Protein 3K4U (pdb70)

Foldseek 3Di:
DPQEAEEEEAAAFPPQWADDVRDMDHLLVLVQCVCVVPHYYDYDHDAPVCRLVCQLVPVGFKYRYWFPDPVSCVRWPWQFFLDKWFKWDKFWPPPPPPDDDCLVVQAQVAEEEAAPPDPQVVLCVVRRPRHHYDHDNHRCVTVVCCQPPNGGYMDIQLRVVVVLQPPDVTIDIPNDGDDIGGITMTHHPPDPPVSVVSNVSSVCCVVVCNSVVSCCVGRPDPVPSVD/DAEAAEEEEAAAQPQQWADPVGDMDHLVVVVQVLCVVPYHYHYDYDQPVCVLVCQQVPVGFKYRYWFDDPVSCVFWPWAFFLDKWFKWDKFWPPVVPPDDDCCVQQALPFEEEAAPPDVQVVVCVVVHDRHHYDHHHHRVVGVVCQQDPRGGYMDILLSVVVVLQPPPVTIDIDRPGPDIGGTTMTGGPPDPPVNVVVNVVSVCCVVPCNSVVSCCVRSNDSPVNVD/DDAEAEEEEAAAQAQQWQAPVRDIDHLLVLVQVLCVCPHHYDYDYDAPVCRLVCQLVPVGFKYDYWFPDPVVCVFWPFADFLDKWFKWDKFWPPVVPPDPDPQVQLAQVFEEEAAPPDPVVVVCVVRHVRYHYDHHRHRVVTVVCRVVPNGRYMDIQQSVVLCVQPAPPGIDIGRPGDDIGGTTMTGHPPDVVVSVVVRVSSVCCVVVVNSVVSCCVRRVDDPVSND/DDAAAEEEEAAQQAQQWQAPVGDMDHLLNVVQVCCVVPYHYDYDYDQPVCHLVCQQVVVGFKYRYWFDDPVVCVFWPWAFFLDKWFKWDKFWPPLPPPDDDVVVVLAQVFEEEEAPPDPFVVVCVVVHDRYHYDHHRHRVVRVVCRLDVHGRYMDIQQSVVVVLQPCVPTIDIGRDGDDIGGTTMTGHPDDVPVSVVRNVVSVCCVVVCNSVVSCCVGRPVSPVSND/DDAEAAEEEEAAALAQQWQLVVGDIDHLLVLVQCCCVVPYHYDYDYDQDVCRLVCQVVPVGFKYSYWFDDPVSCVFWPWAQFQDKWFKWDKFWPPPCPPDDDPVVPQACVAEEEAAPPDPFVVVCVVVHDRHHYDHDSHRVVTVVCRVVVVGRYMDIQLSVVLCVQPRPVTIDIRRDGDDIGGITMTHHPPDVPVSVVVNVVSVVCVVVCNSVVSCCVRRPDDPSPVD/DAPAAEEEEAAFQAQQWAADVGDMDHLLVVVQVVCVVPHYYHYDHDQPVCRLVCQQVPVGFKYRYWFDDPVSCVFWDWAFFLDKWFKWDKFFQPVADDDDDCLVVLDLDAFEEEAPPDPQQVCCPVPRDRHHYDHDHHRVVGCVCRLPDHHRYMDILQSVVLVVLDPPVGIDIDSDGPDIGGITMTHHPPDVVVSVVVNVVSVCCVVPCVSVVSCCVGRPDDPVSND

Secondary structure (DSSP, 8-state):
--SEEEEEE-BTBTTT--BTTTB--SHHHHHHH------EEEEEE--GGGHHHHHHTTS-SEE------HHHHTTSEEPSPSEEE-EEEEEETTTTTT--SGGGG--SS-EEEEETTSHHHHHHHHH-SSSEEEEESSHHHHHHHHHSSS---EEEHHHHHH---S-TTTEEEE----S-EEE--EE-TT-HHHHHHHHHHHHHHHHHSHHHHHHHHHHT--SGGG-/--SEEEEEE-TTSTTT---SSS---SHHHHHHH------EEEEEE--GGGHHHHHHTTS-SEE------HHHHTTSEEPPPSEEE-EEEEEETTTTSS--SGGGG--TT-EEEEESSSHHHHHHHHH-SSSEEEEESSHHHHHHHHHSSS---EEEHHHHHH---S-TTTEEEE------EEE--EE-TT-HHHHHHHHHHHHHHHHHSHHHHHHIIIII--GGGG-/--SEEEEEE-TTSTTT---SSS---SHHHHHHH------EEEEEE--HHHHHHHHHHTS-SEE------TTGGGTEEEPPPSEEE-EEEEEETTTTTT--SGGGG--TT-EEEEETTSHHHHHHHHH-SSSEEEEESSHHHHHHHHHTTS---EEEHHHHHH---S-TTTEEEE----S-EEE--EEESS-HHHHHHHHHHHHHHHHHSHHHHHHHHHHT--GGG--/--SEEEEEE-TTSTTT---TTS---SHHHHHHH------EEEEEE--GGGTHHHHHTTSSSEE------TTGGGTSEEPSPSEEE-EEEEEETTTTSS-SSHHHH--TT-EEEEETTSHHHHHHHHH-SSSEEEEESSHHHHHHHHHSSS---EEEHHHHHH---S-SSSEEEE----S-EEE--EE-TT-HHHHHHHHHHHHHHHHHSHHHHHHHHHHT---TT--/--SSEEEEEE-TTSTTT---SSS---SHHHHHHH------EEEEEE--GGGHHHHHHTTS-SEE------HHHHTTSEE-S-SEEE-EEEEEETTTTTT--SGGGG--TTSEEEEETTSHHHHHHHHH-SSSEEEEESSHHHHHHHHHHTS---EEEHHHHHH---SGGGTEEEE----S-EEE--EE-TT-HHHHHHHHHHHHHHHHHSHHHHHHIIIII-SGGG--/--S-EEEEE-TTSTTT---TTS---SHHHHHHH-------EEEEE--GGGHHHHHHTTSSSEE------TTGGGTSEEPSPSEEE-EEE-EETT--SS--STTTT--SS-EEEEETTSHHHHHHHHH-SSSEEEEESSHHHHHHHHHSSS---EEEHHHHHH---S-TTTEE------S-EEE--EE-TT-HHHHHHHHHHHHHHHTTTHHHHHHHHHHT-SGGG--

B-factor: mean 32.4, std 12.45, range [2.0, 84.76]

CATH classification: 3.40.190.10 (+1 more: 3.40.190.10)

Nearest PDB structures (foldseek):
  5eyf-assembly1_A  TM=9.028E-01  e=5.033E-19  Enterococcus faecium DO
  3kbr-assembly1_A  TM=9.018E-01  e=1.564E-16  Pseudomonas aeruginosa
  6det-assembly1_A  TM=8.733E-01  e=3.988E-16  Treponema vincentii
  8pnj-assembly1_A  TM=9.181E-01  e=1.573E-15  Aequoribacter fuscus
  5wjp-assembly1_A  TM=7.719E-01  e=5.090E-17  Candidatus Pelagibacter ubique HTCC1062

Solvent-accessible surface area: 62748 Å² total

Sequence (1363 aa):
LRGELRVGLEPGYLPFEKDKKGNVIGFDVDLAREAKAGVKLKLVPTSWDGLIPGLVTEKFDIIISGTISQERNLRVNFVEPYIVVGQSLLVKKGLEKGVKSYKDLDKPELTLVTKFGVSAEYAAKRLFKNAKLKTYDTEAEAVQEVLNGKADFIFDLPFNVAFAQKGQGYLVHLDTSLTYEPLGWAIKKGDPDFLNWLNHFLAQIKHDGSYDELYERWFVDTKWLEKLRGELRVGLEPGYLPFEKDKKGNVIGFDVDLAREAKAGVKLKLVPTSWDGLIPGLVTEKFDIIISGTISQERNLRVNFVEPYIVVGQSLLVKKGLEKGVKSYKDLDKPELTLVTKFGVSAEYAAKRLFKNAKLKTYDTEAEAVQEVLNGKADFIFDLPFNVAFAQKGQGYLVHLDTSLTYEPLGWAIKKGDPDFLNWLNHFLAQIKHDGSYDELYERWFVDTKWLEKLRGELRVGLEPGYLPFEKDKKGNVIGFDVDLAREAKAGVKLKLVPTSWDGLIPGLVTEKFDIIISGTISQERNLRVNFVEPYIVVGQSLLVKKGLEKGVKSYKDLDKPELTLVTKFGVSAEYAAKRLFKNAKLKTYDTEAEAVQEVLNGKADFIFDLPFNVAFAQKGQGYLVHLDTSLTYEPLGWAIKKGDPDFLNWLNHFLAQIKHDGSYDELYERWFVDTKWLEKLRGELRVGLEPGYLPFEKDKKGNVIGFDVDLAREAKAGVKLKLVPTSWDGLIPGLVTEKFDIIISGTISQERNLRVNFVEPYIVVGQSLLVKKGLEKGVKSYKDLDKPELTLVTKFGVSAEYAAKRLFKNAKLKTYDTEAEAVQEVLNGKADFIFDLPFNVAFAQKGQGYLVHLDTSLTYEPLGWAIKKGDPDFLNWLNHFLAQIKHDGSYDELYERWFVDTKWLEKSLRGELRVGLEPGYLPFEKDKKGNVIGFDVDLAREAKAGVKLKLVPTSWDGLIPGLVTEKFDIIISGTISQERNLRVNFVEPYIVVGQSLLVKKGLEKGVKSYKDLDKPELTLVTKFGVSAEYAAKRLFKNAKLKTYDTEAEAVQEVLNGKADFIFDLPFNVAFAQKGQGYLVHLDTSLTYEPLGWAIKKGDPDFLNWLNHFLAQIKHDGSYDELYERWFVDTKWLEKLRGELRVGLEPGYLPFEKDKKGNVIGFDVDLAREAKAGVKLKLVPTSWDGLIPGLVTEKFDIIISGTISQERNLRVNFVEPYIVVGQSLLVKKGLEKGVKSYKDLDKPELTLVTKFGVSAEYAAKRLFKNAKLKTYDTEAEAVQEVLNGKADFIFDLPFNVAFAQKGQGYLVHLDTSLTYEPLGWAIKKGDPDFLNWLNHFLAQIKHDGSYDELYERWFVDTKWLEK

Organism: Wolinella succinogenes (strain ATCC 29543 / DSM 1740 / CCUG 13145 / JCM 31913 / LMG 7466 / NCTC 11488 / FDC 602W) (NCBI:txid273121)

Structure (mmCIF, N/CA/C/O backbone):
data_3K4U
#
_entry.id   3K4U
#
_cell.length_a   79.406
_cell.length_b   149.151
_cell.length_c   81.969
_cell.angle_alpha   90.00
_cell.angle_beta   100.46
_cell.angle_gamma   90.00
#
_symmetry.space_group_name_H-M   'P 1 21 1'
#
loop_
_entity.id
_entity.type
_entity.pdbx_description
1 polymer 'BINDING COMPONENT OF ABC TRANSPORTER'
2 non-polymer LYSINE
3 water water
#
loop_
_atom_site.group_PDB
_atom_site.id
_atom_site.type_symbol
_atom_site.label_atom_id
_atom_site.label_alt_id
_atom_site.label_comp_id
_atom_site.label_asym_id
_atom_site.label_entity_id
_atom_site.label_seq_id
_atom_site.pdbx_PDB_ins_code
_atom_site.Cartn_x
_atom_site.Cartn_y
_atom_site.Cartn_z
_atom_site.occupancy
_atom_site.B_iso_or_equiv
_atom_site.auth_seq_id
_atom_site.auth_comp_id
_atom_site.auth_asym_id
_atom_site.auth_atom_id
_atom_site.pdbx_PDB_model_num
ATOM 1 N N . LEU A 1 3 ? -9.269 -0.604 12.099 1.00 58.02 1 LEU A N 1
ATOM 2 C CA . LEU A 1 3 ? -9.059 0.869 11.884 1.00 57.95 1 LEU A CA 1
ATOM 3 C C . LEU A 1 3 ? -10.284 1.706 12.309 1.00 58.02 1 LEU A C 1
ATOM 4 O O . LEU A 1 3 ? -11.157 1.194 13.025 1.00 58.68 1 LEU A O 1
ATOM 9 N N . ARG A 1 4 ? -10.339 2.980 11.893 1.00 56.87 2 ARG A N 1
ATOM 10 C CA . ARG A 1 4 ? -11.379 3.919 12.371 1.00 54.94 2 ARG A CA 1
ATOM 11 C C . ARG A 1 4 ? -12.068 4.728 11.268 1.00 52.29 2 ARG A C 1
ATOM 12 O O . ARG A 1 4 ? -11.407 5.309 10.394 1.00 52.52 2 ARG A O 1
ATOM 20 N N . GLY A 1 5 ? -13.401 4.753 11.329 1.00 49.14 3 GLY A N 1
ATOM 21 C CA . GLY A 1 5 ? -14.224 5.528 10.403 1.00 45.99 3 GLY A CA 1
ATOM 22 C C . GLY A 1 5 ? -14.356 4.918 9.014 1.00 42.73 3 GLY A C 1
ATOM 23 O O . GLY A 1 5 ? -15.460 4.680 8.526 1.00 42.28 3 GLY A O 1
ATOM 24 N N . GLU A 1 6 ? -13.224 4.677 8.366 1.00 39.71 4 GLU A N 1
ATOM 25 C CA . GLU A 1 6 ? -13.255 4.197 7.009 1.00 36.84 4 GLU A CA 1
ATOM 26 C C . GLU A 1 6 ? -12.146 3.201 6.729 1.00 34.26 4 GLU A C 1
ATOM 27 O O . GLU A 1 6 ? -11.000 3.388 7.140 1.00 34.95 4 GLU A O 1
ATOM 33 N N . LEU A 1 7 ? -12.525 2.128 6.051 1.00 30.87 5 LEU A N 1
ATOM 34 C CA . LEU A 1 7 ? -11.593 1.239 5.407 1.00 28.12 5 LEU A CA 1
ATOM 35 C C . LEU A 1 7 ? -11.330 1.831 4.051 1.00 25.84 5 LEU A C 1
ATOM 36 O O . LEU A 1 7 ? -12.262 2.016 3.285 1.00 25.82 5 LEU A O 1
ATOM 41 N N . ARG A 1 8 ? -10.072 2.114 3.748 1.00 24.16 6 ARG A N 1
ATOM 42 C CA . ARG A 1 8 ? -9.702 2.645 2.442 1.00 23.02 6 ARG A CA 1
ATOM 43 C C . ARG A 1 8 ? -9.084 1.580 1.530 1.00 22.51 6 ARG A C 1
ATOM 44 O O . ARG A 1 8 ? -8.014 1.080 1.807 1.00 22.32 6 ARG A O 1
ATOM 52 N N . VAL A 1 9 ? -9.747 1.261 0.427 1.00 23.12 7 VAL A N 1
ATOM 53 C CA . VAL A 1 9 ? -9.224 0.266 -0.536 1.00 24.20 7 VAL A CA 1
ATOM 54 C C . VAL A 1 9 ? -8.429 0.827 -1.744 1.00 24.72 7 VAL A C 1
ATOM 55 O O . VAL A 1 9 ? -8.817 1.831 -2.349 1.00 25.34 7 VAL A O 1
ATOM 59 N N . GLY A 1 10 ? -7.325 0.183 -2.101 1.00 24.15 8 GLY A N 1
ATOM 60 C CA . GLY A 1 10 ? -6.537 0.658 -3.241 1.00 24.04 8 GLY A CA 1
ATOM 61 C C . GLY A 1 10 ? -6.654 -0.323 -4.382 1.00 24.06 8 GLY A C 1
ATOM 62 O O . GLY A 1 10 ? -6.288 -1.474 -4.206 1.00 24.16 8 GLY A O 1
ATOM 63 N N . LEU A 1 11 ? -7.191 0.118 -5.529 1.00 24.31 9 LEU A N 1
ATOM 64 C CA . LEU A 1 11 ? -7.369 -0.736 -6.727 1.00 24.22 9 LEU A CA 1
ATOM 65 C C . LEU A 1 11 ? -7.157 -0.009 -8.027 1.00 25.74 9 LEU A C 1
ATOM 66 O O . LEU A 1 11 ? -7.168 1.219 -8.073 1.00 26.04 9 LEU A O 1
ATOM 71 N N . GLU A 1 12 ? -7.029 -0.726 -9.115 1.00 26.48 10 GLU A N 1
ATOM 72 C CA . GLU A 1 12 ? -7.063 -0.083 -10.415 1.00 26.57 10 GLU A CA 1
ATOM 73 C C . GLU A 1 12 ? -8.110 -0.757 -11.263 1.00 26.78 10 GLU A C 1
ATOM 74 O O . GLU A 1 12 ? -7.974 -1.886 -11.594 1.00 26.95 10 GLU A O 1
ATOM 80 N N . PRO A 1 13 ? -9.139 -0.050 -11.668 1.00 26.82 11 PRO A N 1
ATOM 81 C CA . PRO A 1 13 ? -10.173 -0.685 -12.458 1.00 25.82 11 PRO A CA 1
ATOM 82 C C . PRO A 1 13 ? -9.617 -1.139 -13.764 1.00 25.17 11 PRO A C 1
ATOM 83 O O . PRO A 1 13 ? -8.806 -0.495 -14.339 1.00 24.50 11 PRO A O 1
ATOM 87 N N . GLY A 1 14 ? -10.028 -2.303 -14.194 1.00 25.03 12 GLY A N 1
ATOM 88 C CA . GLY A 1 14 ? -9.507 -2.854 -15.401 1.00 24.79 12 GLY A CA 1
ATOM 89 C C . GLY A 1 14 ? -9.661 -4.343 -15.439 1.00 25.40 12 GLY A C 1
ATOM 90 O O . GLY A 1 14 ? -10.389 -4.839 -16.228 1.00 25.91 12 GLY A O 1
ATOM 91 N N . TYR A 1 15 ? -8.990 -5.060 -14.554 1.00 25.31 13 TYR A N 1
ATOM 92 C CA . TYR A 1 15 ? -9.061 -6.497 -14.501 1.00 24.56 13 TYR A CA 1
ATOM 93 C C . TYR A 1 15 ? -10.459 -6.861 -14.283 1.00 25.58 13 TYR A C 1
ATOM 94 O O . TYR A 1 15 ? -11.059 -6.413 -13.376 1.00 25.67 13 TYR A O 1
ATOM 103 N N . LEU A 1 16 ? -10.945 -7.755 -15.110 1.00 25.58 14 LEU A N 1
ATOM 104 C CA . LEU A 1 16 ? -12.285 -8.213 -15.107 1.00 25.04 14 LEU A CA 1
ATOM 105 C C . LEU A 1 16 ? -12.130 -9.608 -14.770 1.00 24.26 14 LEU A C 1
ATOM 106 O O . LEU A 1 16 ? -11.223 -10.204 -15.206 1.00 25.14 14 LEU A O 1
ATOM 111 N N . PRO A 1 17 ? -12.918 -10.097 -13.864 1.00 22.93 15 PRO A N 1
ATOM 112 C CA . PRO A 1 17 ? -14.075 -9.443 -13.324 1.00 23.50 15 PRO A CA 1
ATOM 113 C C . PRO A 1 17 ? -13.837 -8.900 -11.953 1.00 25.36 15 PRO A C 1
ATOM 114 O O . PRO A 1 17 ? -14.717 -8.900 -11.172 1.00 25.26 15 PRO A O 1
ATOM 118 N N . PHE A 1 18 ? -12.638 -8.484 -11.653 1.00 27.08 16 PHE A N 1
ATOM 119 C CA . PHE A 1 18 ? -12.346 -8.044 -10.301 1.00 28.25 16 PHE A CA 1
ATOM 120 C C . PHE A 1 18 ? -12.785 -6.612 -10.049 1.00 29.86 16 PHE A C 1
ATOM 121 O O . PHE A 1 18 ? -13.570 -6.361 -9.138 1.00 30.68 16 PHE A O 1
ATOM 129 N N . GLU A 1 19 ? -12.287 -5.678 -10.854 1.00 31.21 17 GLU A N 1
ATOM 130 C CA . GLU A 1 19 ? -12.632 -4.249 -10.748 1.00 33.08 17 GLU A CA 1
ATOM 131 C C . GLU A 1 19 ? -12.719 -3.596 -12.132 1.00 35.72 17 GLU A C 1
ATOM 132 O O . GLU A 1 19 ? -11.817 -3.765 -12.979 1.00 34.55 17 GLU A O 1
ATOM 146 N N . LYS A 1 21 ? -14.693 -0.123 -14.135 1.00 42.86 19 LYS A N 1
ATOM 147 C CA . LYS A 1 21 ? -15.452 1.067 -14.061 1.00 43.43 19 LYS A CA 1
ATOM 148 C C . LYS A 1 21 ? -16.455 1.025 -15.094 1.00 44.50 19 LYS A C 1
ATOM 149 O O . LYS A 1 21 ? -16.096 0.836 -16.191 1.00 44.57 19 LYS A O 1
ATOM 155 N N . ASP A 1 22 ? -17.720 1.190 -14.822 1.00 45.66 20 ASP A N 1
ATOM 156 C CA . ASP A 1 22 ? -18.542 1.387 -15.959 1.00 46.42 20 ASP A CA 1
ATOM 157 C C . ASP A 1 22 ? -19.862 2.050 -15.848 1.00 46.20 20 ASP A C 1
ATOM 158 O O . ASP A 1 22 ? -20.516 2.011 -14.830 1.00 45.88 20 ASP A O 1
ATOM 163 N N . LYS A 1 23 ? -20.169 2.669 -16.981 1.00 46.15 21 LYS A N 1
ATOM 164 C CA . LYS A 1 23 ? -21.385 3.359 -17.377 1.00 46.16 21 LYS A CA 1
ATOM 165 C C . LYS A 1 23 ? -21.693 4.603 -16.614 1.00 45.78 21 LYS A C 1
ATOM 166 O O . LYS A 1 23 ? -21.720 5.679 -17.143 1.00 45.68 21 LYS A O 1
ATOM 172 N N . LYS A 1 24 ? -21.882 4.443 -15.341 1.00 45.25 22 LYS A N 1
ATOM 173 C CA . LYS A 1 24 ? -22.142 5.560 -14.517 1.00 45.16 22 LYS A CA 1
ATOM 174 C C . LYS A 1 24 ? -20.805 6.045 -14.084 1.00 44.09 22 LYS A C 1
ATOM 175 O O . LYS A 1 24 ? -20.689 7.039 -13.426 1.00 43.81 22 LYS A O 1
ATOM 181 N N . GLY A 1 25 ? -19.774 5.331 -14.468 1.00 43.45 23 GLY A N 1
ATOM 182 C CA . GLY A 1 25 ? -18.457 5.703 -14.029 1.00 42.95 23 GLY A CA 1
ATOM 183 C C . GLY A 1 25 ? -18.139 5.243 -12.634 1.00 42.58 23 GLY A C 1
ATOM 184 O O . GLY A 1 25 ? -17.204 5.702 -12.024 1.00 42.48 23 GLY A O 1
ATOM 185 N N . ASN A 1 26 ? -18.984 4.390 -12.106 1.00 41.95 24 ASN A N 1
ATOM 186 C CA . ASN A 1 26 ? -18.754 3.748 -10.847 1.00 40.99 24 ASN A CA 1
ATOM 187 C C . ASN A 1 26 ? -17.829 2.595 -10.984 1.00 39.58 24 ASN A C 1
ATOM 188 O O . ASN A 1 26 ? -17.780 2.000 -12.010 1.00 39.88 24 ASN A O 1
ATOM 193 N N . VAL A 1 27 ? -17.114 2.244 -9.936 1.00 37.97 25 VAL A N 1
ATOM 194 C CA . VAL A 1 27 ? -16.290 1.046 -10.002 1.00 36.02 25 VAL A CA 1
ATOM 195 C C . VAL A 1 27 ? -16.973 -0.093 -9.270 1.00 34.30 25 VAL A C 1
ATOM 196 O O . VAL A 1 27 ? -17.624 0.091 -8.286 1.00 33.87 25 VAL A O 1
ATOM 200 N N . ILE A 1 28 ? -16.846 -1.273 -9.821 1.00 32.69 26 ILE A N 1
ATOM 201 C CA . ILE A 1 28 ? -17.651 -2.414 -9.440 1.00 31.68 26 ILE A CA 1
ATOM 202 C C . ILE A 1 28 ? -16.909 -3.687 -9.782 1.00 31.26 26 ILE A C 1
ATOM 203 O O . ILE A 1 28 ? -15.928 -3.674 -10.512 1.00 30.86 26 ILE A O 1
ATOM 208 N N . GLY A 1 29 ? -17.390 -4.792 -9.241 1.00 31.73 27 GLY A N 1
ATOM 209 C CA . GLY A 1 29 ? -16.766 -6.079 -9.475 1.00 31.87 27 GLY A CA 1
ATOM 210 C C . GLY A 1 29 ? -16.652 -6.907 -8.206 1.00 30.95 27 GLY A C 1
ATOM 211 O O . GLY A 1 29 ? -17.122 -6.523 -7.135 1.00 31.18 27 GLY A O 1
ATOM 212 N N . PHE A 1 30 ? -16.012 -8.049 -8.370 1.00 29.40 28 PHE A N 1
ATOM 213 C CA . PHE A 1 30 ? -15.816 -9.052 -7.345 1.00 28.35 28 PHE A CA 1
ATOM 214 C C . PHE A 1 30 ? -15.048 -8.488 -6.161 1.00 28.27 28 PHE A C 1
ATOM 215 O O . PHE A 1 30 ? -15.477 -8.630 -5.009 1.00 28.87 28 PHE A O 1
ATOM 223 N N . ASP A 1 31 ? -13.899 -7.875 -6.451 1.00 26.44 29 ASP A N 1
ATOM 224 C CA . ASP A 1 31 ? -13.098 -7.216 -5.440 1.00 24.16 29 ASP A CA 1
ATOM 225 C C . ASP A 1 31 ? -13.867 -6.107 -4.715 1.00 24.17 29 ASP A C 1
ATOM 226 O O . ASP A 1 31 ? -13.626 -5.848 -3.550 1.00 24.92 29 ASP A O 1
ATOM 231 N N . VAL A 1 32 ? -14.787 -5.443 -5.392 1.00 23.71 30 VAL A N 1
ATOM 232 C CA . VAL A 1 32 ? -15.458 -4.303 -4.785 1.00 23.84 30 VAL A CA 1
ATOM 233 C C . VAL A 1 32 ? -16.485 -4.840 -3.789 1.00 24.87 30 VAL A C 1
ATOM 234 O O . VAL A 1 32 ? -16.569 -4.386 -2.621 1.00 25.24 30 VAL A O 1
ATOM 238 N N . ASP A 1 33 ? -17.258 -5.803 -4.287 1.00 24.68 31 ASP A N 1
ATOM 239 C CA . ASP A 1 33 ? -18.213 -6.582 -3.520 1.00 24.37 31 ASP A CA 1
ATOM 240 C C . ASP A 1 33 ? -17.583 -7.270 -2.277 1.00 25.76 31 ASP A C 1
ATOM 241 O O . ASP A 1 33 ? -18.203 -7.337 -1.207 1.00 26.43 31 ASP A O 1
ATOM 246 N N . LEU A 1 34 ? -16.361 -7.777 -2.449 1.00 25.68 32 LEU A N 1
ATOM 247 C CA . LEU A 1 34 ? -15.507 -8.263 -1.364 1.00 25.58 32 LEU A CA 1
ATOM 248 C C . LEU A 1 34 ? -15.231 -7.166 -0.327 1.00 26.20 32 LEU A C 1
ATOM 249 O O . LEU A 1 34 ? -15.540 -7.324 0.858 1.00 26.86 32 LEU A O 1
ATOM 254 N N . ALA A 1 35 ? -14.658 -6.054 -0.775 1.00 25.64 33 ALA A N 1
ATOM 255 C CA . ALA A 1 35 ? -14.362 -4.954 0.128 1.00 25.92 33 ALA A CA 1
ATOM 256 C C . ALA A 1 35 ? -15.646 -4.458 0.793 1.00 27.11 33 ALA A C 1
ATOM 257 O O . ALA A 1 35 ? -15.623 -4.000 1.921 1.00 26.66 33 ALA A O 1
ATOM 259 N N . ARG A 1 36 ? -16.776 -4.579 0.107 1.00 28.81 34 ARG A N 1
ATOM 260 C CA . ARG A 1 36 ? -18.031 -4.178 0.721 1.00 30.61 34 ARG A CA 1
ATOM 261 C C . ARG A 1 36 ? -18.356 -5.040 1.923 1.00 31.65 34 ARG A C 1
ATOM 262 O O . ARG A 1 36 ? -18.742 -4.516 2.966 1.00 32.27 34 ARG A O 1
ATOM 270 N N . GLU A 1 37 ? -18.207 -6.355 1.783 1.00 31.79 35 GLU A N 1
ATOM 271 C CA . GLU A 1 37 ? -18.505 -7.256 2.887 1.00 32.25 35 GLU A CA 1
ATOM 272 C C . GLU A 1 37 ? -17.474 -7.078 3.996 1.00 31.94 35 GLU A C 1
ATOM 273 O O . GLU A 1 37 ? -17.780 -7.173 5.173 1.00 31.44 35 GLU A O 1
ATOM 287 N N . ALA A 1 39 ? -16.054 -4.294 4.935 1.00 31.38 37 ALA A N 1
ATOM 288 C CA . ALA A 1 39 ? -16.362 -3.101 5.688 1.00 30.54 37 ALA A CA 1
ATOM 289 C C . ALA A 1 39 ? -17.532 -3.261 6.667 1.00 29.77 37 ALA A C 1
ATOM 290 O O . ALA A 1 39 ? -17.497 -2.694 7.759 1.00 28.49 37 ALA A O 1
ATOM 292 N N . LYS A 1 40 ? -18.572 -3.994 6.255 1.00 30.39 38 LYS A N 1
ATOM 293 C CA . LYS A 1 40 ? -19.730 -4.274 7.112 1.00 30.80 38 LYS A CA 1
ATOM 294 C C . LYS A 1 40 ? -19.215 -5.091 8.272 1.00 31.10 38 LYS A C 1
ATOM 295 O O . LYS A 1 40 ? -19.673 -4.956 9.395 1.00 31.10 38 LYS A O 1
ATOM 301 N N . ALA A 1 41 ? -18.249 -5.947 7.987 1.00 31.67 39 ALA A N 1
ATOM 302 C CA . ALA A 1 41 ? -17.747 -6.833 8.986 1.00 33.31 39 ALA A CA 1
ATOM 303 C C . ALA A 1 41 ? -17.030 -6.028 10.063 1.00 35.34 39 ALA A C 1
ATOM 304 O O . ALA A 1 41 ? -17.231 -6.262 11.254 1.00 36.25 39 ALA A O 1
ATOM 314 N N . GLY A 1 43 ? -17.630 -2.868 10.677 1.00 35.98 41 GLY A N 1
ATOM 315 C CA . GLY A 1 43 ? -18.505 -1.797 11.160 1.00 35.38 41 GLY A CA 1
ATOM 316 C C . GLY A 1 43 ? -18.064 -0.418 10.670 1.00 34.97 41 GLY A C 1
ATOM 317 O O . GLY A 1 43 ? -18.487 0.612 11.179 1.00 34.64 41 GLY A O 1
ATOM 318 N N . VAL A 1 44 ? -17.212 -0.421 9.659 1.00 34.82 42 VAL A N 1
ATOM 319 C CA . VAL A 1 44 ? -16.688 0.778 9.029 1.00 34.10 42 VAL A CA 1
ATOM 320 C C . VAL A 1 44 ? -17.469 1.116 7.718 1.00 33.77 42 VAL A C 1
ATOM 321 O O . VAL A 1 44 ? -18.399 0.395 7.325 1.00 32.97 42 VAL A O 1
ATOM 325 N N . LYS A 1 45 ? -17.123 2.231 7.074 1.00 34.28 43 LYS A N 1
ATOM 326 C CA . LYS A 1 45 ? -17.717 2.599 5.783 1.00 34.70 43 LYS A CA 1
ATOM 327 C C . LYS A 1 45 ? -16.642 2.452 4.719 1.00 33.54 43 LYS A C 1
ATOM 328 O O . LYS A 1 45 ? -15.477 2.752 4.965 1.00 33.59 43 LYS A O 1
ATOM 334 N N . LEU A 1 46 ? -17.026 1.992 3.534 1.00 32.04 44 LEU A N 1
ATOM 335 C CA . LEU A 1 46 ? -16.056 1.781 2.468 1.00 29.62 44 LEU A CA 1
ATOM 336 C C . LEU A 1 46 ? -15.704 3.065 1.742 1.00 28.67 44 LEU A C 1
ATOM 337 O O . LEU A 1 46 ? -16.556 3.896 1.487 1.00 28.56 44 LEU A O 1
ATOM 342 N N . LYS A 1 47 ? -14.428 3.223 1.426 1.00 28.62 45 LYS A N 1
ATOM 343 C CA . LYS A 1 47 ? -13.972 4.292 0.543 1.00 28.50 45 LYS A CA 1
ATOM 344 C C . LYS A 1 47 ? -13.013 3.642 -0.458 1.00 27.09 45 LYS A C 1
ATOM 345 O O . LYS A 1 47 ? -12.010 3.041 -0.067 1.00 26.65 45 LYS A O 1
ATOM 351 N N . LEU A 1 48 ? -13.345 3.749 -1.742 1.00 26.06 46 LEU A N 1
ATOM 352 C CA . LEU A 1 48 ? -12.524 3.184 -2.824 1.00 24.90 46 LEU A CA 1
ATOM 353 C C . LEU A 1 48 ? -11.573 4.237 -3.362 1.00 24.22 46 LEU A C 1
ATOM 354 O O . LEU A 1 48 ? -11.986 5.357 -3.618 1.00 24.71 46 LEU A O 1
ATOM 359 N N . VAL A 1 49 ? -10.307 3.873 -3.539 1.00 23.19 47 VAL A N 1
ATOM 360 C CA . VAL A 1 49 ? -9.250 4.814 -3.932 1.00 22.05 47 VAL A CA 1
ATOM 361 C C . VAL A 1 49 ? -8.584 4.255 -5.196 1.00 21.78 47 VAL A C 1
ATOM 362 O O . VAL A 1 49 ? -7.576 3.537 -5.124 1.00 21.74 47 VAL A O 1
ATOM 366 N N . PRO A 1 50 ? -9.175 4.548 -6.365 1.00 21.49 48 PRO A N 1
ATOM 367 C CA . PRO A 1 50 ? -8.732 4.042 -7.656 1.00 20.53 48 PRO A CA 1
ATOM 368 C C . PRO A 1 50 ? -7.387 4.683 -8.021 1.00 20.20 48 PRO A C 1
ATOM 369 O O . PRO A 1 50 ? -7.197 5.896 -7.855 1.00 20.81 48 PRO A O 1
ATOM 373 N N . THR A 1 51 ? -6.470 3.873 -8.518 1.00 19.37 49 THR A N 1
ATOM 374 C CA . THR A 1 51 ? -5.056 4.192 -8.492 1.00 20.28 49 THR A CA 1
ATOM 375 C C . THR A 1 51 ? -4.413 3.333 -9.565 1.00 20.81 49 THR A C 1
ATOM 376 O O . THR A 1 51 ? -4.765 2.165 -9.715 1.00 21.01 49 THR A O 1
ATOM 380 N N . SER A 1 52 ? -3.455 3.878 -10.299 1.00 20.96 50 SER A N 1
ATOM 381 C CA . SER A 1 52 ? -2.823 3.086 -11.344 1.00 21.00 50 SER A CA 1
ATOM 382 C C . SER A 1 52 ? -1.953 2.010 -10.737 1.00 21.39 50 SER A C 1
ATOM 383 O O . SER A 1 52 ? -1.364 2.185 -9.661 1.00 22.96 50 SER A O 1
ATOM 386 N N . TRP A 1 53 ? -1.862 0.897 -11.431 1.00 20.46 51 TRP A N 1
ATOM 387 C CA . TRP A 1 53 ? -1.186 -0.261 -10.913 1.00 20.44 51 TRP A CA 1
ATOM 388 C C . TRP A 1 53 ? 0.050 0.078 -10.143 1.00 22.53 51 TRP A C 1
ATOM 389 O O . TRP A 1 53 ? 0.189 -0.370 -8.986 1.00 24.03 51 TRP A O 1
ATOM 400 N N . ASP A 1 54 ? 0.958 0.822 -10.783 1.00 22.40 52 ASP A N 1
ATOM 401 C CA . ASP A 1 54 ? 2.304 1.063 -10.245 1.00 22.96 52 ASP A CA 1
ATOM 402 C C . ASP A 1 54 ? 2.313 2.023 -9.019 1.00 23.52 52 ASP A C 1
ATOM 403 O O . ASP A 1 54 ? 3.391 2.445 -8.535 1.00 23.97 52 ASP A O 1
ATOM 408 N N . GLY A 1 55 ? 1.130 2.398 -8.538 1.00 22.84 53 GLY A N 1
ATOM 409 C CA . GLY A 1 55 ? 1.050 3.260 -7.347 1.00 22.77 53 GLY A CA 1
ATOM 410 C C . GLY A 1 55 ? 0.228 2.654 -6.215 1.00 21.59 53 GLY A C 1
ATOM 411 O O . GLY A 1 55 ? -0.245 3.361 -5.336 1.00 20.87 53 GLY A O 1
ATOM 412 N N . LEU A 1 56 ? 0.060 1.341 -6.265 1.00 20.90 54 LEU A N 1
ATOM 413 C CA . LEU A 1 56 ? -0.792 0.647 -5.345 1.00 21.27 54 LEU A CA 1
ATOM 414 C C . LEU A 1 56 ? 0.012 0.351 -4.104 1.00 22.55 54 LEU A C 1
ATOM 415 O O . LEU A 1 56 ? -0.335 0.751 -2.993 1.00 23.16 54 LEU A O 1
ATOM 420 N N . ILE A 1 57 ? 1.098 -0.376 -4.317 1.00 21.78 55 ILE A N 1
ATOM 421 C CA . ILE A 1 57 ? 2.092 -0.589 -3.298 1.00 20.28 55 ILE A CA 1
ATOM 422 C C . ILE A 1 57 ? 2.688 0.692 -2.666 1.00 21.54 55 ILE A C 1
ATOM 423 O O . ILE A 1 57 ? 2.778 0.794 -1.435 1.00 21.76 55 ILE A O 1
ATOM 428 N N . PRO A 1 58 ? 3.132 1.655 -3.495 1.00 22.08 56 PRO A N 1
ATOM 429 C CA . PRO A 1 58 ? 3.564 2.880 -2.867 1.00 22.47 56 PRO A CA 1
ATOM 430 C C . PRO A 1 58 ? 2.419 3.547 -2.129 1.00 23.26 56 PRO A C 1
ATOM 431 O O . PRO A 1 58 ? 2.632 4.137 -1.073 1.00 24.12 56 PRO A O 1
ATOM 435 N N . GLY A 1 59 ? 1.205 3.411 -2.647 1.00 22.87 57 GLY A N 1
ATOM 436 C CA . GLY A 1 59 ? 0.059 4.044 -2.014 1.00 22.72 57 GLY A CA 1
ATOM 437 C C . GLY A 1 59 ? -0.205 3.425 -0.666 1.00 23.13 57 GLY A C 1
ATOM 438 O O . GLY A 1 59 ? -0.687 4.084 0.249 1.00 23.84 57 GLY A O 1
ATOM 439 N N . LEU A 1 60 ? 0.143 2.151 -0.557 1.00 22.55 58 LEU A N 1
ATOM 440 C CA . LEU A 1 60 ? -0.119 1.348 0.604 1.00 22.11 58 LEU A CA 1
ATOM 441 C C . LEU A 1 60 ? 0.894 1.630 1.695 1.00 22.53 58 LEU A C 1
ATOM 442 O O . LEU A 1 60 ? 0.541 1.799 2.872 1.00 22.79 58 LEU A O 1
ATOM 447 N N . VAL A 1 61 ? 2.160 1.648 1.286 1.00 21.88 59 VAL A N 1
ATOM 448 C CA . VAL A 1 61 ? 3.285 1.796 2.192 1.00 21.04 59 VAL A CA 1
ATOM 449 C C . VAL A 1 61 ? 3.206 3.208 2.807 1.00 21.70 59 VAL A C 1
ATOM 450 O O . VAL A 1 61 ? 3.756 3.466 3.881 1.00 22.09 59 VAL A O 1
ATOM 454 N N . THR A 1 62 ? 2.475 4.088 2.126 1.00 21.56 60 THR A N 1
ATOM 455 C CA . THR A 1 62 ? 2.379 5.506 2.446 1.00 21.43 60 THR A CA 1
ATOM 456 C C . THR A 1 62 ? 1.031 5.857 3.055 1.00 22.51 60 THR A C 1
ATOM 457 O O . THR A 1 62 ? 0.753 7.020 3.324 1.00 21.69 60 THR A O 1
ATOM 461 N N . GLU A 1 63 ? 0.184 4.850 3.267 1.00 24.24 61 GLU A N 1
ATOM 462 C CA . GLU A 1 63 ? -1.065 5.042 4.016 1.00 25.29 61 GLU A CA 1
ATOM 463 C C . GLU A 1 63 ? -2.012 5.967 3.276 1.00 26.05 61 GLU A C 1
ATOM 464 O O . GLU A 1 63 ? -2.790 6.687 3.895 1.00 26.36 61 GLU A O 1
ATOM 470 N N . LYS A 1 64 ? -1.897 5.953 1.941 1.00 26.19 62 LYS A N 1
ATOM 471 C CA . LYS A 1 64 ? -2.918 6.414 1.003 1.00 25.96 62 LYS A CA 1
ATOM 472 C C . LYS A 1 64 ? -4.167 5.559 1.195 1.00 25.31 62 LYS A C 1
ATOM 473 O O . LYS A 1 64 ? -5.297 6.057 1.129 1.00 25.74 62 LYS A O 1
ATOM 479 N N . PHE A 1 65 ? -3.966 4.259 1.394 1.00 23.78 63 PHE A N 1
ATOM 480 C CA . PHE A 1 65 ? -5.082 3.369 1.700 1.00 22.96 63 PHE A CA 1
ATOM 481 C C . PHE A 1 65 ? -4.614 2.212 2.563 1.00 22.06 63 PHE A C 1
ATOM 482 O O . PHE A 1 65 ? -3.431 1.988 2.706 1.00 22.36 63 PHE A O 1
ATOM 490 N N . ASP A 1 66 ? -5.557 1.466 3.116 1.00 21.63 64 ASP A N 1
ATOM 491 C CA . ASP A 1 66 ? -5.254 0.450 4.119 1.00 21.77 64 ASP A CA 1
ATOM 492 C C . ASP A 1 66 ? -5.053 -0.966 3.567 1.00 19.96 64 ASP A C 1
ATOM 493 O O . ASP A 1 66 ? -4.371 -1.756 4.165 1.00 19.62 64 ASP A O 1
ATOM 498 N N . ILE A 1 67 ? -5.628 -1.279 2.424 1.00 19.30 65 ILE A N 1
ATOM 499 C CA . ILE A 1 67 ? -5.496 -2.613 1.887 1.00 19.90 65 ILE A CA 1
ATOM 500 C C . ILE A 1 67 ? -5.547 -2.567 0.393 1.00 21.32 65 ILE A C 1
ATOM 501 O O . ILE A 1 67 ? -6.222 -1.715 -0.182 1.00 21.88 65 ILE A O 1
ATOM 506 N N . ILE A 1 68 ? -4.837 -3.477 -0.249 1.00 22.22 66 ILE A N 1
ATOM 507 C CA . ILE A 1 68 ? -4.949 -3.559 -1.688 1.00 23.94 66 ILE A CA 1
ATOM 508 C C . ILE A 1 68 ? -5.792 -4.775 -2.048 1.00 24.76 66 ILE A C 1
ATOM 509 O O . ILE A 1 68 ? -5.334 -5.912 -1.947 1.00 24.87 66 ILE A O 1
ATOM 514 N N . ILE A 1 69 ? -6.963 -4.520 -2.572 1.00 25.54 67 ILE A N 1
ATOM 515 C CA . ILE A 1 69 ? -7.770 -5.563 -3.109 1.00 25.81 67 ILE A CA 1
ATOM 516 C C . ILE A 1 69 ? -8.078 -5.260 -4.541 1.00 25.61 67 ILE A C 1
ATOM 517 O O . ILE A 1 69 ? -9.085 -4.776 -4.850 1.00 26.68 67 ILE A O 1
ATOM 522 N N . SER A 1 70 ? -7.146 -5.502 -5.410 1.00 24.82 68 SER A N 1
ATOM 523 C CA . SER A 1 70 ? -7.422 -5.456 -6.799 1.00 24.13 68 SER A CA 1
ATOM 524 C C . SER A 1 70 ? -6.771 -6.571 -7.548 1.00 24.58 68 SER A C 1
ATOM 525 O O . SER A 1 70 ? -5.921 -6.332 -8.324 1.00 25.17 68 SER A O 1
ATOM 528 N N . GLY A 1 71 ? -7.154 -7.797 -7.338 1.00 24.70 69 GLY A N 1
ATOM 529 C CA . GLY A 1 71 ? -6.560 -8.863 -8.085 1.00 24.62 69 GLY A CA 1
ATOM 530 C C . GLY A 1 71 ? -5.081 -9.038 -8.115 1.00 26.06 69 GLY A C 1
ATOM 531 O O . GLY A 1 71 ? -4.610 -9.277 -9.155 1.00 26.52 69 GLY A O 1
ATOM 540 N N . THR A 1 73 ? -1.185 -10.523 -7.661 1.00 24.05 71 THR A N 1
ATOM 541 C CA . THR A 1 73 ? -0.436 -11.741 -7.450 1.00 20.45 71 THR A CA 1
ATOM 542 C C . THR A 1 73 ? 0.390 -11.598 -6.183 1.00 17.43 71 THR A C 1
ATOM 543 O O . THR A 1 73 ? 0.916 -10.504 -5.893 1.00 16.78 71 THR A O 1
ATOM 547 N N . ILE A 1 74 ? 0.456 -12.694 -5.418 1.00 14.51 72 ILE A N 1
ATOM 548 C CA . ILE A 1 74 ? 1.320 -12.777 -4.286 1.00 12.95 72 ILE A CA 1
ATOM 549 C C . ILE A 1 74 ? 2.572 -13.249 -4.894 1.00 11.39 72 ILE A C 1
ATOM 550 O O . ILE A 1 74 ? 2.771 -14.431 -5.019 1.00 11.68 72 ILE A O 1
ATOM 555 N N . SER A 1 75 ? 3.434 -12.329 -5.283 1.00 11.71 73 SER A N 1
ATOM 556 C CA . SER A 1 75 ? 4.793 -12.684 -5.684 1.00 10.92 73 SER A CA 1
ATOM 557 C C . SER A 1 75 ? 5.825 -12.358 -4.586 1.00 12.22 73 SER A C 1
ATOM 558 O O . SER A 1 75 ? 5.603 -11.474 -3.727 1.00 12.61 73 SER A O 1
ATOM 561 N N . GLN A 1 76 ? 6.956 -13.060 -4.642 1.00 13.07 74 GLN A N 1
ATOM 562 C CA . GLN A 1 76 ? 8.061 -12.846 -3.723 1.00 14.70 74 GLN A CA 1
ATOM 563 C C . GLN A 1 76 ? 8.697 -11.464 -3.828 1.00 19.14 74 GLN A C 1
ATOM 564 O O . GLN A 1 76 ? 9.277 -10.956 -2.852 1.00 19.99 74 GLN A O 1
ATOM 570 N N . GLU A 1 77 ? 8.585 -10.828 -4.991 1.00 21.65 75 GLU A N 1
ATOM 571 C CA . GLU A 1 77 ? 9.193 -9.520 -5.108 1.00 23.59 75 GLU A CA 1
ATOM 572 C C . GLU A 1 77 ? 8.329 -8.534 -4.344 1.00 22.88 75 GLU A C 1
ATOM 573 O O . GLU A 1 77 ? 8.833 -7.647 -3.684 1.00 23.20 75 GLU A O 1
ATOM 579 N N . ARG A 1 78 ? 7.019 -8.699 -4.450 1.00 22.15 76 ARG A N 1
ATOM 580 C CA . ARG A 1 78 ? 6.098 -7.727 -3.922 1.00 20.79 76 ARG A CA 1
ATOM 581 C C . ARG A 1 78 ? 6.020 -8.005 -2.454 1.00 20.19 76 ARG A C 1
ATOM 582 O O . ARG A 1 78 ? 5.784 -7.100 -1.665 1.00 20.15 76 ARG A O 1
ATOM 590 N N . ASN A 1 79 ? 6.251 -9.267 -2.100 1.00 20.01 77 ASN A N 1
ATOM 591 C CA . ASN A 1 79 ? 6.107 -9.750 -0.712 1.00 19.73 77 ASN A CA 1
ATOM 592 C C . ASN A 1 79 ? 7.243 -9.217 0.175 1.00 18.30 77 ASN A C 1
ATOM 593 O O . ASN A 1 79 ? 7.158 -9.288 1.375 1.00 18.63 77 ASN A O 1
ATOM 598 N N . LEU A 1 80 ? 8.314 -8.704 -0.442 1.00 16.44 78 LEU A N 1
ATOM 599 C CA . LEU A 1 80 ? 9.421 -8.126 0.263 1.00 13.86 78 LEU A CA 1
ATOM 600 C C . LEU A 1 80 ? 9.003 -6.752 0.758 1.00 15.50 78 LEU A C 1
ATOM 601 O O . LEU A 1 80 ? 9.598 -6.188 1.695 1.00 15.32 78 LEU A O 1
ATOM 606 N N . ARG A 1 81 ? 7.970 -6.208 0.123 1.00 16.48 79 ARG A N 1
ATOM 607 C CA . ARG A 1 81 ? 7.601 -4.805 0.331 1.00 16.53 79 ARG A CA 1
ATOM 608 C C . ARG A 1 81 ? 6.300 -4.638 1.119 1.00 14.72 79 ARG A C 1
ATOM 609 O O . ARG A 1 81 ? 6.038 -3.559 1.620 1.00 14.98 79 ARG A O 1
ATOM 617 N N . VAL A 1 82 ? 5.483 -5.694 1.185 1.00 12.61 80 VAL A N 1
ATOM 618 C CA . VAL A 1 82 ? 4.200 -5.698 1.893 1.00 11.25 80 VAL A CA 1
ATOM 619 C C . VAL A 1 82 ? 3.880 -7.124 2.325 1.00 10.25 80 VAL A C 1
ATOM 620 O O . VAL A 1 82 ? 4.510 -8.062 1.851 1.00 8.92 80 VAL A O 1
ATOM 624 N N . ASN A 1 83 ? 2.893 -7.291 3.207 1.00 10.23 81 ASN A N 1
ATOM 625 C CA . ASN A 1 83 ? 2.495 -8.631 3.590 1.00 11.43 81 ASN A CA 1
ATOM 626 C C . ASN A 1 83 ? 1.229 -8.974 2.801 1.00 13.69 81 ASN A C 1
ATOM 627 O O . ASN A 1 83 ? 0.404 -8.060 2.536 1.00 14.94 81 ASN A O 1
ATOM 632 N N . PHE A 1 84 ? 1.080 -10.244 2.395 1.00 12.28 82 PHE A N 1
ATOM 633 C CA . PHE A 1 84 ? -0.178 -10.703 1.795 1.00 11.29 82 PHE A CA 1
ATOM 634 C C . PHE A 1 84 ? -1.010 -11.562 2.773 1.00 12.10 82 PHE A C 1
ATOM 635 O O . PHE A 1 84 ? -0.467 -12.495 3.447 1.00 11.81 82 PHE A O 1
ATOM 643 N N . VAL A 1 85 ? -2.311 -11.253 2.860 1.00 12.59 83 VAL A N 1
ATOM 644 C CA . VAL A 1 85 ? -3.291 -12.169 3.453 1.00 13.82 83 VAL A CA 1
ATOM 645 C C . VAL A 1 85 ? -3.161 -13.469 2.683 1.00 15.79 83 VAL A C 1
ATOM 646 O O . VAL A 1 85 ? -2.509 -13.482 1.654 1.00 17.11 83 VAL A O 1
ATOM 650 N N . GLU A 1 86 ? -3.732 -14.566 3.168 1.00 17.58 84 GLU A N 1
ATOM 651 C CA . GLU A 1 86 ? -3.628 -15.866 2.463 1.00 18.71 84 GLU A CA 1
ATOM 652 C C . GLU A 1 86 ? -4.466 -15.701 1.187 1.00 19.20 84 GLU A C 1
ATOM 653 O O . GLU A 1 86 ? -5.394 -14.897 1.204 1.00 20.64 84 GLU A O 1
ATOM 659 N N . PRO A 1 87 ? -4.131 -16.403 0.083 1.00 18.55 85 PRO A N 1
ATOM 660 C CA . PRO A 1 87 ? -4.773 -16.142 -1.250 1.00 18.97 85 PRO A CA 1
ATOM 661 C C . PRO A 1 87 ? -6.277 -16.236 -1.240 1.00 19.27 85 PRO A C 1
ATOM 662 O O . PRO A 1 87 ? -6.793 -17.181 -0.698 1.00 21.09 85 PRO A O 1
ATOM 666 N N . TYR A 1 88 ? -6.994 -15.297 -1.843 1.00 18.34 86 TYR A N 1
ATOM 667 C CA . TYR A 1 88 ? -8.439 -15.496 -2.004 1.00 18.72 86 TYR A CA 1
ATOM 668 C C . TYR A 1 88 ? -8.902 -16.185 -3.307 1.00 17.91 86 TYR A C 1
ATOM 669 O O . TYR A 1 88 ? -10.081 -16.484 -3.492 1.00 18.01 86 TYR A O 1
ATOM 678 N N . ILE A 1 89 ? -7.990 -16.426 -4.223 1.00 17.60 87 ILE A N 1
ATOM 679 C CA . ILE A 1 89 ? -8.375 -17.087 -5.427 1.00 18.92 87 ILE A CA 1
ATOM 680 C C . ILE A 1 89 ? -7.129 -17.560 -6.120 1.00 18.67 87 ILE A C 1
ATOM 681 O O . ILE A 1 89 ? -6.078 -16.946 -5.986 1.00 18.60 87 ILE A O 1
ATOM 686 N N . VAL A 1 90 ? -7.208 -18.685 -6.806 1.00 18.81 88 VAL A N 1
ATOM 687 C CA . VAL A 1 90 ? -6.008 -19.108 -7.510 1.00 20.12 88 VAL A CA 1
ATOM 688 C C . VAL A 1 90 ? -6.177 -19.071 -9.015 1.00 21.63 88 VAL A C 1
ATOM 689 O O . VAL A 1 90 ? -7.111 -19.636 -9.564 1.00 21.84 88 VAL A O 1
ATOM 693 N N . VAL A 1 91 ? -5.225 -18.416 -9.664 1.00 22.31 89 VAL A N 1
ATOM 694 C CA . VAL A 1 91 ? -5.381 -18.007 -11.044 1.00 22.74 89 VAL A CA 1
ATOM 695 C C . VAL A 1 91 ? -4.223 -18.500 -11.941 1.00 22.80 89 VAL A C 1
ATOM 696 O O . VAL A 1 91 ? -3.399 -19.328 -11.548 1.00 23.51 89 VAL A O 1
ATOM 700 N N . GLY A 1 92 ? -4.149 -18.022 -13.158 1.00 22.34 90 GLY A N 1
ATOM 701 C CA . GLY A 1 92 ? -3.037 -18.453 -13.991 1.00 22.84 90 GLY A CA 1
ATOM 702 C C . GLY A 1 92 ? -3.165 -17.887 -15.357 1.00 22.91 90 GLY A C 1
ATOM 703 O O . GLY A 1 92 ? -4.270 -17.602 -15.808 1.00 23.39 90 GLY A O 1
ATOM 704 N N . GLN A 1 93 ? -2.022 -17.712 -16.005 1.00 23.37 91 GLN A N 1
ATOM 705 C CA . GLN A 1 93 ? -1.955 -17.205 -17.390 1.00 23.29 91 GLN A CA 1
ATOM 706 C C . GLN A 1 93 ? -2.651 -18.133 -18.388 1.00 22.04 91 GLN A C 1
ATOM 707 O O . GLN A 1 93 ? -2.448 -19.357 -18.408 1.00 20.80 91 GLN A O 1
ATOM 713 N N . SER A 1 94 ? -3.512 -17.532 -19.187 1.00 22.12 92 SER A N 1
ATOM 714 C CA . SER A 1 94 ? -3.991 -18.155 -20.399 1.00 22.32 92 SER A CA 1
ATOM 715 C C . SER A 1 94 ? -3.762 -17.174 -21.530 1.00 22.74 92 SER A C 1
ATOM 716 O O . SER A 1 94 ? -3.368 -16.035 -21.317 1.00 22.88 92 SER A O 1
ATOM 719 N N . LEU A 1 95 ? -4.054 -17.622 -22.743 1.00 23.56 93 LEU A N 1
ATOM 720 C CA . LEU A 1 95 ? -3.895 -16.816 -23.953 1.00 22.00 93 LEU A CA 1
ATOM 721 C C . LEU A 1 95 ? -5.193 -16.778 -24.728 1.00 22.56 93 LEU A C 1
ATOM 722 O O . LEU A 1 95 ? -5.830 -17.814 -24.932 1.00 22.58 93 LEU A O 1
ATOM 727 N N . LEU A 1 96 ? -5.586 -15.562 -25.106 1.00 23.07 94 LEU A N 1
ATOM 728 C CA . LEU A 1 96 ? -6.446 -15.317 -26.262 1.00 22.81 94 LEU A CA 1
ATOM 729 C C . LEU A 1 96 ? -5.609 -15.202 -27.554 1.00 22.65 94 LEU A C 1
ATOM 730 O O . LEU A 1 96 ? -4.585 -14.517 -27.598 1.00 22.15 94 LEU A O 1
ATOM 735 N N . VAL A 1 97 ? -6.066 -15.876 -28.602 1.00 23.04 95 VAL A N 1
ATOM 736 C CA . VAL A 1 97 ? -5.401 -15.843 -29.912 1.00 23.35 95 VAL A CA 1
ATOM 737 C C . VAL A 1 97 ? -6.411 -15.617 -31.044 1.00 24.38 95 VAL A C 1
ATOM 738 O O . VAL A 1 97 ? -7.618 -15.848 -30.897 1.00 23.76 95 VAL A O 1
ATOM 742 N N . LYS A 1 98 ? -5.902 -15.181 -32.188 1.00 26.39 96 LYS A N 1
ATOM 743 C CA . LYS A 1 98 ? -6.715 -15.104 -33.407 1.00 27.51 96 LYS A CA 1
ATOM 744 C C . LYS A 1 98 ? -7.130 -16.492 -33.866 1.00 27.45 96 LYS A C 1
ATOM 745 O O . LYS A 1 98 ? -6.429 -17.478 -33.626 1.00 26.79 96 LYS A O 1
ATOM 751 N N . LYS A 1 99 ? -8.290 -16.551 -34.517 1.00 28.57 97 LYS A N 1
ATOM 752 C CA . LYS A 1 99 ? -8.767 -17.770 -35.157 1.00 29.77 97 LYS A CA 1
ATOM 753 C C . LYS A 1 99 ? -7.795 -18.221 -36.263 1.00 29.90 97 LYS A C 1
ATOM 754 O O . LYS A 1 99 ? -7.284 -17.401 -37.047 1.00 28.74 97 LYS A O 1
ATOM 760 N N . GLY A 1 100 ? -7.556 -19.532 -36.306 1.00 30.77 98 GLY A N 1
ATOM 761 C CA . GLY A 1 100 ? -6.498 -20.122 -37.111 1.00 31.23 98 GLY A CA 1
ATOM 762 C C . GLY A 1 100 ? -5.304 -20.486 -36.246 1.00 32.05 98 GLY A C 1
ATOM 763 O O . GLY A 1 100 ? -4.697 -21.550 -36.412 1.00 32.63 98 GLY A O 1
ATOM 764 N N . LEU A 1 101 ? -4.960 -19.625 -35.292 1.00 31.79 99 LEU A N 1
ATOM 765 C CA . LEU A 1 101 ? -3.777 -19.902 -34.490 1.00 31.07 99 LEU A CA 1
ATOM 766 C C . LEU A 1 101 ? -3.892 -21.164 -33.627 1.00 30.46 99 LEU A C 1
ATOM 767 O O . LEU A 1 101 ? -2.889 -21.845 -33.409 1.00 30.10 99 LEU A O 1
ATOM 772 N N . GLU A 1 102 ? -5.110 -21.503 -33.200 1.00 30.34 100 GLU A N 1
ATOM 773 C CA . GLU A 1 102 ? -5.348 -22.647 -32.292 1.00 30.76 100 GLU A CA 1
ATOM 774 C C . GLU A 1 102 ? -5.074 -24.047 -32.850 1.00 31.56 100 GLU A C 1
ATOM 775 O O . GLU A 1 102 ? -5.031 -25.003 -32.089 1.00 31.59 100 GLU A O 1
ATOM 781 N N . LYS A 1 103 ? -4.875 -24.169 -34.163 1.00 32.37 101 LYS A N 1
ATOM 782 C CA . LYS A 1 103 ? -4.956 -25.483 -34.826 1.00 32.36 101 LYS A CA 1
ATOM 783 C C . LYS A 1 103 ? -3.707 -26.345 -34.698 1.00 30.96 101 LYS A C 1
ATOM 784 O O . LYS A 1 103 ? -2.607 -25.942 -35.095 1.00 30.70 101 LYS A O 1
ATOM 790 N N . GLY A 1 104 ? -3.908 -27.531 -34.121 1.00 29.81 102 GLY A N 1
ATOM 791 C CA . GLY A 1 104 ? -2.855 -28.532 -33.951 1.00 28.58 102 GLY A CA 1
ATOM 792 C C . GLY A 1 104 ? -1.804 -28.146 -32.938 1.00 27.57 102 GLY A C 1
ATOM 793 O O . GLY A 1 104 ? -0.862 -28.913 -32.705 1.00 26.68 102 GLY A O 1
ATOM 794 N N . VAL A 1 105 ? -1.969 -26.951 -32.354 1.00 27.72 103 VAL A N 1
ATOM 795 C CA . VAL A 1 105 ? -1.093 -26.435 -31.301 1.00 27.38 103 VAL A CA 1
ATOM 796 C C . VAL A 1 105 ? -1.271 -27.295 -30.068 1.00 27.02 103 VAL A C 1
ATOM 797 O O . VAL A 1 105 ? -2.388 -27.472 -29.568 1.00 26.05 103 VAL A O 1
ATOM 801 N N . LYS A 1 106 ? -0.172 -27.866 -29.601 1.00 27.68 104 LYS A N 1
ATOM 802 C CA . LYS A 1 106 ? -0.276 -28.761 -28.459 1.00 28.11 104 LYS A CA 1
ATOM 803 C C . LYS A 1 106 ? 0.493 -28.372 -27.198 1.00 28.29 104 LYS A C 1
ATOM 804 O O . LYS A 1 106 ? 0.782 -29.210 -26.364 1.00 29.24 104 LYS A O 1
ATOM 810 N N . SER A 1 107 ? 0.788 -27.079 -27.089 1.00 28.00 105 SER A N 1
ATOM 811 C CA . SER A 1 107 ? 1.251 -26.398 -25.877 1.00 27.93 105 SER A CA 1
ATOM 812 C C . SER A 1 107 ? 1.529 -24.965 -26.310 1.00 27.86 105 SER A C 1
ATOM 813 O O . SER A 1 107 ? 1.742 -24.714 -27.500 1.00 28.85 105 SER A O 1
ATOM 816 N N . TYR A 1 108 ? 1.535 -24.029 -25.366 1.00 26.43 106 TYR A N 1
ATOM 817 C CA . TYR A 1 108 ? 1.925 -22.648 -25.632 1.00 24.70 106 TYR A CA 1
ATOM 818 C C . TYR A 1 108 ? 3.258 -22.643 -26.394 1.00 24.07 106 TYR A C 1
ATOM 819 O O . TYR A 1 108 ? 3.568 -21.715 -27.148 1.00 23.11 106 TYR A O 1
ATOM 828 N N . LYS A 1 109 ? 4.043 -23.695 -26.177 1.00 25.05 107 LYS A N 1
ATOM 829 C CA . LYS A 1 109 ? 5.438 -23.715 -26.595 1.00 26.63 107 LYS A CA 1
ATOM 830 C C . LYS A 1 109 ? 5.565 -23.751 -28.122 1.00 27.63 107 LYS A C 1
ATOM 831 O O . LYS A 1 109 ? 6.425 -23.068 -28.684 1.00 27.17 107 LYS A O 1
ATOM 837 N N . ASP A 1 110 ? 4.698 -24.520 -28.787 1.00 28.54 108 ASP A N 1
ATOM 838 C CA . ASP A 1 110 ? 4.672 -24.482 -30.242 1.00 29.44 108 ASP A CA 1
ATOM 839 C C . ASP A 1 110 ? 4.023 -23.202 -30.811 1.00 30.02 108 ASP A C 1
ATOM 840 O O . ASP A 1 110 ? 3.596 -23.174 -31.967 1.00 30.44 108 ASP A O 1
ATOM 845 N N . LEU A 1 111 ? 3.991 -22.141 -30.003 1.00 30.30 109 LEU A N 1
ATOM 846 C CA . LEU A 1 111 ? 3.562 -20.808 -30.482 1.00 30.23 109 LEU A CA 1
ATOM 847 C C . LEU A 1 111 ? 4.555 -19.706 -30.160 1.00 29.41 109 LEU A C 1
ATOM 848 O O . LEU A 1 111 ? 4.238 -18.522 -30.181 1.00 27.76 109 LEU A O 1
ATOM 853 N N . ASP A 1 112 ? 5.781 -20.132 -29.900 1.00 30.85 110 ASP A N 1
ATOM 854 C CA . ASP A 1 112 ? 6.837 -19.238 -29.515 1.00 32.33 110 ASP A CA 1
ATOM 855 C C . ASP A 1 112 ? 7.691 -18.994 -30.746 1.00 33.19 110 ASP A C 1
ATOM 856 O O . ASP A 1 112 ? 8.693 -19.679 -30.946 1.00 33.33 110 ASP A O 1
ATOM 861 N N . LYS A 1 113 ? 7.269 -18.028 -31.576 1.00 33.76 111 LYS A N 1
ATOM 862 C CA . LYS A 1 113 ? 7.795 -17.848 -32.951 1.00 33.45 111 LYS A CA 1
ATOM 863 C C . LYS A 1 113 ? 8.081 -16.379 -33.326 1.00 33.68 111 LYS A C 1
ATOM 864 O O . LYS A 1 113 ? 7.281 -15.492 -33.018 1.00 34.06 111 LYS A O 1
ATOM 870 N N . PRO A 1 114 ? 9.202 -16.119 -34.029 1.00 33.34 112 PRO A N 1
ATOM 871 C CA . PRO A 1 114 ? 9.623 -14.740 -34.258 1.00 32.96 112 PRO A CA 1
ATOM 872 C C . PRO A 1 114 ? 8.658 -13.873 -35.094 1.00 33.74 112 PRO A C 1
ATOM 873 O O . PRO A 1 114 ? 8.864 -12.653 -35.205 1.00 34.13 112 PRO A O 1
ATOM 877 N N . GLU A 1 115 ? 7.608 -14.463 -35.659 1.00 33.80 113 GLU A N 1
ATOM 878 C CA . GLU A 1 115 ? 6.690 -13.683 -36.495 1.00 33.26 113 GLU A CA 1
ATOM 879 C C . GLU A 1 115 ? 5.613 -13.134 -35.584 1.00 32.04 113 GLU A C 1
ATOM 880 O O . GLU A 1 115 ? 5.314 -11.925 -35.568 1.00 31.66 113 GLU A O 1
ATOM 886 N N . LEU A 1 116 ? 5.084 -14.060 -34.789 1.00 30.82 114 LEU A N 1
ATOM 887 C CA . LEU A 1 116 ? 3.945 -13.838 -33.923 1.00 29.42 114 LEU A CA 1
ATOM 888 C C . LEU A 1 116 ? 4.205 -12.805 -32.834 1.00 27.62 114 LEU A C 1
ATOM 889 O O . LEU A 1 116 ? 5.315 -12.654 -32.316 1.00 26.89 114 LEU A O 1
ATOM 894 N N . THR A 1 117 ? 3.149 -12.079 -32.512 1.00 26.73 115 THR A N 1
ATOM 895 C CA . THR A 1 117 ? 3.266 -10.981 -31.610 1.00 26.04 115 THR A CA 1
ATOM 896 C C . THR A 1 117 ? 2.341 -11.181 -30.427 1.00 25.37 115 THR A C 1
ATOM 897 O O . THR A 1 117 ? 1.120 -11.270 -30.572 1.00 25.76 115 THR A O 1
ATOM 901 N N . LEU A 1 118 ? 2.963 -11.303 -29.263 1.00 24.00 116 LEU A N 1
ATOM 902 C CA . LEU A 1 118 ? 2.262 -11.457 -28.016 1.00 22.89 116 LEU A CA 1
ATOM 903 C C . LEU A 1 118 ? 2.136 -10.040 -27.522 1.00 22.71 116 LEU A C 1
ATOM 904 O O . LEU A 1 118 ? 3.071 -9.244 -27.697 1.00 22.94 116 LEU A O 1
ATOM 909 N N . VAL A 1 119 ? 0.986 -9.722 -26.929 1.00 22.15 117 VAL A N 1
ATOM 910 C CA . VAL A 1 119 ? 0.771 -8.417 -26.291 1.00 21.59 117 VAL A CA 1
ATOM 911 C C . VAL A 1 119 ? 0.172 -8.503 -24.888 1.00 21.23 117 VAL A C 1
ATOM 912 O O . VAL A 1 119 ? -0.598 -9.424 -24.581 1.00 21.07 117 VAL A O 1
ATOM 916 N N . THR A 1 120 ? 0.493 -7.510 -24.064 1.00 20.68 118 THR A N 1
ATOM 917 C CA . THR A 1 120 ? 0.046 -7.512 -22.671 1.00 20.60 118 THR A CA 1
ATOM 918 C C . THR A 1 120 ? -0.052 -6.095 -22.104 1.00 19.15 118 THR A C 1
ATOM 919 O O . THR A 1 120 ? 0.288 -5.123 -22.808 1.00 19.18 118 THR A O 1
ATOM 923 N N . LYS A 1 121 ? -0.553 -5.967 -20.873 1.00 17.93 119 LYS A N 1
ATOM 924 C CA . LYS A 1 121 ? -0.426 -4.691 -20.121 1.00 17.84 119 LYS A CA 1
ATOM 925 C C . LYS A 1 121 ? 0.979 -4.602 -19.561 1.00 17.35 119 LYS A C 1
ATOM 926 O O . LYS A 1 121 ? 1.541 -5.607 -19.127 1.00 16.85 119 LYS A O 1
ATOM 932 N N . PHE A 1 122 ? 1.559 -3.413 -19.559 1.00 18.19 120 PHE A N 1
ATOM 933 C CA . PHE A 1 122 ? 2.920 -3.273 -18.995 1.00 19.49 120 PHE A CA 1
ATOM 934 C C . PHE A 1 122 ? 2.969 -3.281 -17.467 1.00 18.96 120 PHE A C 1
ATOM 935 O O . PHE A 1 122 ? 2.114 -2.678 -16.821 1.00 18.36 120 PHE A O 1
ATOM 943 N N . GLY A 1 123 ? 3.983 -3.981 -16.935 1.00 18.76 121 GLY A N 1
ATOM 944 C CA . GLY A 1 123 ? 4.357 -3.948 -15.524 1.00 18.91 121 GLY A CA 1
ATOM 945 C C . GLY A 1 123 ? 3.445 -4.728 -14.602 1.00 18.92 121 GLY A C 1
ATOM 946 O O . GLY A 1 123 ? 3.259 -4.334 -13.452 1.00 19.88 121 GLY A O 1
ATOM 947 N N . VAL A 1 124 ? 2.945 -5.862 -15.100 1.00 17.27 122 VAL A N 1
ATOM 948 C CA . VAL A 1 124 ? 1.945 -6.688 -14.440 1.00 16.20 122 VAL A CA 1
ATOM 949 C C . VAL A 1 124 ? 2.411 -8.126 -14.492 1.00 15.62 122 VAL A C 1
ATOM 950 O O . VAL A 1 124 ? 3.345 -8.434 -15.229 1.00 15.51 122 VAL A O 1
ATOM 954 N N . SER A 1 125 ? 1.807 -9.009 -13.699 1.00 15.79 123 SER A N 1
ATOM 955 C CA . SER A 1 125 ? 2.329 -10.358 -13.652 1.00 18.31 123 SER A CA 1
ATOM 956 C C . SER A 1 125 ? 2.406 -10.970 -15.023 1.00 21.37 123 SER A C 1
ATOM 957 O O . SER A 1 125 ? 3.362 -11.666 -15.325 1.00 22.35 123 SER A O 1
ATOM 960 N N . ALA A 1 126 ? 1.408 -10.675 -15.858 1.00 23.56 124 ALA A N 1
ATOM 961 C CA . ALA A 1 126 ? 1.320 -11.174 -17.238 1.00 24.18 124 ALA A CA 1
ATOM 962 C C . ALA A 1 126 ? 2.591 -10.877 -18.050 1.00 25.15 124 ALA A C 1
ATOM 963 O O . ALA A 1 126 ? 3.085 -11.740 -18.796 1.00 25.49 124 ALA A O 1
ATOM 965 N N . GLU A 1 127 ? 3.130 -9.669 -17.881 1.00 25.47 125 GLU A N 1
ATOM 966 C CA . GLU A 1 127 ? 4.347 -9.285 -18.581 1.00 26.24 125 GLU A CA 1
ATOM 967 C C . GLU A 1 127 ? 5.541 -10.134 -18.202 1.00 27.92 125 GLU A C 1
ATOM 968 O O . GLU A 1 127 ? 6.381 -10.411 -19.050 1.00 28.15 125 GLU A O 1
ATOM 974 N N . TYR A 1 128 ? 5.630 -10.544 -16.935 1.00 29.53 126 TYR A N 1
ATOM 975 C CA . TYR A 1 128 ? 6.843 -11.224 -16.447 1.00 30.37 126 TYR A CA 1
ATOM 976 C C . TYR A 1 128 ? 6.851 -12.659 -16.895 1.00 29.34 126 TYR A C 1
ATOM 977 O O . TYR A 1 128 ? 7.895 -13.228 -17.161 1.00 29.14 126 TYR A O 1
ATOM 986 N N . ALA A 1 129 ? 5.665 -13.223 -16.988 1.00 29.85 127 ALA A N 1
ATOM 987 C CA . ALA A 1 129 ? 5.474 -14.568 -17.505 1.00 31.52 127 ALA A CA 1
ATOM 988 C C . ALA A 1 129 ? 5.739 -14.620 -19.023 1.00 32.61 127 ALA A C 1
ATOM 989 O O . ALA A 1 129 ? 6.338 -15.587 -19.532 1.00 33.32 127 ALA A O 1
ATOM 991 N N . ALA A 1 130 ? 5.292 -13.580 -19.729 1.00 32.12 128 ALA A N 1
ATOM 992 C CA . ALA A 1 130 ? 5.617 -13.376 -21.143 1.00 32.00 128 ALA A CA 1
ATOM 993 C C . ALA A 1 130 ? 7.103 -13.544 -21.435 1.00 31.62 128 ALA A C 1
ATOM 994 O O . ALA A 1 130 ? 7.491 -14.318 -22.317 1.00 31.55 128 ALA A O 1
ATOM 996 N N . LYS A 1 131 ? 7.932 -12.826 -20.681 1.00 31.42 129 LYS A N 1
ATOM 997 C CA . LYS A 1 131 ? 9.385 -12.905 -20.850 1.00 31.80 129 LYS A CA 1
ATOM 998 C C . LYS A 1 131 ? 9.987 -14.239 -20.429 1.00 33.21 129 LYS A C 1
ATOM 999 O O . LYS A 1 131 ? 10.972 -14.686 -21.036 1.00 33.58 129 LYS A O 1
ATOM 1005 N N . ARG A 1 132 ? 9.385 -14.878 -19.425 1.00 34.29 130 ARG A N 1
ATOM 1006 C CA . ARG A 1 132 ? 9.908 -16.128 -18.867 1.00 36.82 130 ARG A CA 1
ATOM 1007 C C . ARG A 1 132 ? 9.678 -17.326 -19.793 1.00 38.35 130 ARG A C 1
ATOM 1008 O O . ARG A 1 132 ? 10.569 -18.154 -19.975 1.00 38.67 130 ARG A O 1
ATOM 1016 N N . LEU A 1 133 ? 8.481 -17.391 -20.379 1.00 39.46 131 LEU A N 1
ATOM 1017 C CA . LEU A 1 133 ? 8.034 -18.510 -21.216 1.00 39.74 131 LEU A CA 1
ATOM 1018 C C . LEU A 1 133 ? 8.407 -18.344 -22.690 1.00 40.30 131 LEU A C 1
ATOM 1019 O O . LEU A 1 133 ? 8.969 -19.276 -23.291 1.00 40.71 131 LEU A O 1
ATOM 1024 N N . PHE A 1 134 ? 8.090 -17.170 -23.262 1.00 39.74 132 PHE A N 1
ATOM 1025 C CA . PHE A 1 134 ? 8.300 -16.885 -24.704 1.00 39.25 132 PHE A CA 1
ATOM 1026 C C . PHE A 1 134 ? 9.634 -16.227 -25.029 1.00 37.88 132 PHE A C 1
ATOM 1027 O O . PHE A 1 134 ? 9.870 -15.066 -24.684 1.00 38.16 132 PHE A O 1
ATOM 1035 N N . LYS A 1 135 ? 10.497 -16.960 -25.712 1.00 36.40 133 LYS A N 1
ATOM 1036 C CA . LYS A 1 135 ? 11.819 -16.444 -26.035 1.00 35.63 133 LYS A CA 1
ATOM 1037 C C . LYS A 1 135 ? 11.798 -15.631 -27.336 1.00 34.15 133 LYS A C 1
ATOM 1038 O O . LYS A 1 135 ? 12.290 -14.486 -27.425 1.00 33.45 133 LYS A O 1
ATOM 1044 N N . ASN A 1 136 ? 11.161 -16.234 -28.326 1.00 33.29 134 ASN A N 1
ATOM 1045 C CA . ASN A 1 136 ? 11.290 -15.831 -29.706 1.00 32.20 134 ASN A CA 1
ATOM 1046 C C . ASN A 1 136 ? 10.192 -14.879 -30.155 1.00 31.48 134 ASN A C 1
ATOM 1047 O O . ASN A 1 136 ? 10.430 -14.060 -31.059 1.00 31.39 134 ASN A O 1
ATOM 1052 N N . ALA A 1 137 ? 9.012 -14.971 -29.520 1.00 29.98 135 ALA A N 1
ATOM 1053 C CA . ALA A 1 137 ? 7.850 -14.221 -29.977 1.00 28.60 135 ALA A CA 1
ATOM 1054 C C . ALA A 1 137 ? 8.068 -12.745 -29.721 1.00 29.42 135 ALA A C 1
ATOM 1055 O O . ALA A 1 137 ? 8.405 -12.365 -28.594 1.00 29.05 135 ALA A O 1
ATOM 1057 N N . LYS A 1 138 ? 7.917 -11.901 -30.751 1.00 30.33 136 LYS A N 1
ATOM 1058 C CA . LYS A 1 138 ? 7.902 -10.457 -30.483 1.00 31.85 136 LYS A CA 1
ATOM 1059 C C . LYS A 1 138 ? 6.867 -10.180 -29.359 1.00 31.41 136 LYS A C 1
ATOM 1060 O O . LYS A 1 138 ? 5.759 -10.740 -29.369 1.00 31.26 136 LYS A O 1
ATOM 1066 N N . LEU A 1 139 ? 7.246 -9.367 -28.371 1.00 30.62 137 LEU A N 1
ATOM 1067 C CA . LEU A 1 139 ? 6.292 -8.933 -27.343 1.00 29.91 137 LEU A CA 1
ATOM 1068 C C . LEU A 1 139 ? 6.209 -7.422 -27.218 1.00 27.88 137 LEU A C 1
ATOM 1069 O O . LEU A 1 139 ? 7.228 -6.748 -27.166 1.00 27.90 137 LEU A O 1
ATOM 1074 N N . LYS A 1 140 ? 4.985 -6.908 -27.147 1.00 26.27 138 LYS A N 1
ATOM 1075 C CA . LYS A 1 140 ? 4.727 -5.474 -26.974 1.00 24.97 138 LYS A CA 1
ATOM 1076 C C . LYS A 1 140 ? 3.789 -5.222 -25.785 1.00 22.76 138 LYS A C 1
ATOM 1077 O O . LYS A 1 140 ? 2.928 -6.055 -25.481 1.00 21.09 138 LYS A O 1
ATOM 1083 N N . THR A 1 141 ? 3.924 -4.066 -25.138 1.00 23.18 139 THR A N 1
ATOM 1084 C CA . THR A 1 141 ? 3.146 -3.793 -23.907 1.00 24.63 139 THR A CA 1
ATOM 1085 C C . THR A 1 141 ? 2.360 -2.495 -23.960 1.00 25.82 139 THR A C 1
ATOM 1086 O O . THR A 1 141 ? 2.827 -1.503 -24.528 1.00 26.36 139 THR A O 1
ATOM 1090 N N . TYR A 1 142 ? 1.175 -2.500 -23.354 1.00 26.38 140 TYR A N 1
ATOM 1091 C CA . TYR A 1 142 ? 0.305 -1.326 -23.383 1.00 27.80 140 TYR A CA 1
ATOM 1092 C C . TYR A 1 142 ? -0.144 -0.962 -21.970 1.00 29.52 140 TYR A C 1
ATOM 1093 O O . TYR A 1 142 ? 0.037 -1.735 -21.043 1.00 30.23 140 TYR A O 1
ATOM 1102 N N . ASP A 1 143 ? -0.696 0.229 -21.795 1.00 30.53 141 ASP A N 1
ATOM 1103 C CA . ASP A 1 143 ? -1.112 0.699 -20.474 1.00 31.13 141 ASP A CA 1
ATOM 1104 C C . ASP A 1 143 ? -2.261 -0.057 -19.833 1.00 31.16 141 ASP A C 1
ATOM 1105 O O . ASP A 1 143 ? -2.328 -0.167 -18.603 1.00 32.62 141 ASP A O 1
ATOM 1110 N N . THR A 1 144 ? -3.190 -0.536 -20.636 1.00 30.07 142 THR A N 1
ATOM 1111 C CA . THR A 1 144 ? -4.324 -1.253 -20.089 1.00 29.60 142 THR A CA 1
ATOM 1112 C C . THR A 1 144 ? -4.479 -2.617 -20.727 1.00 30.22 142 THR A C 1
ATOM 1113 O O . THR A 1 144 ? -3.791 -2.974 -21.691 1.00 29.29 142 THR A O 1
ATOM 1117 N N . GLU A 1 145 ? -5.397 -3.380 -20.149 1.00 31.42 143 GLU A N 1
ATOM 1118 C CA . GLU A 1 145 ? -5.697 -4.709 -20.614 1.00 31.66 143 GLU A CA 1
ATOM 1119 C C . GLU A 1 145 ? -6.436 -4.546 -21.930 1.00 31.08 143 GLU A C 1
ATOM 1120 O O . GLU A 1 145 ? -6.176 -5.288 -22.884 1.00 31.51 143 GLU A O 1
ATOM 1126 N N . ALA A 1 146 ? -7.324 -3.550 -21.980 1.00 29.88 144 ALA A N 1
ATOM 1127 C CA . ALA A 1 146 ? -8.117 -3.266 -23.185 1.00 29.35 144 ALA A CA 1
ATOM 1128 C C . ALA A 1 146 ? -7.250 -2.820 -24.395 1.00 29.65 144 ALA A C 1
ATOM 1129 O O . ALA A 1 146 ? -7.342 -3.420 -25.470 1.00 29.30 144 ALA A O 1
ATOM 1131 N N . GLU A 1 147 ? -6.392 -1.812 -24.209 1.00 30.14 145 GLU A N 1
ATOM 1132 C CA . GLU A 1 147 ? -5.494 -1.363 -25.271 1.00 31.40 145 GLU A CA 1
ATOM 1133 C C . GLU A 1 147 ? -4.776 -2.546 -25.925 1.00 31.28 145 GLU A C 1
ATOM 1134 O O . GLU A 1 147 ? -4.572 -2.561 -27.158 1.00 31.60 145 GLU A O 1
ATOM 1140 N N . ALA A 1 148 ? -4.419 -3.531 -25.095 1.00 30.31 146 ALA A N 1
ATOM 1141 C CA . ALA A 1 148 ? -3.592 -4.668 -25.503 1.00 29.81 146 ALA A CA 1
ATOM 1142 C C . ALA A 1 148 ? -4.344 -5.729 -26.297 1.00 29.68 146 ALA A C 1
ATOM 1143 O O . ALA A 1 148 ? -3.819 -6.247 -27.290 1.00 28.75 146 ALA A O 1
ATOM 1145 N N . VAL A 1 149 ? -5.542 -6.079 -25.823 1.00 30.22 147 VAL A N 1
ATOM 1146 C CA . VAL A 1 149 ? -6.393 -7.027 -26.523 1.00 30.65 147 VAL A CA 1
ATOM 1147 C C . VAL A 1 149 ? -6.913 -6.407 -27.799 1.00 30.92 147 VAL A C 1
ATOM 1148 O O . VAL A 1 149 ? -7.215 -7.129 -28.747 1.00 30.75 147 VAL A O 1
ATOM 1152 N N . GLN A 1 150 ? -7.025 -5.078 -27.811 1.00 31.36 148 GLN A N 1
ATOM 1153 C CA . GLN A 1 150 ? -7.467 -4.342 -28.994 1.00 31.78 148 GLN A CA 1
ATOM 1154 C C . GLN A 1 150 ? -6.585 -4.681 -30.194 1.00 31.48 148 GLN A C 1
ATOM 1155 O O . GLN A 1 150 ? -7.091 -5.071 -31.243 1.00 31.41 148 GLN A O 1
ATOM 1161 N N . GLU A 1 151 ? -5.298 -4.583 -30.023 1.00 31.77 149 GLU A N 1
ATOM 1162 C CA . GLU A 1 151 ? -4.434 -4.810 -31.105 1.00 32.47 149 GLU A CA 1
ATOM 1163 C C . GLU A 1 151 ? -4.702 -6.174 -31.569 1.00 32.34 149 GLU A C 1
ATOM 1164 O O . GLU A 1 151 ? -4.645 -6.437 -32.726 1.00 33.08 149 GLU A O 1
ATOM 1170 N N . VAL A 1 152 ? -4.875 -7.112 -30.699 1.00 30.70 150 VAL A N 1
ATOM 1171 C CA . VAL A 1 152 ? -5.263 -8.386 -31.222 1.00 30.01 150 VAL A CA 1
ATOM 1172 C C . VAL A 1 152 ? -6.637 -8.468 -31.928 1.00 28.80 150 VAL A C 1
ATOM 1173 O O . VAL A 1 152 ? -6.762 -9.139 -32.905 1.00 29.40 150 VAL A O 1
ATOM 1177 N N . LEU A 1 153 ? -7.685 -7.843 -31.406 1.00 27.02 151 LEU A N 1
ATOM 1178 C CA . LEU A 1 153 ? -8.967 -7.946 -32.052 1.00 25.00 151 LEU A CA 1
ATOM 1179 C C . LEU A 1 153 ? -8.966 -7.328 -33.412 1.00 24.64 151 LEU A C 1
ATOM 1180 O O . LEU A 1 153 ? -9.407 -7.854 -34.380 1.00 23.74 151 LEU A O 1
ATOM 1185 N N . ASN A 1 154 ? -8.349 -6.187 -33.418 1.00 24.65 152 ASN A N 1
ATOM 1186 C CA . ASN A 1 154 ? -7.995 -5.390 -34.518 1.00 23.85 152 ASN A CA 1
ATOM 1187 C C . ASN A 1 154 ? -6.873 -6.168 -35.025 1.00 24.55 152 ASN A C 1
ATOM 1188 O O . ASN A 1 154 ? -6.491 -7.104 -34.412 1.00 24.52 152 ASN A O 1
ATOM 1193 N N . GLY A 1 155 ? -6.293 -5.883 -36.152 1.00 25.28 153 GLY A N 1
ATOM 1194 C CA . GLY A 1 155 ? -5.287 -6.823 -36.583 1.00 25.68 153 GLY A CA 1
ATOM 1195 C C . GLY A 1 155 ? -3.826 -6.726 -36.300 1.00 25.34 153 GLY A C 1
ATOM 1196 O O . GLY A 1 155 ? -3.061 -7.562 -36.688 1.00 23.87 153 GLY A O 1
ATOM 1197 N N . LYS A 1 156 ? -3.413 -5.706 -35.625 1.00 26.93 154 LYS A N 1
ATOM 1198 C CA . LYS A 1 156 ? -2.018 -5.541 -35.494 1.00 29.08 154 LYS A CA 1
ATOM 1199 C C . LYS A 1 156 ? -1.128 -6.556 -34.802 1.00 29.97 154 LYS A C 1
ATOM 1200 O O . LYS A 1 156 ? -0.059 -6.821 -35.281 1.00 29.84 154 LYS A O 1
ATOM 1206 N N . ALA A 1 157 ? -1.499 -7.126 -33.681 1.00 31.20 155 ALA A N 1
ATOM 1207 C CA . ALA A 1 157 ? -0.539 -8.027 -33.087 1.00 32.10 155 ALA A CA 1
ATOM 1208 C C . ALA A 1 157 ? -0.800 -9.464 -33.284 1.00 33.05 155 ALA A C 1
ATOM 1209 O O . ALA A 1 157 ? 0.017 -10.220 -33.668 1.00 33.71 155 ALA A O 1
ATOM 1211 N N . ASP A 1 158 ? -1.978 -9.865 -33.005 1.00 33.62 156 ASP A N 1
ATOM 1212 C CA . ASP A 1 158 ? -2.234 -11.275 -33.121 1.00 35.03 156 ASP A CA 1
ATOM 1213 C C . ASP A 1 158 ? -2.185 -12.357 -31.925 1.00 35.28 156 ASP A C 1
ATOM 1214 O O . ASP A 1 158 ? -2.582 -13.463 -32.148 1.00 34.91 156 ASP A O 1
ATOM 1227 N N . PHE A 1 160 ? -2.849 -12.653 -27.155 1.00 32.05 158 PHE A N 1
ATOM 1228 C CA . PHE A 1 160 ? -2.900 -11.886 -25.898 1.00 29.43 158 PHE A CA 1
ATOM 1229 C C . PHE A 1 160 ? -2.721 -12.683 -24.637 1.00 27.92 158 PHE A C 1
ATOM 1230 O O . PHE A 1 160 ? -3.335 -13.678 -24.475 1.00 27.38 158 PHE A O 1
ATOM 1238 N N . ILE A 1 161 ? -1.902 -12.221 -23.717 1.00 26.86 159 ILE A N 1
ATOM 1239 C CA . ILE A 1 161 ? -1.699 -12.999 -22.482 1.00 26.15 159 ILE A CA 1
ATOM 1240 C C . ILE A 1 161 ? -2.073 -12.277 -21.187 1.00 25.80 159 ILE A C 1
ATOM 1241 O O . ILE A 1 161 ? -1.646 -11.138 -20.927 1.00 25.04 159 ILE A O 1
ATOM 1246 N N . PHE A 1 162 ? -2.861 -12.956 -20.366 1.00 26.28 160 PHE A N 1
ATOM 1247 C CA . PHE A 1 162 ? -3.340 -12.354 -19.122 1.00 26.71 160 PHE A CA 1
ATOM 1248 C C . PHE A 1 162 ? -3.968 -13.393 -18.227 1.00 26.56 160 PHE A C 1
ATOM 1249 O O . PHE A 1 162 ? -4.199 -14.534 -18.651 1.00 26.13 160 PHE A O 1
ATOM 1257 N N . ASP A 1 163 ? -4.240 -12.998 -16.984 1.00 27.04 161 ASP A N 1
ATOM 1258 C CA . ASP A 1 163 ? -4.814 -13.924 -16.016 1.00 27.84 161 ASP A CA 1
ATOM 1259 C C . ASP A 1 163 ? -6.070 -14.490 -16.629 1.00 27.45 161 ASP A C 1
ATOM 1260 O O . ASP A 1 163 ? -6.817 -13.775 -17.314 1.00 27.04 161 ASP A O 1
ATOM 1265 N N . LEU A 1 164 ? -6.286 -15.776 -16.377 1.00 27.44 162 LEU A N 1
ATOM 1266 C CA . LEU A 1 164 ? -7.341 -16.510 -17.039 1.00 28.06 162 LEU A CA 1
ATOM 1267 C C . LEU A 1 164 ? -8.716 -15.875 -16.839 1.00 28.84 162 LEU A C 1
ATOM 1268 O O . LEU A 1 164 ? -9.466 -15.746 -17.803 1.00 30.57 162 LEU A O 1
ATOM 1273 N N . PRO A 1 165 ? -9.043 -15.429 -15.612 1.00 27.89 163 PRO A N 1
ATOM 1274 C CA . PRO A 1 165 ? -10.399 -14.964 -15.367 1.00 26.58 163 PRO A CA 1
ATOM 1275 C C . PRO A 1 165 ? -10.812 -13.857 -16.306 1.00 25.25 163 PRO A C 1
ATOM 1276 O O . PRO A 1 165 ? -12.000 -13.703 -16.585 1.00 25.56 163 PRO A O 1
ATOM 1280 N N . PHE A 1 166 ? -9.826 -13.090 -16.754 1.00 24.00 164 PHE A N 1
ATOM 1281 C CA . PHE A 1 166 ? -10.028 -11.989 -17.664 1.00 23.92 164 PHE A CA 1
ATOM 1282 C C . PHE A 1 166 ? -10.350 -12.535 -19.063 1.00 24.98 164 PHE A C 1
ATOM 1283 O O . PHE A 1 166 ? -11.295 -12.078 -19.740 1.00 24.21 164 PHE A O 1
ATOM 1291 N N . ASN A 1 167 ? -9.560 -13.519 -19.487 1.00 25.63 165 ASN A N 1
ATOM 1292 C CA . ASN A 1 167 ? -9.714 -14.041 -20.810 1.00 26.06 165 ASN A CA 1
ATOM 1293 C C . ASN A 1 167 ? -11.051 -14.701 -20.961 1.00 27.09 165 ASN A C 1
ATOM 1294 O O . ASN A 1 167 ? -11.647 -14.631 -22.051 1.00 28.76 165 ASN A O 1
ATOM 1299 N N . VAL A 1 168 ? -11.566 -15.317 -19.901 1.00 26.39 166 VAL A N 1
ATOM 1300 C CA . VAL A 1 168 ? -12.928 -15.841 -20.048 1.00 26.17 166 VAL A CA 1
ATOM 1301 C C . VAL A 1 168 ? -13.931 -14.709 -20.016 1.00 26.86 166 VAL A C 1
ATOM 1302 O O . VAL A 1 168 ? -14.893 -14.739 -20.761 1.00 26.58 166 VAL A O 1
ATOM 1306 N N . ALA A 1 169 ? -13.681 -13.688 -19.199 1.00 28.87 167 ALA A N 1
ATOM 1307 C CA . ALA A 1 169 ? -14.662 -12.604 -19.023 1.00 30.73 167 ALA A CA 1
ATOM 1308 C C . ALA A 1 169 ? -14.790 -11.765 -20.293 1.00 32.91 167 ALA A C 1
ATOM 1309 O O . ALA A 1 169 ? -15.898 -11.468 -20.747 1.00 33.29 167 ALA A O 1
ATOM 1311 N N . PHE A 1 170 ? -13.645 -11.394 -20.862 1.00 34.21 168 PHE A N 1
ATOM 1312 C CA . PHE A 1 170 ? -13.592 -10.782 -22.173 1.00 35.00 168 PHE A CA 1
ATOM 1313 C C . PHE A 1 170 ? -14.297 -11.681 -23.186 1.00 35.57 168 PHE A C 1
ATOM 1314 O O . PHE A 1 170 ? -15.181 -11.228 -23.905 1.00 35.75 168 PHE A O 1
ATOM 1330 N N . ALA A 1 172 ? -16.677 -13.852 -22.931 1.00 37.27 170 ALA A N 1
ATOM 1331 C CA . ALA A 1 172 ? -18.132 -13.797 -22.785 1.00 37.36 170 ALA A CA 1
ATOM 1332 C C . ALA A 1 172 ? -18.751 -12.445 -23.201 1.00 38.09 170 ALA A C 1
ATOM 1333 O O . ALA A 1 172 ? -19.919 -12.396 -23.606 1.00 38.15 170 ALA A O 1
ATOM 1335 N N . GLN A 1 173 ? -17.995 -11.353 -23.107 1.00 38.57 171 GLN A N 1
ATOM 1336 C CA . GLN A 1 173 ? -18.529 -10.082 -23.593 1.00 39.47 171 GLN A CA 1
ATOM 1337 C C . GLN A 1 173 ? -18.240 -9.830 -25.080 1.00 39.97 171 GLN A C 1
ATOM 1338 O O . GLN A 1 173 ? -19.169 -9.761 -25.881 1.00 40.10 171 GLN A O 1
ATOM 1344 N N . LYS A 1 174 ? -16.986 -9.685 -25.434 1.00 40.45 172 LYS A N 1
ATOM 1345 C CA . LYS A 1 174 ? -16.644 -9.335 -26.775 1.00 41.08 172 LYS A CA 1
ATOM 1346 C C . LYS A 1 174 ? -15.925 -10.339 -27.608 1.00 42.11 172 LYS A C 1
ATOM 1347 O O . LYS A 1 174 ? -15.803 -10.159 -28.769 1.00 42.56 172 LYS A O 1
ATOM 1353 N N . GLY A 1 175 ? -15.352 -11.349 -27.035 1.00 42.77 173 GLY A N 1
ATOM 1354 C CA . GLY A 1 175 ? -14.579 -12.243 -27.858 1.00 43.76 173 GLY A CA 1
ATOM 1355 C C . GLY A 1 175 ? -15.143 -13.461 -28.517 1.00 44.15 173 GLY A C 1
ATOM 1356 O O . GLY A 1 175 ? -14.440 -14.123 -29.246 1.00 43.35 173 GLY A O 1
ATOM 1357 N N . GLN A 1 176 ? -16.395 -13.783 -28.270 1.00 45.21 174 GLN A N 1
ATOM 1358 C CA . GLN A 1 176 ? -16.810 -15.081 -28.679 1.00 46.51 174 GLN A CA 1
ATOM 1359 C C . GLN A 1 176 ? -16.777 -15.438 -30.140 1.00 46.66 174 GLN A C 1
ATOM 1360 O O . GLN A 1 176 ? -16.341 -16.521 -30.448 1.00 47.12 174 GLN A O 1
ATOM 1366 N N . GLY A 1 177 ? -17.205 -14.604 -31.050 1.00 45.90 175 GLY A N 1
ATOM 1367 C CA . GLY A 1 177 ? -16.978 -15.017 -32.397 1.00 45.67 175 GLY A CA 1
ATOM 1368 C C . GLY A 1 177 ? -15.524 -14.951 -32.810 1.00 46.06 175 GLY A C 1
ATOM 1369 O O . GLY A 1 177 ? -14.969 -15.861 -33.357 1.00 46.36 175 GLY A O 1
ATOM 1370 N N . TYR A 1 178 ? -14.930 -13.813 -32.511 1.00 45.94 176 TYR A N 1
ATOM 1371 C CA . TYR A 1 178 ? -13.591 -13.334 -32.889 1.00 45.23 176 TYR A CA 1
ATOM 1372 C C . TYR A 1 178 ? -12.213 -13.928 -32.524 1.00 44.36 176 TYR A C 1
ATOM 1373 O O . TYR A 1 178 ? -11.304 -13.851 -33.330 1.00 44.56 176 TYR A O 1
ATOM 1382 N N . LEU A 1 179 ? -12.029 -14.445 -31.308 1.00 43.25 177 LEU A N 1
ATOM 1383 C CA . LEU A 1 179 ? -10.735 -14.926 -30.855 1.00 41.57 177 LEU A CA 1
ATOM 1384 C C . LEU A 1 179 ? -10.897 -16.280 -30.322 1.00 40.28 177 LEU A C 1
ATOM 1385 O O . LEU A 1 179 ? -11.993 -16.701 -30.139 1.00 40.22 177 LEU A O 1
ATOM 1390 N N . VAL A 1 180 ? -9.796 -16.973 -30.113 1.00 39.01 178 VAL A N 1
ATOM 1391 C CA . VAL A 1 180 ? -9.835 -18.286 -29.503 1.00 37.65 178 VAL A CA 1
ATOM 1392 C C . VAL A 1 180 ? -9.104 -18.388 -28.151 1.00 36.28 178 VAL A C 1
ATOM 1393 O O . VAL A 1 180 ? -8.020 -17.908 -27.987 1.00 35.83 178 VAL A O 1
ATOM 1397 N N . HIS A 1 181 ? -9.723 -19.025 -27.178 1.00 35.59 179 HIS A N 1
ATOM 1398 C CA . HIS A 1 181 ? -9.153 -19.048 -25.822 1.00 34.51 179 HIS A CA 1
ATOM 1399 C C . HIS A 1 181 ? -8.542 -20.411 -25.542 1.00 33.19 179 HIS A C 1
ATOM 1400 O O . HIS A 1 181 ? -9.246 -21.412 -25.415 1.00 32.05 179 HIS A O 1
ATOM 1407 N N . LEU A 1 182 ? -7.219 -20.444 -25.459 1.00 33.85 180 LEU A N 1
ATOM 1408 C CA . LEU A 1 182 ? -6.519 -21.660 -25.085 1.00 34.99 180 LEU A CA 1
ATOM 1409 C C . LEU A 1 182 ? -6.548 -21.708 -23.570 1.00 36.64 180 LEU A C 1
ATOM 1410 O O . LEU A 1 182 ? -5.752 -21.055 -22.894 1.00 37.59 180 LEU A O 1
ATOM 1415 N N . ASP A 1 183 ? -7.518 -22.463 -23.054 1.00 37.46 181 ASP A N 1
ATOM 1416 C CA . ASP A 1 183 ? -7.932 -22.410 -21.649 1.00 37.87 181 ASP A CA 1
ATOM 1417 C C . ASP A 1 183 ? -6.808 -22.772 -20.682 1.00 37.81 181 ASP A C 1
ATOM 1418 O O . ASP A 1 183 ? -6.724 -22.239 -19.587 1.00 38.94 181 ASP A O 1
ATOM 1423 N N . THR A 1 184 ? -5.922 -23.649 -21.130 1.00 37.02 182 THR A N 1
ATOM 1424 C CA . THR A 1 184 ? -4.827 -24.204 -20.343 1.00 36.09 182 THR A CA 1
ATOM 1425 C C . THR A 1 184 ? -4.054 -23.189 -19.478 1.00 36.23 182 THR A C 1
ATOM 1426 O O . THR A 1 184 ? -3.808 -22.062 -19.887 1.00 37.09 182 THR A O 1
ATOM 1430 N N . SER A 1 185 ? -3.685 -23.612 -18.272 1.00 35.10 183 SER A N 1
ATOM 1431 C CA . SER A 1 185 ? -3.119 -22.736 -17.262 1.00 33.43 183 SER A CA 1
ATOM 1432 C C . SER A 1 185 ? -1.595 -22.683 -17.343 1.00 31.38 183 SER A C 1
ATOM 1433 O O . SER A 1 185 ? -0.939 -23.688 -17.165 1.00 32.14 183 SER A O 1
ATOM 1436 N N . LEU A 1 186 ? -1.015 -21.525 -17.607 1.00 29.51 184 LEU A N 1
ATOM 1437 C CA . LEU A 1 186 ? 0.436 -21.468 -17.868 1.00 28.23 184 LEU A CA 1
ATOM 1438 C C . LEU A 1 186 ? 1.326 -21.241 -16.626 1.00 28.48 184 LEU A C 1
ATOM 1439 O O . LEU A 1 186 ? 2.533 -21.522 -16.646 1.00 28.04 184 LEU A O 1
ATOM 1444 N N . THR A 1 187 ? 0.726 -20.745 -15.544 1.00 28.62 185 THR A N 1
ATOM 1445 C CA . THR A 1 187 ? 1.432 -20.549 -14.309 1.00 28.39 185 THR A CA 1
ATOM 1446 C C . THR A 1 187 ? 0.541 -20.892 -13.121 1.00 29.59 185 THR A C 1
ATOM 1447 O O . THR A 1 187 ? -0.614 -21.309 -13.298 1.00 29.63 185 THR A O 1
ATOM 1451 N N . TYR A 1 188 ? 1.104 -20.721 -11.910 1.00 29.87 186 TYR A N 1
ATOM 1452 C CA . TYR A 1 188 ? 0.351 -20.768 -10.654 1.00 28.98 186 TYR A CA 1
ATOM 1453 C C . TYR A 1 188 ? 0.419 -19.383 -10.072 1.00 27.95 186 TYR A C 1
ATOM 1454 O O . TYR A 1 188 ? 1.504 -18.922 -9.733 1.00 27.53 186 TYR A O 1
ATOM 1463 N N . GLU A 1 189 ? -0.733 -18.705 -9.970 1.00 27.70 187 GLU A N 1
ATOM 1464 C CA . GLU A 1 189 ? -0.759 -17.310 -9.495 1.00 26.71 187 GLU A CA 1
ATOM 1465 C C . GLU A 1 189 ? -1.790 -16.981 -8.405 1.00 25.07 187 GLU A C 1
ATOM 1466 O O . GLU A 1 189 ? -2.966 -16.711 -8.707 1.00 25.97 187 GLU A O 1
ATOM 1472 N N . PRO A 1 190 ? -1.365 -17.051 -7.122 1.00 22.28 188 PRO A N 1
ATOM 1473 C CA . PRO A 1 190 ? -2.330 -16.814 -6.056 1.00 19.69 188 PRO A CA 1
ATOM 1474 C C . PRO A 1 190 ? -2.561 -15.346 -5.877 1.00 18.36 188 PRO A C 1
ATOM 1475 O O . PRO A 1 190 ? -1.640 -14.559 -5.967 1.00 18.90 188 PRO A O 1
ATOM 1479 N N . LEU A 1 191 ? -3.795 -14.955 -5.661 1.00 17.52 189 LEU A N 1
ATOM 1480 C CA . LEU A 1 191 ? -4.077 -13.560 -5.611 1.00 18.52 189 LEU A CA 1
ATOM 1481 C C . LEU A 1 191 ? -4.443 -13.311 -4.180 1.00 21.94 189 LEU A C 1
ATOM 1482 O O . LEU A 1 191 ? -5.261 -14.064 -3.603 1.00 23.73 189 LEU A O 1
ATOM 1487 N N . GLY A 1 192 ? -3.800 -12.308 -3.576 1.00 21.50 190 GLY A N 1
ATOM 1488 C CA . GLY A 1 192 ? -4.091 -11.981 -2.215 1.00 20.70 190 GLY A CA 1
ATOM 1489 C C . GLY A 1 192 ? -4.241 -10.497 -1.979 1.00 20.86 190 GLY A C 1
ATOM 1490 O O . GLY A 1 192 ? -3.827 -9.661 -2.794 1.00 20.27 190 GLY A O 1
ATOM 1491 N N . TRP A 1 193 ? -4.808 -10.178 -0.815 1.00 20.91 191 TRP A N 1
ATOM 1492 C CA . TRP A 1 193 ? -4.946 -8.812 -0.366 1.00 19.23 191 TRP A CA 1
ATOM 1493 C C . TRP A 1 193 ? -3.626 -8.480 0.240 1.00 18.34 191 TRP A C 1
ATOM 1494 O O . TRP A 1 193 ? -2.993 -9.335 0.821 1.00 19.40 191 TRP A O 1
ATOM 1505 N N . ALA A 1 194 ? -3.190 -7.250 0.067 1.00 17.06 192 ALA A N 1
ATOM 1506 C CA . ALA A 1 194 ? -1.869 -6.820 0.511 1.00 15.61 192 ALA A CA 1
ATOM 1507 C C . ALA A 1 194 ? -2.061 -5.732 1.557 1.00 15.43 192 ALA A C 1
ATOM 1508 O O . ALA A 1 194 ? -2.939 -4.881 1.432 1.00 15.24 192 ALA A O 1
ATOM 1510 N N . ILE A 1 195 ? -1.316 -5.841 2.645 1.00 15.41 193 ILE A N 1
ATOM 1511 C CA . ILE A 1 195 ? -1.316 -4.818 3.655 1.00 14.65 193 ILE A CA 1
ATOM 1512 C C . ILE A 1 195 ? 0.123 -4.515 3.953 1.00 15.99 193 ILE A C 1
ATOM 1513 O O . ILE A 1 195 ? 1.007 -5.323 3.629 1.00 16.65 193 ILE A O 1
ATOM 1518 N N . LYS A 1 196 ? 0.393 -3.333 4.483 1.00 16.69 194 LYS A N 1
ATOM 1519 C CA . LYS A 1 196 ? 1.762 -3.082 4.863 1.00 18.07 194 LYS A CA 1
ATOM 1520 C C . LYS A 1 196 ? 2.201 -3.923 6.023 1.00 18.19 194 LYS A C 1
ATOM 1521 O O . LYS A 1 196 ? 1.401 -4.459 6.809 1.00 18.45 194 LYS A O 1
ATOM 1527 N N . LYS A 1 197 ? 3.505 -4.029 6.095 1.00 18.43 195 LYS A N 1
ATOM 1528 C CA . LYS A 1 197 ? 4.179 -4.826 7.084 1.00 19.71 195 LYS A CA 1
ATOM 1529 C C . LYS A 1 197 ? 4.045 -4.249 8.488 1.00 20.04 195 LYS A C 1
ATOM 1530 O O . LYS A 1 197 ? 3.644 -3.100 8.655 1.00 18.92 195 LYS A O 1
ATOM 1536 N N . GLY A 1 198 ? 4.415 -5.062 9.486 1.00 21.11 196 GLY A N 1
ATOM 1537 C CA . GLY A 1 198 ? 4.467 -4.625 10.871 1.00 21.03 196 GLY A CA 1
ATOM 1538 C C . GLY A 1 198 ? 3.099 -4.612 11.509 1.00 21.54 196 GLY A C 1
ATOM 1539 O O . GLY A 1 198 ? 2.958 -4.202 12.661 1.00 21.31 196 GLY A O 1
ATOM 1540 N N . ASP A 1 199 ? 2.080 -5.045 10.756 1.00 21.71 197 ASP A N 1
ATOM 1541 C CA . ASP A 1 199 ? 0.768 -5.304 11.349 1.00 20.38 197 ASP A CA 1
ATOM 1542 C C . ASP A 1 199 ? 0.303 -6.783 11.248 1.00 18.76 197 ASP A C 1
ATOM 1543 O O . ASP A 1 199 ? -0.411 -7.181 10.302 1.00 18.51 197 ASP A O 1
ATOM 1548 N N . PRO A 1 200 ? 0.682 -7.598 12.263 1.00 15.93 198 PRO A N 1
ATOM 1549 C CA . PRO A 1 200 ? 0.242 -8.990 12.363 1.00 13.55 198 PRO A CA 1
ATOM 1550 C C . PRO A 1 200 ? -1.198 -9.120 12.873 1.00 12.51 198 PRO A C 1
ATOM 1551 O O . PRO A 1 200 ? -1.853 -10.193 12.713 1.00 13.14 198 PRO A O 1
ATOM 1555 N N . ASP A 1 201 ? -1.743 -8.044 13.429 1.00 10.57 199 ASP A N 1
ATOM 1556 C CA . ASP A 1 201 ? -3.095 -8.135 13.951 1.00 10.29 199 ASP A CA 1
ATOM 1557 C C . ASP A 1 201 ? -4.106 -8.080 12.874 1.00 10.88 199 ASP A C 1
ATOM 1558 O O . ASP A 1 201 ? -5.014 -8.904 12.820 1.00 12.13 199 ASP A O 1
ATOM 1563 N N . PHE A 1 202 ? -3.942 -7.108 11.985 1.00 10.45 200 PHE A N 1
ATOM 1564 C CA . PHE A 1 202 ? -4.771 -6.968 10.785 1.00 8.07 200 PHE A CA 1
ATOM 1565 C C . PHE A 1 202 ? -4.721 -8.205 9.871 1.00 6.12 200 PHE A C 1
ATOM 1566 O O . PHE A 1 202 ? -5.720 -8.613 9.340 1.00 5.75 200 PHE A O 1
ATOM 1574 N N . LEU A 1 203 ? -3.578 -8.845 9.747 1.00 6.31 201 LEU A N 1
ATOM 1575 C CA . LEU A 1 203 ? -3.524 -10.136 9.129 1.00 8.68 201 LEU A CA 1
ATOM 1576 C C . LEU A 1 203 ? -4.434 -11.134 9.796 1.00 11.85 201 LEU A C 1
ATOM 1577 O O . LEU A 1 203 ? -5.313 -11.710 9.145 1.00 13.72 201 LEU A O 1
ATOM 1582 N N . ASN A 1 204 ? -4.219 -11.362 11.091 1.00 12.79 202 ASN A N 1
ATOM 1583 C CA . ASN A 1 204 ? -5.003 -12.340 11.839 1.00 11.89 202 ASN A CA 1
ATOM 1584 C C . ASN A 1 204 ? -6.451 -12.128 11.528 1.00 12.82 202 ASN A C 1
ATOM 1585 O O . ASN A 1 204 ? -7.175 -13.076 11.177 1.00 13.93 202 ASN A O 1
ATOM 1590 N N . TRP A 1 205 ? -6.891 -10.875 11.658 1.00 12.85 203 TRP A N 1
ATOM 1591 C CA . TRP A 1 205 ? -8.264 -10.530 11.310 1.00 13.50 203 TRP A CA 1
ATOM 1592 C C . TRP A 1 205 ? -8.604 -10.890 9.831 1.00 13.11 203 TRP A C 1
ATOM 1593 O O . TRP A 1 205 ? -9.612 -11.547 9.564 1.00 14.12 203 TRP A O 1
ATOM 1604 N N . LEU A 1 206 ? -7.751 -10.494 8.890 1.00 11.69 204 LEU A N 1
ATOM 1605 C CA . LEU A 1 206 ? -7.982 -10.732 7.444 1.00 9.86 204 LEU A CA 1
ATOM 1606 C C . LEU A 1 206 ? -8.032 -12.207 7.091 1.00 10.02 204 LEU A C 1
ATOM 1607 O O . LEU A 1 206 ? -8.943 -12.646 6.343 1.00 8.15 204 LEU A O 1
ATOM 1612 N N . ASN A 1 207 ? -7.071 -12.993 7.607 1.00 11.70 205 ASN A N 1
ATOM 1613 C CA . ASN A 1 207 ? -7.193 -14.462 7.413 1.00 13.53 205 ASN A CA 1
ATOM 1614 C C . ASN A 1 207 ? -8.486 -15.056 7.971 1.00 14.61 205 ASN A C 1
ATOM 1615 O O . ASN A 1 207 ? -9.053 -15.929 7.371 1.00 15.57 205 ASN A O 1
ATOM 1620 N N . HIS A 1 208 ? -8.992 -14.595 9.103 1.00 15.79 206 HIS A N 1
ATOM 1621 C CA . HIS A 1 208 ? -10.209 -15.241 9.613 1.00 16.28 206 HIS A CA 1
ATOM 1622 C C . HIS A 1 208 ? -11.447 -14.823 8.836 1.00 16.73 206 HIS A C 1
ATOM 1623 O O . HIS A 1 208 ? -12.373 -15.630 8.631 1.00 17.23 206 HIS A O 1
ATOM 1630 N N . PHE A 1 209 ? -11.475 -13.558 8.429 1.00 16.77 207 PHE A N 1
ATOM 1631 C CA . PHE A 1 209 ? -12.545 -13.055 7.547 1.00 17.61 207 PHE A CA 1
ATOM 1632 C C . PHE A 1 209 ? -12.616 -13.863 6.255 1.00 18.52 207 PHE A C 1
ATOM 1633 O O . PHE A 1 209 ? -13.704 -14.263 5.837 1.00 19.56 207 PHE A O 1
ATOM 1641 N N . LEU A 1 210 ? -11.455 -14.095 5.630 1.00 17.79 208 LEU A N 1
ATOM 1642 C CA . LEU A 1 210 ? -11.388 -14.890 4.410 1.00 17.15 208 LEU A CA 1
ATOM 1643 C C . LEU A 1 210 ? -12.001 -16.261 4.562 1.00 18.69 208 LEU A C 1
ATOM 1644 O O . LEU A 1 210 ? -12.786 -16.666 3.731 1.00 21.05 208 LEU A O 1
ATOM 1649 N N . ALA A 1 211 ? -11.692 -16.971 5.630 1.00 17.93 209 ALA A N 1
ATOM 1650 C CA . ALA A 1 211 ? -12.229 -18.309 5.802 1.00 17.44 209 ALA A CA 1
ATOM 1651 C C . ALA A 1 211 ? -13.702 -18.312 6.216 1.00 18.06 209 ALA A C 1
ATOM 1652 O O . ALA A 1 211 ? -14.410 -19.296 6.008 1.00 18.25 209 ALA A O 1
ATOM 1654 N N . GLN A 1 212 ? -14.159 -17.245 6.855 1.00 18.11 210 GLN A N 1
ATOM 1655 C CA . GLN A 1 212 ? -15.554 -17.177 7.239 1.00 18.30 210 GLN A CA 1
ATOM 1656 C C . GLN A 1 212 ? -16.328 -17.211 5.936 1.00 18.92 210 GLN A C 1
ATOM 1657 O O . GLN A 1 212 ? -17.141 -18.120 5.728 1.00 18.45 210 GLN A O 1
ATOM 1663 N N . ILE A 1 213 ? -16.046 -16.253 5.036 1.00 18.92 211 ILE A N 1
ATOM 1664 C CA . ILE A 1 213 ? -16.832 -16.156 3.800 1.00 18.69 211 ILE A CA 1
ATOM 1665 C C . ILE A 1 213 ? -16.671 -17.402 2.938 1.00 19.09 211 ILE A C 1
ATOM 1666 O O . ILE A 1 213 ? -17.552 -17.717 2.152 1.00 19.48 211 ILE A O 1
ATOM 1671 N N . LYS A 1 214 ? -15.556 -18.113 3.108 1.00 18.86 212 LYS A N 1
ATOM 1672 C CA . LYS A 1 214 ? -15.317 -19.366 2.386 1.00 18.80 212 LYS A CA 1
ATOM 1673 C C . LYS A 1 214 ? -16.148 -20.533 2.847 1.00 18.67 212 LYS A C 1
ATOM 1674 O O . LYS A 1 214 ? -16.294 -21.520 2.137 1.00 19.17 212 LYS A O 1
ATOM 1680 N N . HIS A 1 215 ? -16.699 -20.443 4.041 1.00 18.47 213 HIS A N 1
ATOM 1681 C CA . HIS A 1 215 ? -17.435 -21.575 4.589 1.00 17.29 213 HIS A CA 1
ATOM 1682 C C . HIS A 1 215 ? -18.827 -21.074 4.826 1.00 18.90 213 HIS A C 1
ATOM 1683 O O . HIS A 1 215 ? -19.697 -21.813 5.234 1.00 18.72 213 HIS A O 1
ATOM 1690 N N . ASP A 1 216 ? -19.020 -19.804 4.503 1.00 21.44 214 ASP A N 1
ATOM 1691 C CA . ASP A 1 216 ? -20.229 -19.042 4.821 1.00 24.46 214 ASP A CA 1
ATOM 1692 C C . ASP A 1 216 ? -21.269 -19.200 3.755 1.00 25.79 214 ASP A C 1
ATOM 1693 O O . ASP A 1 216 ? -22.455 -18.918 3.994 1.00 26.10 214 ASP A O 1
ATOM 1698 N N . GLY A 1 217 ? -20.817 -19.591 2.558 1.00 26.12 215 GLY A N 1
ATOM 1699 C CA . GLY A 1 217 ? -21.582 -19.393 1.342 1.00 26.33 215 GLY A CA 1
ATOM 1700 C C . GLY A 1 217 ? -21.428 -17.992 0.751 1.00 27.52 215 GLY A C 1
ATOM 1701 O O . GLY A 1 217 ? -21.722 -17.802 -0.427 1.00 28.68 215 GLY A O 1
ATOM 1702 N N . SER A 1 218 ? -20.981 -16.999 1.531 1.00 26.96 216 SER A N 1
ATOM 1703 C CA . SER A 1 218 ? -20.869 -15.622 0.992 1.00 26.97 216 SER A CA 1
ATOM 1704 C C . SER A 1 218 ? -19.902 -15.487 -0.200 1.00 26.35 216 SER A C 1
ATOM 1705 O O . SER A 1 218 ? -20.245 -14.877 -1.207 1.00 25.71 216 SER A O 1
ATOM 1708 N N . TYR A 1 219 ? -18.687 -16.021 -0.030 1.00 26.63 217 TYR A N 1
ATOM 1709 C CA . TYR A 1 219 ? -17.678 -16.105 -1.065 1.00 27.05 217 TYR A CA 1
ATOM 1710 C C . TYR A 1 219 ? -18.304 -16.683 -2.335 1.00 28.67 217 TYR A C 1
ATOM 1711 O O . TYR A 1 219 ? -18.316 -16.032 -3.390 1.00 28.74 217 TYR A O 1
ATOM 1720 N N . ASP A 1 220 ? -18.848 -17.890 -2.190 1.00 29.20 218 ASP A N 1
ATOM 1721 C CA . ASP A 1 220 ? -19.575 -18.596 -3.232 1.00 29.67 218 ASP A CA 1
ATOM 1722 C C . ASP A 1 220 ? -20.618 -17.748 -4.010 1.00 30.90 218 ASP A C 1
ATOM 1723 O O . ASP A 1 220 ? -20.624 -17.762 -5.236 1.00 31.47 218 ASP A O 1
ATOM 1728 N N . GLU A 1 221 ? -21.509 -17.038 -3.315 1.00 31.30 219 GLU A N 1
ATOM 1729 C CA . GLU A 1 221 ? -22.456 -16.161 -4.005 1.00 31.91 219 GLU A CA 1
ATOM 1730 C C . GLU A 1 221 ? -21.705 -15.166 -4.888 1.00 32.82 219 GLU A C 1
ATOM 1731 O O . GLU A 1 221 ? -21.938 -15.103 -6.088 1.00 33.98 219 GLU A O 1
ATOM 1737 N N . LEU A 1 222 ? -20.793 -14.401 -4.305 1.00 32.38 220 LEU A N 1
ATOM 1738 C CA . LEU A 1 222 ? -20.012 -13.461 -5.085 1.00 31.93 220 LEU A CA 1
ATOM 1739 C C . LEU A 1 222 ? -19.325 -14.141 -6.242 1.00 30.40 220 LEU A C 1
ATOM 1740 O O . LEU A 1 222 ? -19.207 -13.584 -7.301 1.00 30.63 220 LEU A O 1
ATOM 1745 N N . TYR A 1 223 ? -18.876 -15.358 -6.039 1.00 29.43 221 TYR A N 1
ATOM 1746 C CA . TYR A 1 223 ? -18.140 -16.042 -7.074 1.00 28.43 221 TYR A CA 1
ATOM 1747 C C . TYR A 1 223 ? -19.028 -16.353 -8.312 1.00 28.53 221 TYR A C 1
ATOM 1748 O O . TYR A 1 223 ? -18.648 -16.109 -9.466 1.00 27.38 221 TYR A O 1
ATOM 1757 N N . GLU A 1 224 ? -20.200 -16.905 -8.058 1.00 29.83 222 GLU A N 1
ATOM 1758 C CA . GLU A 1 224 ? -21.117 -17.234 -9.130 1.00 31.73 222 GLU A CA 1
ATOM 1759 C C . GLU A 1 224 ? -21.511 -15.952 -9.829 1.00 31.66 222 GLU A C 1
ATOM 1760 O O . GLU A 1 224 ? -21.399 -15.832 -11.045 1.00 31.75 222 GLU A O 1
ATOM 1766 N N . ARG A 1 225 ? -21.915 -14.983 -9.029 1.00 31.33 223 ARG A N 1
ATOM 1767 C CA . ARG A 1 225 ? -22.300 -13.674 -9.504 1.00 31.58 223 ARG A CA 1
ATOM 1768 C C . ARG A 1 225 ? -21.288 -12.996 -10.436 1.00 31.85 223 ARG A C 1
ATOM 1769 O O . ARG A 1 225 ? -21.669 -12.167 -11.254 1.00 33.29 223 ARG A O 1
ATOM 1777 N N . TRP A 1 226 ? -20.016 -13.339 -10.341 1.00 30.61 224 TRP A N 1
ATOM 1778 C CA . TRP A 1 226 ? -19.016 -12.624 -11.117 1.00 29.70 224 TRP A CA 1
ATOM 1779 C C . TRP A 1 226 ? -18.247 -13.474 -12.106 1.00 29.52 224 TRP A C 1
ATOM 1780 O O . TRP A 1 226 ? -17.705 -12.955 -13.066 1.00 30.29 224 TRP A O 1
ATOM 1791 N N . PHE A 1 227 ? -18.190 -14.774 -11.865 1.00 28.79 225 PHE A N 1
ATOM 1792 C CA . PHE A 1 227 ? -17.312 -15.653 -12.627 1.00 28.34 225 PHE A CA 1
ATOM 1793 C C . PHE A 1 227 ? -18.097 -16.646 -13.465 1.00 29.21 225 PHE A C 1
ATOM 1794 O O . PHE A 1 227 ? -17.527 -17.316 -14.314 1.00 28.64 225 PHE A O 1
ATOM 1802 N N . VAL A 1 228 ? -19.401 -16.748 -13.199 1.00 31.01 226 VAL A N 1
ATOM 1803 C CA . VAL A 1 228 ? -20.294 -17.648 -13.927 1.00 33.24 226 VAL A CA 1
ATOM 1804 C C . VAL A 1 228 ? -21.546 -16.901 -14.432 1.00 35.26 226 VAL A C 1
ATOM 1805 O O . VAL A 1 228 ? -21.843 -16.918 -15.631 1.00 35.26 226 VAL A O 1
ATOM 1809 N N . ASP A 1 229 ? -22.283 -16.278 -13.506 1.00 36.90 227 ASP A N 1
ATOM 1810 C CA . ASP A 1 229 ? -23.336 -15.314 -13.828 1.00 37.87 227 ASP A CA 1
ATOM 1811 C C . ASP A 1 229 ? -22.895 -14.597 -15.063 1.00 37.56 227 ASP A C 1
ATOM 1812 O O . ASP A 1 229 ? -21.724 -14.180 -15.169 1.00 36.72 227 ASP A O 1
ATOM 1817 N N . THR A 1 230 ? -23.828 -14.475 -16.000 1.00 38.37 228 THR A N 1
ATOM 1818 C CA . THR A 1 230 ? -23.631 -13.630 -17.179 1.00 39.37 228 THR A CA 1
ATOM 1819 C C . THR A 1 230 ? -24.545 -12.403 -17.147 1.00 40.35 228 THR A C 1
ATOM 1820 O O . THR A 1 230 ? -24.626 -11.649 -18.122 1.00 41.17 228 THR A O 1
ATOM 1824 N N . LYS A 1 231 ? -25.196 -12.187 -16.006 1.00 40.28 229 LYS A N 1
ATOM 1825 C CA . LYS A 1 231 ? -26.081 -11.045 -15.848 1.00 40.40 229 LYS A CA 1
ATOM 1826 C C . LYS A 1 231 ? -25.321 -9.726 -15.677 1.00 40.17 229 LYS A C 1
ATOM 1827 O O . LYS A 1 231 ? -25.867 -8.659 -15.951 1.00 40.42 229 LYS A O 1
ATOM 1833 N N . TRP A 1 232 ? -24.072 -9.774 -15.231 1.00 39.86 230 TRP A N 1
ATOM 1834 C CA . TRP A 1 232 ? -23.378 -8.515 -14.952 1.00 39.52 230 TRP A CA 1
ATOM 1835 C C . TRP A 1 232 ? -22.948 -7.732 -16.193 1.00 41.94 230 TRP A C 1
ATOM 1836 O O . TRP A 1 232 ? -22.993 -6.505 -16.172 1.00 42.38 230 TRP A O 1
ATOM 1847 N N . LEU A 1 233 ? -22.565 -8.436 -17.263 1.00 43.75 231 LEU A N 1
ATOM 1848 C CA . LEU A 1 233 ? -21.980 -7.824 -18.472 1.00 45.63 231 LEU A CA 1
ATOM 1849 C C . LEU A 1 233 ? -22.859 -6.744 -19.090 1.00 47.27 231 LEU A C 1
ATOM 1850 O O . LEU A 1 233 ? -22.438 -6.006 -19.993 1.00 47.69 231 LEU A O 1
ATOM 1855 N N . GLU A 1 234 ? -24.084 -6.669 -18.581 1.00 48.18 232 GLU A N 1
ATOM 1856 C CA . GLU A 1 234 ? -24.999 -5.573 -18.836 1.00 48.99 232 GLU A CA 1
ATOM 1857 C C . GLU A 1 234 ? -24.583 -4.363 -17.984 1.00 49.68 232 GLU A C 1
ATOM 1858 O O . GLU A 1 234 ? -25.378 -3.455 -17.738 1.00 49.73 232 GLU A O 1
ATOM 1864 N N . LYS A 1 235 ? -23.313 -4.374 -17.568 1.00 50.22 233 LYS A N 1
ATOM 1865 C CA . LYS A 1 235 ? -22.659 -3.327 -16.776 1.00 50.98 233 LYS A CA 1
ATOM 1866 C C . LYS A 1 235 ? -23.560 -2.170 -16.396 1.00 51.32 233 LYS A C 1
ATOM 1867 O O . LYS A 1 235 ? -24.259 -2.245 -15.392 1.00 51.59 233 LYS A O 1
ATOM 1873 N N . LEU B 1 3 ? 15.416 -7.601 4.936 1.00 64.74 1 LEU B N 1
ATOM 1874 C CA . LEU B 1 3 ? 16.910 -7.642 5.013 1.00 65.04 1 LEU B CA 1
ATOM 1875 C C . LEU B 1 3 ? 17.587 -7.719 3.627 1.00 65.13 1 LEU B C 1
ATOM 1876 O O . LEU B 1 3 ? 17.106 -8.409 2.714 1.00 65.15 1 LEU B O 1
ATOM 1881 N N . ARG B 1 4 ? 18.711 -7.008 3.504 1.00 64.51 2 ARG B N 1
ATOM 1882 C CA . ARG B 1 4 ? 19.446 -6.864 2.249 1.00 63.64 2 ARG B CA 1
ATOM 1883 C C . ARG B 1 4 ? 20.918 -7.268 2.426 1.00 61.10 2 ARG B C 1
ATOM 1884 O O . ARG B 1 4 ? 21.417 -7.382 3.554 1.00 61.19 2 ARG B O 1
ATOM 1892 N N . GLY B 1 5 ? 21.609 -7.458 1.302 1.00 58.19 3 GLY B N 1
ATOM 1893 C CA . GLY B 1 5 ? 22.964 -7.992 1.308 1.00 55.03 3 GLY B CA 1
ATOM 1894 C C . GLY B 1 5 ? 22.953 -9.480 0.998 1.00 51.42 3 GLY B C 1
ATOM 1895 O O . GLY B 1 5 ? 22.861 -9.878 -0.166 1.00 51.79 3 GLY B O 1
ATOM 1896 N N . GLU B 1 6 ? 23.055 -10.309 2.030 1.00 47.17 4 GLU B N 1
ATOM 1897 C CA . GLU B 1 6 ? 22.964 -11.746 1.811 1.00 43.51 4 GLU B CA 1
ATOM 1898 C C . GLU B 1 6 ? 22.040 -12.420 2.798 1.00 39.00 4 GLU B C 1
ATOM 1899 O O . GLU B 1 6 ? 21.702 -11.853 3.829 1.00 39.83 4 GLU B O 1
ATOM 1905 N N . LEU B 1 7 ? 21.622 -13.623 2.443 1.00 33.69 5 LEU B N 1
ATOM 1906 C CA . LEU B 1 7 ? 20.894 -14.495 3.319 1.00 29.08 5 LEU B CA 1
ATOM 1907 C C . LEU B 1 7 ? 21.866 -15.473 3.944 1.00 26.69 5 LEU B C 1
ATOM 1908 O O . LEU B 1 7 ? 22.422 -16.314 3.234 1.00 25.35 5 LEU B O 1
ATOM 1913 N N . ARG B 1 8 ? 22.071 -15.371 5.265 1.00 25.99 6 ARG B N 1
ATOM 1914 C CA . ARG B 1 8 ? 22.925 -16.343 6.005 1.00 24.59 6 ARG B CA 1
ATOM 1915 C C . ARG B 1 8 ? 22.064 -17.489 6.517 1.00 22.99 6 ARG B C 1
ATOM 1916 O O . ARG B 1 8 ? 20.962 -17.260 6.999 1.00 22.83 6 ARG B O 1
ATOM 1924 N N . VAL B 1 9 ? 22.538 -18.718 6.351 1.00 22.50 7 VAL B N 1
ATOM 1925 C CA . VAL B 1 9 ? 21.711 -19.907 6.580 1.00 23.41 7 VAL B CA 1
ATOM 1926 C C . VAL B 1 9 ? 22.475 -20.871 7.447 1.00 24.18 7 VAL B C 1
ATOM 1927 O O . VAL B 1 9 ? 23.586 -21.290 7.085 1.00 25.01 7 VAL B O 1
ATOM 1931 N N . GLY B 1 10 ? 21.911 -21.235 8.590 1.00 23.75 8 GLY B N 1
ATOM 1932 C CA . GLY B 1 10 ? 22.651 -22.105 9.508 1.00 23.21 8 GLY B CA 1
ATOM 1933 C C . GLY B 1 10 ? 22.229 -23.533 9.319 1.00 23.22 8 GLY B C 1
ATOM 1934 O O . GLY B 1 10 ? 21.049 -23.812 9.312 1.00 23.48 8 GLY B O 1
ATOM 1935 N N . LEU B 1 11 ? 23.184 -24.440 9.168 1.00 23.45 9 LEU B N 1
ATOM 1936 C CA . LEU B 1 11 ? 22.860 -25.838 8.997 1.00 23.77 9 LEU B CA 1
ATOM 1937 C C . LEU B 1 11 ? 23.984 -26.706 9.505 1.00 25.36 9 LEU B C 1
ATOM 1938 O O . LEU B 1 11 ? 25.120 -26.260 9.541 1.00 24.14 9 LEU B O 1
ATOM 1943 N N . GLU B 1 12 ? 23.643 -27.940 9.899 1.00 28.42 10 GLU B N 1
ATOM 1944 C CA . GLU B 1 12 ? 24.617 -28.978 10.245 1.00 30.89 10 GLU B CA 1
ATOM 1945 C C . GLU B 1 12 ? 24.668 -29.994 9.140 1.00 31.68 10 GLU B C 1
ATOM 1946 O O . GLU B 1 12 ? 23.685 -30.663 8.878 1.00 33.01 10 GLU B O 1
ATOM 1952 N N . PRO B 1 13 ? 25.814 -30.111 8.482 1.00 31.59 11 PRO B N 1
ATOM 1953 C CA . PRO B 1 13 ? 26.072 -31.182 7.521 1.00 30.84 11 PRO B CA 1
ATOM 1954 C C . PRO B 1 13 ? 26.024 -32.565 8.176 1.00 30.31 11 PRO B C 1
ATOM 1955 O O . PRO B 1 13 ? 26.573 -32.761 9.279 1.00 29.89 11 PRO B O 1
ATOM 1959 N N . GLY B 1 14 ? 25.384 -33.506 7.480 1.00 29.27 12 GLY B N 1
ATOM 1960 C CA . GLY B 1 14 ? 25.426 -34.934 7.823 1.00 27.17 12 GLY B CA 1
ATOM 1961 C C . GLY B 1 14 ? 24.064 -35.575 7.673 1.00 25.90 12 GLY B C 1
ATOM 1962 O O . GLY B 1 14 ? 23.945 -36.791 7.553 1.00 26.40 12 GLY B O 1
ATOM 1963 N N . TYR B 1 15 ? 23.015 -34.767 7.706 1.00 24.20 13 TYR B N 1
ATOM 1964 C CA . TYR B 1 15 ? 21.700 -35.342 7.688 1.00 23.70 13 TYR B CA 1
ATOM 1965 C C . TYR B 1 15 ? 21.346 -35.523 6.221 1.00 25.00 13 TYR B C 1
ATOM 1966 O O . TYR B 1 15 ? 20.774 -34.629 5.562 1.00 24.21 13 TYR B O 1
ATOM 1975 N N . LEU B 1 16 ? 21.776 -36.682 5.713 1.00 25.78 14 LEU B N 1
ATOM 1976 C CA . LEU B 1 16 ? 21.577 -37.053 4.340 1.00 26.97 14 LEU B CA 1
ATOM 1977 C C . LEU B 1 16 ? 20.087 -37.199 4.179 1.00 28.18 14 LEU B C 1
ATOM 1978 O O . LEU B 1 16 ? 19.446 -37.788 5.064 1.00 29.43 14 LEU B O 1
ATOM 1983 N N . PRO B 1 17 ? 19.515 -36.687 3.069 1.00 27.62 15 PRO B N 1
ATOM 1984 C CA . PRO B 1 17 ? 20.101 -35.995 1.958 1.00 27.56 15 PRO B CA 1
ATOM 1985 C C . PRO B 1 17 ? 19.735 -34.508 1.977 1.00 28.67 15 PRO B C 1
ATOM 1986 O O . PRO B 1 17 ? 19.553 -33.877 0.917 1.00 28.63 15 PRO B O 1
ATOM 1990 N N . PHE B 1 18 ? 19.625 -33.960 3.183 1.00 29.31 16 PHE B N 1
ATOM 1991 C CA . PHE B 1 18 ? 19.282 -32.572 3.376 1.00 28.77 16 PHE B CA 1
ATOM 1992 C C . PHE B 1 18 ? 20.524 -31.721 3.316 1.00 28.56 16 PHE B C 1
ATOM 1993 O O . PHE B 1 18 ? 20.516 -30.689 2.655 1.00 28.02 16 PHE B O 1
ATOM 2001 N N . GLU B 1 19 ? 21.536 -32.108 4.096 1.00 30.17 17 GLU B N 1
ATOM 2002 C CA . GLU B 1 19 ? 22.836 -31.414 4.156 1.00 33.10 17 GLU B CA 1
ATOM 2003 C C . GLU B 1 19 ? 23.946 -32.418 4.338 1.00 37.95 17 GLU B C 1
ATOM 2004 O O . GLU B 1 19 ? 23.854 -33.294 5.196 1.00 38.37 17 GLU B O 1
ATOM 2018 N N . LYS B 1 21 ? 28.535 -32.749 3.316 1.00 45.26 19 LYS B N 1
ATOM 2019 C CA . LYS B 1 21 ? 29.749 -32.240 2.705 1.00 44.99 19 LYS B CA 1
ATOM 2020 C C . LYS B 1 21 ? 30.105 -33.156 1.539 1.00 45.19 19 LYS B C 1
ATOM 2021 O O . LYS B 1 21 ? 30.128 -34.379 1.705 1.00 45.19 19 LYS B O 1
ATOM 2027 N N . ASP B 1 22 ? 30.358 -32.588 0.361 1.00 45.36 20 ASP B N 1
ATOM 2028 C CA . ASP B 1 22 ? 30.733 -33.419 -0.789 1.00 46.00 20 ASP B CA 1
ATOM 2029 C C . ASP B 1 22 ? 32.248 -33.620 -0.897 1.00 45.98 20 ASP B C 1
ATOM 2030 O O . ASP B 1 22 ? 33.002 -33.159 -0.039 1.00 46.50 20 ASP B O 1
ATOM 2035 N N . LYS B 1 23 ? 32.684 -34.312 -1.942 1.00 45.51 21 LYS B N 1
ATOM 2036 C CA . LYS B 1 23 ? 34.081 -34.721 -2.061 1.00 45.09 21 LYS B CA 1
ATOM 2037 C C . LYS B 1 23 ? 35.073 -33.547 -1.953 1.00 45.11 21 LYS B C 1
ATOM 2038 O O . LYS B 1 23 ? 36.074 -33.641 -1.239 1.00 45.55 21 LYS B O 1
ATOM 2044 N N . LYS B 1 24 ? 34.772 -32.450 -2.646 1.00 44.53 22 LYS B N 1
ATOM 2045 C CA . LYS B 1 24 ? 35.582 -31.232 -2.631 1.00 44.06 22 LYS B CA 1
ATOM 2046 C C . LYS B 1 24 ? 35.440 -30.505 -1.293 1.00 43.01 22 LYS B C 1
ATOM 2047 O O . LYS B 1 24 ? 36.341 -29.792 -0.866 1.00 42.52 22 LYS B O 1
ATOM 2053 N N . GLY B 1 25 ? 34.298 -30.688 -0.634 1.00 42.75 23 GLY B N 1
ATOM 2054 C CA . GLY B 1 25 ? 34.088 -30.146 0.704 1.00 41.97 23 GLY B CA 1
ATOM 2055 C C . GLY B 1 25 ? 33.118 -28.988 0.826 1.00 41.57 23 GLY B C 1
ATOM 2056 O O . GLY B 1 25 ? 33.073 -28.352 1.873 1.00 42.44 23 GLY B O 1
ATOM 2057 N N . ASN B 1 26 ? 32.347 -28.700 -0.226 1.00 40.29 24 ASN B N 1
ATOM 2058 C CA . ASN B 1 26 ? 31.252 -27.729 -0.135 1.00 39.01 24 ASN B CA 1
ATOM 2059 C C . ASN B 1 26 ? 30.016 -28.490 0.308 1.00 37.35 24 ASN B C 1
ATOM 2060 O O . ASN B 1 26 ? 29.831 -29.633 -0.117 1.00 37.97 24 ASN B O 1
ATOM 2065 N N . VAL B 1 27 ? 29.161 -27.877 1.133 1.00 34.90 25 VAL B N 1
ATOM 2066 C CA . VAL B 1 27 ? 27.936 -28.560 1.576 1.00 32.50 25 VAL B CA 1
ATOM 2067 C C . VAL B 1 27 ? 26.736 -28.482 0.600 1.00 30.41 25 VAL B C 1
ATOM 2068 O O . VAL B 1 27 ? 26.369 -27.406 0.139 1.00 30.42 25 VAL B O 1
ATOM 2072 N N . ILE B 1 28 ? 26.117 -29.628 0.310 1.00 28.81 26 ILE B N 1
ATOM 2073 C CA . ILE B 1 28 ? 24.975 -29.672 -0.626 1.00 26.93 26 ILE B CA 1
ATOM 2074 C C . ILE B 1 28 ? 23.737 -30.401 -0.074 1.00 25.63 26 ILE B C 1
ATOM 2075 O O . ILE B 1 28 ? 23.672 -30.759 1.103 1.00 24.95 26 ILE B O 1
ATOM 2080 N N . GLY B 1 29 ? 22.732 -30.592 -0.928 1.00 25.04 27 GLY B N 1
ATOM 2081 C CA . GLY B 1 29 ? 21.570 -31.408 -0.589 1.00 22.70 27 GLY B CA 1
ATOM 2082 C C . GLY B 1 29 ? 20.304 -30.629 -0.791 1.00 21.30 27 GLY B C 1
ATOM 2083 O O . GLY B 1 29 ? 20.330 -29.463 -1.158 1.00 20.69 27 GLY B O 1
ATOM 2084 N N . PHE B 1 30 ? 19.194 -31.300 -0.540 1.00 22.07 28 PHE B N 1
ATOM 2085 C CA . PHE B 1 30 ? 17.867 -30.708 -0.530 1.00 23.83 28 PHE B CA 1
ATOM 2086 C C . PHE B 1 30 ? 17.766 -29.398 0.251 1.00 24.50 28 PHE B C 1
ATOM 2087 O O . PHE B 1 30 ? 17.033 -28.478 -0.169 1.00 24.49 28 PHE B O 1
ATOM 2095 N N . ASP B 1 31 ? 18.487 -29.286 1.372 1.00 24.38 29 ASP B N 1
ATOM 2096 C CA . ASP B 1 31 ? 18.359 -28.051 2.121 1.00 25.18 29 ASP B CA 1
ATOM 2097 C C . ASP B 1 31 ? 19.150 -26.892 1.545 1.00 24.75 29 ASP B C 1
ATOM 2098 O O . ASP B 1 31 ? 18.723 -25.740 1.637 1.00 24.49 29 ASP B O 1
ATOM 2103 N N . VAL B 1 32 ? 20.277 -27.193 0.914 1.00 25.24 30 VAL B N 1
ATOM 2104 C CA . VAL B 1 32 ? 21.044 -26.154 0.220 1.00 25.34 30 VAL B CA 1
ATOM 2105 C C . VAL B 1 32 ? 20.358 -25.645 -1.036 1.00 25.76 30 VAL B C 1
ATOM 2106 O O . VAL B 1 32 ? 20.288 -24.442 -1.248 1.00 25.08 30 VAL B O 1
ATOM 2110 N N . ASP B 1 33 ? 19.832 -26.556 -1.854 1.00 26.83 31 ASP B N 1
ATOM 2111 C CA . ASP B 1 33 ? 19.205 -26.151 -3.104 1.00 27.80 31 ASP B CA 1
ATOM 2112 C C . ASP B 1 33 ? 17.997 -25.314 -2.757 1.00 28.52 31 ASP B C 1
ATOM 2113 O O . ASP B 1 33 ? 17.575 -24.473 -3.516 1.00 30.02 31 ASP B O 1
ATOM 2118 N N . LEU B 1 34 ? 17.454 -25.551 -1.576 1.00 27.74 32 LEU B N 1
ATOM 2119 C CA . LEU B 1 34 ? 16.252 -24.885 -1.116 1.00 26.09 32 LEU B CA 1
ATOM 2120 C C . LEU B 1 34 ? 16.640 -23.494 -0.622 1.00 24.45 32 LEU B C 1
ATOM 2121 O O . LEU B 1 34 ? 15.924 -22.530 -0.836 1.00 24.28 32 LEU B O 1
ATOM 2126 N N . ALA B 1 35 ? 17.797 -23.373 0.021 1.00 23.56 33 ALA B N 1
ATOM 2127 C CA . ALA B 1 35 ? 18.291 -22.031 0.372 1.00 22.78 33 ALA B CA 1
ATOM 2128 C C . ALA B 1 35 ? 18.637 -21.197 -0.890 1.00 23.65 33 ALA B C 1
ATOM 2129 O O . ALA B 1 35 ? 18.353 -20.011 -0.958 1.00 23.63 33 ALA B O 1
ATOM 2131 N N . ARG B 1 36 ? 19.211 -21.862 -1.894 1.00 24.68 34 ARG B N 1
ATOM 2132 C CA . ARG B 1 36 ? 19.580 -21.298 -3.190 1.00 24.86 34 ARG B CA 1
ATOM 2133 C C . ARG B 1 36 ? 18.361 -20.758 -3.920 1.00 24.65 34 ARG B C 1
ATOM 2134 O O . ARG B 1 36 ? 18.429 -19.730 -4.587 1.00 24.31 34 ARG B O 1
ATOM 2142 N N . GLU B 1 37 ? 17.236 -21.446 -3.791 1.00 25.09 35 GLU B N 1
ATOM 2143 C CA . GLU B 1 37 ? 15.995 -20.877 -4.298 1.00 26.38 35 GLU B CA 1
ATOM 2144 C C . GLU B 1 37 ? 15.558 -19.646 -3.480 1.00 27.36 35 GLU B C 1
ATOM 2145 O O . GLU B 1 37 ? 15.150 -18.632 -4.036 1.00 26.41 35 GLU B O 1
ATOM 2159 N N . ALA B 1 39 ? 17.343 -17.493 -1.721 1.00 29.05 37 ALA B N 1
ATOM 2160 C CA . ALA B 1 39 ? 18.180 -16.324 -1.985 1.00 27.65 37 ALA B CA 1
ATOM 2161 C C . ALA B 1 39 ? 17.984 -15.710 -3.387 1.00 27.50 37 ALA B C 1
ATOM 2162 O O . ALA B 1 39 ? 18.004 -14.494 -3.503 1.00 27.99 37 ALA B O 1
ATOM 2164 N N . LYS B 1 40 ? 17.804 -16.527 -4.433 1.00 26.65 38 LYS B N 1
ATOM 2165 C CA . LYS B 1 40 ? 17.361 -16.013 -5.732 1.00 27.18 38 LYS B CA 1
ATOM 2166 C C . LYS B 1 40 ? 16.046 -15.206 -5.601 1.00 27.40 38 LYS B C 1
ATOM 2167 O O . LYS B 1 40 ? 15.997 -14.026 -5.963 1.00 27.64 38 LYS B O 1
ATOM 2173 N N . ALA B 1 41 ? 15.003 -15.813 -5.042 1.00 27.34 39 ALA B N 1
ATOM 2174 C CA . ALA B 1 41 ? 13.707 -15.150 -4.928 1.00 28.56 39 ALA B CA 1
ATOM 2175 C C . ALA B 1 41 ? 13.755 -13.909 -4.069 1.00 30.90 39 ALA B C 1
ATOM 2176 O O . ALA B 1 41 ? 12.980 -12.966 -4.241 1.00 30.08 39 ALA B O 1
ATOM 2186 N N . GLY B 1 43 ? 16.322 -11.892 -3.883 1.00 30.92 41 GLY B N 1
ATOM 2187 C CA . GLY B 1 43 ? 17.089 -10.867 -4.581 1.00 28.60 41 GLY B CA 1
ATOM 2188 C C . GLY B 1 43 ? 18.518 -10.744 -4.099 1.00 27.06 41 GLY B C 1
ATOM 2189 O O . GLY B 1 43 ? 19.169 -9.746 -4.355 1.00 26.87 41 GLY B O 1
ATOM 2190 N N . VAL B 1 44 ? 19.032 -11.814 -3.501 1.00 26.57 42 VAL B N 1
ATOM 2191 C CA . VAL B 1 44 ? 20.093 -11.756 -2.514 1.00 26.30 42 VAL B CA 1
ATOM 2192 C C . VAL B 1 44 ? 21.126 -12.914 -2.666 1.00 27.10 42 VAL B C 1
ATOM 2193 O O . VAL B 1 44 ? 20.831 -13.956 -3.284 1.00 26.91 42 VAL B O 1
ATOM 2197 N N . LYS B 1 45 ? 22.335 -12.731 -2.134 1.00 27.28 43 LYS B N 1
ATOM 2198 C CA . LYS B 1 45 ? 23.372 -13.769 -2.237 1.00 28.16 43 LYS B CA 1
ATOM 2199 C C . LYS B 1 45 ? 23.181 -14.770 -1.122 1.00 28.13 43 LYS B C 1
ATOM 2200 O O . LYS B 1 45 ? 22.467 -14.496 -0.157 1.00 28.93 43 LYS B O 1
ATOM 2206 N N . LEU B 1 46 ? 23.824 -15.926 -1.228 1.00 26.48 44 LEU B N 1
ATOM 2207 C CA . LEU B 1 46 ? 23.608 -16.938 -0.230 1.00 25.14 44 LEU B CA 1
ATOM 2208 C C . LEU B 1 46 ? 24.911 -17.292 0.455 1.00 26.15 44 LEU B C 1
ATOM 2209 O O . LEU B 1 46 ? 25.907 -17.577 -0.216 1.00 26.00 44 LEU B O 1
ATOM 2214 N N . LYS B 1 47 ? 24.884 -17.281 1.793 1.00 26.51 45 LYS B N 1
ATOM 2215 C CA . LYS B 1 47 ? 26.007 -17.717 2.604 1.00 26.86 45 LYS B CA 1
ATOM 2216 C C . LYS B 1 47 ? 25.544 -18.802 3.571 1.00 27.40 45 LYS B C 1
ATOM 2217 O O . LYS B 1 47 ? 24.769 -18.552 4.481 1.00 28.22 45 LYS B O 1
ATOM 2223 N N . LEU B 1 48 ? 26.001 -20.021 3.354 1.00 26.98 46 LEU B N 1
ATOM 2224 C CA . LEU B 1 48 ? 25.754 -21.111 4.289 1.00 25.60 46 LEU B CA 1
ATOM 2225 C C . LEU B 1 48 ? 26.704 -21.031 5.478 1.00 26.34 46 LEU B C 1
ATOM 2226 O O . LEU B 1 48 ? 27.908 -20.886 5.300 1.00 26.94 46 LEU B O 1
ATOM 2231 N N . VAL B 1 49 ? 26.181 -21.136 6.690 1.00 26.33 47 VAL B N 1
ATOM 2232 C CA . VAL B 1 49 ? 27.034 -21.113 7.879 1.00 26.26 47 VAL B CA 1
ATOM 2233 C C . VAL B 1 49 ? 26.955 -22.486 8.556 1.00 26.43 47 VAL B C 1
ATOM 2234 O O . VAL B 1 49 ? 26.037 -22.749 9.351 1.00 27.57 47 VAL B O 1
ATOM 2238 N N . PRO B 1 50 ? 27.878 -23.391 8.215 1.00 24.98 48 PRO B N 1
ATOM 2239 C CA . PRO B 1 50 ? 27.768 -24.691 8.874 1.00 24.92 48 PRO B CA 1
ATOM 2240 C C . PRO B 1 50 ? 27.943 -24.613 10.410 1.00 25.45 48 PRO B C 1
ATOM 2241 O O . PRO B 1 50 ? 28.794 -23.861 10.923 1.00 25.14 48 PRO B O 1
ATOM 2245 N N . THR B 1 51 ? 27.109 -25.366 11.129 1.00 26.07 49 THR B N 1
ATOM 2246 C CA . THR B 1 51 ? 27.018 -25.260 12.585 1.00 26.79 49 THR B CA 1
ATOM 2247 C C . THR B 1 51 ? 26.667 -26.577 13.261 1.00 28.20 49 THR B C 1
ATOM 2248 O O . THR B 1 51 ? 25.747 -27.306 12.838 1.00 28.46 49 THR B O 1
ATOM 2252 N N . SER B 1 52 ? 27.391 -26.860 14.341 1.00 28.86 50 SER B N 1
ATOM 2253 C CA . SER B 1 52 ? 27.088 -27.987 15.179 1.00 29.04 50 SER B CA 1
ATOM 2254 C C . SER B 1 52 ? 25.665 -27.784 15.682 1.00 29.14 50 SER B C 1
ATOM 2255 O O . SER B 1 52 ? 25.233 -26.658 15.922 1.00 28.18 50 SER B O 1
ATOM 2258 N N . TRP B 1 53 ? 24.925 -28.884 15.786 1.00 30.02 51 TRP B N 1
ATOM 2259 C CA . TRP B 1 53 ? 23.485 -28.824 15.949 1.00 30.11 51 TRP B CA 1
ATOM 2260 C C . TRP B 1 53 ? 23.035 -28.084 17.197 1.00 31.76 51 TRP B C 1
ATOM 2261 O O . TRP B 1 53 ? 22.092 -27.285 17.126 1.00 33.67 51 TRP B O 1
ATOM 2272 N N . ASP B 1 54 ? 23.704 -28.350 18.319 1.00 31.64 52 ASP B N 1
ATOM 2273 C CA . ASP B 1 54 ? 23.425 -27.722 19.603 1.00 32.85 52 ASP B CA 1
ATOM 2274 C C . ASP B 1 54 ? 23.789 -26.237 19.657 1.00 33.20 52 ASP B C 1
ATOM 2275 O O . ASP B 1 54 ? 23.778 -25.626 20.735 1.00 34.53 52 ASP B O 1
ATOM 2280 N N . GLY B 1 55 ? 24.111 -25.655 18.503 1.00 31.47 53 GLY B N 1
ATOM 2281 C CA . GLY B 1 55 ? 24.467 -24.242 18.428 1.00 30.00 53 GLY B CA 1
ATOM 2282 C C . GLY B 1 55 ? 23.614 -23.407 17.479 1.00 28.58 53 GLY B C 1
ATOM 2283 O O . GLY B 1 55 ? 23.753 -22.174 17.430 1.00 27.98 53 GLY B O 1
ATOM 2284 N N . LEU B 1 56 ? 22.731 -24.083 16.738 1.00 26.89 54 LEU B N 1
ATOM 2285 C CA . LEU B 1 56 ? 21.936 -23.464 15.688 1.00 25.24 54 LEU B CA 1
ATOM 2286 C C . LEU B 1 56 ? 20.900 -22.499 16.268 1.00 25.59 54 LEU B C 1
ATOM 2287 O O . LEU B 1 56 ? 20.961 -21.274 16.028 1.00 26.53 54 LEU B O 1
ATOM 2292 N N . ILE B 1 57 ? 19.953 -23.029 17.042 1.00 24.18 55 ILE B N 1
ATOM 2293 C CA . ILE B 1 57 ? 19.041 -22.162 17.778 1.00 23.14 55 ILE B CA 1
ATOM 2294 C C . ILE B 1 57 ? 19.797 -20.999 18.446 1.00 21.69 55 ILE B C 1
ATOM 2295 O O . ILE B 1 57 ? 19.462 -19.819 18.238 1.00 20.47 55 ILE B O 1
ATOM 2300 N N . PRO B 1 58 ? 20.849 -21.314 19.224 1.00 20.90 56 PRO B N 1
ATOM 2301 C CA . PRO B 1 58 ? 21.588 -20.158 19.761 1.00 20.34 56 PRO B CA 1
ATOM 2302 C C . PRO B 1 58 ? 22.281 -19.302 18.680 1.00 21.96 56 PRO B C 1
ATOM 2303 O O . PRO B 1 58 ? 22.459 -18.114 18.912 1.00 23.24 56 PRO B O 1
ATOM 2307 N N . GLY B 1 59 ? 22.650 -19.860 17.509 1.00 21.65 57 GLY B N 1
ATOM 2308 C CA . GLY B 1 59 ? 23.218 -19.039 16.391 1.00 20.08 57 GLY B CA 1
ATOM 2309 C C . GLY B 1 59 ? 22.156 -18.134 15.745 1.00 19.57 57 GLY B C 1
ATOM 2310 O O . GLY B 1 59 ? 22.424 -16.989 15.320 1.00 18.66 57 GLY B O 1
ATOM 2311 N N . LEU B 1 60 ? 20.927 -18.633 15.697 1.00 19.26 58 LEU B N 1
ATOM 2312 C CA . LEU B 1 60 ? 19.841 -17.856 15.165 1.00 20.16 58 LEU B CA 1
ATOM 2313 C C . LEU B 1 60 ? 19.508 -16.678 16.039 1.00 21.71 58 LEU B C 1
ATOM 2314 O O . LEU B 1 60 ? 19.462 -15.542 15.547 1.00 22.35 58 LEU B O 1
ATOM 2319 N N . VAL B 1 61 ? 19.279 -16.951 17.337 1.00 22.67 59 VAL B N 1
ATOM 2320 C CA . VAL B 1 61 ? 18.866 -15.946 18.354 1.00 21.21 59 VAL B CA 1
ATOM 2321 C C . VAL B 1 61 ? 19.967 -14.919 18.467 1.00 20.45 59 VAL B C 1
ATOM 2322 O O . VAL B 1 61 ? 19.719 -13.718 18.489 1.00 20.00 59 VAL B O 1
ATOM 2326 N N . THR B 1 62 ? 21.195 -15.420 18.535 1.00 20.88 60 THR B N 1
ATOM 2327 C CA . THR B 1 62 ? 22.409 -14.593 18.557 1.00 21.40 60 THR B CA 1
ATOM 2328 C C . THR B 1 62 ? 22.629 -13.770 17.301 1.00 21.86 60 THR B C 1
ATOM 2329 O O . THR B 1 62 ? 23.463 -12.863 17.311 1.00 22.19 60 THR B O 1
ATOM 2333 N N . GLU B 1 63 ? 21.900 -14.087 16.223 1.00 22.08 61 GLU B N 1
ATOM 2334 C CA . GLU B 1 63 ? 22.024 -13.375 14.942 1.00 22.40 61 GLU B CA 1
ATOM 2335 C C . GLU B 1 63 ? 23.293 -13.764 14.148 1.00 22.49 61 GLU B C 1
ATOM 2336 O O . GLU B 1 63 ? 23.789 -12.992 13.331 1.00 21.68 61 GLU B O 1
ATOM 2342 N N . LYS B 1 64 ? 23.818 -14.961 14.391 1.00 23.17 62 LYS B N 1
ATOM 2343 C CA . LYS B 1 64 ? 24.915 -15.508 13.575 1.00 23.48 62 LYS B CA 1
ATOM 2344 C C . LYS B 1 64 ? 24.433 -15.854 12.134 1.00 23.87 62 LYS B C 1
ATOM 2345 O O . LYS B 1 64 ? 25.226 -15.927 11.194 1.00 24.57 62 LYS B O 1
ATOM 2351 N N . PHE B 1 65 ? 23.134 -16.085 11.973 1.00 23.00 63 PHE B N 1
ATOM 2352 C CA . PHE B 1 65 ? 22.535 -16.245 10.651 1.00 22.66 63 PHE B CA 1
ATOM 2353 C C . PHE B 1 65 ? 21.040 -15.942 10.722 1.00 22.92 63 PHE B C 1
ATOM 2354 O O . PHE B 1 65 ? 20.529 -15.555 11.803 1.00 23.20 63 PHE B O 1
ATOM 2362 N N . ASP B 1 66 ? 20.321 -16.091 9.600 1.00 21.48 64 ASP B N 1
ATOM 2363 C CA . ASP B 1 66 ? 18.952 -15.564 9.594 1.00 19.96 64 ASP B CA 1
ATOM 2364 C C . ASP B 1 66 ? 17.889 -16.607 9.607 1.00 17.04 64 ASP B C 1
ATOM 2365 O O . ASP B 1 66 ? 16.750 -16.277 9.838 1.00 17.53 64 ASP B O 1
ATOM 2370 N N . ILE B 1 67 ? 18.240 -17.849 9.340 1.00 15.08 65 ILE B N 1
ATOM 2371 C CA . ILE B 1 67 ? 17.247 -18.920 9.167 1.00 14.40 65 ILE B CA 1
ATOM 2372 C C . ILE B 1 67 ? 17.915 -20.257 9.434 1.00 13.98 65 ILE B C 1
ATOM 2373 O O . ILE B 1 67 ? 19.113 -20.416 9.196 1.00 13.51 65 ILE B O 1
ATOM 2378 N N . ILE B 1 68 ? 17.200 -21.230 9.915 1.00 15.12 66 ILE B N 1
ATOM 2379 C CA . ILE B 1 68 ? 17.807 -22.501 10.040 1.00 16.43 66 ILE B CA 1
ATOM 2380 C C . ILE B 1 68 ? 17.135 -23.435 9.090 1.00 19.70 66 ILE B C 1
ATOM 2381 O O . ILE B 1 68 ? 16.030 -23.751 9.291 1.00 20.97 66 ILE B O 1
ATOM 2386 N N . ILE B 1 69 ? 17.776 -23.910 8.046 1.00 20.42 67 ILE B N 1
ATOM 2387 C CA . ILE B 1 69 ? 17.114 -24.915 7.277 1.00 22.03 67 ILE B CA 1
ATOM 2388 C C . ILE B 1 69 ? 17.940 -26.119 7.477 1.00 23.21 67 ILE B C 1
ATOM 2389 O O . ILE B 1 69 ? 18.947 -26.243 6.910 1.00 25.87 67 ILE B O 1
ATOM 2394 N N . SER B 1 70 ? 17.489 -27.033 8.277 1.00 21.73 68 SER B N 1
ATOM 2395 C CA . SER B 1 70 ? 18.290 -28.151 8.524 1.00 21.66 68 SER B CA 1
ATOM 2396 C C . SER B 1 70 ? 17.606 -29.417 8.711 1.00 23.18 68 SER B C 1
ATOM 2397 O O . SER B 1 70 ? 18.131 -30.233 9.309 1.00 23.13 68 SER B O 1
ATOM 2400 N N . GLY B 1 71 ? 16.409 -29.590 8.277 1.00 25.41 69 GLY B N 1
ATOM 2401 C CA . GLY B 1 71 ? 15.767 -30.795 8.655 1.00 26.92 69 GLY B CA 1
ATOM 2402 C C . GLY B 1 71 ? 15.312 -30.736 10.082 1.00 28.72 69 GLY B C 1
ATOM 2403 O O . GLY B 1 71 ? 15.122 -31.737 10.698 1.00 29.53 69 GLY B O 1
ATOM 2412 N N . THR B 1 73 ? 13.070 -30.657 13.163 1.00 26.82 71 THR B N 1
ATOM 2413 C CA . THR B 1 73 ? 11.749 -31.016 13.612 1.00 26.80 71 THR B CA 1
ATOM 2414 C C . THR B 1 73 ? 11.118 -29.816 14.323 1.00 26.40 71 THR B C 1
ATOM 2415 O O . THR B 1 73 ? 11.802 -29.055 15.042 1.00 25.83 71 THR B O 1
ATOM 2419 N N . ILE B 1 74 ? 9.824 -29.629 14.063 1.00 25.19 72 ILE B N 1
ATOM 2420 C CA . ILE B 1 74 ? 9.041 -28.633 14.767 1.00 24.09 72 ILE B CA 1
ATOM 2421 C C . ILE B 1 74 ? 8.577 -29.254 16.069 1.00 22.29 72 ILE B C 1
ATOM 2422 O O . ILE B 1 74 ? 7.762 -30.145 16.037 1.00 22.85 72 ILE B O 1
ATOM 2427 N N . SER B 1 75 ? 9.092 -28.800 17.208 1.00 20.16 73 SER B N 1
ATOM 2428 C CA . SER B 1 75 ? 8.557 -29.227 18.523 1.00 17.86 73 SER B CA 1
ATOM 2429 C C . SER B 1 75 ? 8.157 -28.033 19.396 1.00 17.08 73 SER B C 1
ATOM 2430 O O . SER B 1 75 ? 8.662 -26.939 19.221 1.00 16.33 73 SER B O 1
ATOM 2433 N N . GLN B 1 76 ? 7.302 -28.274 20.388 1.00 17.29 74 GLN B N 1
ATOM 2434 C CA . GLN B 1 76 ? 6.958 -27.253 21.352 1.00 18.08 74 GLN B CA 1
ATOM 2435 C C . GLN B 1 76 ? 8.147 -26.753 22.157 1.00 19.45 74 GLN B C 1
ATOM 2436 O O . GLN B 1 76 ? 8.233 -25.564 22.465 1.00 19.78 74 GLN B O 1
ATOM 2442 N N . GLU B 1 77 ? 9.059 -27.643 22.514 1.00 21.09 75 GLU B N 1
ATOM 2443 C CA . GLU B 1 77 ? 10.232 -27.199 23.237 1.00 23.01 75 GLU B CA 1
ATOM 2444 C C . GLU B 1 77 ? 10.965 -26.149 22.416 1.00 23.63 75 GLU B C 1
ATOM 2445 O O . GLU B 1 77 ? 11.140 -25.023 22.870 1.00 25.26 75 GLU B O 1
ATOM 2451 N N . ARG B 1 78 ? 11.356 -26.510 21.196 1.00 22.18 76 ARG B N 1
ATOM 2452 C CA . ARG B 1 78 ? 12.052 -25.602 20.290 1.00 20.47 76 ARG B CA 1
ATOM 2453 C C . ARG B 1 78 ? 11.220 -24.362 19.972 1.00 19.54 76 ARG B C 1
ATOM 2454 O O . ARG B 1 78 ? 11.748 -23.258 19.907 1.00 20.97 76 ARG B O 1
ATOM 2462 N N . ASN B 1 79 ? 9.922 -24.528 19.767 1.00 16.72 77 ASN B N 1
ATOM 2463 C CA . ASN B 1 79 ? 9.118 -23.413 19.360 1.00 16.51 77 ASN B CA 1
ATOM 2464 C C . ASN B 1 79 ? 9.068 -22.310 20.437 1.00 17.82 77 ASN B C 1
ATOM 2465 O O . ASN B 1 79 ? 8.678 -21.162 20.174 1.00 17.05 77 ASN B O 1
ATOM 2470 N N . LEU B 1 80 ? 9.513 -22.651 21.651 1.00 19.18 78 LEU B N 1
ATOM 2471 C CA . LEU B 1 80 ? 9.572 -21.665 22.736 1.00 18.57 78 LEU B CA 1
ATOM 2472 C C . LEU B 1 80 ? 10.639 -20.610 22.472 1.00 18.65 78 LEU B C 1
ATOM 2473 O O . LEU B 1 80 ? 10.497 -19.460 22.893 1.00 18.35 78 LEU B O 1
ATOM 2478 N N . ARG B 1 81 ? 11.672 -21.003 21.738 1.00 19.12 79 ARG B N 1
ATOM 2479 C CA . ARG B 1 81 ? 12.864 -20.175 21.537 1.00 20.52 79 ARG B CA 1
ATOM 2480 C C . ARG B 1 81 ? 12.921 -19.461 20.196 1.00 19.69 79 ARG B C 1
ATOM 2481 O O . ARG B 1 81 ? 13.596 -18.438 20.058 1.00 19.52 79 ARG B O 1
ATOM 2489 N N . VAL B 1 82 ? 12.235 -20.042 19.217 1.00 19.17 80 VAL B N 1
ATOM 2490 C CA . VAL B 1 82 ? 12.308 -19.644 17.809 1.00 18.56 80 VAL B CA 1
ATOM 2491 C C . VAL B 1 82 ? 10.995 -19.937 17.184 1.00 18.67 80 VAL B C 1
ATOM 2492 O O . VAL B 1 82 ? 10.314 -20.864 17.602 1.00 19.62 80 VAL B O 1
ATOM 2496 N N . ASN B 1 83 ? 10.626 -19.137 16.200 1.00 18.47 81 ASN B N 1
ATOM 2497 C CA . ASN B 1 83 ? 9.388 -19.321 15.454 1.00 18.11 81 ASN B CA 1
ATOM 2498 C C . ASN B 1 83 ? 9.645 -20.292 14.343 1.00 17.97 81 ASN B C 1
ATOM 2499 O O . ASN B 1 83 ? 10.763 -20.412 13.870 1.00 18.29 81 ASN B O 1
ATOM 2504 N N . PHE B 1 84 ? 8.616 -20.980 13.902 1.00 18.04 82 PHE B N 1
ATOM 2505 C CA . PHE B 1 84 ? 8.790 -21.953 12.844 1.00 18.61 82 PHE B CA 1
ATOM 2506 C C . PHE B 1 84 ? 7.856 -21.596 11.723 1.00 20.64 82 PHE B C 1
ATOM 2507 O O . PHE B 1 84 ? 6.646 -21.359 11.979 1.00 21.49 82 PHE B O 1
ATOM 2515 N N . VAL B 1 85 ? 8.383 -21.551 10.491 1.00 20.09 83 VAL B N 1
ATOM 2516 C CA . VAL B 1 85 ? 7.514 -21.517 9.297 1.00 19.89 83 VAL B CA 1
ATOM 2517 C C . VAL B 1 85 ? 6.711 -22.808 9.287 1.00 18.04 83 VAL B C 1
ATOM 2518 O O . VAL B 1 85 ? 6.988 -23.701 10.062 1.00 16.65 83 VAL B O 1
ATOM 2522 N N . GLU B 1 86 ? 5.725 -22.912 8.408 1.00 18.43 84 GLU B N 1
ATOM 2523 C CA . GLU B 1 86 ? 4.958 -24.156 8.253 1.00 18.93 84 GLU B CA 1
ATOM 2524 C C . GLU B 1 86 ? 5.901 -25.259 7.750 1.00 17.73 84 GLU B C 1
ATOM 2525 O O . GLU B 1 86 ? 6.933 -24.979 7.154 1.00 18.16 84 GLU B O 1
ATOM 2531 N N . PRO B 1 87 ? 5.565 -26.521 7.997 1.00 16.46 85 PRO B N 1
ATOM 2532 C CA . PRO B 1 87 ? 6.532 -27.558 7.601 1.00 16.12 85 PRO B CA 1
ATOM 2533 C C . PRO B 1 87 ? 6.655 -27.717 6.078 1.00 18.43 85 PRO B C 1
ATOM 2534 O O . PRO B 1 87 ? 5.682 -27.515 5.348 1.00 18.23 85 PRO B O 1
ATOM 2538 N N . TYR B 1 88 ? 7.853 -28.071 5.611 1.00 20.21 86 TYR B N 1
ATOM 2539 C CA . TYR B 1 88 ? 8.079 -28.238 4.209 1.00 21.89 86 TYR B CA 1
ATOM 2540 C C . TYR B 1 88 ? 8.152 -29.699 3.837 1.00 25.13 86 TYR B C 1
ATOM 2541 O O . TYR B 1 88 ? 8.109 -30.075 2.652 1.00 27.00 86 TYR B O 1
ATOM 2550 N N . ILE B 1 89 ? 8.245 -30.533 4.853 1.00 25.13 87 ILE B N 1
ATOM 2551 C CA . ILE B 1 89 ? 8.250 -31.941 4.640 1.00 24.59 87 ILE B CA 1
ATOM 2552 C C . ILE B 1 89 ? 7.926 -32.594 5.973 1.00 26.02 87 ILE B C 1
ATOM 2553 O O . ILE B 1 89 ? 8.105 -31.975 7.026 1.00 24.75 87 ILE B O 1
ATOM 2558 N N . VAL B 1 90 ? 7.411 -33.821 5.897 1.00 27.64 88 VAL B N 1
ATOM 2559 C CA . VAL B 1 90 ? 7.067 -34.604 7.056 1.00 28.52 88 VAL B CA 1
ATOM 2560 C C . VAL B 1 90 ? 7.841 -35.907 7.020 1.00 30.58 88 VAL B C 1
ATOM 2561 O O . VAL B 1 90 ? 7.767 -36.707 6.079 1.00 30.76 88 VAL B O 1
ATOM 2565 N N . VAL B 1 91 ? 8.599 -36.117 8.081 1.00 31.45 89 VAL B N 1
ATOM 2566 C CA . VAL B 1 91 ? 9.488 -37.262 8.171 1.00 29.58 89 VAL B CA 1
ATOM 2567 C C . VAL B 1 91 ? 9.077 -38.145 9.359 1.00 27.35 89 VAL B C 1
ATOM 2568 O O . VAL B 1 91 ? 8.245 -37.744 10.197 1.00 25.46 89 VAL B O 1
ATOM 2572 N N . GLY B 1 92 ? 9.652 -39.349 9.382 1.00 26.70 90 GLY B N 1
ATOM 2573 C CA . GLY B 1 92 ? 9.414 -40.334 10.403 1.00 26.62 90 GLY B CA 1
ATOM 2574 C C . GLY B 1 92 ? 10.627 -41.192 10.715 1.00 27.85 90 GLY B C 1
ATOM 2575 O O . GLY B 1 92 ? 11.444 -41.547 9.833 1.00 27.79 90 GLY B O 1
ATOM 2576 N N . GLN B 1 93 ? 10.708 -41.572 11.989 1.00 28.32 91 GLN B N 1
ATOM 2577 C CA . GLN B 1 93 ? 11.854 -42.264 12.525 1.00 27.49 91 GLN B CA 1
ATOM 2578 C C . GLN B 1 93 ? 11.804 -43.709 12.061 1.00 26.94 91 GLN B C 1
ATOM 2579 O O . GLN B 1 93 ? 10.718 -44.278 11.952 1.00 26.17 91 GLN B O 1
ATOM 2585 N N . SER B 1 94 ? 12.970 -44.296 11.775 1.00 27.57 92 SER B N 1
ATOM 2586 C CA . SER B 1 94 ? 13.052 -45.682 11.300 1.00 28.56 92 SER B CA 1
ATOM 2587 C C . SER B 1 94 ? 14.393 -46.348 11.631 1.00 30.77 92 SER B C 1
ATOM 2588 O O . SER B 1 94 ? 15.352 -45.667 12.021 1.00 30.98 92 SER B O 1
ATOM 2591 N N . LEU B 1 95 ? 14.459 -47.675 11.445 1.00 32.16 93 LEU B N 1
ATOM 2592 C CA . LEU B 1 95 ? 15.598 -48.489 11.901 1.00 33.00 93 LEU B CA 1
ATOM 2593 C C . LEU B 1 95 ? 16.568 -48.982 10.830 1.00 33.81 93 LEU B C 1
ATOM 2594 O O . LEU B 1 95 ? 16.158 -49.350 9.737 1.00 33.75 93 LEU B O 1
ATOM 2599 N N . LEU B 1 96 ? 17.856 -48.997 11.181 1.00 34.85 94 LEU B N 1
ATOM 2600 C CA . LEU B 1 96 ? 18.892 -49.682 10.417 1.00 35.66 94 LEU B CA 1
ATOM 2601 C C . LEU B 1 96 ? 19.509 -50.752 11.294 1.00 36.70 94 LEU B C 1
ATOM 2602 O O . LEU B 1 96 ? 20.254 -50.436 12.218 1.00 36.61 94 LEU B O 1
ATOM 2607 N N . VAL B 1 97 ? 19.190 -52.016 10.999 1.00 37.96 95 VAL B N 1
ATOM 2608 C CA . VAL B 1 97 ? 19.626 -53.174 11.819 1.00 38.53 95 VAL B CA 1
ATOM 2609 C C . VAL B 1 97 ? 20.636 -54.072 11.108 1.00 39.03 95 VAL B C 1
ATOM 2610 O O . VAL B 1 97 ? 20.707 -54.099 9.883 1.00 39.00 95 VAL B O 1
ATOM 2614 N N . LYS B 1 98 ? 21.410 -54.810 11.893 1.00 40.03 96 LYS B N 1
ATOM 2615 C CA . LYS B 1 98 ? 22.393 -55.750 11.360 1.00 40.79 96 LYS B CA 1
ATOM 2616 C C . LYS B 1 98 ? 21.740 -56.791 10.452 1.00 41.48 96 LYS B C 1
ATOM 2617 O O . LYS B 1 98 ? 20.633 -57.278 10.726 1.00 41.26 96 LYS B O 1
ATOM 2623 N N . LYS B 1 99 ? 22.431 -57.110 9.359 1.00 41.94 97 LYS B N 1
ATOM 2624 C CA . LYS B 1 99 ? 21.991 -58.159 8.455 1.00 42.08 97 LYS B CA 1
ATOM 2625 C C . LYS B 1 99 ? 21.687 -59.404 9.287 1.00 41.90 97 LYS B C 1
ATOM 2626 O O . LYS B 1 99 ? 22.522 -59.845 10.076 1.00 41.61 97 LYS B O 1
ATOM 2632 N N . GLY B 1 100 ? 20.476 -59.932 9.146 1.00 42.40 98 GLY B N 1
ATOM 2633 C CA . GLY B 1 100 ? 20.105 -61.186 9.808 1.00 43.13 98 GLY B CA 1
ATOM 2634 C C . GLY B 1 100 ? 18.946 -61.088 10.780 1.00 43.80 98 GLY B C 1
ATOM 2635 O O . GLY B 1 100 ? 18.017 -61.896 10.725 1.00 44.02 98 GLY B O 1
ATOM 2636 N N . LEU B 1 101 ? 18.983 -60.097 11.667 1.00 44.29 99 LEU B N 1
ATOM 2637 C CA . LEU B 1 101 ? 17.976 -60.020 12.724 1.00 44.76 99 LEU B CA 1
ATOM 2638 C C . LEU B 1 101 ? 16.769 -59.186 12.327 1.00 44.88 99 LEU B C 1
ATOM 2639 O O . LEU B 1 101 ? 16.098 -58.604 13.173 1.00 44.59 99 LEU B O 1
ATOM 2644 N N . GLU B 1 102 ? 16.499 -59.149 11.028 1.00 45.64 100 GLU B N 1
ATOM 2645 C CA . GLU B 1 102 ? 15.234 -58.642 10.495 1.00 46.36 100 GLU B CA 1
ATOM 2646 C C . GLU B 1 102 ? 1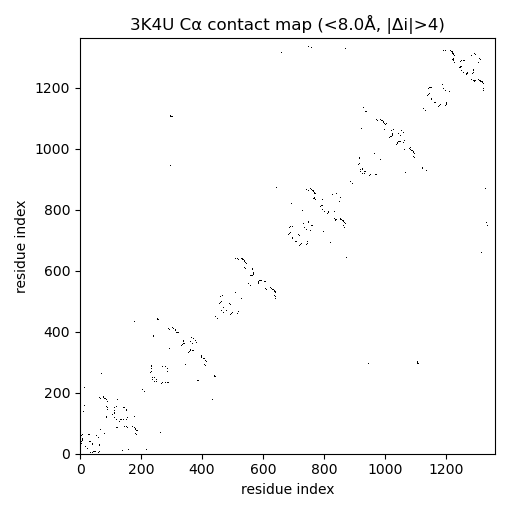4.166 -59.730 10.497 1.00 46.81 100 GLU B C 1
ATOM 2647 O O . GLU B 1 102 ? 12.971 -59.434 10.516 1.00 46.86 100 GLU B O 1
ATOM 2653 N N . LYS B 1 103 ? 14.600 -60.987 10.471 1.00 47.51 101 LYS B N 1
ATOM 2654 C CA . LYS B 1 103 ? 13.670 -62.103 10.293 1.00 48.64 101 LYS B CA 1
ATOM 2655 C C . LYS B 1 103 ? 12.857 -62.366 11.559 1.00 48.75 101 LYS B C 1
ATOM 2656 O O . LYS B 1 103 ? 13.342 -62.176 12.680 1.00 48.46 101 LYS B O 1
ATOM 2662 N N . GLY B 1 104 ? 11.606 -62.780 11.357 1.00 48.99 102 GLY B N 1
ATOM 2663 C CA . GLY B 1 104 ? 10.655 -62.978 12.446 1.00 48.83 102 GLY B CA 1
ATOM 2664 C C . GLY B 1 104 ? 9.923 -61.715 12.869 1.00 48.89 102 GLY B C 1
ATOM 2665 O O . GLY B 1 104 ? 8.723 -61.762 13.132 1.00 49.26 102 GLY B O 1
ATOM 2666 N N . VAL B 1 105 ? 10.636 -60.587 12.918 1.00 48.50 103 VAL B N 1
ATOM 2667 C CA . VAL B 1 105 ? 10.116 -59.340 13.500 1.00 48.39 103 VAL B CA 1
ATOM 2668 C C . VAL B 1 105 ? 8.845 -58.818 12.806 1.00 49.18 103 VAL B C 1
ATOM 2669 O O . VAL B 1 105 ? 8.702 -58.941 11.582 1.00 49.35 103 VAL B O 1
ATOM 2673 N N . LYS B 1 106 ? 7.933 -58.244 13.599 1.00 49.63 104 LYS B N 1
ATOM 2674 C CA . LYS B 1 106 ? 6.604 -57.797 13.120 1.00 49.74 104 LYS B CA 1
ATOM 2675 C C . LYS B 1 106 ? 6.278 -56.339 13.465 1.00 49.00 104 LYS B C 1
ATOM 2676 O O . LYS B 1 106 ? 5.405 -55.717 12.849 1.00 49.37 104 LYS B O 1
ATOM 2682 N N . SER B 1 107 ? 6.987 -55.815 14.460 1.00 47.62 105 SER B N 1
ATOM 2683 C CA . SER B 1 107 ? 6.822 -54.460 14.969 1.00 45.90 105 SER B CA 1
ATOM 2684 C C . SER B 1 107 ? 8.204 -54.114 15.485 1.00 44.28 105 SER B C 1
ATOM 2685 O O . SER B 1 107 ? 9.043 -55.006 15.631 1.00 43.55 105 SER B O 1
ATOM 2688 N N . TYR B 1 108 ? 8.466 -52.837 15.751 1.00 43.51 106 TYR B N 1
ATOM 2689 C CA . TYR B 1 108 ? 9.770 -52.447 16.301 1.00 42.57 106 TYR B CA 1
ATOM 2690 C C . TYR B 1 108 ? 10.017 -53.082 17.700 1.00 41.50 106 TYR B C 1
ATOM 2691 O O . TYR B 1 108 ? 11.147 -53.431 18.050 1.00 40.94 106 TYR B O 1
ATOM 2700 N N . LYS B 1 109 ? 8.947 -53.261 18.469 1.00 41.24 107 LYS B N 1
ATOM 2701 C CA . LYS B 1 109 ? 9.041 -53.734 19.856 1.00 41.19 107 LYS B CA 1
ATOM 2702 C C . LYS B 1 109 ? 9.832 -55.021 20.106 1.00 41.34 107 LYS B C 1
ATOM 2703 O O . LYS B 1 109 ? 10.458 -55.141 21.155 1.00 41.48 107 LYS B O 1
ATOM 2709 N N . ASP B 1 110 ? 9.829 -55.969 19.163 1.00 41.37 108 ASP B N 1
ATOM 2710 C CA . ASP B 1 110 ? 10.611 -57.212 19.348 1.00 41.76 108 ASP B CA 1
ATOM 2711 C C . ASP B 1 110 ? 12.134 -57.063 19.144 1.00 41.72 108 ASP B C 1
ATOM 2712 O O . ASP B 1 110 ? 12.868 -58.062 19.082 1.00 42.10 108 ASP B O 1
ATOM 2717 N N . LEU B 1 111 ? 12.595 -55.816 19.064 1.00 40.93 109 LEU B N 1
ATOM 2718 C CA . LEU B 1 111 ? 14.017 -55.504 19.084 1.00 40.36 109 LEU B CA 1
ATOM 2719 C C . LEU B 1 111 ? 14.322 -54.788 20.395 1.00 40.83 109 LEU B C 1
ATOM 2720 O O . LEU B 1 111 ? 15.444 -54.356 20.640 1.00 40.84 109 LEU B O 1
ATOM 2725 N N . ASP B 1 112 ? 13.303 -54.673 21.241 1.00 41.48 110 ASP B N 1
ATOM 2726 C CA . ASP B 1 112 ? 13.427 -53.986 22.523 1.00 41.59 110 ASP B CA 1
ATOM 2727 C C . ASP B 1 112 ? 13.738 -55.016 23.601 1.00 41.42 110 ASP B C 1
ATOM 2728 O O . ASP B 1 112 ? 12.873 -55.332 24.414 1.00 41.58 110 ASP B O 1
ATOM 2733 N N . LYS B 1 113 ? 14.963 -55.545 23.581 1.00 41.11 111 LYS B N 1
ATOM 2734 C CA . LYS B 1 113 ? 15.428 -56.564 24.535 1.00 41.34 111 LYS B CA 1
ATOM 2735 C C . LYS B 1 113 ? 16.692 -56.033 25.227 1.00 41.90 111 LYS B C 1
ATOM 2736 O O . LYS B 1 113 ? 17.525 -55.410 24.554 1.00 42.84 111 LYS B O 1
ATOM 2742 N N . PRO B 1 114 ? 16.868 -56.288 26.556 1.00 41.06 112 PRO B N 1
ATOM 2743 C CA . PRO B 1 114 ? 18.042 -55.754 27.288 1.00 40.25 112 PRO B CA 1
ATOM 2744 C C . PRO B 1 114 ? 19.371 -56.220 26.698 1.00 40.18 112 PRO B C 1
ATOM 2745 O O . PRO B 1 114 ? 20.443 -55.699 27.053 1.00 40.15 112 PRO B O 1
ATOM 2749 N N . GLU B 1 115 ? 19.273 -57.193 25.792 1.00 39.80 113 GLU B N 1
ATOM 2750 C CA . GLU B 1 115 ? 20.422 -57.798 25.125 1.00 39.05 113 GLU B CA 1
ATOM 2751 C C . GLU B 1 115 ? 20.995 -56.909 24.043 1.00 37.82 113 GLU B C 1
ATOM 2752 O O . GLU B 1 115 ? 22.183 -56.998 23.729 1.00 38.19 113 GLU B O 1
ATOM 2758 N N . LEU B 1 116 ? 20.152 -56.046 23.480 1.00 36.46 114 LEU B N 1
ATOM 2759 C CA . LEU B 1 116 ? 20.513 -55.298 22.269 1.00 34.41 114 LEU B CA 1
ATOM 2760 C C . LEU B 1 116 ? 20.903 -53.844 22.486 1.00 33.48 114 LEU B C 1
ATOM 2761 O O . LEU B 1 116 ? 20.397 -53.167 23.369 1.00 33.51 114 LEU B O 1
ATOM 2766 N N . THR B 1 117 ? 21.815 -53.386 21.646 1.00 33.31 115 THR B N 1
ATOM 2767 C CA . THR B 1 117 ? 22.354 -52.042 21.715 1.00 33.99 115 THR B CA 1
ATOM 2768 C C . THR B 1 117 ? 21.832 -51.143 20.572 1.00 34.84 115 THR B C 1
ATOM 2769 O O . THR B 1 117 ? 22.055 -51.413 19.387 1.00 34.52 115 THR B O 1
ATOM 2773 N N . LEU B 1 118 ? 21.133 -50.079 20.963 1.00 35.48 116 LEU B N 1
ATOM 2774 C CA . LEU B 1 118 ? 20.586 -49.117 20.033 1.00 36.41 116 LEU B CA 1
ATOM 2775 C C . LEU B 1 118 ? 21.386 -47.830 20.065 1.00 36.62 116 LEU B C 1
ATOM 2776 O O . LEU B 1 118 ? 21.712 -47.328 21.143 1.00 38.05 116 LEU B O 1
ATOM 2781 N N . VAL B 1 119 ? 21.688 -47.290 18.884 1.00 35.04 117 VAL B N 1
ATOM 2782 C CA . VAL B 1 119 ? 22.481 -46.070 18.785 1.00 33.12 117 VAL B CA 1
ATOM 2783 C C . VAL B 1 119 ? 21.976 -45.041 17.765 1.00 32.17 117 VAL B C 1
ATOM 2784 O O . VAL B 1 119 ? 21.382 -45.380 16.747 1.00 30.86 117 VAL B O 1
ATOM 2788 N N . THR B 1 120 ? 22.247 -43.777 18.081 1.00 32.46 118 THR B N 1
ATOM 2789 C CA . THR B 1 120 ? 21.881 -42.649 17.260 1.00 32.48 118 THR B CA 1
ATOM 2790 C C . THR B 1 120 ? 22.744 -41.457 17.685 1.00 32.84 118 THR B C 1
ATOM 2791 O O . THR B 1 120 ? 23.613 -41.591 18.549 1.00 33.16 118 THR B O 1
ATOM 2795 N N . LYS B 1 121 ? 22.514 -40.302 17.064 1.00 32.56 119 LYS B N 1
ATOM 2796 C CA . LYS B 1 121 ? 23.290 -39.089 17.324 1.00 31.67 119 LYS B CA 1
ATOM 2797 C C . LYS B 1 121 ? 22.774 -38.401 18.588 1.00 31.78 119 LYS B C 1
ATOM 2798 O O . LYS B 1 121 ? 21.580 -38.456 18.877 1.00 32.41 119 LYS B O 1
ATOM 2804 N N . PHE B 1 122 ? 23.658 -37.751 19.340 1.00 31.03 120 PHE B N 1
ATOM 2805 C CA . PHE B 1 122 ? 23.258 -37.145 20.603 1.00 30.04 120 PHE B CA 1
ATOM 2806 C C . PHE B 1 122 ? 22.367 -35.924 20.444 1.00 29.52 120 PHE B C 1
ATOM 2807 O O . PHE B 1 122 ? 22.645 -35.030 19.633 1.00 28.31 120 PHE B O 1
ATOM 2815 N N . GLY B 1 123 ? 21.312 -35.883 21.258 1.00 30.32 121 GLY B N 1
ATOM 2816 C CA . GLY B 1 123 ? 20.538 -34.654 21.475 1.00 30.64 121 GLY B CA 1
ATOM 2817 C C . GLY B 1 123 ? 19.859 -34.185 20.218 1.00 31.23 121 GLY B C 1
ATOM 2818 O O . GLY B 1 123 ? 20.069 -33.065 19.742 1.00 32.02 121 GLY B O 1
ATOM 2819 N N . VAL B 1 124 ? 19.012 -35.050 19.695 1.00 31.01 122 VAL B N 1
ATOM 2820 C CA . VAL B 1 124 ? 18.442 -34.872 18.378 1.00 30.25 122 VAL B CA 1
ATOM 2821 C C . VAL B 1 124 ? 17.169 -35.711 18.393 1.00 30.02 122 VAL B C 1
ATOM 2822 O O . VAL B 1 124 ? 17.111 -36.741 19.079 1.00 30.58 122 VAL B O 1
ATOM 2826 N N . SER B 1 125 ? 16.145 -35.301 17.659 1.00 29.06 123 SER B N 1
ATOM 2827 C CA . SER B 1 125 ? 14.837 -35.950 17.831 1.00 28.35 123 SER B CA 1
ATOM 2828 C C . SER B 1 125 ? 14.817 -37.476 17.684 1.00 28.74 123 SER B C 1
ATOM 2829 O O . SER B 1 125 ? 13.835 -38.101 18.055 1.00 30.49 123 SER B O 1
ATOM 2832 N N . ALA B 1 126 ? 15.875 -38.067 17.141 1.00 27.54 124 ALA B N 1
ATOM 2833 C CA . ALA B 1 126 ? 16.034 -39.511 17.091 1.00 27.27 124 ALA B CA 1
ATOM 2834 C C . ALA B 1 126 ? 16.357 -40.114 18.452 1.00 29.14 124 ALA B C 1
ATOM 2835 O O . ALA B 1 126 ? 15.910 -41.218 18.750 1.00 30.20 124 ALA B O 1
ATOM 2837 N N . GLU B 1 127 ? 17.158 -39.424 19.260 1.00 29.83 125 GLU B N 1
ATOM 2838 C CA . GLU B 1 127 ? 17.435 -39.877 20.609 1.00 31.60 125 GLU B CA 1
ATOM 2839 C C . GLU B 1 127 ? 16.176 -39.859 21.491 1.00 32.92 125 GLU B C 1
ATOM 2840 O O . GLU B 1 127 ? 16.025 -40.714 22.378 1.00 32.36 125 GLU B O 1
ATOM 2846 N N . TYR B 1 128 ? 15.282 -38.893 21.254 1.00 34.09 126 TYR B N 1
ATOM 2847 C CA . TYR B 1 128 ? 14.083 -38.758 22.096 1.00 35.25 126 TYR B CA 1
ATOM 2848 C C . TYR B 1 128 ? 13.070 -39.867 21.795 1.00 35.86 126 TYR B C 1
ATOM 2849 O O . TYR B 1 128 ? 12.579 -40.530 22.722 1.00 36.86 126 TYR B O 1
ATOM 2858 N N . ALA B 1 129 ? 12.770 -40.094 20.515 1.00 34.38 127 ALA B N 1
ATOM 2859 C CA . ALA B 1 129 ? 11.924 -41.224 20.143 1.00 32.70 127 ALA B CA 1
ATOM 2860 C C . ALA B 1 129 ? 12.506 -42.516 20.731 1.00 31.07 127 ALA B C 1
ATOM 2861 O O . ALA B 1 129 ? 11.778 -43.402 21.161 1.00 30.85 127 ALA B O 1
ATOM 2863 N N . ALA B 1 130 ? 13.831 -42.600 20.731 1.00 29.82 128 ALA B N 1
ATOM 2864 C CA . ALA B 1 130 ? 14.550 -43.760 21.199 1.00 29.49 128 ALA B CA 1
ATOM 2865 C C . ALA B 1 130 ? 14.341 -43.996 22.703 1.00 30.04 128 ALA B C 1
ATOM 2866 O O . ALA B 1 130 ? 14.091 -45.126 23.132 1.00 29.99 128 ALA B O 1
ATOM 2868 N N . LYS B 1 131 ? 14.433 -42.929 23.495 1.00 30.06 129 LYS B N 1
ATOM 2869 C CA . LYS B 1 131 ? 14.051 -42.990 24.890 1.00 30.40 129 LYS B CA 1
ATOM 2870 C C . LYS B 1 131 ? 12.563 -43.280 25.052 1.00 30.77 129 LYS B C 1
ATOM 2871 O O . LYS B 1 131 ? 12.185 -44.168 25.795 1.00 31.07 129 LYS B O 1
ATOM 2877 N N . ARG B 1 132 ? 11.738 -42.555 24.310 1.00 31.64 130 ARG B N 1
ATOM 2878 C CA . ARG B 1 132 ? 10.283 -42.729 24.299 1.00 32.46 130 ARG B CA 1
ATOM 2879 C C . ARG B 1 132 ? 9.888 -44.158 23.937 1.00 33.08 130 ARG B C 1
ATOM 2880 O O . ARG B 1 132 ? 9.066 -44.755 24.617 1.00 33.59 130 ARG B O 1
ATOM 2888 N N . LEU B 1 133 ? 10.484 -44.716 22.887 1.00 33.66 131 LEU B N 1
ATOM 2889 C CA . LEU B 1 133 ? 10.075 -46.036 22.370 1.00 34.71 131 LEU B CA 1
ATOM 2890 C C . LEU B 1 133 ? 10.860 -47.269 22.900 1.00 35.62 131 LEU B C 1
ATOM 2891 O O . LEU B 1 133 ? 10.360 -48.405 22.811 1.00 35.68 131 LEU B O 1
ATOM 2896 N N . PHE B 1 134 ? 12.074 -47.058 23.414 1.00 36.02 132 PHE B N 1
ATOM 2897 C CA . PHE B 1 134 ? 12.915 -48.183 23.843 1.00 37.32 132 PHE B CA 1
ATOM 2898 C C . PHE B 1 134 ? 13.161 -48.252 25.349 1.00 38.41 132 PHE B C 1
ATOM 2899 O O . PHE B 1 134 ? 13.945 -47.484 25.903 1.00 38.23 132 PHE B O 1
ATOM 2907 N N . LYS B 1 135 ? 12.473 -49.190 25.995 1.00 39.70 133 LYS B N 1
ATOM 2908 C CA . LYS B 1 135 ? 12.495 -49.302 27.454 1.00 40.83 133 LYS B CA 1
ATOM 2909 C C . LYS B 1 135 ? 13.673 -50.121 27.937 1.00 41.33 133 LYS B C 1
ATOM 2910 O O . LYS B 1 135 ? 14.377 -49.727 28.884 1.00 41.73 133 LYS B O 1
ATOM 2916 N N . ASN B 1 136 ? 13.878 -51.253 27.272 1.00 40.84 134 ASN B N 1
ATOM 2917 C CA . ASN B 1 136 ? 14.888 -52.208 27.675 1.00 40.71 134 ASN B CA 1
ATOM 2918 C C . ASN B 1 136 ? 16.271 -51.908 27.087 1.00 40.65 134 ASN B C 1
ATOM 2919 O O . ASN B 1 136 ? 17.221 -51.661 27.829 1.00 41.01 134 ASN B O 1
ATOM 2924 N N . ALA B 1 137 ? 16.362 -51.893 25.760 1.00 40.08 135 ALA B N 1
ATOM 2925 C CA . ALA B 1 137 ? 17.635 -51.959 25.039 1.00 39.50 135 ALA B CA 1
ATOM 2926 C C . ALA B 1 137 ? 18.640 -50.880 25.437 1.00 39.33 135 ALA B C 1
ATOM 2927 O O . ALA B 1 137 ? 18.269 -49.727 25.688 1.00 39.04 135 ALA B O 1
ATOM 2929 N N . LYS B 1 138 ? 19.916 -51.249 25.500 1.00 39.60 136 LYS B N 1
ATOM 2930 C CA . LYS B 1 138 ? 20.935 -50.278 25.893 1.00 40.35 136 LYS B CA 1
ATOM 2931 C C . LYS B 1 138 ? 21.075 -49.233 24.797 1.00 40.39 136 LYS B C 1
ATOM 2932 O O . LYS B 1 138 ? 21.259 -49.569 23.622 1.00 40.60 136 LYS B O 1
ATOM 2938 N N . LEU B 1 139 ? 20.957 -47.968 25.191 1.00 40.12 137 LEU B N 1
ATOM 2939 C CA . LEU B 1 139 ? 21.053 -46.838 24.267 1.00 39.63 137 LEU B CA 1
ATOM 2940 C C . LEU B 1 139 ? 22.399 -46.129 24.399 1.00 38.79 137 LEU B C 1
ATOM 2941 O O . LEU B 1 139 ? 22.779 -45.717 25.499 1.00 38.72 137 LEU B O 1
ATOM 2946 N N . LYS B 1 140 ? 23.119 -46.001 23.282 1.00 37.98 138 LYS B N 1
ATOM 2947 C CA . LYS B 1 140 ? 24.336 -45.181 23.234 1.00 37.15 138 LYS B CA 1
ATOM 2948 C C . LYS B 1 140 ? 24.212 -44.058 22.188 1.00 36.32 138 LYS B C 1
ATOM 2949 O O . LYS B 1 140 ? 23.601 -44.247 21.110 1.00 36.19 138 LYS B O 1
ATOM 2955 N N . THR B 1 141 ? 24.778 -42.896 22.522 1.00 35.35 139 THR B N 1
ATOM 2956 C CA . THR B 1 141 ? 24.622 -41.684 21.719 1.00 35.39 139 THR B CA 1
ATOM 2957 C C . THR B 1 141 ? 25.974 -41.217 21.238 1.00 34.21 139 THR B C 1
ATOM 2958 O O . THR B 1 141 ? 26.929 -41.176 22.007 1.00 34.06 139 THR B O 1
ATOM 2962 N N . TYR B 1 142 ? 26.051 -40.824 19.976 1.00 33.79 140 TYR B N 1
ATOM 2963 C CA . TYR B 1 142 ? 27.318 -40.333 19.424 1.00 33.26 140 TYR B CA 1
ATOM 2964 C C . TYR B 1 142 ? 27.216 -38.929 18.870 1.00 31.98 140 TYR B C 1
ATOM 2965 O O . TYR B 1 142 ? 26.179 -38.271 18.982 1.00 31.61 140 TYR B O 1
ATOM 2974 N N . ASP B 1 143 ? 28.318 -38.453 18.316 1.00 32.12 141 ASP B N 1
ATOM 2975 C CA . ASP B 1 143 ? 28.437 -37.046 17.903 1.00 31.30 141 ASP B CA 1
ATOM 2976 C C . ASP B 1 143 ? 27.837 -36.706 16.557 1.00 29.50 141 ASP B C 1
ATOM 2977 O O . ASP B 1 143 ? 27.608 -35.535 16.284 1.00 28.92 141 ASP B O 1
ATOM 2982 N N . THR B 1 144 ? 27.612 -37.714 15.716 1.00 29.20 142 THR B N 1
ATOM 2983 C CA . THR B 1 144 ? 27.120 -37.520 14.340 1.00 30.01 142 THR B CA 1
ATOM 2984 C C . THR B 1 144 ? 26.435 -38.813 13.932 1.00 31.29 142 THR B C 1
ATOM 2985 O O . THR B 1 144 ? 26.866 -39.896 14.334 1.00 31.59 142 THR B O 1
ATOM 2989 N N . GLU B 1 145 ? 25.392 -38.686 13.116 1.00 31.84 143 GLU B N 1
ATOM 2990 C CA . GLU B 1 145 ? 24.745 -39.803 12.452 1.00 32.73 143 GLU B CA 1
ATOM 2991 C C . GLU B 1 145 ? 25.768 -40.798 11.880 1.00 34.22 143 GLU B C 1
ATOM 2992 O O . GLU B 1 145 ? 25.731 -41.990 12.192 1.00 34.32 143 GLU B O 1
ATOM 2998 N N . ALA B 1 146 ? 26.695 -40.309 11.062 1.00 35.17 144 ALA B N 1
ATOM 2999 C CA . ALA B 1 146 ? 27.688 -41.188 10.442 1.00 35.90 144 ALA B CA 1
ATOM 3000 C C . ALA B 1 146 ? 28.482 -42.017 11.452 1.00 36.18 144 ALA B C 1
ATOM 3001 O O . ALA B 1 146 ? 28.795 -43.173 11.206 1.00 35.92 144 ALA B O 1
ATOM 3003 N N . GLU B 1 147 ? 28.806 -41.416 12.587 1.00 37.45 145 GLU B N 1
ATOM 3004 C CA . GLU B 1 147 ? 29.593 -42.075 13.642 1.00 38.69 145 GLU B CA 1
ATOM 3005 C C . GLU B 1 147 ? 28.798 -43.129 14.417 1.00 38.76 145 GLU B C 1
ATOM 3006 O O . GLU B 1 147 ? 29.357 -44.135 14.831 1.00 39.52 145 GLU B O 1
ATOM 3012 N N . ALA B 1 148 ? 27.496 -42.901 14.597 1.00 38.00 146 ALA B N 1
ATOM 3013 C CA . ALA B 1 148 ? 26.612 -43.865 15.242 1.00 36.87 146 ALA B CA 1
ATOM 3014 C C . ALA B 1 148 ? 26.343 -45.109 14.396 1.00 37.40 146 ALA B C 1
ATOM 3015 O O . ALA B 1 148 ? 26.480 -46.216 14.915 1.00 37.96 146 ALA B O 1
ATOM 3017 N N . VAL B 1 149 ? 25.968 -44.953 13.116 1.00 37.81 147 VAL B N 1
ATOM 3018 C CA . VAL B 1 149 ? 25.810 -46.117 12.201 1.00 38.35 147 VAL B CA 1
ATOM 3019 C C . VAL B 1 149 ? 27.065 -46.968 12.171 1.00 38.54 147 VAL B C 1
ATOM 3020 O O . VAL B 1 149 ? 26.989 -48.190 12.229 1.00 38.22 147 VAL B O 1
ATOM 3024 N N . GLN B 1 150 ? 28.216 -46.303 12.089 1.00 39.13 148 GLN B N 1
ATOM 3025 C CA . GLN B 1 150 ? 29.520 -46.966 12.083 1.00 39.91 148 GLN B CA 1
ATOM 3026 C C . GLN B 1 150 ? 29.706 -47.962 13.228 1.00 40.14 148 GLN B C 1
ATOM 3027 O O . GLN B 1 150 ? 30.651 -48.747 13.212 1.00 40.63 148 GLN B O 1
ATOM 3033 N N . GLU B 1 151 ? 28.808 -47.923 14.213 1.00 39.88 149 GLU B N 1
ATOM 3034 C CA . GLU B 1 151 ? 28.831 -48.882 15.309 1.00 39.66 149 GLU B CA 1
ATOM 3035 C C . GLU B 1 151 ? 27.860 -50.046 15.071 1.00 40.00 149 GLU B C 1
ATOM 3036 O O . GLU B 1 151 ? 27.621 -50.851 15.966 1.00 39.63 149 GLU B O 1
ATOM 3042 N N . VAL B 1 152 ? 27.296 -50.138 13.871 1.00 40.58 150 VAL B N 1
ATOM 3043 C CA . VAL B 1 152 ? 26.619 -51.368 13.470 1.00 41.52 150 VAL B CA 1
ATOM 3044 C C . VAL B 1 152 ? 27.351 -51.990 12.295 1.00 42.44 150 VAL B C 1
ATOM 3045 O O . VAL B 1 152 ? 27.282 -53.198 12.072 1.00 43.12 150 VAL B O 1
ATOM 3049 N N . LEU B 1 153 ? 28.063 -51.157 11.549 1.00 42.94 151 LEU B N 1
ATOM 3050 C CA . LEU B 1 153 ? 28.772 -51.607 10.359 1.00 43.14 151 LEU B CA 1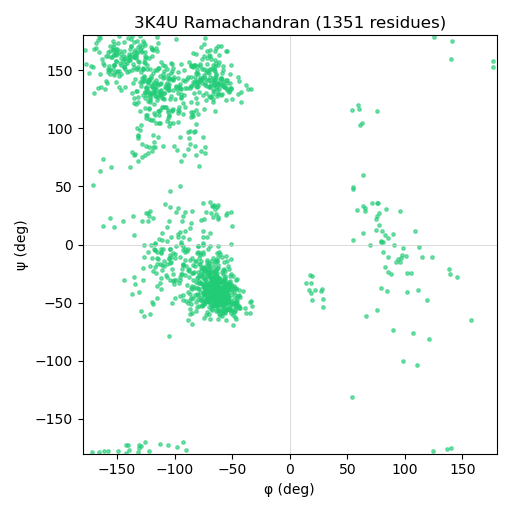
ATOM 3051 C C . LEU B 1 153 ? 29.971 -52.455 10.739 1.00 43.87 151 LEU B C 1
ATOM 3052 O O . LEU B 1 153 ? 30.319 -53.416 10.046 1.00 43.91 151 LEU B O 1
ATOM 3057 N N . ASN B 1 154 ? 30.604 -52.095 11.845 1.00 44.46 152 ASN B N 1
ATOM 3058 C CA . ASN B 1 154 ? 31.513 -53.021 12.488 1.00 45.04 152 ASN B CA 1
ATOM 3059 C C . ASN B 1 154 ? 30.753 -53.704 13.647 1.00 45.20 152 ASN B C 1
ATOM 3060 O O . ASN B 1 154 ? 29.551 -53.494 13.807 1.00 45.14 152 ASN B O 1
ATOM 3065 N N . GLY B 1 155 ? 31.440 -54.505 14.454 1.00 45.46 153 GLY B N 1
ATOM 3066 C CA . GLY B 1 155 ? 30.767 -55.346 15.459 1.00 45.54 153 GLY B CA 1
ATOM 3067 C C . GLY B 1 155 ? 29.979 -54.655 16.572 1.00 45.20 153 GLY B C 1
ATOM 3068 O O . GLY B 1 155 ? 28.881 -55.081 16.911 1.00 44.86 153 GLY B O 1
ATOM 3069 N N . LYS B 1 156 ? 30.542 -53.577 17.111 1.00 45.27 154 LYS B N 1
ATOM 3070 C CA . LYS B 1 156 ? 30.109 -52.942 18.372 1.00 45.29 154 LYS B CA 1
ATOM 3071 C C . LYS B 1 156 ? 28.611 -52.930 18.754 1.00 45.02 154 LYS B C 1
ATOM 3072 O O . LYS B 1 156 ? 28.260 -53.442 19.813 1.00 45.16 154 LYS B O 1
ATOM 3078 N N . ALA B 1 157 ? 27.745 -52.344 17.924 1.00 44.74 155 ALA B N 1
ATOM 3079 C CA . ALA B 1 157 ? 26.292 -52.255 18.225 1.00 44.34 155 ALA B CA 1
ATOM 3080 C C . ALA B 1 157 ? 25.398 -53.034 17.254 1.00 43.94 155 ALA B C 1
ATOM 3081 O O . ALA B 1 157 ? 25.884 -53.634 16.292 1.00 43.60 155 ALA B O 1
ATOM 3083 N N . ASP B 1 158 ? 24.089 -52.993 17.510 1.00 44.36 156 ASP B N 1
ATOM 3084 C CA . ASP B 1 158 ? 23.114 -53.890 16.866 1.00 45.09 156 ASP B CA 1
ATOM 3085 C C . ASP B 1 158 ? 22.236 -53.237 15.807 1.00 44.30 156 ASP B C 1
ATOM 3086 O O . ASP B 1 158 ? 21.992 -53.826 14.747 1.00 44.13 156 ASP B O 1
ATOM 3099 N N . PHE B 1 160 ? 20.327 -49.101 14.498 1.00 36.31 158 PHE B N 1
ATOM 3100 C CA . PHE B 1 160 ? 20.511 -47.663 14.398 1.00 32.99 158 PHE B CA 1
ATOM 3101 C C . PHE B 1 160 ? 19.155 -47.021 14.179 1.00 31.04 158 PHE B C 1
ATOM 3102 O O . PHE B 1 160 ? 18.348 -47.540 13.389 1.00 30.67 158 PHE B O 1
ATOM 3110 N N . ILE B 1 161 ? 18.886 -45.926 14.898 1.00 29.45 159 ILE B N 1
ATOM 3111 C CA . ILE B 1 161 ? 17.613 -45.191 14.747 1.00 28.55 159 ILE B CA 1
ATOM 3112 C C . ILE B 1 161 ? 17.790 -43.763 14.251 1.00 28.14 159 ILE B C 1
ATOM 3113 O O . ILE B 1 161 ? 18.570 -42.987 14.822 1.00 28.35 159 ILE B O 1
ATOM 3118 N N . PHE B 1 162 ? 17.069 -43.415 13.187 1.00 27.51 160 PHE B N 1
ATOM 3119 C CA . PHE B 1 162 ? 17.140 -42.059 12.642 1.00 27.43 160 PHE B CA 1
ATOM 3120 C C . PHE B 1 162 ? 16.020 -41.735 11.665 1.00 28.33 160 PHE B C 1
ATOM 3121 O O . PHE B 1 162 ? 15.166 -42.569 11.413 1.00 28.47 160 PHE B O 1
ATOM 3129 N N . ASP B 1 163 ? 16.019 -40.516 11.131 1.00 29.39 161 ASP B N 1
ATOM 3130 C CA . ASP B 1 163 ? 14.960 -40.068 10.222 1.00 30.66 161 ASP B CA 1
ATOM 3131 C C . ASP B 1 163 ? 14.991 -40.845 8.891 1.00 30.11 161 ASP B C 1
ATOM 3132 O O . ASP B 1 163 ? 16.044 -40.956 8.252 1.00 29.43 161 ASP B O 1
ATOM 3137 N N . LEU B 1 164 ? 13.839 -41.373 8.482 1.00 30.39 162 LEU B N 1
ATOM 3138 C CA . LEU B 1 164 ? 13.781 -42.342 7.358 1.00 31.70 162 LEU B CA 1
ATOM 3139 C C . LEU B 1 164 ? 14.654 -41.977 6.142 1.00 31.67 162 LEU B C 1
ATOM 3140 O O . LEU B 1 164 ? 15.373 -42.857 5.616 1.00 31.79 162 LEU B O 1
ATOM 3145 N N . PRO B 1 165 ? 14.609 -40.685 5.703 1.00 30.28 163 PRO B N 1
ATOM 3146 C CA . PRO B 1 165 ? 15.370 -40.302 4.523 1.00 29.56 163 PRO B CA 1
ATOM 3147 C C . PRO B 1 165 ? 16.845 -40.545 4.709 1.00 29.94 163 PRO B C 1
ATOM 3148 O O . PRO B 1 165 ? 17.537 -40.868 3.730 1.00 30.39 163 PRO B O 1
ATOM 3152 N N . PHE B 1 166 ? 17.329 -40.408 5.949 1.00 29.58 164 PHE B N 1
ATOM 3153 C CA . PHE B 1 166 ? 18.724 -40.699 6.223 1.00 29.26 164 PHE B CA 1
ATOM 3154 C C . PHE B 1 166 ? 18.983 -42.150 5.871 1.00 29.70 164 PHE B C 1
ATOM 3155 O O . PHE B 1 166 ? 19.962 -42.472 5.198 1.00 30.60 164 PHE B O 1
ATOM 3163 N N . ASN B 1 167 ? 18.080 -43.020 6.307 1.00 29.15 165 ASN B N 1
ATOM 3164 C CA . ASN B 1 167 ? 18.274 -44.438 6.148 1.00 28.95 165 ASN B CA 1
ATOM 3165 C C . ASN B 1 167 ? 18.202 -44.851 4.698 1.00 30.12 165 ASN B C 1
ATOM 3166 O O . ASN B 1 167 ? 19.113 -45.538 4.241 1.00 30.05 165 ASN B O 1
ATOM 3171 N N . VAL B 1 168 ? 17.177 -44.391 3.957 1.00 31.37 166 VAL B N 1
ATOM 3172 C CA . VAL B 1 168 ? 17.096 -44.691 2.509 1.00 31.78 166 VAL B CA 1
ATOM 3173 C C . VAL B 1 168 ? 18.373 -44.216 1.825 1.00 32.99 166 VAL B C 1
ATOM 3174 O O . VAL B 1 168 ? 18.963 -44.938 0.997 1.00 32.94 166 VAL B O 1
ATOM 3178 N N . ALA B 1 169 ? 18.831 -43.025 2.212 1.00 33.80 167 ALA B N 1
ATOM 3179 C CA . ALA B 1 169 ? 20.072 -42.518 1.666 1.00 35.21 167 ALA B CA 1
ATOM 3180 C C . ALA B 1 169 ? 21.255 -43.406 2.054 1.00 36.74 167 ALA B C 1
ATOM 3181 O O . ALA B 1 169 ? 21.996 -43.874 1.186 1.00 36.44 167 ALA B O 1
ATOM 3183 N N . PHE B 1 170 ? 21.418 -43.678 3.345 1.00 38.67 168 PHE B N 1
ATOM 3184 C CA . PHE B 1 170 ? 22.524 -44.540 3.765 1.00 40.51 168 PHE B CA 1
ATOM 3185 C C . PHE B 1 170 ? 22.547 -45.915 3.066 1.00 42.67 168 PHE B C 1
ATOM 3186 O O . PHE B 1 170 ? 23.619 -46.398 2.714 1.00 42.00 168 PHE B O 1
ATOM 3202 N N . ALA B 1 172 ? 21.276 -46.831 0.019 1.00 48.80 170 ALA B N 1
ATOM 3203 C CA . ALA B 1 172 ? 21.693 -46.656 -1.359 1.00 48.66 170 ALA B CA 1
ATOM 3204 C C . ALA B 1 172 ? 23.166 -46.288 -1.465 1.00 49.31 170 ALA B C 1
ATOM 3205 O O . ALA B 1 172 ? 23.802 -46.578 -2.487 1.00 49.83 170 ALA B O 1
ATOM 3207 N N . GLN B 1 173 ? 23.718 -45.675 -0.419 1.00 49.93 171 GLN B N 1
ATOM 3208 C CA . GLN B 1 173 ? 25.138 -45.302 -0.430 1.00 51.27 171 GLN B CA 1
ATOM 3209 C C . GLN B 1 173 ? 26.091 -46.418 -0.015 1.00 52.04 171 GLN B C 1
ATOM 3210 O O . GLN B 1 173 ? 27.106 -46.630 -0.678 1.00 52.57 171 GLN B O 1
ATOM 3216 N N . LYS B 1 174 ? 25.778 -47.122 1.074 1.00 52.39 172 LYS B N 1
ATOM 3217 C CA . LYS B 1 174 ? 26.692 -48.137 1.631 1.00 52.54 172 LYS B CA 1
ATOM 3218 C C . LYS B 1 174 ? 26.030 -49.472 2.018 1.00 53.01 172 LYS B C 1
ATOM 3219 O O . LYS B 1 174 ? 26.633 -50.543 1.884 1.00 52.66 172 LYS B O 1
ATOM 3225 N N . GLY B 1 175 ? 24.785 -49.390 2.475 1.00 53.82 173 GLY B N 1
ATOM 3226 C CA . GLY B 1 175 ? 24.159 -50.441 3.270 1.00 54.48 173 GLY B CA 1
ATOM 3227 C C . GLY B 1 175 ? 23.766 -51.782 2.674 1.00 55.08 173 GLY B C 1
ATOM 3228 O O . GLY B 1 175 ? 23.831 -52.792 3.384 1.00 55.20 173 GLY B O 1
ATOM 3229 N N . GLN B 1 176 ? 23.371 -51.801 1.393 1.00 55.26 174 GLN B N 1
ATOM 3230 C CA . GLN B 1 176 ? 22.673 -52.958 0.772 1.00 55.37 174 GLN B CA 1
ATOM 3231 C C . GLN B 1 176 ? 23.080 -54.346 1.285 1.00 54.27 174 GLN B C 1
ATOM 3232 O O . GLN B 1 176 ? 22.216 -55.164 1.602 1.00 54.03 174 GLN B O 1
ATOM 3238 N N . GLY B 1 177 ? 24.384 -54.606 1.352 1.00 53.61 175 GLY B N 1
ATOM 3239 C CA . GLY B 1 177 ? 24.882 -55.930 1.734 1.00 53.12 175 GLY B CA 1
ATOM 3240 C C . GLY B 1 177 ? 25.159 -56.050 3.219 1.00 52.70 175 GLY B C 1
ATOM 3241 O O . GLY B 1 177 ? 25.252 -57.144 3.760 1.00 52.90 175 GLY B O 1
ATOM 3242 N N . TYR B 1 178 ? 25.273 -54.910 3.882 1.00 52.16 176 TYR B N 1
ATOM 3243 C CA . TYR B 1 178 ? 25.710 -54.860 5.269 1.00 51.26 176 TYR B CA 1
ATOM 3244 C C . TYR B 1 178 ? 24.554 -54.711 6.266 1.00 49.21 176 TYR B C 1
ATOM 3245 O O . TYR B 1 178 ? 24.508 -55.434 7.261 1.00 49.68 176 TYR B O 1
ATOM 3254 N N . LEU B 1 179 ? 23.618 -53.804 5.990 1.00 46.61 177 LEU B N 1
ATOM 3255 C CA . LEU B 1 179 ? 22.551 -53.490 6.948 1.00 44.80 177 LEU B CA 1
ATOM 3256 C C . LEU B 1 179 ? 21.180 -53.849 6.424 1.00 44.47 177 LEU B C 1
ATOM 3257 O O . LEU B 1 179 ? 21.030 -54.177 5.259 1.00 44.99 177 LEU B O 1
ATOM 3262 N N . VAL B 1 180 ? 20.184 -53.808 7.297 1.00 43.81 178 VAL B N 1
ATOM 3263 C CA . VAL B 1 180 ? 18.810 -54.003 6.883 1.00 43.86 178 VAL B CA 1
ATOM 3264 C C . VAL B 1 180 ? 17.987 -52.835 7.380 1.00 44.31 178 VAL B C 1
ATOM 3265 O O . VAL B 1 180 ? 18.183 -52.348 8.499 1.00 44.42 178 VAL B O 1
ATOM 3269 N N . HIS B 1 181 ? 17.055 -52.398 6.546 1.00 44.37 179 HIS B N 1
ATOM 3270 C CA . HIS B 1 181 ? 16.289 -51.217 6.836 1.00 44.90 179 HIS B CA 1
ATOM 3271 C C . HIS B 1 181 ? 14.822 -51.539 7.010 1.00 46.38 179 HIS B C 1
ATOM 3272 O O . HIS B 1 181 ? 14.126 -51.787 6.025 1.00 47.25 179 HIS B O 1
ATOM 3279 N N . LEU B 1 182 ? 14.354 -51.540 8.260 1.00 46.80 180 LEU B N 1
ATOM 3280 C CA . LEU B 1 182 ? 12.915 -51.565 8.539 1.00 46.86 180 LEU B CA 1
ATOM 3281 C C . LEU B 1 182 ? 12.388 -50.148 8.364 1.00 46.02 180 LEU B C 1
ATOM 3282 O O . LEU B 1 182 ? 12.720 -49.258 9.155 1.00 45.99 180 LEU B O 1
ATOM 3287 N N . ASP B 1 183 ? 11.562 -49.966 7.330 1.00 45.02 181 ASP B N 1
ATOM 3288 C CA . ASP B 1 183 ? 11.115 -48.647 6.860 1.00 43.41 181 ASP B CA 1
ATOM 3289 C C . ASP B 1 183 ? 9.766 -48.228 7.394 1.00 42.18 181 ASP B C 1
ATOM 3290 O O . ASP B 1 183 ? 9.226 -47.204 6.972 1.00 42.92 181 ASP B O 1
ATOM 3295 N N . THR B 1 184 ? 9.205 -49.007 8.309 1.00 40.68 182 THR B N 1
ATOM 3296 C CA . THR B 1 184 ? 7.982 -48.573 8.980 1.00 39.04 182 THR B CA 1
ATOM 3297 C C . THR B 1 184 ? 8.338 -47.342 9.788 1.00 37.59 182 THR B C 1
ATOM 3298 O O . THR B 1 184 ? 9.152 -47.407 10.725 1.00 38.28 182 THR B O 1
ATOM 3302 N N . SER B 1 185 ? 7.757 -46.215 9.400 1.00 34.99 183 SER B N 1
ATOM 3303 C CA . SER B 1 185 ? 7.964 -44.988 10.144 1.00 32.28 183 SER B CA 1
ATOM 3304 C C . SER B 1 185 ? 7.324 -45.087 11.554 1.00 29.85 183 SER B C 1
ATOM 3305 O O . SER B 1 185 ? 6.145 -45.379 11.680 1.00 28.99 183 SER B O 1
ATOM 3308 N N . LEU B 1 186 ? 8.135 -44.845 12.588 1.00 28.38 184 LEU B N 1
ATOM 3309 C CA . LEU B 1 186 ? 7.754 -45.001 13.988 1.00 26.92 184 LEU B CA 1
ATOM 3310 C C . LEU B 1 186 ? 7.221 -43.731 14.613 1.00 27.10 184 LEU B C 1
ATOM 3311 O O . LEU B 1 186 ? 6.585 -43.764 15.667 1.00 27.34 184 LEU B O 1
ATOM 3316 N N . THR B 1 187 ? 7.483 -42.603 13.972 1.00 27.15 185 THR B N 1
ATOM 3317 C CA . THR B 1 187 ? 6.983 -41.328 14.454 1.00 27.17 185 THR B CA 1
ATOM 3318 C C . THR B 1 187 ? 6.413 -40.536 13.288 1.00 28.45 185 THR B C 1
ATOM 3319 O O . THR B 1 187 ? 6.522 -40.959 12.127 1.00 29.15 185 THR B O 1
ATOM 3323 N N . TYR B 1 188 ? 5.818 -39.388 13.617 1.00 28.68 186 TYR B N 1
ATOM 3324 C CA . TYR B 1 188 ? 5.335 -38.399 12.669 1.00 28.06 186 TYR B CA 1
ATOM 3325 C C . TYR B 1 188 ? 5.917 -37.071 13.113 1.00 27.72 186 TYR B C 1
ATOM 3326 O O . TYR B 1 188 ? 5.452 -36.499 14.086 1.00 26.61 186 TYR B O 1
ATOM 3335 N N . GLU B 1 189 ? 6.959 -36.629 12.399 1.00 28.71 187 GLU B N 1
ATOM 3336 C CA . GLU B 1 189 ? 7.674 -35.370 12.634 1.00 28.39 187 GLU B CA 1
ATOM 3337 C C . GLU B 1 189 ? 7.734 -34.484 11.394 1.00 29.20 187 GLU B C 1
ATOM 3338 O O . GLU B 1 189 ? 8.398 -34.792 10.413 1.00 29.74 187 GLU B O 1
ATOM 3344 N N . PRO B 1 190 ? 6.986 -33.390 11.421 1.00 29.27 188 PRO B N 1
ATOM 3345 C CA . PRO B 1 190 ? 7.065 -32.287 10.485 1.00 28.25 188 PRO B CA 1
ATOM 3346 C C . PRO B 1 190 ? 8.276 -31.416 10.703 1.00 27.63 188 PRO B C 1
ATOM 3347 O O . PRO B 1 190 ? 8.378 -30.791 11.735 1.00 30.77 188 PRO B O 1
ATOM 3351 N N . LEU B 1 191 ? 9.184 -31.348 9.747 1.00 24.99 189 LEU B N 1
ATOM 3352 C CA . LEU B 1 191 ? 10.340 -30.473 9.835 1.00 22.71 189 LEU B CA 1
ATOM 3353 C C . LEU B 1 191 ? 9.998 -29.049 9.366 1.00 22.02 189 LEU B C 1
ATOM 3354 O O . LEU B 1 191 ? 9.104 -28.857 8.517 1.00 22.88 189 LEU B O 1
ATOM 3359 N N . GLY B 1 192 ? 10.717 -28.053 9.885 1.00 20.17 190 GLY B N 1
ATOM 3360 C CA . GLY B 1 192 ? 10.404 -26.658 9.613 1.00 19.50 190 GLY B CA 1
ATOM 3361 C C . GLY B 1 192 ? 11.620 -25.761 9.658 1.00 20.77 190 GLY B C 1
ATOM 3362 O O . GLY B 1 192 ? 12.624 -26.104 10.271 1.00 23.41 190 GLY B O 1
ATOM 3363 N N . TRP B 1 193 ? 11.539 -24.615 9.002 1.00 19.52 191 TRP B N 1
ATOM 3364 C CA . TRP B 1 193 ? 12.579 -23.608 9.037 1.00 19.88 191 TRP B CA 1
ATOM 3365 C C . TRP B 1 193 ? 12.384 -22.741 10.273 1.00 19.14 191 TRP B C 1
ATOM 3366 O O . TRP B 1 193 ? 11.257 -22.362 10.578 1.00 20.88 191 TRP B O 1
ATOM 3377 N N . ALA B 1 194 ? 13.453 -22.366 10.964 1.00 17.39 192 ALA B N 1
ATOM 3378 C CA . ALA B 1 194 ? 13.280 -21.512 12.137 1.00 16.88 192 ALA B CA 1
ATOM 3379 C C . ALA B 1 194 ? 13.835 -20.130 11.945 1.00 17.19 192 ALA B C 1
ATOM 3380 O O . ALA B 1 194 ? 14.921 -19.949 11.369 1.00 18.14 192 ALA B O 1
ATOM 3382 N N . ILE B 1 195 ? 13.085 -19.153 12.426 1.00 16.18 193 ILE B N 1
ATOM 3383 C CA . ILE B 1 195 ? 13.599 -17.827 12.460 1.00 17.88 193 ILE B CA 1
ATOM 3384 C C . ILE B 1 195 ? 13.509 -17.313 13.892 1.00 20.81 193 ILE B C 1
ATOM 3385 O O . ILE B 1 195 ? 12.761 -17.840 14.729 1.00 21.50 193 ILE B O 1
ATOM 3390 N N . LYS B 1 196 ? 14.288 -16.278 14.161 1.00 21.24 194 LYS B N 1
ATOM 3391 C CA . LYS B 1 196 ? 14.265 -15.635 15.422 1.00 21.81 194 LYS B CA 1
ATOM 3392 C C . LYS B 1 196 ? 12.878 -15.025 15.572 1.00 21.72 194 LYS B C 1
ATOM 3393 O O . LYS B 1 196 ? 12.254 -14.669 14.572 1.00 21.27 194 LYS B O 1
ATOM 3399 N N . LYS B 1 197 ? 12.383 -14.997 16.821 1.00 21.48 195 LYS B N 1
ATOM 3400 C CA . LYS B 1 197 ? 11.047 -14.536 17.155 1.00 20.43 195 LYS B CA 1
ATOM 3401 C C . LYS B 1 197 ? 11.056 -13.058 16.935 1.00 20.40 195 LYS B C 1
ATOM 3402 O O . LYS B 1 197 ? 12.109 -12.470 16.875 1.00 20.00 195 LYS B O 1
ATOM 3408 N N . GLY B 1 198 ? 9.887 -12.442 16.828 1.00 21.38 196 GLY B N 1
ATOM 3409 C CA . GLY B 1 198 ? 9.854 -11.005 16.691 1.00 22.22 196 GLY B CA 1
ATOM 3410 C C . GLY B 1 198 ? 9.737 -10.539 15.256 1.00 24.15 196 GLY B C 1
ATOM 3411 O O . GLY B 1 198 ? 9.460 -9.350 15.038 1.00 25.39 196 GLY B O 1
ATOM 3412 N N . ASP B 1 199 ? 9.916 -11.438 14.273 1.00 23.56 197 ASP B N 1
ATOM 3413 C CA . ASP B 1 199 ? 9.654 -11.057 12.887 1.00 23.53 197 ASP B CA 1
ATOM 3414 C C . ASP B 1 199 ? 8.420 -11.670 12.160 1.00 21.84 197 ASP B C 1
ATOM 3415 O O . ASP B 1 199 ? 8.521 -12.645 11.391 1.00 22.67 197 ASP B O 1
ATOM 3420 N N . PRO B 1 200 ? 7.264 -11.064 12.345 1.00 19.37 198 PRO B N 1
ATOM 3421 C CA . PRO B 1 200 ? 6.080 -11.548 11.652 1.00 18.27 198 PRO B CA 1
ATOM 3422 C C . PRO B 1 200 ? 6.147 -11.401 10.092 1.00 19.14 198 PRO B C 1
ATOM 3423 O O . PRO B 1 200 ? 5.543 -12.189 9.355 1.00 19.74 198 PRO B O 1
ATOM 3427 N N . ASP B 1 201 ? 6.870 -10.401 9.605 1.00 18.97 199 ASP B N 1
ATOM 3428 C CA . ASP B 1 201 ? 6.971 -10.113 8.169 1.00 17.30 199 ASP B CA 1
ATOM 3429 C C . ASP B 1 201 ? 7.789 -11.154 7.422 1.00 18.94 199 ASP B C 1
ATOM 3430 O O . ASP B 1 201 ? 7.392 -11.577 6.305 1.00 21.50 199 ASP B O 1
ATOM 3435 N N . PHE B 1 202 ? 8.921 -11.570 8.000 1.00 17.16 200 PHE B N 1
ATOM 3436 C CA . PHE B 1 202 ? 9.729 -12.650 7.405 1.00 16.56 200 PHE B CA 1
ATOM 3437 C C . PHE B 1 202 ? 8.931 -13.968 7.356 1.00 17.89 200 PHE B C 1
ATOM 3438 O O . PHE B 1 202 ? 9.088 -14.769 6.441 1.00 18.19 200 PHE B O 1
ATOM 3446 N N . LEU B 1 203 ? 8.025 -14.152 8.314 1.00 19.35 201 LEU B N 1
ATOM 3447 C CA . LEU B 1 203 ? 7.134 -15.323 8.353 1.00 20.15 201 LEU B CA 1
ATOM 3448 C C . LEU B 1 203 ? 6.191 -15.350 7.187 1.00 20.63 201 LEU B C 1
ATOM 3449 O O . LEU B 1 203 ? 6.091 -16.342 6.448 1.00 22.00 201 LEU B O 1
ATOM 3454 N N . ASN B 1 204 ? 5.472 -14.257 7.048 1.00 20.05 202 ASN B N 1
ATOM 3455 C CA . ASN B 1 204 ? 4.555 -14.113 5.968 1.00 20.99 202 ASN B CA 1
ATOM 3456 C C . ASN B 1 204 ? 5.297 -14.368 4.653 1.00 21.46 202 ASN B C 1
ATOM 3457 O O . ASN B 1 204 ? 4.841 -15.170 3.824 1.00 21.50 202 ASN B O 1
ATOM 3462 N N . TRP B 1 205 ? 6.468 -13.746 4.498 1.00 20.86 203 TRP B N 1
ATOM 3463 C CA . TRP B 1 205 ? 7.254 -14.003 3.320 1.00 20.72 203 TRP B CA 1
ATOM 3464 C C . TRP B 1 205 ? 7.531 -15.469 3.218 1.00 21.75 203 TRP B C 1
ATOM 3465 O O . TRP B 1 205 ? 7.190 -16.100 2.203 1.00 23.90 203 TRP B O 1
ATOM 3476 N N . LEU B 1 206 ? 8.159 -16.029 4.246 1.00 21.18 204 LEU B N 1
ATOM 3477 C CA . LEU B 1 206 ? 8.684 -17.398 4.130 1.00 21.27 204 LEU B CA 1
ATOM 3478 C C . LEU B 1 206 ? 7.575 -18.401 3.813 1.00 20.99 204 LEU B C 1
ATOM 3479 O O . LEU B 1 206 ? 7.813 -19.387 3.163 1.00 19.63 204 LEU B O 1
ATOM 3484 N N . ASN B 1 207 ? 6.368 -18.130 4.308 1.00 22.26 205 ASN B N 1
ATOM 3485 C CA . ASN B 1 207 ? 5.282 -19.093 4.279 1.00 23.13 205 ASN B CA 1
ATOM 3486 C C . ASN B 1 207 ? 4.620 -19.098 2.936 1.00 22.56 205 ASN B C 1
ATOM 3487 O O . ASN B 1 207 ? 4.075 -20.115 2.536 1.00 23.45 205 ASN B O 1
ATOM 3492 N N . HIS B 1 208 ? 4.603 -17.930 2.295 1.00 20.32 206 HIS B N 1
ATOM 3493 C CA . HIS B 1 208 ? 4.145 -17.781 0.913 1.00 17.59 206 HIS B CA 1
ATOM 3494 C C . HIS B 1 208 ? 5.206 -18.354 -0.016 1.00 20.60 206 HIS B C 1
ATOM 3495 O O . HIS B 1 208 ? 4.884 -18.948 -1.050 1.00 21.55 206 HIS B O 1
ATOM 3502 N N . PHE B 1 209 ? 6.475 -18.161 0.325 1.00 21.79 207 PHE B N 1
ATOM 3503 C CA . PHE B 1 209 ? 7.500 -18.708 -0.516 1.00 23.45 207 PHE B CA 1
ATOM 3504 C C . PHE B 1 209 ? 7.378 -20.227 -0.539 1.00 25.93 207 PHE B C 1
ATOM 3505 O O . PHE B 1 209 ? 7.458 -20.847 -1.613 1.00 27.98 207 PHE B O 1
ATOM 3513 N N . LEU B 1 210 ? 7.144 -20.838 0.625 1.00 25.91 208 LEU B N 1
ATOM 3514 C CA . LEU B 1 210 ? 7.087 -22.295 0.701 1.00 25.88 208 LEU B CA 1
ATOM 3515 C C . LEU B 1 210 ? 5.930 -22.778 -0.158 1.00 27.13 208 LEU B C 1
ATOM 3516 O O . LEU B 1 210 ? 6.084 -23.733 -0.921 1.00 28.29 208 LEU B O 1
ATOM 3521 N N . ALA B 1 211 ? 4.796 -22.080 -0.063 1.00 26.18 209 ALA B N 1
ATOM 3522 C CA . ALA B 1 211 ? 3.598 -22.386 -0.840 1.00 24.21 209 ALA B CA 1
ATOM 3523 C C . ALA B 1 211 ? 3.849 -22.317 -2.357 1.00 24.86 209 ALA B C 1
ATOM 3524 O O . ALA B 1 211 ? 3.320 -23.169 -3.101 1.00 25.07 209 ALA B O 1
ATOM 3526 N N . GLN B 1 212 ? 4.656 -21.348 -2.813 1.00 24.29 210 GLN B N 1
ATOM 3527 C CA . GLN B 1 212 ? 4.893 -21.201 -4.261 1.00 24.24 210 GLN B CA 1
ATOM 3528 C C . GLN B 1 212 ? 5.542 -22.458 -4.808 1.00 24.17 210 GLN B C 1
ATOM 3529 O O . GLN B 1 212 ? 4.996 -23.151 -5.651 1.00 23.09 210 GLN B O 1
ATOM 3535 N N . ILE B 1 213 ? 6.705 -22.758 -4.258 1.00 24.10 211 ILE B N 1
ATOM 3536 C CA . ILE B 1 213 ? 7.500 -23.836 -4.729 1.00 22.96 211 ILE B CA 1
ATOM 3537 C C . ILE B 1 213 ? 6.810 -25.154 -4.579 1.00 24.28 211 ILE B C 1
ATOM 3538 O O . ILE B 1 213 ? 7.200 -26.118 -5.217 1.00 25.88 211 ILE B O 1
ATOM 3543 N N . LYS B 1 214 ? 5.779 -25.221 -3.756 1.00 24.65 212 LYS B N 1
ATOM 3544 C CA . LYS B 1 214 ? 5.094 -26.495 -3.567 1.00 25.37 212 LYS B CA 1
ATOM 3545 C C . LYS B 1 214 ? 4.021 -26.656 -4.642 1.00 24.90 212 LYS B C 1
ATOM 3546 O O . LYS B 1 214 ? 3.465 -27.737 -4.820 1.00 25.32 212 LYS B O 1
ATOM 3552 N N . HIS B 1 215 ? 3.722 -25.568 -5.343 1.00 24.18 213 HIS B N 1
ATOM 3553 C CA . HIS B 1 215 ? 2.619 -25.529 -6.289 1.00 23.18 213 HIS B CA 1
ATOM 3554 C C . HIS B 1 215 ? 3.154 -25.331 -7.686 1.00 23.43 213 HIS B C 1
ATOM 3555 O O . HIS B 1 215 ? 2.424 -25.507 -8.645 1.00 23.41 213 HIS B O 1
ATOM 3562 N N . ASP B 1 216 ? 4.447 -24.998 -7.752 1.00 23.68 214 ASP B N 1
ATOM 3563 C CA . ASP B 1 216 ? 5.243 -24.574 -8.921 1.00 23.21 214 ASP B CA 1
ATOM 3564 C C . ASP B 1 216 ? 5.764 -25.705 -9.758 1.00 22.34 214 ASP B C 1
ATOM 3565 O O . ASP B 1 216 ? 5.958 -25.562 -10.943 1.00 22.67 214 ASP B O 1
ATOM 3570 N N . GLY B 1 217 ? 6.131 -26.781 -9.098 1.00 21.38 215 GLY B N 1
ATOM 3571 C CA . GLY B 1 217 ? 7.068 -27.695 -9.679 1.00 22.05 215 GLY B CA 1
ATOM 3572 C C . GLY B 1 217 ? 8.476 -27.646 -9.100 1.00 23.18 215 GLY B C 1
ATOM 3573 O O . GLY B 1 217 ? 9.195 -28.633 -9.173 1.00 23.93 215 GLY B O 1
ATOM 3574 N N . SER B 1 218 ? 8.895 -26.532 -8.518 1.00 23.54 216 SER B N 1
ATOM 3575 C CA . SER B 1 218 ? 10.286 -26.440 -8.035 1.00 24.43 216 SER B CA 1
ATOM 3576 C C . SER B 1 218 ? 10.582 -27.367 -6.819 1.00 25.87 216 SER B C 1
ATOM 3577 O O . SER B 1 218 ? 11.576 -28.120 -6.800 1.00 25.00 216 SER B O 1
ATOM 3580 N N . TYR B 1 219 ? 9.702 -27.347 -5.825 1.00 27.41 217 TYR B N 1
ATOM 3581 C CA . TYR B 1 219 ? 9.818 -28.298 -4.720 1.00 27.87 217 TYR B CA 1
ATOM 3582 C C . TYR B 1 219 ? 9.870 -29.721 -5.282 1.00 28.43 217 TYR B C 1
ATOM 3583 O O . TYR B 1 219 ? 10.777 -30.475 -4.951 1.00 29.83 217 TYR B O 1
ATOM 3592 N N . ASP B 1 220 ? 8.935 -30.086 -6.157 1.00 27.73 218 ASP B N 1
ATOM 3593 C CA . ASP B 1 220 ? 8.945 -31.436 -6.750 1.00 27.29 218 ASP B CA 1
ATOM 3594 C C . ASP B 1 220 ? 10.227 -31.756 -7.566 1.00 28.14 218 ASP B C 1
ATOM 3595 O O . ASP B 1 220 ? 10.738 -32.878 -7.529 1.00 28.73 218 ASP B O 1
ATOM 3600 N N . GLU B 1 221 ? 10.751 -30.777 -8.299 1.00 28.08 219 GLU B N 1
ATOM 3601 C CA . GLU B 1 221 ? 12.053 -30.941 -8.925 1.00 28.37 219 GLU B CA 1
ATOM 3602 C C . GLU B 1 221 ? 13.051 -31.357 -7.875 1.00 26.91 219 GLU B C 1
ATOM 3603 O O . GLU B 1 221 ? 13.705 -32.373 -8.020 1.00 27.40 219 GLU B O 1
ATOM 3609 N N . LEU B 1 222 ? 13.138 -30.579 -6.801 1.00 25.40 220 LEU B N 1
ATOM 3610 C CA . LEU B 1 222 ? 14.107 -30.841 -5.738 1.00 23.14 220 LEU B CA 1
ATOM 3611 C C . LEU B 1 222 ? 13.827 -32.127 -4.936 1.00 23.41 220 LEU B C 1
ATOM 3612 O O . LEU B 1 222 ? 14.761 -32.770 -4.476 1.00 23.43 220 LEU B O 1
ATOM 3617 N N . TYR B 1 223 ? 12.563 -32.532 -4.825 1.00 23.45 221 TYR B N 1
ATOM 3618 C CA . TYR B 1 223 ? 12.244 -33.817 -4.217 1.00 24.77 221 TYR B CA 1
ATOM 3619 C C . TYR B 1 223 ? 12.715 -35.041 -5.010 1.00 25.38 221 TYR B C 1
ATOM 3620 O O . TYR B 1 223 ? 13.378 -35.921 -4.459 1.00 25.07 221 TYR B O 1
ATOM 3629 N N . GLU B 1 224 ? 12.367 -35.105 -6.293 1.00 26.88 222 GLU B N 1
ATOM 3630 C CA . GLU B 1 224 ? 12.848 -36.190 -7.156 1.00 28.48 222 GLU B CA 1
ATOM 3631 C C . GLU B 1 224 ? 14.360 -36.231 -7.077 1.00 28.07 222 GLU B C 1
ATOM 3632 O O . GLU B 1 224 ? 14.950 -37.296 -6.920 1.00 28.11 222 GLU B O 1
ATOM 3638 N N . ARG B 1 225 ? 14.967 -35.049 -7.125 1.00 27.31 223 ARG B N 1
ATOM 3639 C CA . ARG B 1 225 ? 16.409 -34.894 -7.094 1.00 27.14 223 ARG B CA 1
ATOM 3640 C C . ARG B 1 225 ? 17.144 -35.567 -5.937 1.00 27.55 223 ARG B C 1
ATOM 3641 O O . ARG B 1 225 ? 18.202 -36.157 -6.163 1.00 28.82 223 ARG B O 1
ATOM 3649 N N . TRP B 1 226 ? 16.651 -35.439 -4.700 1.00 25.85 224 TRP B N 1
ATOM 3650 C CA . TRP B 1 226 ? 17.432 -35.951 -3.565 1.00 24.09 224 TRP B CA 1
ATOM 3651 C C . TRP B 1 226 ? 16.824 -37.170 -2.857 1.00 25.78 224 TRP B C 1
ATOM 3652 O O . TRP B 1 226 ? 17.551 -38.015 -2.311 1.00 25.67 224 TRP B O 1
ATOM 3663 N N . PHE B 1 227 ? 15.529 -37.252 -2.906 1.00 26.73 225 PHE B N 1
ATOM 3664 C CA . PHE B 1 227 ? 14.860 -38.363 -2.340 1.00 27.32 225 PHE B CA 1
ATOM 3665 C C . PHE B 1 227 ? 14.705 -39.541 -3.246 1.00 27.58 225 PHE B C 1
ATOM 3666 O O . PHE B 1 227 ? 14.631 -40.631 -2.780 1.00 26.55 225 PHE B O 1
ATOM 3674 N N . VAL B 1 228 ? 14.751 -39.312 -4.541 1.00 28.80 226 VAL B N 1
ATOM 3675 C CA . VAL B 1 228 ? 14.653 -40.382 -5.512 1.00 30.18 226 VAL B CA 1
ATOM 3676 C C . VAL B 1 228 ? 15.757 -40.700 -6.490 1.00 31.09 226 VAL B C 1
ATOM 3677 O O . VAL B 1 228 ? 16.143 -41.799 -6.550 1.00 30.94 226 VAL B O 1
ATOM 3681 N N . ASP B 1 229 ? 16.271 -39.735 -7.229 1.00 32.76 227 ASP B N 1
ATOM 3682 C CA . ASP B 1 229 ? 17.102 -39.972 -8.405 1.00 35.22 227 ASP B CA 1
ATOM 3683 C C . ASP B 1 229 ? 18.384 -40.771 -8.293 1.00 37.28 227 ASP B C 1
ATOM 3684 O O . ASP B 1 229 ? 18.663 -41.606 -9.143 1.00 38.13 227 ASP B O 1
ATOM 3689 N N . THR B 1 230 ? 19.158 -40.549 -7.263 1.00 38.15 228 THR B N 1
ATOM 3690 C CA . THR B 1 230 ? 20.416 -41.282 -7.024 1.00 39.16 228 THR B CA 1
ATOM 3691 C C . THR B 1 230 ? 21.670 -40.833 -7.773 1.00 39.81 228 THR B C 1
ATOM 3692 O O . THR B 1 230 ? 22.709 -41.361 -7.555 1.00 40.48 228 THR B O 1
ATOM 3696 N N . LYS B 1 231 ? 21.575 -39.793 -8.564 1.00 39.83 229 LYS B N 1
ATOM 3697 C CA . LYS B 1 231 ? 22.672 -39.161 -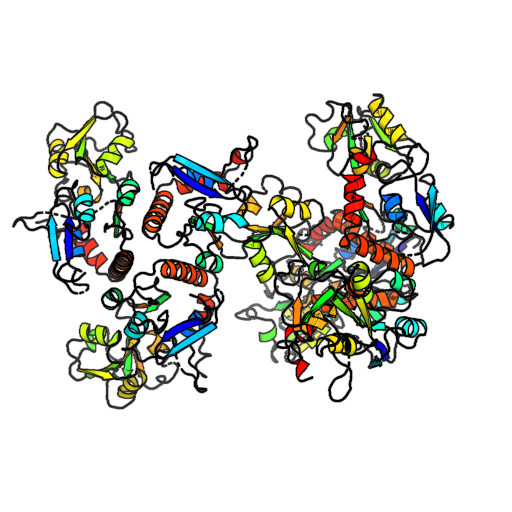9.277 1.00 39.95 229 LYS B CA 1
ATOM 3698 C C . LYS B 1 231 ? 23.659 -38.588 -8.314 1.00 40.13 229 LYS B C 1
ATOM 3699 O O . LYS B 1 231 ? 24.828 -38.536 -8.529 1.00 39.66 229 LYS B O 1
ATOM 3705 N N . TRP B 1 232 ? 23.106 -38.089 -7.247 1.00 40.49 230 TRP B N 1
ATOM 3706 C CA . TRP B 1 232 ? 23.684 -37.258 -6.250 1.00 40.40 230 TRP B CA 1
ATOM 3707 C C . TRP B 1 232 ? 24.813 -37.999 -5.596 1.00 40.97 230 TRP B C 1
ATOM 3708 O O . TRP B 1 232 ? 25.745 -37.398 -5.128 1.00 40.77 230 TRP B O 1
ATOM 3719 N N . LEU B 1 233 ? 24.724 -39.299 -5.505 1.00 41.71 231 LEU B N 1
ATOM 3720 C CA . LEU B 1 233 ? 25.742 -40.068 -4.816 1.00 42.63 231 LEU B CA 1
ATOM 3721 C C . LEU B 1 233 ? 27.144 -39.934 -5.425 1.00 44.47 231 LEU B C 1
ATOM 3722 O O . LEU B 1 233 ? 28.117 -39.873 -4.692 1.00 44.53 231 LEU B O 1
ATOM 3727 N N . GLU B 1 234 ? 27.286 -39.869 -6.734 1.00 45.58 232 GLU B N 1
ATOM 3728 C CA . GLU B 1 234 ? 28.618 -39.757 -7.261 1.00 46.18 232 GLU B CA 1
ATOM 3729 C C . GLU B 1 234 ? 29.182 -38.669 -6.384 1.00 46.67 232 GLU B C 1
ATOM 3730 O O . GLU B 1 234 ? 30.358 -38.657 -6.142 1.00 47.17 232 GLU B O 1
ATOM 3736 N N . LYS B 1 235 ? 28.334 -37.754 -5.932 1.00 46.37 233 LYS B N 1
ATOM 3737 C CA . LYS B 1 235 ? 28.568 -36.739 -4.885 1.00 46.00 233 LYS B CA 1
ATOM 3738 C C . LYS B 1 235 ? 29.149 -35.435 -5.393 1.00 45.72 233 LYS B C 1
ATOM 3739 O O . LYS B 1 235 ? 28.416 -34.455 -5.521 1.00 45.58 233 LYS B O 1
ATOM 3745 N N . LEU C 1 3 ? -21.177 -78.317 -11.054 1.00 66.10 1 LEU C N 1
ATOM 3746 C CA . LEU C 1 3 ? -21.663 -77.821 -9.737 1.00 66.00 1 LEU C CA 1
ATOM 3747 C C . LEU C 1 3 ? -23.058 -78.357 -9.419 1.00 65.44 1 LEU C C 1
ATOM 3748 O O . LEU C 1 3 ? -23.982 -78.275 -10.234 1.00 65.55 1 LEU C O 1
ATOM 3753 N N . ARG C 1 4 ? -23.194 -78.879 -8.205 1.00 64.48 2 ARG C N 1
ATOM 3754 C CA . ARG C 1 4 ? -24.439 -79.466 -7.735 1.00 63.52 2 ARG C CA 1
ATOM 3755 C C . ARG C 1 4 ? -24.768 -78.911 -6.336 1.00 61.38 2 ARG C C 1
ATOM 3756 O O . ARG C 1 4 ? -23.859 -78.521 -5.590 1.00 62.09 2 ARG C O 1
ATOM 3764 N N . GLY C 1 5 ? -26.060 -78.870 -5.998 1.00 58.16 3 GLY C N 1
ATOM 3765 C CA . GLY C 1 5 ? -26.539 -78.375 -4.706 1.00 54.58 3 GLY C CA 1
ATOM 3766 C C . GLY C 1 5 ? -26.834 -76.880 -4.648 1.00 51.09 3 GLY C C 1
ATOM 3767 O O . GLY C 1 5 ? -27.996 -76.462 -4.624 1.00 50.92 3 GLY C O 1
ATOM 3768 N N . GLU C 1 6 ? -25.778 -76.072 -4.618 1.00 47.77 4 GLU C N 1
ATOM 3769 C CA . GLU C 1 6 ? -25.922 -74.633 -4.438 1.00 44.75 4 GLU C CA 1
ATOM 3770 C C . GLU C 1 6 ? -24.736 -73.850 -4.990 1.00 41.52 4 GLU C C 1
ATOM 3771 O O . GLU C 1 6 ? -23.622 -74.348 -4.975 1.00 41.61 4 GLU C O 1
ATOM 3777 N N . LEU C 1 7 ? -24.983 -72.619 -5.437 1.00 38.45 5 LEU C N 1
ATOM 3778 C CA . LEU C 1 7 ? -23.940 -71.718 -5.932 1.00 35.94 5 LEU C CA 1
ATOM 3779 C C . LEU C 1 7 ? -23.489 -70.747 -4.851 1.00 35.98 5 LEU C C 1
ATOM 3780 O O . LEU C 1 7 ? -24.205 -69.804 -4.543 1.00 36.89 5 LEU C O 1
ATOM 3785 N N . ARG C 1 8 ? -22.316 -70.954 -4.268 1.00 35.32 6 ARG C N 1
ATOM 3786 C CA . ARG C 1 8 ? -21.848 -70.045 -3.211 1.00 34.82 6 ARG C CA 1
ATOM 3787 C C . ARG C 1 8 ? -21.129 -68.843 -3.833 1.00 33.70 6 ARG C C 1
ATOM 3788 O O . ARG C 1 8 ? -20.053 -68.985 -4.441 1.00 33.34 6 ARG C O 1
ATOM 3796 N N . VAL C 1 9 ? -21.748 -67.676 -3.661 1.00 32.86 7 VAL C N 1
ATOM 3797 C CA . VAL C 1 9 ? -21.251 -66.375 -4.133 1.00 31.98 7 VAL C CA 1
ATOM 3798 C C . VAL C 1 9 ? -20.773 -65.496 -2.939 1.00 31.84 7 VAL C C 1
ATOM 3799 O O . VAL C 1 9 ? -21.545 -65.151 -2.026 1.00 31.27 7 VAL C O 1
ATOM 3803 N N . GLY C 1 10 ? -19.497 -65.150 -2.948 1.00 31.31 8 GLY C N 1
ATOM 3804 C CA . GLY C 1 10 ? -18.990 -64.210 -1.986 1.00 31.68 8 GLY C CA 1
ATOM 3805 C C . GLY C 1 10 ? -18.900 -62.808 -2.541 1.00 32.42 8 GLY C C 1
ATOM 3806 O O . GLY C 1 10 ? -18.405 -62.610 -3.648 1.00 33.04 8 GLY C O 1
ATOM 3807 N N . LEU C 1 11 ? -19.377 -61.838 -1.759 1.00 32.35 9 LEU C N 1
ATOM 3808 C CA . LEU C 1 11 ? -19.337 -60.404 -2.087 1.00 31.55 9 LEU C CA 1
ATOM 3809 C C . LEU C 1 11 ? -19.005 -59.639 -0.807 1.00 33.15 9 LEU C C 1
ATOM 3810 O O . LEU C 1 11 ? -18.832 -60.243 0.248 1.00 33.81 9 LEU C O 1
ATOM 3815 N N . GLU C 1 12 ? -18.884 -58.318 -0.905 1.00 33.80 10 GLU C N 1
ATOM 3816 C CA . GLU C 1 12 ? -18.860 -57.464 0.275 1.00 33.72 10 GLU C CA 1
ATOM 3817 C C . GLU C 1 12 ? -19.857 -56.311 0.132 1.00 32.60 10 GLU C C 1
ATOM 3818 O O . GLU C 1 12 ? -19.685 -55.458 -0.744 1.00 32.64 10 GLU C O 1
ATOM 3824 N N . PRO C 1 13 ? -20.896 -56.289 0.989 1.00 31.47 11 PRO C N 1
ATOM 3825 C CA . PRO C 1 13 ? -21.947 -55.276 0.990 1.00 30.85 11 PRO C CA 1
ATOM 3826 C C . PRO C 1 13 ? -21.424 -53.875 1.204 1.00 31.92 11 PRO C C 1
ATOM 3827 O O . PRO C 1 13 ? -20.461 -53.682 1.929 1.00 32.06 11 PRO C O 1
ATOM 3831 N N . GLY C 1 14 ? -22.022 -52.898 0.526 1.00 33.21 12 GLY C N 1
ATOM 3832 C CA . GLY C 1 14 ? -21.618 -51.506 0.704 1.00 33.52 12 GLY C CA 1
ATOM 3833 C C . GLY C 1 14 ? -21.190 -50.758 -0.537 1.00 34.27 12 GLY C C 1
ATOM 3834 O O . GLY C 1 14 ? -20.993 -49.547 -0.485 1.00 34.97 12 GLY C O 1
ATOM 3835 N N . TYR C 1 15 ? -21.008 -51.464 -1.652 1.00 34.18 13 TYR C N 1
ATOM 3836 C CA . TYR C 1 15 ? -20.859 -50.807 -2.961 1.00 33.02 13 TYR C CA 1
ATOM 3837 C C . TYR C 1 15 ? -22.256 -50.639 -3.521 1.00 32.93 13 TYR C C 1
ATOM 3838 O O . TYR C 1 15 ? -22.821 -51.573 -4.066 1.00 32.68 13 TYR C O 1
ATOM 3847 N N . LEU C 1 16 ? -22.831 -49.458 -3.331 1.00 33.04 14 LEU C N 1
ATOM 3848 C CA . LEU C 1 16 ? -24.122 -49.141 -3.908 1.00 33.14 14 LEU C CA 1
ATOM 3849 C C . LEU C 1 16 ? -23.913 -49.019 -5.421 1.00 33.02 14 LEU C C 1
ATOM 3850 O O . LEU C 1 16 ? -22.851 -48.545 -5.850 1.00 33.84 14 LEU C O 1
ATOM 3855 N N . PRO C 1 17 ? -24.872 -49.490 -6.244 1.00 31.80 15 PRO C N 1
ATOM 3856 C CA . PRO C 1 17 ? -26.043 -50.322 -5.967 1.00 31.98 15 PRO C CA 1
ATOM 3857 C C . PRO C 1 17 ? -25.802 -51.842 -6.169 1.00 32.33 15 PRO C C 1
ATOM 3858 O O . PRO C 1 17 ? -26.745 -52.610 -6.324 1.00 32.44 15 PRO C O 1
ATOM 3862 N N . PHE C 1 18 ? -24.556 -52.276 -6.160 1.00 32.77 16 PHE C N 1
ATOM 3863 C CA . PHE C 1 18 ? -24.263 -53.670 -6.404 1.00 33.96 16 PHE C CA 1
ATOM 3864 C C . PHE C 1 18 ? -24.601 -54.587 -5.218 1.00 35.47 16 PHE C C 1
ATOM 3865 O O . PHE C 1 18 ? -25.407 -55.485 -5.364 1.00 36.14 16 PHE C O 1
ATOM 3873 N N . GLU C 1 19 ? -23.945 -54.398 -4.081 1.00 36.98 17 GLU C N 1
ATOM 3874 C CA . GLU C 1 19 ? -24.314 -55.054 -2.821 1.00 39.34 17 GLU C CA 1
ATOM 3875 C C . GLU C 1 19 ? -24.510 -53.987 -1.755 1.00 41.75 17 GLU C C 1
ATOM 3876 O O . GLU C 1 19 ? -23.649 -53.109 -1.571 1.00 40.52 17 GLU C O 1
ATOM 3890 N N . LYS C 1 21 ? -26.583 -53.828 2.418 1.00 46.91 19 LYS C N 1
ATOM 3891 C CA . LYS C 1 21 ? -27.326 -54.481 3.471 1.00 46.91 19 LYS C CA 1
ATOM 3892 C C . LYS C 1 21 ? -28.664 -53.800 3.637 1.00 47.62 19 LYS C C 1
ATOM 3893 O O . LYS C 1 21 ? -28.730 -52.577 3.720 1.00 48.17 19 LYS C O 1
ATOM 3899 N N . ASP C 1 22 ? -29.719 -54.611 3.653 1.00 48.08 20 ASP C N 1
ATOM 3900 C CA . ASP C 1 22 ? -31.103 -54.220 3.974 1.00 49.06 20 ASP C CA 1
ATOM 3901 C C . ASP C 1 22 ? -31.198 -53.531 5.331 1.00 48.70 20 ASP C C 1
ATOM 3902 O O . ASP C 1 22 ? -30.263 -53.590 6.136 1.00 49.11 20 ASP C O 1
ATOM 3907 N N . LYS C 1 23 ? -32.339 -52.899 5.596 1.00 47.76 21 LYS C N 1
ATOM 3908 C CA . LYS C 1 23 ? -32.644 -52.431 6.939 1.00 46.67 21 LYS C CA 1
ATOM 3909 C C . LYS C 1 23 ? -32.939 -53.676 7.781 1.00 46.19 21 LYS C C 1
ATOM 3910 O O . LYS C 1 23 ? -32.524 -53.759 8.937 1.00 46.68 21 LYS C O 1
ATOM 3916 N N . LYS C 1 24 ? -33.626 -54.645 7.175 1.00 44.94 22 LYS C N 1
ATOM 3917 C CA . LYS C 1 24 ? -33.830 -55.961 7.755 1.00 44.15 22 LYS C CA 1
ATOM 3918 C C . LYS C 1 24 ? -32.531 -56.792 7.828 1.00 43.80 22 LYS C C 1
ATOM 3919 O O . LYS C 1 24 ? -32.546 -57.926 8.295 1.00 43.14 22 LYS C O 1
ATOM 3925 N N . GLY C 1 25 ? -31.416 -56.245 7.341 1.00 44.54 23 GLY C N 1
ATOM 3926 C CA . GLY C 1 25 ? -30.111 -56.952 7.358 1.00 44.60 23 GLY C CA 1
ATOM 3927 C C . GLY C 1 25 ? -29.838 -57.890 6.186 1.00 44.49 23 GLY C C 1
ATOM 3928 O O . GLY C 1 25 ? -28.710 -58.377 6.007 1.00 44.53 23 GLY C O 1
ATOM 3929 N N . ASN C 1 26 ? -30.877 -58.142 5.391 1.00 44.15 24 ASN C N 1
ATOM 3930 C CA . ASN C 1 26 ? -30.776 -58.937 4.168 1.00 43.71 24 ASN C CA 1
ATOM 3931 C C . ASN C 1 26 ? -29.938 -58.277 3.088 1.00 42.22 24 ASN C C 1
ATOM 3932 O O . ASN C 1 26 ? -29.962 -57.066 2.932 1.00 41.87 24 ASN C O 1
ATOM 3937 N N . VAL C 1 27 ? -29.179 -59.061 2.335 1.00 41.40 25 VAL C N 1
ATOM 3938 C CA . VAL C 1 27 ? -28.311 -58.423 1.337 1.00 40.60 25 VAL C CA 1
ATOM 3939 C C . VAL C 1 27 ? -28.957 -58.358 -0.062 1.00 39.59 25 VAL C C 1
ATOM 3940 O O . VAL C 1 27 ? -29.460 -59.356 -0.564 1.00 38.82 25 VAL C O 1
ATOM 3944 N N . ILE C 1 28 ? -28.989 -57.156 -0.641 1.00 39.28 26 ILE C N 1
ATOM 3945 C CA . ILE C 1 28 ? -29.696 -56.923 -1.899 1.00 38.38 26 ILE C CA 1
ATOM 3946 C C . ILE C 1 28 ? -28.865 -56.109 -2.881 1.00 37.73 26 ILE C C 1
ATOM 3947 O O . ILE C 1 28 ? -27.834 -55.537 -2.507 1.00 37.54 26 ILE C O 1
ATOM 3952 N N . GLY C 1 29 ? -29.322 -56.066 -4.133 1.00 37.14 27 GLY C N 1
ATOM 3953 C CA . GLY C 1 29 ? -28.665 -55.284 -5.182 1.00 36.48 27 GLY C CA 1
ATOM 3954 C C . GLY C 1 29 ? -28.582 -55.936 -6.556 1.00 36.01 27 GLY C C 1
ATOM 3955 O O . GLY C 1 29 ? -29.122 -57.032 -6.789 1.00 35.00 27 GLY C O 1
ATOM 3956 N N . PHE C 1 30 ? -27.888 -55.244 -7.466 1.00 36.23 28 PHE C N 1
ATOM 3957 C CA . PHE C 1 30 ? -27.713 -55.675 -8.862 1.00 35.55 28 PHE C CA 1
ATOM 3958 C C . PHE C 1 30 ? -27.071 -57.063 -8.928 1.00 34.77 28 PHE C C 1
ATOM 3959 O O . PHE C 1 30 ? -27.622 -57.982 -9.546 1.00 35.06 28 PHE C O 1
ATOM 3967 N N . ASP C 1 31 ? -25.929 -57.213 -8.260 1.00 33.02 29 ASP C N 1
ATOM 3968 C CA . ASP C 1 31 ? -25.211 -58.479 -8.218 1.00 31.48 29 ASP C CA 1
ATOM 3969 C C . ASP C 1 31 ? -25.993 -59.570 -7.506 1.00 30.69 29 ASP C C 1
ATOM 3970 O O . ASP C 1 31 ? -25.820 -60.751 -7.777 1.00 31.19 29 ASP C O 1
ATOM 3975 N N . VAL C 1 32 ? -26.862 -59.189 -6.589 1.00 29.78 30 VAL C N 1
ATOM 3976 C CA . VAL C 1 32 ? -27.612 -60.173 -5.853 1.00 28.84 30 VAL C CA 1
ATOM 3977 C C . VAL C 1 32 ? -28.667 -60.740 -6.783 1.00 28.81 30 VAL C C 1
ATOM 3978 O O . VAL C 1 32 ? -28.761 -61.951 -6.930 1.00 29.94 30 VAL C O 1
ATOM 3982 N N . ASP C 1 33 ? -29.428 -59.876 -7.444 1.00 28.17 31 ASP C N 1
ATOM 3983 C CA . ASP C 1 33 ? -30.323 -60.297 -8.515 1.00 28.24 31 ASP C CA 1
ATOM 3984 C C . ASP C 1 33 ? -29.585 -61.072 -9.639 1.00 28.06 31 ASP C C 1
ATOM 3985 O O . ASP C 1 33 ? -30.072 -62.084 -10.155 1.00 28.57 31 ASP C O 1
ATOM 3990 N N . LEU C 1 34 ? -28.411 -60.591 -10.015 1.00 26.74 32 LEU C N 1
ATOM 3991 C CA . LEU C 1 34 ? -27.601 -61.271 -10.990 1.00 26.47 32 LEU C CA 1
ATOM 3992 C C . LEU C 1 34 ? -27.318 -62.710 -10.533 1.00 27.66 32 LEU C C 1
ATOM 3993 O O . LEU C 1 34 ? -27.410 -63.663 -11.324 1.00 27.51 32 LEU C O 1
ATOM 3998 N N . ALA C 1 35 ? -27.020 -62.852 -9.239 1.00 28.24 33 ALA C N 1
ATOM 3999 C CA . ALA C 1 35 ? -26.747 -64.148 -8.629 1.00 27.91 33 ALA C CA 1
ATOM 4000 C C . ALA C 1 35 ? -27.981 -65.080 -8.513 1.00 29.34 33 ALA C C 1
ATOM 4001 O O . ALA C 1 35 ? -27.825 -66.301 -8.499 1.00 28.82 33 ALA C O 1
ATOM 4003 N N . ARG C 1 36 ? -29.191 -64.517 -8.420 1.00 31.13 34 ARG C N 1
ATOM 4004 C CA . ARG C 1 36 ? -30.422 -65.343 -8.374 1.00 32.52 34 ARG C CA 1
ATOM 4005 C C . ARG C 1 36 ? -30.717 -65.957 -9.725 1.00 33.05 34 ARG C C 1
ATOM 4006 O O . ARG C 1 36 ? -31.052 -67.136 -9.811 1.00 32.66 34 ARG C O 1
ATOM 4014 N N . GLU C 1 37 ? -30.615 -65.129 -10.764 1.00 34.09 35 GLU C N 1
ATOM 4015 C CA . GLU C 1 37 ? -30.652 -65.569 -12.149 1.00 35.81 35 GLU C CA 1
ATOM 4016 C C . GLU C 1 37 ? -29.701 -66.720 -12.428 1.00 36.20 35 GLU C C 1
ATOM 4017 O O . GLU C 1 37 ? -30.102 -67.781 -12.907 1.00 36.24 35 GLU C O 1
ATOM 4031 N N . ALA C 1 39 ? -28.160 -68.737 -10.356 1.00 34.58 37 ALA C N 1
ATOM 4032 C CA . ALA C 1 39 ? -28.653 -69.889 -9.635 1.00 34.01 37 ALA C CA 1
ATOM 4033 C C . ALA C 1 39 ? -29.787 -70.555 -10.407 1.00 33.99 37 ALA C C 1
ATOM 4034 O O . ALA C 1 39 ? -29.744 -71.771 -10.672 1.00 33.76 37 ALA C O 1
ATOM 4036 N N . LYS C 1 40 ? -30.797 -69.761 -10.757 1.00 33.74 38 LYS C N 1
ATOM 4037 C CA . LYS C 1 40 ? -31.944 -70.281 -11.488 1.00 33.84 38 LYS C CA 1
ATOM 4038 C C . LYS C 1 40 ? -31.514 -70.946 -12.790 1.00 33.90 38 LYS C C 1
ATOM 4039 O O . LYS C 1 40 ? -31.903 -72.076 -13.054 1.00 33.91 38 LYS C O 1
ATOM 4045 N N . ALA C 1 41 ? -30.688 -70.261 -13.576 1.00 34.16 39 ALA C N 1
ATOM 4046 C CA . ALA C 1 41 ? -30.313 -70.753 -14.900 1.00 35.04 39 ALA C CA 1
ATOM 4047 C C . ALA C 1 41 ? -29.501 -72.030 -14.778 1.00 36.11 39 ALA C C 1
ATOM 4048 O O . ALA C 1 41 ? -29.549 -72.883 -15.659 1.00 35.79 39 ALA C O 1
ATOM 4058 N N . GLY C 1 43 ? -30.266 -74.041 -12.339 1.00 37.28 41 GLY C N 1
ATOM 4059 C CA . GLY C 1 43 ? -31.164 -74.831 -11.492 1.00 36.56 41 GLY C CA 1
ATOM 4060 C C . GLY C 1 43 ? -30.506 -75.282 -10.197 1.00 36.03 41 GLY C C 1
ATOM 4061 O O . GLY C 1 43 ? -30.330 -76.467 -9.974 1.00 35.71 41 GLY C O 1
ATOM 4062 N N . VAL C 1 44 ? -30.132 -74.321 -9.356 1.00 35.91 42 VAL C N 1
ATOM 4063 C CA . VAL C 1 44 ? -29.408 -74.578 -8.113 1.00 34.76 42 VAL C CA 1
ATOM 4064 C C . VAL C 1 44 ? -29.728 -73.509 -7.054 1.00 33.89 42 VAL C C 1
ATOM 4065 O O . VAL C 1 44 ? -30.196 -72.416 -7.408 1.00 33.31 42 VAL C O 1
ATOM 4069 N N . LYS C 1 45 ? -29.523 -73.842 -5.766 1.00 33.51 43 LYS C N 1
ATOM 4070 C CA . LYS C 1 45 ? -29.821 -72.915 -4.615 1.00 32.06 43 LYS C CA 1
ATOM 4071 C C . LYS C 1 45 ? -28.789 -71.800 -4.535 1.00 29.21 43 LYS C C 1
ATOM 4072 O O . LYS C 1 45 ? -27.597 -72.061 -4.693 1.00 28.16 43 LYS C O 1
ATOM 4078 N N . LEU C 1 46 ? -29.220 -70.574 -4.260 1.00 27.82 44 LEU C N 1
ATOM 4079 C CA . LEU C 1 46 ? -28.239 -69.514 -4.009 1.00 27.25 44 LEU C CA 1
ATOM 4080 C C . LEU C 1 46 ? -27.846 -69.438 -2.504 1.00 27.36 44 LEU C C 1
ATOM 4081 O O . LEU C 1 46 ? -28.703 -69.526 -1.621 1.00 27.12 44 LEU C O 1
ATOM 4086 N N . LYS C 1 47 ? -26.548 -69.322 -2.239 1.00 27.05 45 LYS C N 1
ATOM 4087 C CA . LYS C 1 47 ? -26.078 -68.835 -0.957 1.00 27.50 45 LYS C CA 1
ATOM 4088 C C . LYS C 1 47 ? -25.092 -67.713 -1.137 1.00 26.27 45 LYS C C 1
ATOM 4089 O O . LYS C 1 47 ? -24.155 -67.814 -1.926 1.00 26.78 45 LYS C O 1
ATOM 4095 N N . LEU C 1 48 ? -25.202 -66.712 -0.298 1.00 24.90 46 LEU C N 1
ATOM 4096 C CA . LEU C 1 48 ? -24.260 -65.647 -0.266 1.00 23.18 46 LEU C CA 1
ATOM 4097 C C . LEU C 1 48 ? -23.356 -65.789 0.881 1.00 21.60 46 LEU C C 1
ATOM 4098 O O . LEU C 1 48 ? -23.745 -66.258 1.872 1.00 22.42 46 LEU C O 1
ATOM 4103 N N . VAL C 1 49 ? -22.105 -65.466 0.710 1.00 19.74 47 VAL C N 1
ATOM 4104 C CA . VAL C 1 49 ? -21.231 -65.395 1.802 1.00 17.80 47 VAL C CA 1
ATOM 4105 C C . VAL C 1 49 ? -20.696 -64.015 1.787 1.00 17.10 47 VAL C C 1
ATOM 4106 O O . VAL C 1 49 ? -19.963 -63.714 0.933 1.00 16.65 47 VAL C O 1
ATOM 4110 N N . PRO C 1 50 ? -20.938 -63.217 2.805 1.00 16.33 48 PRO C N 1
ATOM 4111 C CA . PRO C 1 50 ? -20.391 -61.895 2.851 1.00 16.33 48 PRO C CA 1
ATOM 4112 C C . PRO C 1 50 ? -19.000 -61.866 3.333 1.00 17.94 48 PRO C C 1
ATOM 4113 O O . PRO C 1 50 ? -18.641 -62.649 4.150 1.00 18.32 48 PRO C O 1
ATOM 4117 N N . THR C 1 51 ? -18.197 -61.025 2.738 1.00 18.62 49 THR C N 1
ATOM 4118 C CA . THR C 1 51 ? -16.837 -60.967 3.079 1.00 20.95 49 THR C CA 1
ATOM 4119 C C . THR C 1 51 ? -16.225 -59.635 2.847 1.00 23.95 49 THR C C 1
ATOM 4120 O O . THR C 1 51 ? -16.629 -58.925 1.999 1.00 25.60 49 THR C O 1
ATOM 4124 N N . SER C 1 52 ? -15.184 -59.321 3.568 1.00 25.24 50 SER C N 1
ATOM 4125 C CA . SER C 1 52 ? -14.504 -58.090 3.353 1.00 26.23 50 SER C CA 1
ATOM 4126 C C . SER C 1 52 ? -13.688 -58.107 2.120 1.00 27.08 50 SER C C 1
ATOM 4127 O O . SER C 1 52 ? -13.143 -59.067 1.714 1.00 26.81 50 SER C O 1
ATOM 4130 N N . TRP C 1 53 ? -13.548 -56.963 1.561 1.00 27.92 51 TRP C N 1
ATOM 4131 C CA . TRP C 1 53 ? -12.852 -56.893 0.298 1.00 28.70 51 TRP C CA 1
ATOM 4132 C C . TRP C 1 53 ? -11.586 -57.729 0.295 1.00 29.22 51 TRP C C 1
ATOM 4133 O O . TRP C 1 53 ? -11.317 -58.426 -0.683 1.00 31.13 51 TRP C O 1
ATOM 4144 N N . ASP C 1 54 ? -10.818 -57.651 1.370 1.00 27.40 52 ASP C N 1
ATOM 4145 C CA . ASP C 1 54 ? -9.508 -58.240 1.387 1.00 27.21 52 ASP C CA 1
ATOM 4146 C C . ASP C 1 54 ? -9.573 -59.765 1.526 1.00 26.79 52 ASP C C 1
ATOM 4147 O O . ASP C 1 54 ? -8.562 -60.444 1.364 1.00 27.15 52 ASP C O 1
ATOM 4152 N N . GLY C 1 55 ? -10.765 -60.304 1.777 1.00 25.89 53 GLY C N 1
ATOM 4153 C CA . GLY C 1 55 ? -10.933 -61.763 1.955 1.00 25.01 53 GLY C CA 1
ATOM 4154 C C . GLY C 1 55 ? -11.554 -62.425 0.727 1.00 24.52 53 GLY C C 1
ATOM 4155 O O . GLY C 1 55 ? -11.694 -63.667 0.653 1.00 24.42 53 GLY C O 1
ATOM 4156 N N . LEU C 1 56 ? -11.918 -61.591 -0.250 1.00 22.92 54 LEU C N 1
ATOM 4157 C CA . LEU C 1 56 ? -12.593 -62.043 -1.441 1.00 21.22 54 LEU C CA 1
ATOM 4158 C C . LEU C 1 56 ? -11.768 -63.003 -2.277 1.00 21.59 54 LEU C C 1
ATOM 4159 O O . LEU C 1 56 ? -12.149 -64.154 -2.444 1.00 21.47 54 LEU C O 1
ATOM 4164 N N . ILE C 1 57 ? -10.643 -62.538 -2.815 1.00 21.74 55 ILE C N 1
ATOM 4165 C CA . ILE C 1 57 ? -9.814 -63.425 -3.630 1.00 21.00 55 ILE C CA 1
ATOM 4166 C C . ILE C 1 57 ? -9.321 -64.695 -2.909 1.00 21.59 55 ILE C C 1
ATOM 4167 O O . ILE C 1 57 ? -9.622 -65.793 -3.405 1.00 22.45 55 ILE C O 1
ATOM 4172 N N . PRO C 1 58 ? -8.636 -64.576 -1.735 1.00 21.03 56 PRO C N 1
ATOM 4173 C CA . PRO C 1 58 ? -8.292 -65.808 -0.972 1.00 20.09 56 PRO C CA 1
ATOM 4174 C C . PRO C 1 58 ? -9.512 -66.679 -0.657 1.00 20.41 56 PRO C C 1
ATOM 4175 O O . PRO C 1 58 ? -9.461 -67.892 -0.757 1.00 19.59 56 PRO C O 1
ATOM 4179 N N . GLY C 1 59 ? -10.623 -66.071 -0.296 1.00 22.30 57 GLY C N 1
ATOM 4180 C CA . GLY C 1 59 ? -11.834 -66.850 -0.127 1.00 23.86 57 GLY C CA 1
ATOM 4181 C C . GLY C 1 59 ? -12.128 -67.637 -1.389 1.00 25.81 57 GLY C C 1
ATOM 4182 O O . GLY C 1 59 ? -12.443 -68.826 -1.320 1.00 27.99 57 GLY C O 1
ATOM 4183 N N . LEU C 1 60 ? -12.016 -66.995 -2.550 1.00 25.26 58 LEU C N 1
ATOM 4184 C CA . LEU C 1 60 ? -12.355 -67.653 -3.787 1.00 25.66 58 LEU C CA 1
ATOM 4185 C C . LEU C 1 60 ? -11.310 -68.696 -4.068 1.00 26.90 58 LEU C C 1
ATOM 4186 O O . LEU C 1 60 ? -11.618 -69.869 -4.234 1.00 28.66 58 LEU C O 1
ATOM 4191 N N . VAL C 1 61 ? -10.060 -68.266 -4.072 1.00 26.54 59 VAL C N 1
ATOM 4192 C CA . VAL C 1 61 ? -8.941 -69.152 -4.283 1.00 27.17 59 VAL C CA 1
ATOM 4193 C C . VAL C 1 61 ? -8.946 -70.383 -3.357 1.00 27.76 59 VAL C C 1
ATOM 4194 O O . VAL C 1 61 ? -8.427 -71.457 -3.714 1.00 28.21 59 VAL C O 1
ATOM 4198 N N . THR C 1 62 ? -9.563 -70.228 -2.193 1.00 27.66 60 THR C N 1
ATOM 4199 C CA . THR C 1 62 ? -9.535 -71.234 -1.126 1.00 27.83 60 THR C CA 1
ATOM 4200 C C . THR C 1 62 ? -10.843 -71.996 -1.144 1.00 27.37 60 THR C C 1
ATOM 4201 O O . THR C 1 62 ? -10.999 -72.982 -0.435 1.00 26.76 60 THR C O 1
ATOM 4205 N N . GLU C 1 63 ? -11.785 -71.538 -1.975 1.00 27.48 61 GLU C N 1
ATOM 4206 C CA . GLU C 1 63 ? -13.050 -72.277 -2.180 1.00 27.44 61 GLU C CA 1
ATOM 4207 C C . GLU C 1 63 ? -14.035 -72.087 -1.013 1.00 27.94 61 GLU C C 1
ATOM 4208 O O . GLU C 1 63 ? -14.883 -72.948 -0.739 1.00 28.38 61 GLU C O 1
ATOM 4214 N N . LYS C 1 64 ? -13.911 -70.941 -0.343 1.00 27.18 62 LYS C N 1
ATOM 4215 C CA . LYS C 1 64 ? -14.922 -70.455 0.556 1.00 27.11 62 LYS C CA 1
ATOM 4216 C C . LYS C 1 64 ? -16.194 -70.236 -0.269 1.00 27.97 62 LYS C C 1
ATOM 4217 O O . LYS C 1 64 ? -17.306 -70.349 0.250 1.00 28.11 62 LYS C O 1
ATOM 4223 N N . PHE C 1 65 ? -16.020 -69.925 -1.555 1.00 28.30 63 PHE C N 1
ATOM 4224 C CA . PHE C 1 65 ? -17.134 -69.795 -2.501 1.00 28.40 63 PHE C CA 1
ATOM 4225 C C . PHE C 1 65 ? -16.705 -70.100 -3.942 1.00 28.36 63 PHE C C 1
ATOM 4226 O O . PHE C 1 65 ? -15.523 -70.305 -4.215 1.00 27.59 63 PHE C O 1
ATOM 4234 N N . ASP C 1 66 ? -17.670 -70.159 -4.855 1.00 29.32 64 ASP C N 1
ATOM 4235 C CA . ASP C 1 66 ? -17.383 -70.632 -6.220 1.00 30.29 64 ASP C CA 1
ATOM 4236 C C . ASP C 1 66 ? -17.127 -69.456 -7.116 1.00 28.99 64 ASP C C 1
ATOM 4237 O O . ASP C 1 66 ? -16.346 -69.536 -8.065 1.00 27.97 64 ASP C O 1
ATOM 4242 N N . ILE C 1 67 ? -17.779 -68.350 -6.798 1.00 28.87 65 ILE C N 1
ATOM 4243 C CA . ILE C 1 67 ? -17.676 -67.196 -7.659 1.00 28.92 65 ILE C CA 1
ATOM 4244 C C . ILE C 1 67 ? -17.661 -65.903 -6.853 1.00 28.74 65 ILE C C 1
ATOM 4245 O O . ILE C 1 67 ? -18.140 -65.864 -5.738 1.00 28.58 65 ILE C O 1
ATOM 4250 N N . ILE C 1 68 ? -17.041 -64.867 -7.405 1.00 29.27 66 ILE C N 1
ATOM 4251 C CA . ILE C 1 68 ? -17.131 -63.513 -6.862 1.00 29.06 66 ILE C CA 1
ATOM 4252 C C . ILE C 1 68 ? -17.980 -62.657 -7.805 1.00 29.88 66 ILE C C 1
ATOM 4253 O O . ILE C 1 68 ? -17.756 -62.636 -9.030 1.00 29.73 66 ILE C O 1
ATOM 4258 N N . ILE C 1 69 ? -18.940 -61.973 -7.241 1.00 29.59 67 ILE C N 1
ATOM 4259 C CA . ILE C 1 69 ? -19.748 -61.003 -7.906 1.00 28.90 67 ILE C CA 1
ATOM 4260 C C . ILE C 1 69 ? -19.904 -59.791 -6.997 1.00 29.35 67 ILE C C 1
ATOM 4261 O O . ILE C 1 69 ? -20.840 -59.668 -6.288 1.00 29.33 67 ILE C O 1
ATOM 4266 N N . SER C 1 70 ? -18.897 -58.956 -6.973 1.00 29.21 68 SER C N 1
ATOM 4267 C CA . SER C 1 70 ? -18.837 -57.754 -6.198 1.00 28.24 68 SER C CA 1
ATOM 4268 C C . SER C 1 70 ? -18.560 -56.523 -6.959 1.00 28.34 68 SER C C 1
ATOM 4269 O O . SER C 1 70 ? -17.932 -55.665 -6.456 1.00 28.07 68 SER C O 1
ATOM 4272 N N . GLY C 1 71 ? -18.905 -56.454 -8.208 1.00 28.70 69 GLY C N 1
ATOM 4273 C CA . GLY C 1 71 ? -18.473 -55.315 -8.979 1.00 29.74 69 GLY C CA 1
ATOM 4274 C C . GLY C 1 71 ? -16.988 -55.111 -9.062 1.00 30.54 69 GLY C C 1
ATOM 4275 O O . GLY C 1 71 ? -16.511 -54.035 -8.988 1.00 30.22 69 GLY C O 1
ATOM 4284 N N . THR C 1 73 ? -13.387 -54.721 -10.501 1.00 31.09 71 THR C N 1
ATOM 4285 C CA . THR C 1 73 ? -12.527 -54.360 -11.618 1.00 28.81 71 THR C CA 1
ATOM 4286 C C . THR C 1 73 ? -11.613 -55.488 -12.093 1.00 27.71 71 THR C C 1
ATOM 4287 O O . THR C 1 73 ? -10.834 -56.041 -11.311 1.00 27.96 71 THR C O 1
ATOM 4291 N N . ILE C 1 74 ? -11.681 -55.794 -13.389 1.00 26.57 72 ILE C N 1
ATOM 4292 C CA . ILE C 1 74 ? -10.767 -56.749 -14.019 1.00 25.11 72 ILE C CA 1
ATOM 4293 C C . ILE C 1 74 ? -9.403 -56.075 -14.152 1.00 24.54 72 ILE C C 1
ATOM 4294 O O . ILE C 1 74 ? -9.092 -55.501 -15.189 1.00 24.57 72 ILE C O 1
ATOM 4299 N N . SER C 1 75 ? -8.600 -56.110 -13.092 1.00 24.03 73 SER C N 1
ATOM 4300 C CA . SER C 1 75 ? -7.276 -55.495 -13.159 1.00 23.01 73 SER C CA 1
ATOM 4301 C C . SER C 1 75 ? -6.269 -56.576 -13.538 1.00 22.58 73 SER C C 1
ATOM 4302 O O . SER C 1 75 ? -6.517 -57.754 -13.288 1.00 21.66 73 SER C O 1
ATOM 4305 N N . GLN C 1 76 ? -5.147 -56.183 -14.133 1.00 23.67 74 GLN C N 1
ATOM 4306 C CA . GLN C 1 76 ? -4.169 -57.169 -14.585 1.00 26.13 74 GLN C CA 1
ATOM 4307 C C . GLN C 1 76 ? -3.466 -57.800 -13.416 1.00 27.97 74 GLN C C 1
ATOM 4308 O O . GLN C 1 76 ? -2.892 -58.882 -13.542 1.00 29.41 74 GLN C O 1
ATOM 4314 N N . GLU C 1 77 ? -3.489 -57.125 -12.276 1.00 27.68 75 GLU C N 1
ATOM 4315 C CA . GLU C 1 77 ? -2.840 -57.676 -11.116 1.00 27.76 75 GLU C CA 1
ATOM 4316 C C . GLU C 1 77 ? -3.668 -58.820 -10.640 1.00 26.91 75 GLU C C 1
ATOM 4317 O O . GLU C 1 77 ? -3.192 -59.945 -10.557 1.00 26.93 75 GLU C O 1
ATOM 4323 N N . ARG C 1 78 ? -4.923 -58.532 -10.327 1.00 27.05 76 ARG C N 1
ATOM 4324 C CA . ARG C 1 78 ? -5.782 -59.532 -9.747 1.00 27.96 76 ARG C CA 1
ATOM 4325 C C . ARG C 1 78 ? -5.942 -60.682 -10.712 1.00 28.82 76 ARG C C 1
ATOM 4326 O O . ARG C 1 78 ? -5.919 -61.842 -10.308 1.00 29.98 76 ARG C O 1
ATOM 4334 N N . ASN C 1 79 ? -6.082 -60.351 -11.990 1.00 28.44 77 ASN C N 1
ATOM 4335 C CA . ASN C 1 79 ? -6.246 -61.350 -13.043 1.00 27.91 77 ASN C CA 1
ATOM 4336 C C . ASN C 1 79 ? -5.149 -62.406 -13.057 1.00 26.73 77 ASN C C 1
ATOM 4337 O O . ASN C 1 79 ? -5.343 -63.450 -13.629 1.00 26.78 77 ASN C O 1
ATOM 4342 N N . LEU C 1 80 ? -4.006 -62.128 -12.427 1.00 26.25 78 LEU C N 1
ATOM 4343 C CA . LEU C 1 80 ? -2.956 -63.145 -12.162 1.00 25.62 78 LEU C CA 1
ATOM 4344 C C . LEU C 1 80 ? -3.350 -64.209 -11.078 1.00 26.34 78 LEU C C 1
ATOM 4345 O O . LEU C 1 80 ? -2.779 -65.310 -11.045 1.00 25.79 78 LEU C O 1
ATOM 4350 N N . ARG C 1 81 ? -4.290 -63.877 -10.184 1.00 26.29 79 ARG C N 1
ATOM 4351 C CA . ARG C 1 81 ? -4.670 -64.801 -9.101 1.00 27.08 79 ARG C CA 1
ATOM 4352 C C . ARG C 1 81 ? -5.990 -65.544 -9.431 1.00 25.96 79 ARG C C 1
ATOM 4353 O O . ARG C 1 81 ? -6.178 -66.727 -9.093 1.00 25.97 79 ARG C O 1
ATOM 4361 N N . VAL C 1 82 ? -6.883 -64.855 -10.121 1.00 23.46 80 VAL C N 1
ATOM 4362 C CA . VAL C 1 82 ? -8.087 -65.484 -10.605 1.00 21.83 80 VAL C CA 1
ATOM 4363 C C . VAL C 1 82 ? -8.290 -65.236 -12.102 1.00 20.95 80 VAL C C 1
ATOM 4364 O O . VAL C 1 82 ? -7.603 -64.423 -12.706 1.00 21.25 80 VAL C O 1
ATOM 4368 N N . ASN C 1 83 ? -9.251 -65.945 -12.675 1.00 19.83 81 ASN C N 1
ATOM 4369 C CA . ASN C 1 83 ? -9.717 -65.696 -14.011 1.00 19.42 81 ASN C CA 1
ATOM 4370 C C . ASN C 1 83 ? -10.954 -64.833 -13.962 1.00 20.38 81 ASN C C 1
ATOM 4371 O O . ASN C 1 83 ? -11.809 -64.989 -13.072 1.00 19.85 81 ASN C O 1
ATOM 4376 N N . PHE C 1 84 ? -11.079 -63.935 -14.927 1.00 21.71 82 PHE C N 1
ATOM 4377 C CA . PHE C 1 84 ? -12.289 -63.126 -14.985 1.00 23.22 82 PHE C CA 1
ATOM 4378 C C . PHE C 1 84 ? -13.060 -63.497 -16.200 1.00 23.47 82 PHE C C 1
ATOM 4379 O O . PHE C 1 84 ? -12.476 -63.710 -17.275 1.00 23.31 82 PHE C O 1
ATOM 4387 N N . VAL C 1 85 ? -14.369 -63.583 -15.976 1.00 24.15 83 VAL C N 1
ATOM 4388 C CA . VAL C 1 85 ? -15.390 -63.645 -16.988 1.00 25.45 83 VAL C CA 1
ATOM 4389 C C . VAL C 1 85 ? -15.331 -62.353 -17.706 1.00 27.12 83 VAL C C 1
ATOM 4390 O O . VAL C 1 85 ? -14.692 -61.416 -17.233 1.00 28.73 83 VAL C O 1
ATOM 4394 N N . GLU C 1 86 ? -16.041 -62.275 -18.822 1.00 26.53 84 GLU C N 1
ATOM 4395 C CA . GLU C 1 86 ? -16.088 -61.052 -19.589 1.00 25.93 84 GLU C CA 1
ATOM 4396 C C . GLU C 1 86 ? -16.815 -59.911 -18.846 1.00 24.29 84 GLU C C 1
ATOM 4397 O O . GLU C 1 86 ? -17.660 -60.142 -17.992 1.00 25.27 84 GLU C O 1
ATOM 4403 N N . PRO C 1 87 ? -16.497 -58.660 -19.176 1.00 22.50 85 PRO C N 1
ATOM 4404 C CA . PRO C 1 87 ? -17.119 -57.581 -18.403 1.00 22.04 85 PRO C CA 1
ATOM 4405 C C . PRO C 1 87 ? -18.624 -57.486 -18.591 1.00 24.03 85 PRO C C 1
ATOM 4406 O O . PRO C 1 87 ? -19.094 -57.497 -19.746 1.00 26.02 85 PRO C O 1
ATOM 4410 N N . TYR C 1 88 ? -19.368 -57.383 -17.481 1.00 23.65 86 TYR C N 1
ATOM 4411 C CA . TYR C 1 88 ? -20.826 -57.210 -17.511 1.00 23.83 86 TYR C CA 1
ATOM 4412 C C . TYR C 1 88 ? -21.323 -55.779 -17.309 1.00 24.01 86 TYR C C 1
ATOM 4413 O O . TYR C 1 88 ? -22.546 -55.489 -17.425 1.00 23.46 86 TYR C O 1
ATOM 4422 N N . ILE C 1 89 ? -20.390 -54.896 -16.961 1.00 23.72 87 ILE C N 1
ATOM 4423 C CA . ILE C 1 89 ? -20.663 -53.468 -16.886 1.00 23.40 87 ILE C CA 1
ATOM 4424 C C . ILE C 1 89 ? -19.326 -52.775 -16.924 1.00 22.56 87 ILE C C 1
ATOM 4425 O O . ILE C 1 89 ? -18.294 -53.387 -16.579 1.00 23.02 87 ILE C O 1
ATOM 4430 N N . VAL C 1 90 ? -19.323 -51.534 -17.393 1.00 21.35 88 VAL C N 1
ATOM 4431 C CA . VAL C 1 90 ? -18.079 -50.785 -17.531 1.00 21.19 88 VAL C CA 1
ATOM 4432 C C . VAL C 1 90 ? -18.202 -49.496 -16.744 1.00 22.67 88 VAL C C 1
ATOM 4433 O O . VAL C 1 90 ? -19.239 -48.838 -16.743 1.00 23.12 88 VAL C O 1
ATOM 4437 N N . VAL C 1 91 ? -17.126 -49.141 -16.068 1.00 24.21 89 VAL C N 1
ATOM 4438 C CA . VAL C 1 91 ? -17.202 -48.205 -14.973 1.00 26.14 89 VAL C CA 1
ATOM 4439 C C . VAL C 1 91 ? -15.956 -47.311 -14.926 1.00 28.21 89 VAL C C 1
ATOM 4440 O O . VAL C 1 91 ? -14.933 -47.623 -15.530 1.00 28.76 89 VAL C O 1
ATOM 4444 N N . GLY C 1 92 ? -16.038 -46.199 -14.219 1.00 29.69 90 GLY C N 1
ATOM 4445 C CA . GLY C 1 92 ? -14.846 -45.375 -13.975 1.00 30.32 90 GLY C CA 1
ATOM 4446 C C . GLY C 1 92 ? -14.998 -44.527 -12.720 1.00 30.56 90 GLY C C 1
ATOM 4447 O O . GLY C 1 92 ? -16.087 -44.445 -12.122 1.00 29.71 90 GLY C O 1
ATOM 4448 N N . GLN C 1 93 ? -13.910 -43.886 -12.311 1.00 30.98 91 GLN C N 1
ATOM 4449 C CA . GLN C 1 93 ? -13.956 -43.160 -11.061 1.00 31.27 91 GLN C CA 1
ATOM 4450 C C . GLN C 1 93 ? -14.289 -41.721 -11.287 1.00 31.31 91 GLN C C 1
ATOM 4451 O O . GLN C 1 93 ? -13.635 -41.038 -12.093 1.00 32.15 91 GLN C O 1
ATOM 4457 N N . SER C 1 94 ? -15.329 -41.270 -10.596 1.00 29.76 92 SER C N 1
ATOM 4458 C CA . SER C 1 94 ? -15.595 -39.863 -10.502 1.00 29.15 92 SER C CA 1
ATOM 4459 C C . SER C 1 94 ? -15.218 -39.382 -9.120 1.00 28.81 92 SER C C 1
ATOM 4460 O O . SER C 1 94 ? -14.630 -40.124 -8.329 1.00 29.08 92 SER C O 1
ATOM 4463 N N . LEU C 1 95 ? -15.552 -38.132 -8.841 1.00 28.77 93 LEU C N 1
ATOM 4464 C CA . LEU C 1 95 ? -15.186 -37.472 -7.594 1.00 28.87 93 LEU C CA 1
ATOM 4465 C C . LEU C 1 95 ? -16.411 -36.874 -6.955 1.00 29.50 93 LEU C C 1
ATOM 4466 O O . LEU C 1 95 ? -17.296 -36.382 -7.664 1.00 29.71 93 LEU C O 1
ATOM 4471 N N . LEU C 1 96 ? -16.460 -36.920 -5.625 1.00 30.20 94 LEU C N 1
ATOM 4472 C CA . LEU C 1 96 ? -17.399 -36.118 -4.836 1.00 31.08 94 LEU C CA 1
ATOM 4473 C C . LEU C 1 96 ? -16.595 -35.073 -4.059 1.00 33.76 94 LEU C C 1
ATOM 4474 O O . LEU C 1 96 ? -15.596 -35.399 -3.422 1.00 34.92 94 LEU C O 1
ATOM 4479 N N . VAL C 1 97 ? -17.005 -33.814 -4.130 1.00 34.85 95 VAL C N 1
ATOM 4480 C CA . VAL C 1 97 ? -16.256 -32.731 -3.516 1.00 35.65 95 VAL C CA 1
ATOM 4481 C C . VAL C 1 97 ? -17.154 -31.965 -2.558 1.00 37.33 95 VAL C C 1
ATOM 4482 O O . VAL C 1 97 ? -18.382 -31.972 -2.712 1.00 37.52 95 VAL C O 1
ATOM 4486 N N . LYS C 1 98 ? -16.538 -31.320 -1.564 1.00 38.58 96 LYS C N 1
ATOM 4487 C CA . LYS C 1 98 ? -17.229 -30.363 -0.709 1.00 39.83 96 LYS C CA 1
ATOM 4488 C C . LYS C 1 98 ? -17.775 -29.291 -1.631 1.00 41.10 96 LYS C C 1
ATOM 4489 O O . LYS C 1 98 ? -17.183 -29.014 -2.686 1.00 41.38 96 LYS C O 1
ATOM 4495 N N . LYS C 1 99 ? -18.892 -28.682 -1.253 1.00 41.83 97 LYS C N 1
ATOM 4496 C CA . LYS C 1 99 ? -19.454 -27.640 -2.084 1.00 42.97 97 LYS C CA 1
ATOM 4497 C C . LYS C 1 99 ? -18.534 -26.436 -2.112 1.00 43.91 97 LYS C C 1
ATOM 4498 O O . LYS C 1 99 ? -18.029 -26.002 -1.075 1.00 43.65 97 LYS C O 1
ATOM 4504 N N . GLY C 1 100 ? -18.284 -25.912 -3.307 1.00 45.19 98 GLY C N 1
ATOM 4505 C CA . GLY C 1 100 ? -17.437 -24.735 -3.420 1.00 46.04 98 GLY C CA 1
ATOM 4506 C C . GLY C 1 100 ? -16.090 -24.938 -4.085 1.00 46.79 98 GLY C C 1
ATOM 4507 O O . GLY C 1 100 ? -15.644 -24.064 -4.842 1.00 47.31 98 GLY C O 1
ATOM 4508 N N . LEU C 1 101 ? -15.412 -26.058 -3.826 1.00 46.83 99 LEU C N 1
ATOM 4509 C CA . LEU C 1 101 ? -14.125 -26.261 -4.519 1.00 46.81 99 LEU C CA 1
ATOM 4510 C C . LEU C 1 101 ? -14.271 -26.756 -5.972 1.00 46.75 99 LEU C C 1
ATOM 4511 O O . LEU C 1 101 ? -13.287 -26.825 -6.725 1.00 46.83 99 LEU C O 1
ATOM 4516 N N . GLU C 1 102 ? -15.508 -27.061 -6.359 1.00 46.64 100 GLU C N 1
ATOM 4517 C CA . GLU C 1 102 ? -15.827 -27.425 -7.732 1.00 46.81 100 GLU C CA 1
ATOM 4518 C C . GLU C 1 102 ? -15.685 -26.237 -8.687 1.00 46.58 100 GLU C C 1
ATOM 4519 O O . GLU C 1 102 ? -15.555 -26.422 -9.893 1.00 46.56 100 GLU C O 1
ATOM 4525 N N . LYS C 1 103 ? -15.710 -25.026 -8.138 1.00 46.05 101 LYS C N 1
ATOM 4526 C CA . LYS C 1 103 ? -15.698 -23.804 -8.937 1.00 45.37 101 LYS C CA 1
ATOM 4527 C C . LYS C 1 103 ? -14.420 -23.696 -9.768 1.00 44.34 101 LYS C C 1
ATOM 4528 O O . LYS C 1 103 ? -13.308 -23.922 -9.264 1.00 43.40 101 LYS C O 1
ATOM 4534 N N . GLY C 1 104 ? -14.605 -23.359 -11.048 1.00 44.28 102 GLY C N 1
ATOM 4535 C CA . GLY C 1 104 ? -13.509 -23.184 -12.008 1.00 43.43 102 GLY C CA 1
ATOM 4536 C C . GLY C 1 104 ? -12.684 -24.422 -12.324 1.00 42.70 102 GLY C C 1
ATOM 4537 O O . GLY C 1 104 ? -11.651 -24.313 -12.971 1.00 42.15 102 GLY C O 1
ATOM 4538 N N . VAL C 1 105 ? -13.113 -25.600 -11.878 1.00 42.93 103 VAL C N 1
ATOM 4539 C CA . VAL C 1 105 ? -12.398 -26.810 -12.267 1.00 43.67 103 VAL C CA 1
ATOM 4540 C C . VAL C 1 105 ? -12.841 -27.231 -13.644 1.00 44.97 103 VAL C C 1
ATOM 4541 O O . VAL C 1 105 ? -14.026 -27.462 -13.903 1.00 45.18 103 VAL C O 1
ATOM 4545 N N . LYS C 1 106 ? -11.845 -27.384 -14.482 1.00 45.87 104 LYS C N 1
ATOM 4546 C CA . LYS C 1 106 ? -12.048 -27.828 -15.809 1.00 46.43 104 LYS C CA 1
ATOM 4547 C C . LYS C 1 106 ? -11.476 -29.209 -15.960 1.00 45.52 104 LYS C C 1
ATOM 4548 O O . LYS C 1 106 ? -11.885 -29.943 -16.820 1.00 45.97 104 LYS C O 1
ATOM 4554 N N . SER C 1 107 ? -10.558 -29.567 -15.087 1.00 44.27 105 SER C N 1
ATOM 4555 C CA . SER C 1 107 ? -9.917 -30.842 -15.147 1.00 43.18 105 SER C CA 1
ATOM 4556 C C . SER C 1 107 ? -9.809 -31.340 -13.759 1.00 42.72 105 SER C C 1
ATOM 4557 O O . SER C 1 107 ? -9.890 -30.587 -12.860 1.00 42.56 105 SER C O 1
ATOM 4560 N N . TYR C 1 108 ? -9.607 -32.624 -13.587 1.00 42.41 106 TYR C N 1
ATOM 4561 C CA . TYR C 1 108 ? -9.428 -33.189 -12.289 1.00 41.37 106 TYR C CA 1
ATOM 4562 C C . TYR C 1 108 ? -8.105 -32.792 -11.798 1.00 40.93 106 TYR C C 1
ATOM 4563 O O . TYR C 1 108 ? -7.798 -32.952 -10.667 1.00 41.08 106 TYR C O 1
ATOM 4572 N N . LYS C 1 109 ? -7.301 -32.286 -12.691 1.00 39.99 107 LYS C N 1
ATOM 4573 C CA . LYS C 1 109 ? -5.903 -32.183 -12.465 1.00 39.56 107 LYS C CA 1
ATOM 4574 C C . LYS C 1 109 ? -5.652 -31.008 -11.600 1.00 38.92 107 LYS C C 1
ATOM 4575 O O . LYS C 1 109 ? -4.619 -30.861 -11.004 1.00 39.11 107 LYS C O 1
ATOM 4581 N N . ASP C 1 110 ? -6.619 -30.154 -11.501 1.00 38.16 108 ASP C N 1
ATOM 4582 C CA . ASP C 1 110 ? -6.375 -29.035 -10.671 1.00 38.74 108 ASP C CA 1
ATOM 4583 C C . ASP C 1 110 ? -7.093 -29.222 -9.389 1.00 38.29 108 ASP C C 1
ATOM 4584 O O . ASP C 1 110 ? -7.693 -28.330 -8.890 1.00 38.20 108 ASP C O 1
ATOM 4589 N N . LEU C 1 111 ? -6.977 -30.405 -8.837 1.00 37.16 109 LEU C N 1
ATOM 4590 C CA . LEU C 1 111 ? -7.418 -30.673 -7.535 1.00 35.68 109 LEU C CA 1
ATOM 4591 C C . LEU C 1 111 ? -6.276 -31.444 -7.006 1.00 35.20 109 LEU C C 1
ATOM 4592 O O . LEU C 1 111 ? -6.340 -31.975 -5.956 1.00 35.31 109 LEU C O 1
ATOM 4597 N N . ASP C 1 112 ? -5.208 -31.500 -7.763 1.00 34.92 110 ASP C N 1
ATOM 4598 C CA . ASP C 1 112 ? -4.078 -32.323 -7.421 1.00 34.49 110 ASP C CA 1
ATOM 4599 C C . ASP C 1 112 ? -3.114 -31.451 -6.709 1.00 33.89 110 ASP C C 1
ATOM 4600 O O . ASP C 1 112 ? -1.944 -31.418 -6.963 1.00 33.41 110 ASP C O 1
ATOM 4605 N N . LYS C 1 113 ? -3.664 -30.772 -5.743 1.00 34.22 111 LYS C N 1
ATOM 4606 C CA . LYS C 1 113 ? -3.017 -29.698 -5.046 1.00 33.87 111 LYS C CA 1
ATOM 4607 C C . LYS C 1 113 ? -2.636 -30.241 -3.703 1.00 32.69 111 LYS C C 1
ATOM 4608 O O . LYS C 1 113 ? -3.287 -31.094 -3.217 1.00 33.02 111 LYS C O 1
ATOM 4614 N N . PRO C 1 114 ? -1.526 -29.801 -3.162 1.00 31.45 112 PRO C N 1
ATOM 4615 C CA . PRO C 1 114 ? -1.010 -30.243 -1.873 1.00 30.57 112 PRO C CA 1
ATOM 4616 C C . PRO C 1 114 ? -1.865 -29.973 -0.646 1.00 29.78 112 PRO C C 1
ATOM 4617 O O . PRO C 1 114 ? -1.742 -30.680 0.293 1.00 30.02 112 PRO C O 1
ATOM 4621 N N . GLU C 1 115 ? -2.671 -28.945 -0.650 1.00 28.93 113 GLU C N 1
ATOM 4622 C CA . GLU C 1 115 ? -3.479 -28.589 0.521 1.00 28.79 113 GLU C CA 1
ATOM 4623 C C . GLU C 1 115 ? -4.804 -29.338 0.551 1.00 28.62 113 GLU C C 1
ATOM 4624 O O . GLU C 1 115 ? -5.713 -28.961 1.299 1.00 29.46 113 GLU C O 1
ATOM 4630 N N . LEU C 1 116 ? -4.918 -30.375 -0.268 1.00 26.74 114 LEU C N 1
ATOM 4631 C CA . LEU C 1 116 ? -6.175 -31.077 -0.418 1.00 25.23 114 LEU C CA 1
ATOM 4632 C C . LEU C 1 116 ? -6.041 -32.556 -0.040 1.00 24.65 114 LEU C C 1
ATOM 4633 O O . LEU C 1 116 ? -5.004 -33.199 -0.249 1.00 24.06 114 LEU C O 1
ATOM 4638 N N . THR C 1 117 ? -7.108 -33.069 0.544 1.00 24.40 115 THR C N 1
ATOM 4639 C CA . THR C 1 117 ? -7.103 -34.379 1.124 1.00 24.35 115 THR C CA 1
ATOM 4640 C C . THR C 1 117 ? -8.183 -35.137 0.408 1.00 24.64 115 THR C C 1
ATOM 4641 O O . THR C 1 117 ? -9.326 -34.656 0.268 1.00 24.53 115 THR C O 1
ATOM 4645 N N . LEU C 1 118 ? -7.789 -36.324 -0.041 1.00 24.39 116 LEU C N 1
ATOM 4646 C CA . LEU C 1 118 ? -8.601 -37.154 -0.868 1.00 25.02 116 LEU C CA 1
ATOM 4647 C C . LEU C 1 118 ? -8.829 -38.413 -0.067 1.00 26.21 116 LEU C C 1
ATOM 4648 O O . LEU C 1 118 ? -7.887 -38.991 0.492 1.00 27.19 116 LEU C O 1
ATOM 4653 N N . VAL C 1 119 ? -10.080 -38.834 0.012 1.00 25.96 117 VAL C N 1
ATOM 4654 C CA . VAL C 1 119 ? -10.382 -40.049 0.733 1.00 25.87 117 VAL C CA 1
ATOM 4655 C C . VAL C 1 119 ? -11.159 -41.034 -0.139 1.00 26.15 117 VAL C C 1
ATOM 4656 O O . VAL C 1 119 ? -12.075 -40.628 -0.838 1.00 26.13 117 VAL C O 1
ATOM 4660 N N . THR C 1 120 ? -10.699 -42.296 -0.152 1.00 26.21 118 THR C N 1
ATOM 4661 C CA . THR C 1 120 ? -11.473 -43.487 -0.500 1.00 25.77 118 THR C CA 1
ATOM 4662 C C . THR C 1 120 ? -11.284 -44.560 0.556 1.00 25.43 118 THR C C 1
ATOM 4663 O O . THR C 1 120 ? -10.633 -44.340 1.581 1.00 25.69 118 THR C O 1
ATOM 4667 N N . LYS C 1 121 ? -11.824 -45.740 0.248 1.00 25.11 119 LYS C N 1
ATOM 4668 C CA . LYS C 1 121 ? -11.634 -46.976 0.999 1.00 25.18 119 LYS C CA 1
ATOM 4669 C C . LYS C 1 121 ? -10.305 -47.668 0.653 1.00 25.86 119 LYS C C 1
ATOM 4670 O O . LYS C 1 121 ? -9.844 -47.624 -0.484 1.00 28.01 119 LYS C O 1
ATOM 4676 N N . PHE C 1 122 ? -9.715 -48.344 1.624 1.00 24.21 120 PHE C N 1
ATOM 4677 C CA . PHE C 1 122 ? -8.435 -48.994 1.444 1.00 22.87 120 PHE C CA 1
ATOM 4678 C C . PHE C 1 122 ? -8.490 -50.249 0.563 1.00 22.03 120 PHE C C 1
ATOM 4679 O O . PHE C 1 122 ? -9.358 -51.087 0.735 1.00 21.63 120 PHE C O 1
ATOM 4687 N N . GLY C 1 123 ? -7.527 -50.401 -0.344 1.00 22.00 121 GLY C N 1
ATOM 4688 C CA . GLY C 1 123 ? -7.289 -51.707 -0.982 1.00 22.29 121 GLY C CA 1
ATOM 4689 C C . GLY C 1 123 ? -8.213 -51.965 -2.153 1.00 22.70 121 GLY C C 1
ATOM 4690 O O . GLY C 1 123 ? -8.544 -53.101 -2.483 1.00 23.77 121 GLY C O 1
ATOM 4691 N N . VAL C 1 124 ? -8.596 -50.891 -2.810 1.00 22.03 122 VAL C N 1
ATOM 4692 C CA . VAL C 1 124 ? -9.639 -50.909 -3.813 1.00 21.40 122 VAL C CA 1
ATOM 4693 C C . VAL C 1 124 ? -9.107 -50.203 -5.070 1.00 20.07 122 VAL C C 1
ATOM 4694 O O . VAL C 1 124 ? -8.053 -49.558 -5.006 1.00 19.49 122 VAL C O 1
ATOM 4698 N N . SER C 1 125 ? -9.823 -50.329 -6.189 1.00 20.01 123 SER C N 1
ATOM 4699 C CA . SER C 1 125 ? -9.449 -49.667 -7.465 1.00 20.66 123 SER C CA 1
ATOM 4700 C C . SER C 1 125 ? -9.194 -48.187 -7.300 1.00 22.84 123 SER C C 1
ATOM 4701 O O . SER C 1 125 ? -8.156 -47.685 -7.750 1.00 23.97 123 SER C O 1
ATOM 4704 N N . ALA C 1 126 ? -10.138 -47.489 -6.669 1.00 23.61 124 ALA C N 1
ATOM 4705 C CA . ALA C 1 126 ? -10.021 -46.051 -6.511 1.00 25.20 124 ALA C CA 1
ATOM 4706 C C . ALA C 1 126 ? -8.735 -45.678 -5.793 1.00 27.59 124 ALA C C 1
ATOM 4707 O O . ALA C 1 126 ? -8.130 -44.657 -6.108 1.00 28.80 124 ALA C O 1
ATOM 4709 N N . GLU C 1 127 ? -8.288 -46.494 -4.843 1.00 28.32 125 GLU C N 1
ATOM 4710 C CA . GLU C 1 127 ? -7.040 -46.165 -4.187 1.00 28.97 125 GLU C CA 1
ATOM 4711 C C . GLU C 1 127 ? -5.926 -46.152 -5.219 1.00 29.68 125 GLU C C 1
ATOM 4712 O O . GLU C 1 127 ? -5.129 -45.211 -5.271 1.00 29.70 125 GLU C O 1
ATOM 4718 N N . TYR C 1 128 ? -5.895 -47.182 -6.057 1.00 30.74 126 TYR C N 1
ATOM 4719 C CA . TYR C 1 128 ? -4.804 -47.377 -7.011 1.00 31.81 126 TYR C CA 1
ATOM 4720 C C . TYR C 1 128 ? -4.896 -46.260 -8.053 1.00 30.97 126 TYR C C 1
ATOM 4721 O O . TYR C 1 128 ? -3.885 -45.626 -8.391 1.00 31.86 126 TYR C O 1
ATOM 4730 N N . ALA C 1 129 ? -6.116 -45.972 -8.495 1.00 29.32 127 ALA C N 1
ATOM 4731 C CA . ALA C 1 129 ? -6.412 -44.781 -9.289 1.00 29.63 127 ALA C CA 1
ATOM 4732 C C . ALA C 1 129 ? -5.888 -43.493 -8.667 1.00 31.39 127 ALA C C 1
ATOM 4733 O O . ALA C 1 129 ? -5.355 -42.627 -9.377 1.00 31.79 127 ALA C O 1
ATOM 4735 N N . ALA C 1 130 ? -6.083 -43.361 -7.350 1.00 32.20 128 ALA C N 1
ATOM 4736 C CA . ALA C 1 130 ? -5.745 -42.150 -6.616 1.00 33.04 128 ALA C CA 1
ATOM 4737 C C . ALA C 1 130 ? -4.250 -41.926 -6.627 1.00 33.20 128 ALA C C 1
ATOM 4738 O O . ALA C 1 130 ? -3.797 -40.851 -6.959 1.00 33.74 128 ALA C O 1
ATOM 4740 N N . LYS C 1 131 ? -3.487 -42.955 -6.298 1.00 33.24 129 LYS C N 1
ATOM 4741 C CA . LYS C 1 131 ? -2.027 -42.867 -6.334 1.00 33.59 129 LYS C CA 1
ATOM 4742 C C . LYS C 1 131 ? -1.434 -42.695 -7.737 1.00 33.79 129 LYS C C 1
ATOM 4743 O O . LYS C 1 131 ? -0.305 -42.249 -7.878 1.00 33.78 129 LYS C O 1
ATOM 4749 N N . ARG C 1 132 ? -2.168 -43.105 -8.767 1.00 34.60 130 ARG C N 1
ATOM 4750 C CA . ARG C 1 132 ? -1.714 -42.962 -10.161 1.00 34.78 130 ARG C CA 1
ATOM 4751 C C . ARG C 1 132 ? -2.149 -41.607 -10.706 1.00 33.50 130 ARG C C 1
ATOM 4752 O O . ARG C 1 132 ? -1.399 -40.967 -11.436 1.00 33.89 130 ARG C O 1
ATOM 4760 N N . LEU C 1 133 ? -3.350 -41.242 -10.364 1.00 31.34 131 LEU C N 1
ATOM 4761 C CA . LEU C 1 133 ? -3.895 -39.980 -10.703 1.00 29.84 131 LEU C CA 1
ATOM 4762 C C . LEU C 1 133 ? -3.436 -38.711 -10.032 1.00 30.02 131 LEU C C 1
ATOM 4763 O O . LEU C 1 133 ? -3.398 -37.696 -10.662 1.00 30.28 131 LEU C O 1
ATOM 4768 N N . PHE C 1 134 ? -3.136 -38.729 -8.757 1.00 30.10 132 PHE C N 1
ATOM 4769 C CA . PHE C 1 134 ? -2.916 -37.466 -8.094 1.00 30.48 132 PHE C CA 1
ATOM 4770 C C . PHE C 1 134 ? -1.521 -37.022 -7.737 1.00 32.67 132 PHE C C 1
ATOM 4771 O O . PHE C 1 134 ? -0.991 -36.124 -8.336 1.00 33.63 132 PHE C O 1
ATOM 4779 N N . LYS C 1 135 ? -0.965 -37.524 -6.686 1.00 33.76 133 LYS C N 1
ATOM 4780 C CA . LYS C 1 135 ? 0.440 -37.330 -6.435 1.00 34.68 133 LYS C CA 1
ATOM 4781 C C . LYS C 1 135 ? 0.866 -36.010 -5.867 1.00 33.74 133 LYS C C 1
ATOM 4782 O O . LYS C 1 135 ? 2.015 -35.763 -5.727 1.00 33.25 133 LYS C O 1
ATOM 4788 N N . ASN C 1 136 ? -0.079 -35.146 -5.598 1.00 33.55 134 ASN C N 1
ATOM 4789 C CA . ASN C 1 136 ? 0.155 -33.951 -4.871 1.00 32.64 134 ASN C CA 1
ATOM 4790 C C . ASN C 1 136 ? -0.656 -33.916 -3.614 1.00 32.70 134 ASN C C 1
ATOM 4791 O O . ASN C 1 136 ? -0.152 -33.727 -2.542 1.00 33.12 134 ASN C O 1
ATOM 4796 N N . ALA C 1 137 ? -1.930 -34.195 -3.788 1.00 32.02 135 ALA C N 1
ATOM 4797 C CA . ALA C 1 137 ? -2.927 -34.166 -2.760 1.00 31.11 135 ALA C CA 1
ATOM 4798 C C . ALA C 1 137 ? -2.642 -35.198 -1.748 1.00 31.06 135 ALA C C 1
ATOM 4799 O O . ALA C 1 137 ? -2.137 -36.211 -2.088 1.00 31.97 135 ALA C O 1
ATOM 4801 N N . LYS C 1 138 ? -2.900 -34.911 -0.487 1.00 30.31 136 LYS C N 1
ATOM 4802 C CA . LYS C 1 138 ? -2.705 -35.885 0.551 1.00 29.81 136 LYS C CA 1
ATOM 4803 C C . LYS C 1 138 ? -3.716 -36.965 0.383 1.00 28.93 136 LYS C C 1
ATOM 4804 O O . LYS C 1 138 ? -4.849 -36.680 0.179 1.00 28.42 136 LYS C O 1
ATOM 4810 N N . LEU C 1 139 ? -3.338 -38.206 0.566 1.00 28.69 137 LEU C N 1
ATOM 4811 C CA . LEU C 1 139 ? -4.307 -39.255 0.451 1.00 29.03 137 LEU C CA 1
ATOM 4812 C C . LEU C 1 139 ? -4.476 -40.107 1.674 1.00 30.30 137 LEU C C 1
ATOM 4813 O O . LEU C 1 139 ? -3.575 -40.720 2.146 1.00 31.02 137 LEU C O 1
ATOM 4818 N N . LYS C 1 140 ? -5.687 -40.182 2.148 1.00 30.54 138 LYS C N 1
ATOM 4819 C CA . LYS C 1 140 ? -6.022 -41.031 3.284 1.00 30.71 138 LYS C CA 1
ATOM 4820 C C . LYS C 1 140 ? -7.041 -42.078 2.852 1.00 31.12 138 LYS C C 1
ATOM 4821 O O . LYS C 1 140 ? -7.876 -41.824 1.967 1.00 30.47 138 LYS C O 1
ATOM 4827 N N . THR C 1 141 ? -6.956 -43.253 3.473 1.00 31.97 139 THR C N 1
ATOM 4828 C CA . THR C 1 141 ? -7.812 -44.376 3.124 1.00 33.29 139 THR C CA 1
ATOM 4829 C C . THR C 1 141 ? -8.535 -44.914 4.376 1.00 34.30 139 THR C C 1
ATOM 4830 O O . THR C 1 141 ? -8.084 -44.688 5.513 1.00 35.59 139 THR C O 1
ATOM 4834 N N . TYR C 1 142 ? -9.665 -45.589 4.172 1.00 33.80 140 TYR C N 1
ATOM 4835 C CA . TYR C 1 142 ? -10.517 -46.041 5.278 1.00 33.88 140 TYR C CA 1
ATOM 4836 C C . TYR C 1 142 ? -11.071 -47.444 5.026 1.00 33.77 140 TYR C C 1
ATOM 4837 O O . TYR C 1 142 ? -10.730 -48.074 4.017 1.00 33.99 140 TYR C O 1
ATOM 4846 N N . ASP C 1 143 ? -11.911 -47.947 5.933 1.00 32.78 141 ASP C N 1
ATOM 4847 C CA . ASP C 1 143 ? -12.306 -49.358 5.849 1.00 31.83 141 ASP C CA 1
ATOM 4848 C C . ASP C 1 143 ? -13.565 -49.582 5.020 1.00 29.99 141 ASP C C 1
ATOM 4849 O O . ASP C 1 143 ? -13.875 -50.701 4.657 1.00 29.10 141 ASP C O 1
ATOM 4854 N N . THR C 1 144 ? -14.288 -48.511 4.721 1.00 29.49 142 THR C N 1
ATOM 4855 C CA . THR C 1 144 ? -15.553 -48.616 3.983 1.00 28.63 142 THR C CA 1
ATOM 4856 C C . THR C 1 144 ? -15.775 -47.408 3.086 1.00 27.95 142 THR C C 1
ATOM 4857 O O . THR C 1 144 ? -15.134 -46.383 3.250 1.00 28.10 142 THR C O 1
ATOM 4861 N N . GLU C 1 145 ? -16.687 -47.532 2.137 1.00 27.82 143 GLU C N 1
ATOM 4862 C CA . GLU C 1 145 ? -17.086 -46.398 1.303 1.00 27.40 143 GLU C CA 1
ATOM 4863 C C . GLU C 1 145 ? -17.734 -45.378 2.225 1.00 27.34 143 GLU C C 1
ATOM 4864 O O . GLU C 1 145 ? -17.453 -44.179 2.117 1.00 27.54 143 GLU C O 1
ATOM 4870 N N . ALA C 1 146 ? -18.540 -45.870 3.172 1.00 27.31 144 ALA C N 1
ATOM 4871 C CA . ALA C 1 146 ? -19.316 -45.006 4.074 1.00 27.93 144 ALA C CA 1
ATOM 4872 C C . ALA C 1 146 ? -18.424 -44.187 5.025 1.00 29.42 144 ALA C C 1
ATOM 4873 O O . ALA C 1 146 ? -18.547 -42.939 5.101 1.00 28.53 144 ALA C O 1
ATOM 4875 N N . GLU C 1 147 ? -17.508 -44.863 5.721 1.00 31.25 145 GLU C N 1
ATOM 4876 C CA . GLU C 1 147 ? -16.591 -44.126 6.587 1.00 33.80 145 GLU C CA 1
ATOM 4877 C C . GLU C 1 147 ? -15.982 -42.950 5.813 1.00 34.16 145 GLU C C 1
ATOM 4878 O O . GLU C 1 147 ? -15.991 -41.801 6.303 1.00 35.01 145 GLU C O 1
ATOM 4884 N N . ALA C 1 148 ? -15.513 -43.235 4.590 1.00 32.96 146 ALA C N 1
ATOM 4885 C CA . ALA C 1 148 ? -14.764 -42.272 3.771 1.00 31.26 146 ALA C CA 1
ATOM 4886 C C . ALA C 1 148 ? -15.540 -41.042 3.296 1.00 29.99 146 ALA C C 1
ATOM 4887 O O . ALA C 1 148 ? -15.035 -39.935 3.398 1.00 29.53 146 ALA C O 1
ATOM 4889 N N . VAL C 1 149 ? -16.745 -41.197 2.760 1.00 30.01 147 VAL C N 1
ATOM 4890 C CA . VAL C 1 149 ? -17.449 -39.990 2.349 1.00 30.87 147 VAL C CA 1
ATOM 4891 C C . VAL C 1 149 ? -17.820 -39.142 3.567 1.00 32.14 147 VAL C C 1
ATOM 4892 O O . VAL C 1 149 ? -17.911 -37.909 3.464 1.00 32.16 147 VAL C O 1
ATOM 4896 N N . GLN C 1 150 ? -18.010 -39.797 4.716 1.00 33.18 148 GLN C N 1
ATOM 4897 C CA . GLN C 1 150 ? -18.237 -39.093 5.978 1.00 34.64 148 GLN C CA 1
ATOM 4898 C C . GLN C 1 150 ? -17.159 -38.067 6.297 1.00 35.18 148 GLN C C 1
ATOM 4899 O O . GLN C 1 150 ? -17.468 -36.996 6.804 1.00 35.83 148 GLN C O 1
ATOM 4905 N N . GLU C 1 151 ? -15.903 -38.379 6.000 1.00 34.83 149 GLU C N 1
ATOM 4906 C CA . GLU C 1 151 ? -14.813 -37.445 6.248 1.00 34.65 149 GLU C CA 1
ATOM 4907 C C . GLU C 1 151 ? -15.013 -36.109 5.537 1.00 35.07 149 GLU C C 1
ATOM 4908 O O . GLU C 1 151 ? -14.551 -35.072 6.001 1.00 34.88 149 GLU C O 1
ATOM 4914 N N . VAL C 1 152 ? -15.684 -36.125 4.393 1.00 35.99 150 VAL C N 1
ATOM 4915 C CA . VAL C 1 152 ? -15.850 -34.876 3.630 1.00 36.03 150 VAL C CA 1
ATOM 4916 C C . VAL C 1 152 ? -17.150 -34.177 4.016 1.00 35.73 150 VAL C C 1
ATOM 4917 O O . VAL C 1 152 ? -17.171 -32.966 4.228 1.00 36.53 150 VAL C O 1
ATOM 4921 N N . LEU C 1 153 ? -18.213 -34.966 4.135 1.00 34.89 151 LEU C N 1
ATOM 4922 C CA . LEU C 1 153 ? -19.473 -34.547 4.758 1.00 33.45 151 LEU C CA 1
ATOM 4923 C C . LEU C 1 153 ? -19.281 -33.862 6.097 1.00 34.32 151 LEU C C 1
ATOM 4924 O O . LEU C 1 153 ? -20.042 -32.968 6.442 1.00 35.31 151 LEU C O 1
ATOM 4929 N N . ASN C 1 154 ? -18.306 -34.304 6.879 1.00 34.48 152 ASN C N 1
ATOM 4930 C CA . ASN C 1 154 ? -18.214 -33.802 8.231 1.00 35.84 152 ASN C CA 1
ATOM 4931 C C . ASN C 1 154 ? -17.104 -32.766 8.389 1.00 36.96 152 ASN C C 1
ATOM 4932 O O . ASN C 1 154 ? -16.829 -32.289 9.504 1.00 37.46 152 ASN C O 1
ATOM 4937 N N . GLY C 1 155 ? -16.510 -32.401 7.249 1.00 37.03 153 GLY C N 1
ATOM 4938 C CA . GLY C 1 155 ? -15.468 -31.383 7.182 1.00 37.27 153 GLY C CA 1
ATOM 4939 C C . GLY C 1 155 ? -14.025 -31.863 7.316 1.00 37.60 153 GLY C C 1
ATOM 4940 O O . GLY C 1 155 ? -13.101 -31.047 7.259 1.00 37.83 153 GLY C O 1
ATOM 4941 N N . LYS C 1 156 ? -13.805 -33.165 7.489 1.00 37.27 154 LYS C N 1
ATOM 4942 C CA . LYS C 1 156 ? -12.439 -33.644 7.693 1.00 37.98 154 LYS C CA 1
ATOM 4943 C C . LYS C 1 156 ? -11.645 -33.772 6.398 1.00 38.25 154 LYS C C 1
ATOM 4944 O O . LYS C 1 156 ? -10.430 -33.584 6.383 1.00 38.36 154 LYS C O 1
ATOM 4950 N N . ALA C 1 157 ? -12.328 -34.121 5.314 1.00 38.37 155 ALA C N 1
ATOM 4951 C CA . ALA C 1 157 ? -11.698 -34.147 3.992 1.00 37.31 155 ALA C CA 1
ATOM 4952 C C . ALA C 1 157 ? -12.364 -33.194 3.019 1.00 36.35 155 ALA C C 1
ATOM 4953 O O . ALA C 1 157 ? -13.500 -32.748 3.222 1.00 35.57 155 ALA C O 1
ATOM 4955 N N . ASP C 1 158 ? -11.628 -32.896 1.954 1.00 36.69 156 ASP C N 1
ATOM 4956 C CA . ASP C 1 158 ? -12.080 -32.000 0.913 1.00 36.90 156 ASP C CA 1
ATOM 4957 C C . ASP C 1 158 ? -12.849 -32.776 -0.138 1.00 38.18 156 ASP C C 1
ATOM 4958 O O . ASP C 1 158 ? -13.817 -32.261 -0.699 1.00 38.70 156 ASP C O 1
ATOM 4971 N N . PHE C 1 160 ? -13.732 -36.942 -2.201 1.00 38.08 158 PHE C N 1
ATOM 4972 C CA . PHE C 1 160 ? -13.871 -38.397 -2.203 1.00 36.82 158 PHE C CA 1
ATOM 4973 C C . PHE C 1 160 ? -13.928 -38.950 -3.650 1.00 36.01 158 PHE C C 1
ATOM 4974 O O . PHE C 1 160 ? -14.621 -38.398 -4.530 1.00 36.05 158 PHE C O 1
ATOM 4982 N N . ILE C 1 161 ? -13.179 -40.023 -3.882 1.00 34.49 159 ILE C N 1
ATOM 4983 C CA . ILE C 1 161 ? -13.096 -40.653 -5.187 1.00 33.72 159 ILE C CA 1
ATOM 4984 C C . ILE C 1 161 ? -13.598 -42.093 -5.104 1.00 33.04 159 ILE C C 1
ATOM 4985 O O . ILE C 1 161 ? -13.289 -42.797 -4.144 1.00 33.43 159 ILE C O 1
ATOM 4990 N N . PHE C 1 162 ? -14.374 -42.528 -6.094 1.00 31.63 160 PHE C N 1
ATOM 4991 C CA . PHE C 1 162 ? -14.832 -43.922 -6.165 1.00 30.48 160 PHE C CA 1
ATOM 4992 C C . PHE C 1 162 ? -15.459 -44.218 -7.525 1.00 29.89 160 PHE C C 1
ATOM 4993 O O . PHE C 1 162 ? -15.626 -43.307 -8.348 1.00 30.73 160 PHE C O 1
ATOM 5001 N N . ASP C 1 163 ? -15.797 -45.480 -7.770 1.00 27.84 161 ASP C N 1
ATOM 5002 C CA . ASP C 1 163 ? -16.527 -45.819 -8.969 1.00 27.36 161 ASP C CA 1
ATOM 5003 C C . ASP C 1 163 ? -17.769 -44.951 -9.115 1.00 28.22 161 ASP C C 1
ATOM 5004 O O . ASP C 1 163 ? -18.490 -44.695 -8.152 1.00 29.57 161 ASP C O 1
ATOM 5009 N N . LEU C 1 164 ? -18.012 -44.529 -10.346 1.00 27.71 162 LEU C N 1
ATOM 5010 C CA . LEU C 1 164 ? -19.086 -43.633 -10.703 1.00 27.71 162 LEU C CA 1
ATOM 5011 C C . LEU C 1 164 ? -20.501 -44.007 -10.208 1.00 28.88 162 LEU C C 1
ATOM 5012 O O . LEU C 1 164 ? -21.290 -43.118 -9.853 1.00 29.11 162 LEU C O 1
ATOM 5017 N N . PRO C 1 165 ? -20.853 -45.306 -10.211 1.00 29.25 163 PRO C N 1
ATOM 5018 C CA . PRO C 1 165 ? -22.237 -45.609 -9.815 1.00 29.60 163 PRO C CA 1
ATOM 5019 C C . PRO C 1 165 ? -22.441 -45.579 -8.319 1.00 31.57 163 PRO C C 1
ATOM 5020 O O . PRO C 1 165 ? -23.589 -45.626 -7.851 1.00 32.14 163 PRO C O 1
ATOM 5024 N N . PHE C 1 166 ? -21.353 -45.531 -7.558 1.00 32.81 164 PHE C N 1
ATOM 5025 C CA . PHE C 1 166 ? -21.512 -45.393 -6.128 1.00 34.24 164 PHE C CA 1
ATOM 5026 C C . PHE C 1 166 ? -21.803 -43.927 -5.886 1.00 34.72 164 PHE C C 1
ATOM 5027 O O . PHE C 1 166 ? -22.628 -43.570 -5.035 1.00 34.87 164 PHE C O 1
ATOM 5035 N N . ASN C 1 167 ? -21.121 -43.087 -6.655 1.00 34.70 165 ASN C N 1
ATOM 5036 C CA . ASN C 1 167 ? -21.260 -41.660 -6.525 1.00 34.45 165 ASN C CA 1
ATOM 5037 C C . ASN C 1 167 ? -22.671 -41.179 -6.820 1.00 35.00 165 ASN C C 1
ATOM 5038 O O . ASN C 1 167 ? -23.197 -40.362 -6.071 1.00 35.84 165 ASN C O 1
ATOM 5043 N N . VAL C 1 168 ? -23.298 -41.724 -7.857 1.00 34.75 166 VAL C N 1
ATOM 5044 C CA . VAL C 1 168 ? -24.623 -41.261 -8.289 1.00 34.89 166 VAL C CA 1
ATOM 5045 C C . VAL C 1 168 ? -25.720 -41.863 -7.430 1.00 36.08 166 VAL C C 1
ATOM 5046 O O . VAL C 1 168 ? -26.765 -41.253 -7.268 1.00 36.70 166 VAL C O 1
ATOM 5050 N N . ALA C 1 169 ? -25.482 -43.057 -6.890 1.00 36.66 167 ALA C N 1
ATOM 5051 C CA . ALA C 1 169 ? -26.379 -43.635 -5.881 1.00 37.16 167 ALA C CA 1
ATOM 5052 C C . ALA C 1 169 ? -26.380 -42.738 -4.666 1.00 38.17 167 ALA C C 1
ATOM 5053 O O . ALA C 1 169 ? -27.429 -42.415 -4.118 1.00 37.96 167 ALA C O 1
ATOM 5055 N N . PHE C 1 170 ? -25.184 -42.333 -4.260 1.00 39.89 168 PHE C N 1
ATOM 5056 C CA . PHE C 1 170 ? -24.999 -41.529 -3.069 1.00 42.08 168 PHE C CA 1
ATOM 5057 C C . PHE C 1 170 ? -25.632 -40.160 -3.183 1.00 44.68 168 PHE C C 1
ATOM 5058 O O . PHE C 1 170 ? -26.281 -39.692 -2.247 1.00 44.82 168 PHE C O 1
ATOM 5074 N N . ALA C 1 172 ? -28.112 -39.328 -4.752 1.00 47.29 170 ALA C N 1
ATOM 5075 C CA . ALA C 1 172 ? -29.552 -39.483 -4.699 1.00 47.03 170 ALA C CA 1
ATOM 5076 C C . ALA C 1 172 ? -30.063 -39.681 -3.271 1.00 47.20 170 ALA C C 1
ATOM 5077 O O . ALA C 1 172 ? -31.111 -39.145 -2.921 1.00 46.34 170 ALA C O 1
ATOM 5079 N N . GLN C 1 173 ? -29.317 -40.422 -2.453 1.00 48.19 171 GLN C N 1
ATOM 5080 C CA . GLN C 1 173 ? -29.799 -40.771 -1.130 1.00 50.01 171 GLN C CA 1
ATOM 5081 C C . GLN C 1 173 ? -29.456 -39.771 -0.033 1.00 52.33 171 GLN C C 1
ATOM 5082 O O . GLN C 1 173 ? -30.270 -39.552 0.871 1.00 53.00 171 GLN C O 1
ATOM 5088 N N . LYS C 1 174 ? -28.279 -39.147 -0.118 1.00 53.51 172 LYS C N 1
ATOM 5089 C CA . LYS C 1 174 ? -27.765 -38.300 0.971 1.00 54.37 172 LYS C CA 1
ATOM 5090 C C . LYS C 1 174 ? -26.989 -37.072 0.483 1.00 54.80 172 LYS C C 1
ATOM 5091 O O . LYS C 1 174 ? -26.971 -36.020 1.146 1.00 55.21 172 LYS C O 1
ATOM 5097 N N . GLY C 1 175 ? -26.343 -37.208 -0.670 1.00 54.64 173 GLY C N 1
ATOM 5098 C CA . GLY C 1 175 ? -25.401 -36.199 -1.146 1.00 54.28 173 GLY C CA 1
ATOM 5099 C C . GLY C 1 175 ? -25.955 -34.923 -1.758 1.00 54.03 173 GLY C C 1
ATOM 5100 O O . GLY C 1 175 ? -25.255 -33.899 -1.775 1.00 53.92 173 GLY C O 1
ATOM 5101 N N . GLN C 1 176 ? -27.192 -34.960 -2.261 1.00 53.77 174 GLN C N 1
ATOM 5102 C CA . GLN C 1 176 ? -27.693 -33.828 -3.049 1.00 53.51 174 GLN C CA 1
ATOM 5103 C C . GLN C 1 176 ? -27.425 -32.482 -2.381 1.00 52.72 174 GLN C C 1
ATOM 5104 O O . GLN C 1 176 ? -26.775 -31.626 -2.973 1.00 53.06 174 GLN C O 1
ATOM 5110 N N . GLY C 1 177 ? -27.872 -32.319 -1.141 1.00 51.55 175 GLY C N 1
ATOM 5111 C CA . GLY C 1 177 ? -27.692 -31.053 -0.435 1.00 50.58 175 GLY C CA 1
ATOM 5112 C C . GLY C 1 177 ? -26.259 -30.577 -0.230 1.00 49.26 175 GLY C C 1
ATOM 5113 O O . GLY C 1 177 ? -25.931 -29.430 -0.522 1.00 48.87 175 GLY C O 1
ATOM 5114 N N . TYR C 1 178 ? -25.400 -31.474 0.237 1.00 48.41 176 TYR C N 1
ATOM 5115 C CA . TYR C 1 178 ? -24.138 -31.088 0.878 1.00 47.38 176 TYR C CA 1
ATOM 5116 C C . TYR C 1 178 ? -22.879 -31.340 0.037 1.00 44.93 176 TYR C C 1
ATOM 5117 O O . TYR C 1 178 ? -21.823 -30.776 0.339 1.00 45.23 176 TYR C O 1
ATOM 5126 N N . LEU C 1 179 ? -22.997 -32.176 -1.000 1.00 41.87 177 LEU C N 1
ATOM 5127 C CA . LEU C 1 179 ? -21.892 -32.492 -1.918 1.00 39.40 177 LEU C CA 1
ATOM 5128 C C . LEU C 1 179 ? -22.127 -32.133 -3.405 1.00 36.94 177 LEU C C 1
ATOM 5129 O O . LEU C 1 179 ? -23.244 -31.824 -3.827 1.00 36.48 177 LEU C O 1
ATOM 5134 N N . VAL C 1 180 ? -21.060 -32.189 -4.196 1.00 35.05 178 VAL C N 1
ATOM 5135 C CA . VAL C 1 180 ? -21.176 -32.023 -5.633 1.00 33.75 178 VAL C CA 1
ATOM 5136 C C . VAL C 1 180 ? -20.384 -33.103 -6.364 1.00 32.93 178 VAL C C 1
ATOM 5137 O O . VAL C 1 180 ? -19.233 -33.371 -6.023 1.00 33.03 178 VAL C O 1
ATOM 5141 N N . HIS C 1 181 ? -21.033 -33.729 -7.349 1.00 31.79 179 HIS C N 1
ATOM 5142 C CA . HIS C 1 181 ? -20.479 -34.841 -8.109 1.00 30.76 179 HIS C CA 1
ATOM 5143 C C . HIS C 1 181 ? -19.866 -34.402 -9.455 1.00 30.58 179 HIS C C 1
ATOM 5144 O O . HIS C 1 181 ? -20.576 -33.897 -10.350 1.00 29.73 179 HIS C O 1
ATOM 5151 N N . LEU C 1 182 ? -18.547 -34.599 -9.569 1.00 30.79 180 LEU C N 1
ATOM 5152 C CA . LEU C 1 182 ? -17.766 -34.335 -10.793 1.00 30.48 180 LEU C CA 1
ATOM 5153 C C . LEU C 1 182 ? -17.657 -35.654 -11.539 1.00 31.32 180 LEU C C 1
ATOM 5154 O O . LEU C 1 182 ? -16.749 -36.474 -11.309 1.00 31.56 180 LEU C O 1
ATOM 5159 N N . ASP C 1 183 ? -18.607 -35.857 -12.433 1.00 31.80 181 ASP C N 1
ATOM 5160 C CA . ASP C 1 183 ? -18.891 -37.178 -12.936 1.00 32.40 181 ASP C CA 1
ATOM 5161 C C . ASP C 1 183 ? -17.976 -37.628 -14.064 1.00 32.11 181 ASP C C 1
ATOM 5162 O O . ASP C 1 183 ? -17.945 -38.814 -14.379 1.00 34.08 181 ASP C O 1
ATOM 5167 N N . THR C 1 184 ? -17.222 -36.714 -14.660 1.00 29.54 182 THR C N 1
ATOM 5168 C CA . THR C 1 184 ? -16.217 -37.105 -15.631 1.00 27.39 182 THR C CA 1
ATOM 5169 C C . THR C 1 184 ? -15.483 -38.323 -15.123 1.00 27.60 182 THR C C 1
ATOM 5170 O O . THR C 1 184 ? -14.914 -38.310 -14.027 1.00 27.99 182 THR C O 1
ATOM 5174 N N . SER C 1 185 ? -15.519 -39.386 -15.925 1.00 27.32 183 SER C N 1
ATOM 5175 C CA . SER C 1 185 ? -14.899 -40.648 -15.586 1.00 25.32 183 SER C CA 1
ATOM 5176 C C . SER C 1 185 ? -13.405 -40.464 -15.728 1.00 24.75 183 SER C C 1
ATOM 5177 O O . SER C 1 185 ? -12.966 -39.767 -16.655 1.00 26.80 183 SER C O 1
ATOM 5180 N N . LEU C 1 186 ? -12.611 -41.066 -14.836 1.00 21.80 184 LEU C N 1
ATOM 5181 C CA . LEU C 1 186 ? -11.155 -40.921 -14.919 1.00 19.42 184 LEU C CA 1
ATOM 5182 C C . LEU C 1 186 ? -10.400 -42.201 -15.213 1.00 19.39 184 LEU C C 1
ATOM 5183 O O . LEU C 1 186 ? -9.180 -42.172 -15.388 1.00 19.95 184 LEU C O 1
ATOM 5188 N N . THR C 1 187 ? -11.084 -43.334 -15.236 1.00 19.29 185 THR C N 1
ATOM 5189 C CA . THR C 1 187 ? -10.389 -44.574 -15.506 1.00 21.11 185 THR C CA 1
ATOM 5190 C C . THR C 1 187 ? -11.350 -45.415 -16.297 1.00 23.61 185 THR C C 1
ATOM 5191 O O . THR C 1 187 ? -12.566 -45.169 -16.243 1.00 25.48 185 THR C O 1
ATOM 5195 N N . TYR C 1 188 ? -10.809 -46.382 -17.033 1.00 22.82 186 TYR C N 1
ATOM 5196 C CA . TYR C 1 188 ? -11.607 -47.336 -17.760 1.00 22.16 186 TYR C CA 1
ATOM 5197 C C . TYR C 1 188 ? -11.506 -48.635 -16.964 1.00 22.83 186 TYR C C 1
ATOM 5198 O O . TYR C 1 188 ? -10.449 -49.295 -16.935 1.00 21.88 186 TYR C O 1
ATOM 5207 N N . GLU C 1 189 ? -12.614 -48.986 -16.319 1.00 23.33 187 GLU C N 1
ATOM 5208 C CA . GLU C 1 189 ? -12.650 -50.090 -15.392 1.00 24.06 187 GLU C CA 1
ATOM 5209 C C . GLU C 1 189 ? -13.816 -51.000 -15.738 1.00 23.82 187 GLU C C 1
ATOM 5210 O O . GLU C 1 189 ? -14.981 -50.706 -15.426 1.00 23.37 187 GLU C O 1
ATOM 5216 N N . PRO C 1 190 ? -13.523 -52.082 -16.460 1.00 23.46 188 PRO C N 1
ATOM 5217 C CA . PRO C 1 190 ? -14.516 -53.102 -16.645 1.00 22.50 188 PRO C CA 1
ATOM 5218 C C . PRO C 1 190 ? -14.581 -53.918 -15.375 1.00 23.25 188 PRO C C 1
ATOM 5219 O O . PRO C 1 190 ? -13.541 -54.190 -14.788 1.00 23.40 188 PRO C O 1
ATOM 5223 N N . LEU C 1 191 ? -15.797 -54.302 -14.975 1.00 22.99 189 LEU C N 1
ATOM 5224 C CA . LEU C 1 191 ? -16.034 -55.248 -13.905 1.00 21.62 189 LEU C CA 1
ATOM 5225 C C . LEU C 1 191 ? -16.484 -56.589 -14.500 1.00 23.43 189 LEU C C 1
ATOM 5226 O O . LEU C 1 191 ? -17.395 -56.646 -15.347 1.00 22.94 189 LEU C O 1
ATOM 5231 N N . GLY C 1 192 ? -15.877 -57.668 -14.019 1.00 24.40 190 GLY C N 1
ATOM 5232 C CA . GLY C 1 192 ? -16.352 -58.994 -14.329 1.00 24.99 190 GLY C CA 1
ATOM 5233 C C . GLY C 1 192 ? -16.447 -59.808 -13.051 1.00 25.92 190 GLY C C 1
ATOM 5234 O O . GLY C 1 192 ? -15.985 -59.357 -12.005 1.00 26.28 190 GLY C O 1
ATOM 5235 N N . TRP C 1 193 ? -17.076 -60.984 -13.157 1.00 25.81 191 TRP C N 1
ATOM 5236 C CA . TRP C 1 193 ? -17.099 -61.994 -12.129 1.00 25.70 191 TRP C CA 1
ATOM 5237 C C . TRP C 1 193 ? -15.798 -62.776 -12.205 1.00 26.70 191 TRP C C 1
ATOM 5238 O O . TRP C 1 193 ? -15.320 -63.101 -13.297 1.00 26.92 191 TRP C O 1
ATOM 5249 N N . ALA C 1 194 ? -15.261 -63.109 -11.020 1.00 26.34 192 ALA C N 1
ATOM 5250 C CA . ALA C 1 194 ? -14.045 -63.880 -10.888 1.00 24.31 192 ALA C CA 1
ATOM 5251 C C . ALA C 1 194 ? -14.344 -65.286 -10.360 1.00 24.24 192 ALA C C 1
ATOM 5252 O O . ALA C 1 194 ? -15.316 -65.496 -9.623 1.00 25.38 192 ALA C O 1
ATOM 5254 N N . ILE C 1 195 ? -13.509 -66.238 -10.769 1.00 22.37 193 ILE C N 1
ATOM 5255 C CA . ILE C 1 195 ? -13.604 -67.642 -10.417 1.00 21.22 193 ILE C CA 1
ATOM 5256 C C . ILE C 1 195 ? -12.159 -68.146 -10.351 1.00 21.88 193 ILE C C 1
ATOM 5257 O O . ILE C 1 195 ? -11.240 -67.550 -10.925 1.00 22.40 193 ILE C O 1
ATOM 5262 N N . LYS C 1 196 ? -11.914 -69.250 -9.686 1.00 22.06 194 LYS C N 1
ATOM 5263 C CA . LYS C 1 196 ? -10.521 -69.645 -9.602 1.00 22.91 194 LYS C CA 1
ATOM 5264 C C . LYS C 1 196 ? -10.032 -70.384 -10.822 1.00 21.32 194 LYS C C 1
ATOM 5265 O O . LYS C 1 196 ? -10.809 -71.016 -11.506 1.00 20.89 194 LYS C O 1
ATOM 5271 N N . LYS C 1 197 ? -8.731 -70.309 -11.069 1.00 20.44 195 LYS C N 1
ATOM 5272 C CA . LYS C 1 197 ? -8.169 -70.865 -12.264 1.00 21.89 195 LYS C CA 1
ATOM 5273 C C . LYS C 1 197 ? -8.369 -72.364 -12.451 1.00 25.41 195 LYS C C 1
ATOM 5274 O O . LYS C 1 197 ? -8.810 -73.094 -11.520 1.00 27.23 195 LYS C O 1
ATOM 5280 N N . GLY C 1 198 ? -8.004 -72.831 -13.651 1.00 25.58 196 GLY C N 1
ATOM 5281 C CA . GLY C 1 198 ? -7.969 -74.252 -13.950 1.00 25.25 196 GLY C CA 1
ATOM 5282 C C . GLY C 1 198 ? -9.373 -74.724 -14.185 1.00 26.52 196 GLY C C 1
ATOM 5283 O O . GLY C 1 198 ? -9.651 -75.914 -14.111 1.00 26.41 196 GLY C O 1
ATOM 5284 N N . ASP C 1 199 ? -10.288 -73.787 -14.431 1.00 27.96 197 ASP C N 1
ATOM 5285 C CA . ASP C 1 199 ? -11.649 -74.191 -14.793 1.00 28.28 197 ASP C CA 1
ATOM 5286 C C . ASP C 1 199 ? -12.288 -73.450 -15.985 1.00 27.25 197 ASP C C 1
ATOM 5287 O O . ASP C 1 199 ? -13.134 -72.599 -15.801 1.00 27.44 197 ASP C O 1
ATOM 5292 N N . PRO C 1 200 ? -11.901 -73.832 -17.207 1.00 25.97 198 PRO C N 1
ATOM 5293 C CA . PRO C 1 200 ? -12.406 -73.267 -18.456 1.00 24.92 198 PRO C CA 1
ATOM 5294 C C . PRO C 1 200 ? -13.869 -73.623 -18.758 1.00 25.13 198 PRO C C 1
ATOM 5295 O O . PRO C 1 200 ? -14.546 -72.846 -19.444 1.00 25.27 198 PRO C O 1
ATOM 5299 N N . ASP C 1 201 ? -14.373 -74.755 -18.252 1.00 25.41 199 ASP C N 1
ATOM 5300 C CA . ASP C 1 201 ? -15.783 -75.130 -18.479 1.00 26.30 199 ASP C CA 1
ATOM 5301 C C . ASP C 1 201 ? -16.746 -74.174 -17.840 1.00 26.95 199 ASP C C 1
ATOM 5302 O O . ASP C 1 201 ? -17.869 -73.979 -18.345 1.00 27.17 199 ASP C O 1
ATOM 5307 N N . PHE C 1 202 ? -16.336 -73.640 -16.688 1.00 26.50 200 PHE C N 1
ATOM 5308 C CA . PHE C 1 202 ? -17.181 -72.741 -15.935 1.00 25.18 200 PHE C CA 1
ATOM 5309 C C . PHE C 1 202 ? -17.210 -71.491 -16.775 1.00 23.55 200 PHE C C 1
ATOM 5310 O O . PHE C 1 202 ? -18.278 -70.985 -17.076 1.00 23.99 200 PHE C O 1
ATOM 5318 N N . LEU C 1 203 ? -16.034 -71.026 -17.195 1.00 21.37 201 LEU C N 1
ATOM 5319 C CA . LEU C 1 203 ? -15.936 -69.785 -17.937 1.00 20.16 201 LEU C CA 1
ATOM 5320 C C . LEU C 1 203 ? -16.829 -69.820 -19.174 1.00 21.67 201 LEU C C 1
ATOM 5321 O O . LEU C 1 203 ? -17.581 -68.887 -19.429 1.00 22.56 201 LEU C O 1
ATOM 5326 N N . ASN C 1 204 ? -16.751 -70.902 -19.945 1.00 21.54 202 ASN C N 1
ATOM 5327 C CA . ASN C 1 204 ? -17.624 -71.091 -21.072 1.00 20.39 202 ASN C CA 1
ATOM 5328 C C . ASN C 1 204 ? -19.047 -70.798 -20.615 1.00 21.73 202 ASN C C 1
ATOM 5329 O O . ASN C 1 204 ? -19.716 -69.881 -21.148 1.00 23.84 202 ASN C O 1
ATOM 5334 N N . TRP C 1 205 ? -19.514 -71.512 -19.588 1.00 20.31 203 TRP C N 1
ATOM 5335 C CA . TRP C 1 205 ? -20.878 -71.298 -19.075 1.00 19.46 203 TRP C CA 1
ATOM 5336 C C . TRP C 1 205 ? -21.139 -69.872 -18.613 1.00 19.48 203 TRP C C 1
ATOM 5337 O O . TRP C 1 205 ? -22.173 -69.289 -18.892 1.00 21.17 203 TRP C O 1
ATOM 5348 N N . LEU C 1 206 ? -20.219 -69.300 -17.872 1.00 18.42 204 LEU C N 1
ATOM 5349 C CA . LEU C 1 206 ? -20.449 -67.975 -17.375 1.00 17.63 204 LEU C CA 1
ATOM 5350 C C . LEU C 1 206 ? -20.633 -66.939 -18.478 1.00 18.09 204 LEU C C 1
ATOM 5351 O O . LEU C 1 206 ? -21.560 -66.141 -18.410 1.00 17.85 204 LEU C O 1
ATOM 5356 N N . ASN C 1 207 ? -19.765 -66.981 -19.493 1.00 18.95 205 ASN C N 1
ATOM 5357 C CA . ASN C 1 207 ? -19.812 -66.089 -20.651 1.00 19.87 205 ASN C CA 1
ATOM 5358 C C . ASN C 1 207 ? -21.103 -66.184 -21.456 1.00 20.41 205 ASN C C 1
ATOM 5359 O O . ASN C 1 207 ? -21.732 -65.171 -21.726 1.00 20.84 205 ASN C O 1
ATOM 5364 N N . HIS C 1 208 ? -21.507 -67.397 -21.833 1.00 20.45 206 HIS C N 1
ATOM 5365 C CA . HIS C 1 208 ? -22.736 -67.555 -22.546 1.00 20.96 206 HIS C CA 1
ATOM 5366 C C . HIS C 1 208 ? -23.889 -67.035 -21.711 1.00 23.49 206 HIS C C 1
ATOM 5367 O O . HIS C 1 208 ? -24.697 -66.217 -22.199 1.00 25.92 206 HIS C O 1
ATOM 5374 N N . PHE C 1 209 ? -23.952 -67.444 -20.449 1.00 23.57 207 PHE C N 1
ATOM 5375 C CA . PHE C 1 209 ? -24.986 -66.931 -19.549 1.00 24.50 207 PHE C CA 1
ATOM 5376 C C . PHE C 1 209 ? -24.963 -65.426 -19.421 1.00 24.16 207 PHE C C 1
ATOM 5377 O O . PHE C 1 209 ? -25.959 -64.855 -19.010 1.00 23.77 207 PHE C O 1
ATOM 5385 N N . LEU C 1 210 ? -23.832 -64.789 -19.737 1.00 24.55 208 LEU C N 1
ATOM 5386 C CA . LEU C 1 210 ? -23.789 -63.331 -19.756 1.00 24.74 208 LEU C CA 1
ATOM 5387 C C . LEU C 1 210 ? -24.381 -62.803 -21.066 1.00 24.76 208 LEU C C 1
ATOM 5388 O O . LEU C 1 210 ? -25.312 -61.990 -21.051 1.00 24.92 208 LEU C O 1
ATOM 5393 N N . ALA C 1 211 ? -23.866 -63.287 -22.194 1.00 24.31 209 ALA C N 1
ATOM 5394 C CA . ALA C 1 211 ? -24.457 -62.980 -23.510 1.00 22.95 209 ALA C CA 1
ATOM 5395 C C . ALA C 1 211 ? -25.978 -63.146 -23.518 1.00 22.47 209 ALA C C 1
ATOM 5396 O O . ALA C 1 211 ? -26.680 -62.243 -23.943 1.00 21.52 209 ALA C O 1
ATOM 5398 N N . GLN C 1 212 ? -26.491 -64.274 -23.021 1.00 23.21 210 GLN C N 1
ATOM 5399 C CA . GLN C 1 212 ? -27.952 -64.439 -22.921 1.00 23.80 210 GLN C CA 1
ATOM 5400 C C . GLN C 1 212 ? -28.576 -63.233 -22.250 1.00 24.70 210 GLN C C 1
ATOM 5401 O O . GLN C 1 212 ? -29.256 -62.432 -22.905 1.00 25.39 210 GLN C O 1
ATOM 5407 N N . ILE C 1 213 ? -28.333 -63.050 -20.960 1.00 24.26 211 ILE C N 1
ATOM 5408 C CA . ILE C 1 213 ? -29.059 -61.972 -20.294 1.00 24.06 211 ILE C CA 1
ATOM 5409 C C . ILE C 1 213 ? -28.888 -60.599 -20.972 1.00 24.66 211 ILE C C 1
ATOM 5410 O O . ILE C 1 213 ? -29.840 -59.808 -20.998 1.00 25.88 211 ILE C O 1
ATOM 5415 N N . LYS C 1 214 ? -27.722 -60.309 -21.538 1.00 23.88 212 LYS C N 1
ATOM 5416 C CA . LYS C 1 214 ? -27.592 -59.062 -22.289 1.00 25.24 212 LYS C CA 1
ATOM 5417 C C . LYS C 1 214 ? -28.439 -58.954 -23.582 1.00 26.62 212 LYS C C 1
ATOM 5418 O O . LYS C 1 214 ? -28.621 -57.874 -24.089 1.00 26.51 212 LYS C O 1
ATOM 5424 N N . HIS C 1 215 ? -28.949 -60.054 -24.124 1.00 28.45 213 HIS C N 1
ATOM 5425 C CA . HIS C 1 215 ? -29.801 -59.968 -25.322 1.00 29.71 213 HIS C CA 1
ATOM 5426 C C . HIS C 1 215 ? -31.234 -60.463 -25.067 1.00 30.79 213 HIS C C 1
ATOM 5427 O O . HIS C 1 215 ? -32.109 -60.365 -25.934 1.00 31.28 213 HIS C O 1
ATOM 5434 N N . ASP C 1 216 ? -31.446 -60.973 -23.855 1.00 31.18 214 ASP C N 1
ATOM 5435 C CA . ASP C 1 216 ? -32.732 -61.436 -23.301 1.00 31.64 214 ASP C CA 1
ATOM 5436 C C . ASP C 1 216 ? -33.707 -60.336 -22.925 1.00 29.56 214 ASP C C 1
ATOM 5437 O O . ASP C 1 216 ? -34.885 -60.570 -22.752 1.00 29.03 214 ASP C O 1
ATOM 5442 N N . GLY C 1 217 ? -33.192 -59.147 -22.702 1.00 28.96 215 GLY C N 1
ATOM 5443 C CA . GLY C 1 217 ? -33.928 -58.157 -21.940 1.00 28.94 215 GLY C CA 1
ATOM 5444 C C . GLY C 1 217 ? -33.879 -58.289 -20.410 1.00 28.64 215 GLY C C 1
ATOM 5445 O O . GLY C 1 217 ? -34.397 -57.407 -19.736 1.00 29.52 215 GLY C O 1
ATOM 5446 N N . SER C 1 218 ? -33.282 -59.364 -19.872 1.00 27.53 216 SER C N 1
ATOM 5447 C CA . SER C 1 218 ? -33.203 -59.637 -18.428 1.00 27.64 216 SER C CA 1
ATOM 5448 C C . SER C 1 218 ? -32.232 -58.691 -17.732 1.00 29.07 216 SER C C 1
ATOM 5449 O O . SER C 1 218 ? -32.533 -58.111 -16.665 1.00 28.42 216 SER C O 1
ATOM 5452 N N . TYR C 1 219 ? -31.053 -58.559 -18.350 1.00 30.23 217 TYR C N 1
ATOM 5453 C CA . TYR C 1 219 ? -30.010 -57.639 -17.921 1.00 29.72 217 TYR C CA 1
ATOM 5454 C C . TYR C 1 219 ? -30.448 -56.170 -17.885 1.00 31.86 217 TYR C C 1
ATOM 5455 O O . TYR C 1 219 ? -30.139 -55.440 -16.930 1.00 33.38 217 TYR C O 1
ATOM 5464 N N . ASP C 1 220 ? -31.116 -55.733 -18.947 1.00 32.31 218 ASP C N 1
ATOM 5465 C CA . ASP C 1 220 ? -31.573 -54.356 -19.088 1.00 32.83 218 ASP C CA 1
ATOM 5466 C C . ASP C 1 220 ? -32.641 -54.026 -18.061 1.00 32.79 218 ASP C C 1
ATOM 5467 O O . ASP C 1 220 ? -32.732 -52.883 -17.636 1.00 33.62 218 ASP C O 1
ATOM 5472 N N . GLU C 1 221 ? -33.465 -55.004 -17.684 1.00 31.92 219 GLU C N 1
ATOM 5473 C CA . GLU C 1 221 ? -34.402 -54.785 -16.592 1.00 31.89 219 GLU C CA 1
ATOM 5474 C C . GLU C 1 221 ? -33.642 -54.518 -15.292 1.00 31.41 219 GLU C C 1
ATOM 5475 O O . GLU C 1 221 ? -33.890 -53.519 -14.615 1.00 31.66 219 GLU C O 1
ATOM 5481 N N . LEU C 1 222 ? -32.716 -55.406 -14.947 1.00 30.57 220 LEU C N 1
ATOM 5482 C CA . LEU C 1 222 ? -32.018 -55.274 -13.689 1.00 30.52 220 LEU C CA 1
ATOM 5483 C C . LEU C 1 222 ? -31.238 -53.959 -13.680 1.00 31.35 220 LEU C C 1
ATOM 5484 O O . LEU C 1 222 ? -31.158 -53.277 -12.642 1.00 30.67 220 LEU C O 1
ATOM 5489 N N . TYR C 1 223 ? -30.701 -53.599 -14.849 1.00 32.25 221 TYR C N 1
ATOM 5490 C CA . TYR C 1 223 ? -29.893 -52.388 -14.979 1.00 32.39 221 TYR C CA 1
ATOM 5491 C C . TYR C 1 223 ? -30.793 -51.165 -14.800 1.00 32.66 221 TYR C C 1
ATOM 5492 O O . TYR C 1 223 ? -30.371 -50.135 -14.272 1.00 33.17 221 TYR C O 1
ATOM 5501 N N . GLU C 1 224 ? -32.039 -51.291 -15.222 1.00 32.90 222 GLU C N 1
ATOM 5502 C CA . GLU C 1 224 ? -32.990 -50.203 -15.079 1.00 34.01 222 GLU C CA 1
ATOM 5503 C C . GLU C 1 224 ? -33.324 -50.035 -13.636 1.00 33.94 222 GLU C C 1
ATOM 5504 O O . GLU C 1 224 ? -33.425 -48.929 -13.144 1.00 33.98 222 GLU C O 1
ATOM 5510 N N . ARG C 1 225 ? -33.462 -51.164 -12.968 1.00 34.90 223 ARG C N 1
ATOM 5511 C CA . ARG C 1 225 ? -33.871 -51.229 -11.581 1.00 35.95 223 ARG C CA 1
ATOM 5512 C C . ARG C 1 225 ? -32.873 -50.564 -10.642 1.00 36.74 223 ARG C C 1
ATOM 5513 O O . ARG C 1 225 ? -33.264 -49.843 -9.716 1.00 36.53 223 ARG C O 1
ATOM 5521 N N . TRP C 1 226 ? -31.589 -50.785 -10.886 1.00 37.74 224 TRP C N 1
ATOM 5522 C CA . TRP C 1 226 ? -30.596 -50.394 -9.894 1.00 39.33 224 TRP C CA 1
ATOM 5523 C C . TRP C 1 226 ? -29.841 -49.126 -10.231 1.00 40.15 224 TRP C C 1
ATOM 5524 O O . TRP C 1 226 ? -29.209 -48.522 -9.346 1.00 40.51 224 TRP C O 1
ATOM 5535 N N . PHE C 1 227 ? -29.938 -48.705 -11.493 1.00 40.11 225 PHE C N 1
ATOM 5536 C CA . PHE C 1 227 ? -29.111 -47.613 -11.999 1.00 40.20 225 PHE C CA 1
ATOM 5537 C C . PHE C 1 227 ? -29.879 -46.407 -12.553 1.00 41.33 225 PHE C C 1
ATOM 5538 O O . PHE C 1 227 ? -29.306 -45.335 -12.718 1.00 40.74 225 PHE C O 1
ATOM 5546 N N . VAL C 1 228 ? -31.158 -46.589 -12.871 1.00 43.30 226 VAL C N 1
ATOM 5547 C CA . VAL C 1 228 ? -31.984 -45.488 -13.333 1.00 45.46 226 VAL C CA 1
ATOM 5548 C C . VAL C 1 228 ? -33.088 -45.251 -12.307 1.00 47.15 226 VAL C C 1
ATOM 5549 O O . VAL C 1 228 ? -33.354 -44.112 -11.911 1.00 47.06 226 VAL C O 1
ATOM 5553 N N . ASP C 1 229 ? -33.715 -46.341 -11.869 1.00 48.42 227 ASP C N 1
ATOM 5554 C CA . ASP C 1 229 ? -34.851 -46.246 -10.974 1.00 49.07 227 ASP C CA 1
ATOM 5555 C C . ASP C 1 229 ? -34.390 -45.918 -9.565 1.00 48.62 227 ASP C C 1
ATOM 5556 O O . ASP C 1 229 ? -33.221 -46.127 -9.212 1.00 48.25 227 ASP C O 1
ATOM 5561 N N . THR C 1 230 ? -35.332 -45.404 -8.778 1.00 48.69 228 THR C N 1
ATOM 5562 C CA . THR C 1 230 ? -35.071 -44.874 -7.440 1.00 48.63 228 THR C CA 1
ATOM 5563 C C . THR C 1 230 ? -35.949 -45.478 -6.336 1.00 48.37 228 THR C C 1
ATOM 5564 O O . THR C 1 230 ? -35.806 -45.120 -5.162 1.00 48.68 228 THR C O 1
ATOM 5568 N N . LYS C 1 231 ? -36.847 -46.391 -6.702 1.00 47.47 229 LYS C N 1
ATOM 5569 C CA . LYS C 1 231 ? -37.668 -47.078 -5.713 1.00 46.61 229 LYS C CA 1
ATOM 5570 C C . LYS C 1 231 ? -36.777 -47.778 -4.683 1.00 45.67 229 LYS C C 1
ATOM 5571 O O . LYS C 1 231 ? -36.951 -47.589 -3.473 1.00 45.71 229 LYS C O 1
ATOM 5577 N N . TRP C 1 232 ? -35.795 -48.533 -5.167 1.00 44.68 230 TRP C N 1
ATOM 5578 C CA . TRP C 1 232 ? -34.934 -49.338 -4.296 1.00 44.09 230 TRP C CA 1
ATOM 5579 C C . TRP C 1 232 ? -34.396 -48.621 -3.054 1.00 45.39 230 TRP C C 1
ATOM 5580 O O . TRP C 1 232 ? -34.188 -49.260 -2.021 1.00 46.33 230 TRP C O 1
ATOM 5591 N N . LEU C 1 233 ? -34.215 -47.302 -3.155 1.00 45.42 231 LEU C N 1
ATOM 5592 C CA . LEU C 1 233 ? -33.641 -46.465 -2.086 1.00 45.47 231 LEU C CA 1
ATOM 5593 C C . LEU C 1 233 ? -34.305 -46.489 -0.703 1.00 45.81 231 LEU C C 1
ATOM 5594 O O . LEU C 1 233 ? -33.623 -46.273 0.297 1.00 45.65 231 LEU C O 1
ATOM 5599 N N . GLU C 1 234 ? -35.617 -46.710 -0.635 1.00 46.45 232 GLU C N 1
ATOM 5600 C CA . GLU C 1 234 ? -36.210 -47.152 0.627 1.00 47.23 232 GLU C CA 1
ATOM 5601 C C . GLU C 1 234 ? -35.889 -48.645 0.781 1.00 47.87 232 GLU C C 1
ATOM 5602 O O . GLU C 1 234 ? -36.727 -49.498 0.455 1.00 48.73 232 GLU C O 1
ATOM 5608 N N . LYS C 1 235 ? -34.669 -48.946 1.242 1.00 46.88 233 LYS C N 1
ATOM 5609 C CA . LYS C 1 235 ? -34.181 -50.319 1.461 1.00 45.95 233 LYS C CA 1
ATOM 5610 C C . LYS C 1 235 ? -35.186 -51.419 1.086 1.00 46.20 233 LYS C C 1
ATOM 5611 O O . LYS C 1 235 ? -35.486 -51.663 -0.096 1.00 46.05 233 LYS C O 1
ATOM 5617 N N . LEU D 1 3 ? 3.681 -67.553 -13.643 1.00 59.60 1 LEU D N 1
ATOM 5618 C CA . LEU D 1 3 ? 5.113 -67.417 -14.043 1.00 59.84 1 LEU D CA 1
ATOM 5619 C C . LEU D 1 3 ? 5.797 -66.201 -13.377 1.00 59.74 1 LEU D C 1
ATOM 5620 O O . LEU D 1 3 ? 5.362 -65.050 -13.551 1.00 60.22 1 LEU D O 1
ATOM 5625 N N . ARG D 1 4 ? 6.859 -66.489 -12.617 1.00 58.34 2 ARG D N 1
ATOM 5626 C CA . ARG D 1 4 ? 7.599 -65.503 -11.823 1.00 56.98 2 ARG D CA 1
ATOM 5627 C C . ARG D 1 4 ? 9.062 -65.358 -12.271 1.00 54.49 2 ARG D C 1
ATOM 5628 O O . ARG D 1 4 ? 9.746 -66.353 -12.568 1.00 54.53 2 ARG D O 1
ATOM 5636 N N . GLY D 1 5 ? 9.539 -64.116 -12.283 1.00 51.71 3 GLY D N 1
ATOM 5637 C CA . GLY D 1 5 ? 10.917 -63.833 -12.633 1.00 49.47 3 GLY D CA 1
ATOM 5638 C C . GLY D 1 5 ? 10.965 -62.904 -13.821 1.00 47.58 3 GLY D C 1
ATOM 5639 O O . GLY D 1 5 ? 11.144 -61.683 -13.664 1.00 47.87 3 GLY D O 1
ATOM 5640 N N . GLU D 1 6 ? 10.812 -63.481 -15.013 1.00 44.97 4 GLU D N 1
ATOM 5641 C CA . GLU D 1 6 ? 10.825 -62.696 -16.245 1.00 42.68 4 GLU D CA 1
ATOM 5642 C C . GLU D 1 6 ? 9.851 -63.223 -17.291 1.00 40.59 4 GLU D C 1
ATOM 5643 O O . GLU D 1 6 ? 9.400 -64.372 -17.217 1.00 40.97 4 GLU D O 1
ATOM 5649 N N . LEU D 1 7 ? 9.490 -62.360 -18.231 1.00 38.03 5 LEU D N 1
ATOM 5650 C CA . LEU D 1 7 ? 8.609 -62.754 -19.307 1.00 36.45 5 LEU D CA 1
ATOM 5651 C C . LEU D 1 7 ? 9.455 -62.884 -20.559 1.00 35.37 5 LEU D C 1
ATOM 5652 O O . LEU D 1 7 ? 10.035 -61.891 -21.041 1.00 35.60 5 LEU D O 1
ATOM 5657 N N . ARG D 1 8 ? 9.572 -64.104 -21.063 1.00 33.88 6 ARG D N 1
ATOM 5658 C CA . ARG D 1 8 ? 10.392 -64.320 -22.249 1.00 33.56 6 ARG D CA 1
ATOM 5659 C C . ARG D 1 8 ? 9.535 -64.277 -23.513 1.00 33.28 6 ARG D C 1
ATOM 5660 O O . ARG D 1 8 ? 8.503 -64.950 -23.627 1.00 34.43 6 ARG D O 1
ATOM 5668 N N . VAL D 1 9 ? 9.978 -63.485 -24.464 1.00 32.02 7 VAL D N 1
ATOM 5669 C CA . VAL D 1 9 ? 9.206 -63.209 -25.632 1.00 32.12 7 VAL D CA 1
ATOM 5670 C C . VAL D 1 9 ? 10.085 -63.543 -26.797 1.00 33.46 7 VAL D C 1
ATOM 5671 O O . VAL D 1 9 ? 11.213 -63.062 -26.901 1.00 35.31 7 VAL D O 1
ATOM 5675 N N . GLY D 1 10 ? 9.580 -64.387 -27.674 1.00 32.46 8 GLY D N 1
ATOM 5676 C CA . GLY D 1 10 ? 10.319 -64.750 -28.862 1.00 30.95 8 GLY D CA 1
ATOM 5677 C C . GLY D 1 10 ? 9.817 -63.923 -30.002 1.00 29.57 8 GLY D C 1
ATOM 5678 O O . GLY D 1 10 ? 8.630 -63.729 -30.159 1.00 30.23 8 GLY D O 1
ATOM 5679 N N . LEU D 1 11 ? 10.730 -63.415 -30.797 1.00 28.30 9 LEU D N 1
ATOM 5680 C CA . LEU D 1 11 ? 10.351 -62.721 -31.992 1.00 27.28 9 LEU D CA 1
ATOM 5681 C C . LEU D 1 11 ? 11.478 -62.767 -32.999 1.00 28.50 9 LEU D C 1
ATOM 5682 O O . LEU D 1 11 ? 12.629 -63.039 -32.655 1.00 27.41 9 LEU D O 1
ATOM 5687 N N . GLU D 1 12 ? 11.133 -62.507 -34.253 1.00 31.10 10 GLU D N 1
ATOM 5688 C CA . GLU D 1 12 ? 12.144 -62.377 -35.302 1.00 32.78 10 GLU D CA 1
ATOM 5689 C C . GLU D 1 12 ? 12.161 -60.989 -35.902 1.00 33.54 10 GLU D C 1
ATOM 5690 O O . GLU D 1 12 ? 11.216 -60.612 -36.582 1.00 34.23 10 GLU D O 1
ATOM 5696 N N . PRO D 1 13 ? 13.234 -60.230 -35.661 1.00 34.29 11 PRO D N 1
ATOM 5697 C CA . PRO D 1 13 ? 13.379 -58.888 -36.246 1.00 34.69 11 PRO D CA 1
ATOM 5698 C C . PRO D 1 13 ? 13.495 -58.903 -37.785 1.00 35.85 11 PRO D C 1
ATOM 5699 O O . PRO D 1 13 ? 13.996 -59.873 -38.363 1.00 36.20 11 PRO D O 1
ATOM 5703 N N . GLY D 1 14 ? 13.010 -57.836 -38.424 1.00 35.90 12 GLY D N 1
ATOM 5704 C CA . GLY D 1 14 ? 12.936 -57.750 -39.873 1.00 35.55 12 GLY D CA 1
ATOM 5705 C C . GLY D 1 14 ? 11.626 -57.117 -40.316 1.00 35.27 12 GLY D C 1
ATOM 5706 O O . GLY D 1 14 ? 11.548 -56.536 -41.412 1.00 34.67 12 GLY D O 1
ATOM 5707 N N . TYR D 1 15 ? 10.608 -57.231 -39.454 1.00 34.72 13 TYR D N 1
ATOM 5708 C CA . TYR D 1 15 ? 9.222 -56.857 -39.765 1.00 34.20 13 TYR D CA 1
ATOM 5709 C C . TYR D 1 15 ? 8.907 -55.465 -39.234 1.00 35.08 13 TYR D C 1
ATOM 5710 O O . TYR D 1 15 ? 8.330 -55.292 -38.140 1.00 34.70 13 TYR D O 1
ATOM 5719 N N . LEU D 1 16 ? 9.333 -54.476 -40.025 1.00 36.16 14 LEU D N 1
ATOM 5720 C CA . LEU D 1 16 ? 8.996 -53.075 -39.825 1.00 36.21 14 LEU D CA 1
ATOM 5721 C C . LEU D 1 16 ? 7.497 -53.040 -39.773 1.00 37.40 14 LEU D C 1
ATOM 5722 O O . LEU D 1 16 ? 6.853 -53.783 -40.501 1.00 38.58 14 LEU D O 1
ATOM 5727 N N . PRO D 1 17 ? 6.917 -52.257 -38.865 1.00 37.66 15 PRO D N 1
ATOM 5728 C CA . PRO D 1 17 ? 7.437 -51.538 -37.713 1.00 38.32 15 PRO D CA 1
ATOM 5729 C C . PRO D 1 17 ? 7.336 -52.350 -36.393 1.00 39.65 15 PRO D C 1
ATOM 5730 O O . PRO D 1 17 ? 7.640 -51.830 -35.322 1.00 40.04 15 PRO D O 1
ATOM 5734 N N . PHE D 1 18 ? 6.928 -53.613 -36.488 1.00 40.18 16 PHE D N 1
ATOM 5735 C CA . PHE D 1 18 ? 6.748 -54.474 -35.339 1.00 40.17 16 PHE D CA 1
ATOM 5736 C C . PHE D 1 18 ? 8.064 -54.753 -34.604 1.00 40.97 16 PHE D C 1
ATOM 5737 O O . PHE D 1 18 ? 8.154 -54.526 -33.413 1.00 40.35 16 PHE D O 1
ATOM 5745 N N . GLU D 1 19 ? 9.059 -55.302 -35.300 1.00 42.58 17 GLU D N 1
ATOM 5746 C CA . GLU D 1 19 ? 10.376 -55.547 -34.689 1.00 44.61 17 GLU D CA 1
ATOM 5747 C C . GLU D 1 19 ? 11.457 -55.374 -35.731 1.00 46.41 17 GLU D C 1
ATOM 5748 O O . GLU D 1 19 ? 11.404 -55.966 -36.807 1.00 46.04 17 GLU D O 1
ATOM 5762 N N . LYS D 1 21 ? 15.976 -54.264 -35.517 1.00 50.46 19 LYS D N 1
ATOM 5763 C CA . LYS D 1 21 ? 17.057 -53.779 -34.678 1.00 50.52 19 LYS D CA 1
ATOM 5764 C C . LYS D 1 21 ? 17.558 -52.421 -35.145 1.00 50.73 19 LYS D C 1
ATOM 5765 O O . LYS D 1 21 ? 17.712 -52.175 -36.343 1.00 50.77 19 LYS D O 1
ATOM 5771 N N . ASP D 1 22 ? 17.788 -51.544 -34.171 1.00 51.06 20 ASP D N 1
ATOM 5772 C CA . ASP D 1 22 ? 18.250 -50.186 -34.399 1.00 51.53 20 ASP D CA 1
ATOM 5773 C C . ASP D 1 22 ? 19.736 -50.165 -34.806 1.00 51.80 20 ASP D C 1
ATOM 5774 O O . ASP D 1 22 ? 20.392 -51.216 -34.866 1.00 51.65 20 ASP D O 1
ATOM 5779 N N . LYS D 1 23 ? 20.253 -48.967 -35.082 1.00 51.96 21 LYS D N 1
ATOM 5780 C CA . LYS D 1 23 ? 21.668 -48.779 -35.382 1.00 52.07 21 LYS D CA 1
ATOM 5781 C C . LYS D 1 23 ? 22.550 -49.240 -34.215 1.00 52.25 21 LYS D C 1
ATOM 5782 O O . LYS D 1 23 ? 23.601 -49.846 -34.437 1.00 52.33 21 LYS D O 1
ATOM 5788 N N . LYS D 1 24 ? 22.100 -48.991 -32.982 1.00 52.10 22 LYS D N 1
ATOM 5789 C CA . LYS D 1 24 ? 22.832 -49.419 -31.777 1.00 52.06 22 LYS D CA 1
ATOM 5790 C C . LYS D 1 24 ? 22.995 -50.941 -31.633 1.00 51.10 22 LYS D C 1
ATOM 5791 O O . LYS D 1 24 ? 23.961 -51.397 -31.032 1.00 51.38 22 LYS D O 1
ATOM 5797 N N . GLY D 1 25 ? 22.064 -51.722 -32.174 1.00 50.04 23 GLY D N 1
ATOM 5798 C CA . GLY D 1 25 ? 22.125 -53.187 -32.042 1.00 49.37 23 GLY D CA 1
ATOM 5799 C C . GLY D 1 25 ? 20.993 -53.803 -31.226 1.00 48.50 23 GLY D C 1
ATOM 5800 O O . GLY D 1 25 ? 20.812 -55.035 -31.200 1.00 48.13 23 GLY D O 1
ATOM 5801 N N . ASN D 1 26 ? 20.234 -52.936 -30.561 1.00 47.59 24 ASN D N 1
ATOM 5802 C CA . ASN D 1 26 ? 19.070 -53.346 -29.805 1.00 46.89 24 ASN D CA 1
ATOM 5803 C C . ASN D 1 26 ? 17.870 -53.556 -30.713 1.00 45.50 24 ASN D C 1
ATOM 5804 O O . ASN D 1 26 ? 17.734 -52.915 -31.751 1.00 45.14 24 ASN D O 1
ATOM 5809 N N . VAL D 1 27 ? 17.002 -54.470 -30.305 1.00 44.29 25 VAL D N 1
ATOM 5810 C CA . VAL D 1 27 ? 15.763 -54.715 -31.021 1.00 42.59 25 VAL D CA 1
ATOM 5811 C C . VAL D 1 27 ? 14.598 -53.923 -30.407 1.00 41.33 25 VAL D C 1
ATOM 5812 O O . VAL D 1 27 ? 14.421 -53.868 -29.171 1.00 41.18 25 VAL D O 1
ATOM 5816 N N . ILE D 1 28 ? 13.823 -53.304 -31.298 1.00 39.63 26 ILE D N 1
ATOM 5817 C CA . ILE D 1 28 ? 12.790 -52.350 -30.926 1.00 37.77 26 ILE D CA 1
ATOM 5818 C C . ILE D 1 28 ? 11.638 -52.382 -31.941 1.00 36.45 26 ILE D C 1
ATOM 5819 O O . ILE D 1 28 ? 11.723 -53.057 -32.967 1.00 36.21 26 ILE D O 1
ATOM 5824 N N . GLY D 1 29 ? 10.568 -51.650 -31.642 1.00 35.14 27 GLY D N 1
ATOM 5825 C CA . GLY D 1 29 ? 9.409 -51.587 -32.510 1.00 34.00 27 GLY D CA 1
ATOM 5826 C C . GLY D 1 29 ? 8.129 -51.976 -31.803 1.00 33.59 27 GLY D C 1
ATOM 5827 O O . GLY D 1 29 ? 8.132 -52.308 -30.627 1.00 33.28 27 GLY D O 1
ATOM 5828 N N . PHE D 1 30 ? 7.036 -51.987 -32.555 1.00 33.72 28 PHE D N 1
ATOM 5829 C CA . PHE D 1 30 ? 5.701 -52.035 -31.991 1.00 33.43 28 PHE D CA 1
ATOM 5830 C C . PHE D 1 30 ? 5.574 -53.122 -30.950 1.00 35.77 28 PHE D C 1
ATOM 5831 O O . PHE D 1 30 ? 5.309 -52.831 -29.785 1.00 36.35 28 PHE D O 1
ATOM 5839 N N . ASP D 1 31 ? 5.791 -54.367 -31.371 1.00 37.21 29 ASP D N 1
ATOM 5840 C CA . ASP D 1 31 ? 5.666 -55.541 -30.504 1.00 37.67 29 ASP D CA 1
ATOM 5841 C C . ASP D 1 31 ? 6.482 -55.407 -29.215 1.00 37.43 29 ASP D C 1
ATOM 5842 O O . ASP D 1 31 ? 5.995 -55.679 -28.121 1.00 37.83 29 ASP D O 1
ATOM 5847 N N . VAL D 1 32 ? 7.725 -54.985 -29.365 1.00 36.83 30 VAL D N 1
ATOM 5848 C CA . VAL D 1 32 ? 8.584 -54.629 -28.248 1.00 36.82 30 VAL D CA 1
ATOM 5849 C C . VAL D 1 32 ? 7.926 -53.725 -27.187 1.00 36.90 30 VAL D C 1
ATOM 5850 O O . VAL D 1 32 ? 7.958 -54.044 -26.002 1.00 37.74 30 VAL D O 1
ATOM 5854 N N . ASP D 1 33 ? 7.340 -52.605 -27.601 1.00 36.14 31 ASP D N 1
ATOM 5855 C CA . ASP D 1 33 ? 6.681 -51.697 -26.659 1.00 36.00 31 ASP D CA 1
ATOM 5856 C C . ASP D 1 33 ? 5.482 -52.390 -25.993 1.00 36.53 31 ASP D C 1
ATOM 5857 O O . ASP D 1 33 ? 5.236 -52.219 -24.796 1.00 38.07 31 ASP D O 1
ATOM 5862 N N . LEU D 1 34 ? 4.746 -53.169 -26.771 1.00 34.96 32 LEU D N 1
ATOM 5863 C CA . LEU D 1 34 ? 3.708 -54.045 -26.243 1.00 34.06 32 LEU D CA 1
ATOM 5864 C C . LEU D 1 34 ? 4.235 -55.002 -25.187 1.00 33.02 32 LEU D C 1
ATOM 5865 O O . LEU D 1 34 ? 3.651 -55.134 -24.117 1.00 32.19 32 LEU D O 1
ATOM 5870 N N . ALA D 1 35 ? 5.314 -55.700 -25.527 1.00 32.96 33 ALA D N 1
ATOM 5871 C CA . ALA D 1 35 ? 5.950 -56.669 -24.630 1.00 33.33 33 ALA D CA 1
ATOM 5872 C C . ALA D 1 35 ? 6.408 -56.006 -23.342 1.00 34.90 33 ALA D C 1
ATOM 5873 O O . ALA D 1 35 ? 6.221 -56.560 -22.256 1.00 34.01 33 ALA D O 1
ATOM 5875 N N . ARG D 1 36 ? 7.000 -54.817 -23.484 1.00 36.97 34 ARG D N 1
ATOM 5876 C CA . ARG D 1 36 ? 7.435 -54.010 -22.351 1.00 39.31 34 ARG D CA 1
ATOM 5877 C C . ARG D 1 36 ? 6.227 -53.663 -21.462 1.00 40.19 34 ARG D C 1
ATOM 5878 O O . ARG D 1 36 ? 6.278 -53.812 -20.236 1.00 40.25 34 ARG D O 1
ATOM 5886 N N . GLU D 1 37 ? 5.137 -53.228 -22.091 1.00 40.86 35 GLU D N 1
ATOM 5887 C CA . GLU D 1 37 ? 3.912 -52.910 -21.374 1.00 41.83 35 GLU D CA 1
ATOM 5888 C C . GLU D 1 37 ? 3.349 -54.149 -20.665 1.00 42.12 35 GLU D C 1
ATOM 5889 O O . GLU D 1 37 ? 3.039 -54.113 -19.453 1.00 42.57 35 GLU D O 1
ATOM 5903 N N . ALA D 1 39 ? 4.931 -56.961 -19.725 1.00 39.67 37 ALA D N 1
ATOM 5904 C CA . ALA D 1 39 ? 5.818 -57.306 -18.605 1.00 38.73 37 ALA D CA 1
ATOM 5905 C C . ALA D 1 39 ? 5.582 -56.451 -17.356 1.00 38.81 37 ALA D C 1
ATOM 5906 O O . ALA D 1 39 ? 5.612 -56.947 -16.220 1.00 38.07 37 ALA D O 1
ATOM 5908 N N . LYS D 1 40 ? 5.346 -55.163 -17.574 1.00 39.29 38 LYS D N 1
ATOM 5909 C CA . LYS D 1 40 ? 5.093 -54.240 -16.469 1.00 39.26 38 LYS D CA 1
ATOM 5910 C C . LYS D 1 40 ? 3.778 -54.585 -15.767 1.00 39.61 38 LYS D C 1
ATOM 5911 O O . LYS D 1 40 ? 3.639 -54.383 -14.568 1.00 39.11 38 LYS D O 1
ATOM 5917 N N . ALA D 1 41 ? 2.821 -55.124 -16.516 1.00 40.88 39 ALA D N 1
ATOM 5918 C CA . ALA D 1 41 ? 1.501 -55.430 -15.962 1.00 41.56 39 ALA D CA 1
ATOM 5919 C C . ALA D 1 41 ? 1.560 -56.686 -15.092 1.00 42.71 39 ALA D C 1
ATOM 5920 O O . ALA D 1 41 ? 0.741 -56.865 -14.191 1.00 42.05 39 ALA D O 1
ATOM 5930 N N . GLY D 1 43 ? 4.204 -57.229 -13.350 1.00 44.88 41 GLY D N 1
ATOM 5931 C CA . GLY D 1 43 ? 5.261 -56.838 -12.426 1.00 43.76 41 GLY D CA 1
ATOM 5932 C C . GLY D 1 43 ? 6.494 -57.708 -12.602 1.00 43.08 41 GLY D C 1
ATOM 5933 O O . GLY D 1 43 ? 6.838 -58.485 -11.706 1.00 43.78 41 GLY D O 1
ATOM 5934 N N . VAL D 1 44 ? 7.154 -57.582 -13.757 1.00 41.40 42 VAL D N 1
ATOM 5935 C CA . VAL D 1 44 ? 8.225 -58.500 -14.155 1.00 39.37 42 VAL D CA 1
ATOM 5936 C C . VAL D 1 44 ? 9.185 -57.893 -15.199 1.00 38.10 42 VAL D C 1
ATOM 5937 O O . VAL D 1 44 ? 8.876 -56.893 -15.855 1.00 37.84 42 VAL D O 1
ATOM 5941 N N . LYS D 1 45 ? 10.354 -58.508 -15.332 1.00 37.31 43 LYS D N 1
ATOM 5942 C CA . LYS D 1 45 ? 11.396 -58.041 -16.244 1.00 36.86 43 LYS D CA 1
ATOM 5943 C C . LYS D 1 45 ? 11.163 -58.617 -17.635 1.00 34.55 43 LYS D C 1
ATOM 5944 O O . LYS D 1 45 ? 10.540 -59.653 -17.799 1.00 34.55 43 LYS D O 1
ATOM 5950 N N . LEU D 1 46 ? 11.661 -57.927 -18.645 1.00 32.53 44 LEU D N 1
ATOM 5951 C CA . LEU D 1 46 ? 11.436 -58.354 -20.012 1.00 29.49 44 LEU D CA 1
ATOM 5952 C C . LEU D 1 46 ? 12.749 -58.811 -20.653 1.00 27.86 44 LEU D C 1
ATOM 5953 O O . LEU D 1 46 ? 13.756 -58.129 -20.622 1.00 26.11 44 LEU D O 1
ATOM 5958 N N . LYS D 1 47 ? 12.692 -59.985 -21.243 1.00 28.17 45 LYS D N 1
ATOM 5959 C CA . LYS D 1 47 ? 13.812 -60.602 -21.876 1.00 27.70 45 LYS D CA 1
ATOM 5960 C C . LYS D 1 47 ? 13.303 -61.079 -23.246 1.00 28.61 45 LYS D C 1
ATOM 5961 O O . LYS D 1 47 ? 12.610 -62.095 -23.362 1.00 28.71 45 LYS D O 1
ATOM 5967 N N . LEU D 1 48 ? 13.598 -60.310 -24.285 1.00 28.72 46 LEU D N 1
ATOM 5968 C CA . LEU D 1 48 ? 13.320 -60.763 -25.632 1.00 28.34 46 LEU D CA 1
ATOM 5969 C C . LEU D 1 48 ? 14.313 -61.856 -25.959 1.00 28.29 46 LEU D C 1
ATOM 5970 O O . LEU D 1 48 ? 15.432 -61.857 -25.432 1.00 27.81 46 LEU D O 1
ATOM 5975 N N . VAL D 1 49 ? 13.883 -62.783 -26.812 1.00 28.32 47 VAL D N 1
ATOM 5976 C CA . VAL D 1 49 ? 14.696 -63.914 -27.269 1.00 28.19 47 VAL D CA 1
ATOM 5977 C C . VAL D 1 49 ? 14.531 -63.926 -28.787 1.00 28.69 47 VAL D C 1
ATOM 5978 O O . VAL D 1 49 ? 13.570 -64.505 -29.325 1.00 28.01 47 VAL D O 1
ATOM 5982 N N . PRO D 1 50 ? 15.438 -63.236 -29.490 1.00 29.43 48 PRO D N 1
ATOM 5983 C CA . PRO D 1 50 ? 15.280 -63.142 -30.944 1.00 28.97 48 PRO D CA 1
ATOM 5984 C C . PRO D 1 50 ? 15.569 -64.495 -31.546 1.00 28.74 48 PRO D C 1
ATOM 5985 O O . PRO D 1 50 ? 16.444 -65.203 -31.077 1.00 28.91 48 PRO D O 1
ATOM 5989 N N . THR D 1 51 ? 14.811 -64.859 -32.563 1.00 28.96 49 THR D N 1
ATOM 5990 C CA . THR D 1 51 ? 14.832 -66.209 -33.109 1.00 29.20 49 THR D CA 1
ATOM 5991 C C . THR D 1 51 ? 14.430 -66.144 -34.561 1.00 29.54 49 THR D C 1
ATOM 5992 O O . THR D 1 51 ? 13.615 -65.316 -34.955 1.00 29.11 49 THR D O 1
ATOM 5996 N N . SER D 1 52 ? 15.011 -67.014 -35.365 1.00 30.79 50 SER D N 1
ATOM 5997 C CA . SER D 1 52 ? 14.609 -67.115 -36.757 1.00 31.64 50 SER D CA 1
ATOM 5998 C C . SER D 1 52 ? 13.178 -67.630 -36.780 1.00 32.52 50 SER D C 1
ATOM 5999 O O . SER D 1 52 ? 12.750 -68.337 -35.856 1.00 32.76 50 SER D O 1
ATOM 6002 N N . TRP D 1 53 ? 12.437 -67.265 -37.824 1.00 32.86 51 TRP D N 1
ATOM 6003 C CA . TRP D 1 53 ? 11.009 -67.564 -37.898 1.00 32.93 51 TRP D CA 1
ATOM 6004 C C . TRP D 1 53 ? 10.667 -69.054 -37.648 1.00 34.88 51 TRP D C 1
ATOM 6005 O O . TRP D 1 53 ? 9.886 -69.364 -36.757 1.00 36.21 51 TRP D O 1
ATOM 6016 N N . ASP D 1 54 ? 11.253 -69.964 -38.420 1.00 35.38 52 ASP D N 1
ATOM 6017 C CA . ASP D 1 54 ? 10.979 -71.379 -38.284 1.00 37.30 52 ASP D CA 1
ATOM 6018 C C . ASP D 1 54 ? 11.245 -71.904 -36.863 1.00 38.33 52 ASP D C 1
ATOM 6019 O O . ASP D 1 54 ? 10.684 -72.927 -36.453 1.00 39.06 52 ASP D O 1
ATOM 6024 N N . GLY D 1 55 ? 12.088 -71.198 -36.111 1.00 37.51 53 GLY D N 1
ATOM 6025 C CA . GLY D 1 55 ? 12.354 -71.568 -34.734 1.00 36.22 53 GLY D CA 1
ATOM 6026 C C . GLY D 1 55 ? 11.466 -70.926 -33.673 1.00 35.34 53 GLY D C 1
ATOM 6027 O O . GLY D 1 55 ? 11.778 -71.044 -32.484 1.00 36.47 53 GLY D O 1
ATOM 6028 N N . LEU D 1 56 ? 10.375 -70.263 -34.068 1.00 32.81 54 LEU D N 1
ATOM 6029 C CA . LEU D 1 56 ? 9.540 -69.551 -33.106 1.00 32.04 54 LEU D CA 1
ATOM 6030 C C . LEU D 1 56 ? 8.508 -70.430 -32.476 1.00 31.82 54 LEU D C 1
ATOM 6031 O O . LEU D 1 56 ? 8.421 -70.497 -31.256 1.00 33.42 54 LEU D O 1
ATOM 6036 N N . ILE D 1 57 ? 7.684 -71.091 -33.274 1.00 30.06 55 ILE D N 1
ATOM 6037 C CA . ILE D 1 57 ? 6.728 -71.989 -32.661 1.00 28.09 55 ILE D CA 1
ATOM 6038 C C . ILE D 1 57 ? 7.416 -73.098 -31.817 1.00 28.29 55 ILE D C 1
ATOM 6039 O O . ILE D 1 57 ? 7.065 -73.310 -30.637 1.00 28.00 55 ILE D O 1
ATOM 6044 N N . PRO D 1 58 ? 8.412 -73.790 -32.414 1.00 26.69 56 PRO D N 1
ATOM 6045 C CA . PRO D 1 58 ? 9.003 -74.866 -31.665 1.00 25.11 56 PRO D CA 1
ATOM 6046 C C . PRO D 1 58 ? 9.803 -74.368 -30.484 1.00 24.42 56 PRO D C 1
ATOM 6047 O O . PRO D 1 58 ? 10.124 -75.146 -29.613 1.00 23.51 56 PRO D O 1
ATOM 6051 N N . GLY D 1 59 ? 10.171 -73.093 -30.497 1.00 25.38 57 GLY D N 1
ATOM 6052 C CA . GLY D 1 59 ? 10.931 -72.511 -29.412 1.00 26.28 57 GLY D CA 1
ATOM 6053 C C . GLY D 1 59 ? 9.942 -72.423 -28.285 1.00 27.24 57 GLY D C 1
ATOM 6054 O O . GLY D 1 59 ? 10.200 -72.857 -27.148 1.00 26.75 57 GLY D O 1
ATOM 6055 N N . LEU D 1 60 ? 8.789 -71.881 -28.654 1.00 28.46 58 LEU D N 1
ATOM 6056 C CA . LEU D 1 60 ? 7.661 -71.704 -27.760 1.00 29.89 58 LEU D CA 1
ATOM 6057 C C . LEU D 1 60 ? 7.154 -73.000 -27.150 1.00 29.99 58 LEU D C 1
ATOM 6058 O O . LEU D 1 60 ? 7.113 -73.130 -25.942 1.00 31.67 58 LEU D O 1
ATOM 6063 N N . VAL D 1 61 ? 6.757 -73.939 -27.992 1.00 28.78 59 VAL D N 1
ATOM 6064 C CA . VAL D 1 61 ? 6.279 -75.247 -27.574 1.00 27.82 59 VAL D CA 1
ATOM 6065 C C . VAL D 1 61 ? 7.342 -75.944 -26.746 1.00 27.42 59 VAL D C 1
ATOM 6066 O O . VAL D 1 61 ? 7.043 -76.728 -25.852 1.00 27.88 59 VAL D O 1
ATOM 6070 N N . THR D 1 62 ? 8.592 -75.641 -27.061 1.00 26.61 60 THR D N 1
ATOM 6071 C CA . THR D 1 62 ? 9.743 -76.210 -26.384 1.00 26.06 60 THR D CA 1
ATOM 6072 C C . THR D 1 62 ? 10.044 -75.551 -25.040 1.00 26.74 60 THR D C 1
ATOM 6073 O O . THR D 1 62 ? 10.969 -75.973 -24.339 1.00 27.41 60 THR D O 1
ATOM 6077 N N . GLU D 1 63 ? 9.238 -74.548 -24.692 1.00 26.56 61 GLU D N 1
ATOM 6078 C CA . GLU D 1 63 ? 9.361 -73.753 -23.475 1.00 27.27 61 GLU D CA 1
ATOM 6079 C C . GLU D 1 63 ? 10.642 -72.888 -23.383 1.00 27.59 61 GLU D C 1
ATOM 6080 O O . GLU D 1 63 ? 11.136 -72.594 -22.278 1.00 28.46 61 GLU D O 1
ATOM 6086 N N . LYS D 1 64 ? 11.136 -72.431 -24.536 1.00 26.71 62 LYS D N 1
ATOM 6087 C CA . LYS D 1 64 ? 12.229 -71.462 -24.573 1.00 26.44 62 LYS D CA 1
ATOM 6088 C C . LYS D 1 64 ? 11.816 -70.017 -24.289 1.00 26.26 62 LYS D C 1
ATOM 6089 O O . LYS D 1 64 ? 12.649 -69.156 -24.012 1.00 25.30 62 LYS D O 1
ATOM 6095 N N . PHE D 1 65 ? 10.525 -69.741 -24.374 1.00 26.87 63 PHE D N 1
ATOM 6096 C CA . PHE D 1 65 ? 10.002 -68.423 -24.014 1.00 26.37 63 PHE D CA 1
ATOM 6097 C C . PHE D 1 65 ? 8.512 -68.623 -23.910 1.00 26.70 63 PHE D C 1
ATOM 6098 O O . PHE D 1 65 ? 7.986 -69.650 -24.373 1.00 26.39 63 PHE D O 1
ATOM 6106 N N . ASP D 1 66 ? 7.824 -67.660 -23.313 1.00 27.17 64 ASP D N 1
ATOM 6107 C CA . ASP D 1 66 ? 6.456 -67.896 -22.896 1.00 27.30 64 ASP D CA 1
ATOM 6108 C C . ASP D 1 66 ? 5.479 -67.507 -23.980 1.00 27.14 64 ASP D C 1
ATOM 6109 O O . ASP D 1 66 ? 4.365 -68.008 -24.029 1.00 27.64 64 ASP D O 1
ATOM 6114 N N . ILE D 1 67 ? 5.877 -66.576 -24.837 1.00 26.15 65 ILE D N 1
ATOM 6115 C CA . ILE D 1 67 ? 4.933 -65.976 -25.752 1.00 24.83 65 ILE D CA 1
ATOM 6116 C C . ILE D 1 67 ? 5.654 -65.614 -27.023 1.00 25.20 65 ILE D C 1
ATOM 6117 O O . ILE D 1 67 ? 6.862 -65.319 -27.024 1.00 24.80 65 ILE D O 1
ATOM 6122 N N . ILE D 1 68 ? 4.914 -65.672 -28.121 1.00 25.51 66 ILE D N 1
ATOM 6123 C CA . ILE D 1 68 ? 5.384 -65.101 -29.349 1.00 25.57 66 ILE D CA 1
ATOM 6124 C C . ILE D 1 68 ? 4.694 -63.757 -29.430 1.00 26.43 66 ILE D C 1
ATOM 6125 O O . ILE D 1 68 ? 3.502 -63.673 -29.149 1.00 27.17 66 ILE D O 1
ATOM 6130 N N . ILE D 1 69 ? 5.442 -62.742 -29.793 1.00 26.83 67 ILE D N 1
ATOM 6131 C CA . ILE D 1 69 ? 4.960 -61.469 -30.251 1.00 27.72 67 ILE D CA 1
ATOM 6132 C C . ILE D 1 69 ? 5.745 -61.034 -31.470 1.00 30.13 67 ILE D C 1
ATOM 6133 O O . ILE D 1 69 ? 6.660 -60.310 -31.350 1.00 30.96 67 ILE D O 1
ATOM 6138 N N . SER D 1 70 ? 5.437 -61.607 -32.612 1.00 31.13 68 SER D N 1
ATOM 6139 C CA . SER D 1 70 ? 6.068 -61.373 -33.904 1.00 32.70 68 SER D CA 1
ATOM 6140 C C . SER D 1 70 ? 5.247 -60.899 -35.099 1.00 35.27 68 SER D C 1
ATOM 6141 O O . SER D 1 70 ? 5.522 -61.249 -36.191 1.00 35.54 68 SER D O 1
ATOM 6144 N N . GLY D 1 71 ? 4.148 -60.259 -34.912 1.00 37.21 69 GLY D N 1
ATOM 6145 C CA . GLY D 1 71 ? 3.380 -59.959 -36.062 1.00 38.84 69 GLY D CA 1
ATOM 6146 C C . GLY D 1 71 ? 3.011 -61.257 -36.686 1.00 41.11 69 GLY D C 1
ATOM 6147 O O . GLY D 1 71 ? 2.936 -61.343 -37.860 1.00 41.28 69 GLY D O 1
ATOM 6156 N N . THR D 1 73 ? 0.524 -64.443 -37.642 1.00 37.12 71 THR D N 1
ATOM 6157 C CA . THR D 1 73 ? -0.797 -64.496 -38.161 1.00 33.75 71 THR D CA 1
ATOM 6158 C C . THR D 1 73 ? -1.543 -65.658 -37.629 1.00 30.91 71 THR D C 1
ATOM 6159 O O . THR D 1 73 ? -1.057 -66.724 -37.609 1.00 30.16 71 THR D O 1
ATOM 6163 N N . ILE D 1 74 ? -2.751 -65.418 -37.189 1.00 28.70 72 ILE D N 1
ATOM 6164 C CA . ILE D 1 74 ? -3.601 -66.464 -36.650 1.00 27.12 72 ILE D CA 1
ATOM 6165 C C . ILE D 1 74 ? -4.111 -67.272 -37.841 1.00 26.52 72 ILE D C 1
ATOM 6166 O O . ILE D 1 74 ? -5.141 -66.921 -38.479 1.00 25.85 72 ILE D O 1
ATOM 6171 N N . SER D 1 75 ? -3.384 -68.338 -38.164 1.00 26.07 73 SER D N 1
ATOM 6172 C CA . SER D 1 75 ? -3.862 -69.285 -39.159 1.00 25.51 73 SER D CA 1
ATOM 6173 C C . SER D 1 75 ? -4.326 -70.582 -38.497 1.00 25.88 73 SER D C 1
ATOM 6174 O O . SER D 1 75 ? -3.833 -70.962 -37.432 1.00 25.51 73 SER D O 1
ATOM 6177 N N . GLN D 1 76 ? -5.289 -71.243 -39.130 1.00 26.69 74 GLN D N 1
ATOM 6178 C CA . GLN D 1 76 ? -5.740 -72.566 -38.715 1.00 27.72 74 GLN D CA 1
ATOM 6179 C C . GLN D 1 76 ? -4.647 -73.634 -38.682 1.00 30.41 74 GLN D C 1
ATOM 6180 O O . GLN D 1 76 ? -4.822 -74.637 -38.003 1.00 31.84 74 GLN D O 1
ATOM 6186 N N . GLU D 1 77 ? -3.542 -73.463 -39.410 1.00 31.40 75 GLU D N 1
ATOM 6187 C CA . GLU D 1 77 ? -2.508 -74.510 -39.395 1.00 33.25 75 GLU D CA 1
ATOM 6188 C C . GLU D 1 77 ? -1.670 -74.417 -38.121 1.00 32.23 75 GLU D C 1
ATOM 6189 O O . GLU D 1 77 ? -1.463 -75.399 -37.399 1.00 32.77 75 GLU D O 1
ATOM 6195 N N . ARG D 1 78 ? -1.171 -73.221 -37.896 1.00 30.60 76 ARG D N 1
ATOM 6196 C CA . ARG D 1 78 ? -0.410 -72.884 -36.741 1.00 30.01 76 ARG D CA 1
ATOM 6197 C C . ARG D 1 78 ? -1.250 -73.175 -35.512 1.00 31.92 76 ARG D C 1
ATOM 6198 O O . ARG D 1 78 ? -0.793 -73.712 -34.499 1.00 31.88 76 ARG D O 1
ATOM 6206 N N . ASN D 1 79 ? -2.512 -72.810 -35.608 1.00 32.95 77 ASN D N 1
ATOM 6207 C CA . ASN D 1 79 ? -3.322 -72.766 -34.436 1.00 33.28 77 ASN D CA 1
ATOM 6208 C C . ASN D 1 79 ? -3.702 -74.164 -34.004 1.00 33.22 77 ASN D C 1
ATOM 6209 O O . ASN D 1 79 ? -4.381 -74.330 -33.011 1.00 33.84 77 ASN D O 1
ATOM 6214 N N . LEU D 1 80 ? -3.260 -75.168 -34.754 1.00 32.61 78 LEU D N 1
ATOM 6215 C CA . LEU D 1 80 ? -3.324 -76.566 -34.300 1.00 31.18 78 LEU D CA 1
ATOM 6216 C C . LEU D 1 80 ? -2.181 -76.836 -33.307 1.00 30.84 78 LEU D C 1
ATOM 6217 O O . LEU D 1 80 ? -2.284 -77.716 -32.439 1.00 31.44 78 LEU D O 1
ATOM 6222 N N . ARG D 1 81 ? -1.100 -76.074 -33.460 1.00 29.28 79 ARG D N 1
ATOM 6223 C CA . ARG D 1 81 ? 0.146 -76.288 -32.724 1.00 28.33 79 ARG D CA 1
ATOM 6224 C C . ARG D 1 81 ? 0.274 -75.398 -31.461 1.00 27.56 79 ARG D C 1
ATOM 6225 O O . ARG D 1 81 ? 0.856 -75.801 -30.469 1.00 27.64 79 ARG D O 1
ATOM 6233 N N . VAL D 1 82 ? -0.269 -74.190 -31.526 1.00 26.43 80 VAL D N 1
ATOM 6234 C CA . VAL D 1 82 ? -0.272 -73.283 -30.423 1.00 25.79 80 VAL D CA 1
ATOM 6235 C C . VAL D 1 82 ? -1.635 -72.585 -30.319 1.00 25.20 80 VAL D C 1
ATOM 6236 O O . VAL D 1 82 ? -2.512 -72.821 -31.135 1.00 25.60 80 VAL D O 1
ATOM 6240 N N . ASN D 1 83 ? -1.828 -71.751 -29.290 1.00 24.31 81 ASN D N 1
ATOM 6241 C CA . ASN D 1 83 ? -3.081 -71.058 -29.092 1.00 22.81 81 ASN D CA 1
ATOM 6242 C C . ASN D 1 83 ? -2.811 -69.616 -29.382 1.00 23.49 81 ASN D C 1
ATOM 6243 O O . ASN D 1 83 ? -1.665 -69.193 -29.265 1.00 25.01 81 ASN D O 1
ATOM 6248 N N . PHE D 1 84 ? -3.835 -68.865 -29.786 1.00 21.22 82 PHE D N 1
ATOM 6249 C CA . PHE D 1 84 ? -3.636 -67.450 -30.007 1.00 20.20 82 PHE D CA 1
ATOM 6250 C C . PHE D 1 84 ? -4.574 -66.714 -29.146 1.00 19.36 82 PHE D C 1
ATOM 6251 O O . PHE D 1 84 ? -5.750 -67.128 -29.011 1.00 19.21 82 PHE D O 1
ATOM 6259 N N . VAL D 1 85 ? -4.043 -65.610 -28.635 1.00 18.45 83 VAL D N 1
ATOM 6260 C CA . VAL D 1 85 ? -4.807 -64.603 -28.006 1.00 21.93 83 VAL D CA 1
ATOM 6261 C C . VAL D 1 85 ? -5.697 -64.030 -29.104 1.00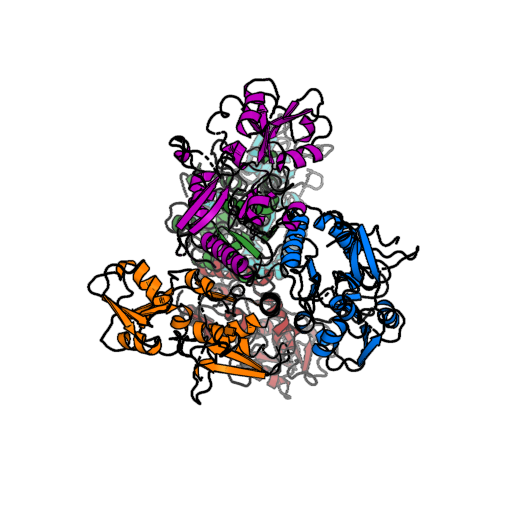 25.03 83 VAL D C 1
ATOM 6262 O O . VAL D 1 85 ? -5.483 -64.303 -30.285 1.00 26.34 83 VAL D O 1
ATOM 6266 N N . GLU D 1 86 ? -6.709 -63.256 -28.709 1.00 26.50 84 GLU D N 1
ATOM 6267 C CA . GLU D 1 86 ? -7.536 -62.516 -29.641 1.00 27.81 84 GLU D CA 1
ATOM 6268 C C . GLU D 1 86 ? -6.622 -61.600 -30.458 1.00 27.47 84 GLU D C 1
ATOM 6269 O O . GLU D 1 86 ? -5.531 -61.286 -29.999 1.00 28.65 84 GLU D O 1
ATOM 6275 N N . PRO D 1 87 ? -7.029 -61.235 -31.696 1.00 25.55 85 PRO D N 1
ATOM 6276 C CA . PRO D 1 87 ? -6.182 -60.450 -32.616 1.00 23.98 85 PRO D CA 1
ATOM 6277 C C . PRO D 1 87 ? -5.849 -59.085 -32.098 1.00 23.28 85 PRO D C 1
ATOM 6278 O O . PRO D 1 87 ? -6.744 -58.349 -31.734 1.00 23.97 85 PRO D O 1
ATOM 6282 N N . TYR D 1 88 ? -4.579 -58.720 -32.066 1.00 23.06 86 TYR D N 1
ATOM 6283 C CA . TYR D 1 88 ? -4.255 -57.328 -31.730 1.00 22.45 86 TYR D CA 1
ATOM 6284 C C . TYR D 1 88 ? -4.179 -56.332 -32.898 1.00 22.54 86 TYR D C 1
ATOM 6285 O O . TYR D 1 88 ? -4.059 -55.116 -32.705 1.00 23.42 86 TYR D O 1
ATOM 6294 N N . ILE D 1 89 ? -4.294 -56.825 -34.108 1.00 22.10 87 ILE D N 1
ATOM 6295 C CA . ILE D 1 89 ? -4.267 -55.950 -35.234 1.00 23.07 87 ILE D CA 1
ATOM 6296 C C . ILE D 1 89 ? -4.562 -56.817 -36.425 1.00 24.61 87 ILE D C 1
ATOM 6297 O O . ILE D 1 89 ? -4.223 -58.003 -36.453 1.00 25.14 87 ILE D O 1
ATOM 6302 N N . VAL D 1 90 ? -5.217 -56.210 -37.398 1.00 25.36 88 VAL D N 1
ATOM 6303 C CA . VAL D 1 90 ? -5.580 -56.870 -38.632 1.00 24.95 88 VAL D CA 1
ATOM 6304 C C . VAL D 1 90 ? -4.872 -56.200 -39.768 1.00 25.69 88 VAL D C 1
ATOM 6305 O O . VAL D 1 90 ? -4.796 -54.967 -39.865 1.00 24.49 88 VAL D O 1
ATOM 6309 N N . VAL D 1 91 ? -4.400 -57.073 -40.647 1.00 27.29 89 VAL D N 1
ATOM 6310 C CA . VAL D 1 91 ? -3.407 -56.784 -41.645 1.00 27.40 89 VAL D CA 1
ATOM 6311 C C . VAL D 1 91 ? -3.755 -57.566 -42.893 1.00 27.52 89 VAL D C 1
ATOM 6312 O O . VAL D 1 91 ? -4.686 -58.392 -42.911 1.00 27.96 89 VAL D O 1
ATOM 6316 N N . GLY D 1 92 ? -3.012 -57.319 -43.954 1.00 27.33 90 GLY D N 1
ATOM 6317 C CA . GLY D 1 92 ? -3.292 -58.021 -45.194 1.00 26.82 90 GLY D CA 1
ATOM 6318 C C . GLY D 1 92 ? -2.195 -57.761 -46.182 1.00 26.05 90 GLY D C 1
ATOM 6319 O O . GLY D 1 92 ? -1.569 -56.711 -46.167 1.00 25.64 90 GLY D O 1
ATOM 6320 N N . GLN D 1 93 ? -2.018 -58.720 -47.071 1.00 25.51 91 GLN D N 1
ATOM 6321 C CA . GLN D 1 93 ? -0.932 -58.757 -48.006 1.00 25.05 91 GLN D CA 1
ATOM 6322 C C . GLN D 1 93 ? -1.095 -57.744 -49.125 1.00 24.34 91 GLN D C 1
ATOM 6323 O O . GLN D 1 93 ? -2.183 -57.547 -49.664 1.00 24.66 91 GLN D O 1
ATOM 6329 N N . SER D 1 94 ? -0.001 -57.077 -49.459 1.00 23.96 92 SER D N 1
ATOM 6330 C CA . SER D 1 94 ? -0.006 -56.092 -50.522 1.00 22.93 92 SER D CA 1
ATOM 6331 C C . SER D 1 94 ? 1.329 -56.242 -51.252 1.00 23.80 92 SER D C 1
ATOM 6332 O O . SER D 1 94 ? 2.091 -57.187 -50.953 1.00 25.69 92 SER D O 1
ATOM 6335 N N . LEU D 1 95 ? 1.635 -55.344 -52.193 1.00 22.11 93 LEU D N 1
ATOM 6336 C CA . LEU D 1 95 ? 2.840 -55.484 -53.011 1.00 20.61 93 LEU D CA 1
ATOM 6337 C C . LEU D 1 95 ? 3.653 -54.218 -53.094 1.00 21.48 93 LEU D C 1
ATOM 6338 O O . LEU D 1 95 ? 3.155 -53.121 -52.904 1.00 22.27 93 LEU D O 1
ATOM 6343 N N . LEU D 1 96 ? 4.920 -54.383 -53.404 1.00 22.57 94 LEU D N 1
ATOM 6344 C CA . LEU D 1 96 ? 5.686 -53.326 -54.004 1.00 24.02 94 LEU D CA 1
ATOM 6345 C C . LEU D 1 96 ? 6.133 -53.789 -55.405 1.00 24.49 94 LEU D C 1
ATOM 6346 O O . LEU D 1 96 ? 6.626 -54.903 -55.575 1.00 23.57 94 LEU D O 1
ATOM 6351 N N . VAL D 1 97 ? 5.919 -52.949 -56.404 1.00 25.67 95 VAL D N 1
ATOM 6352 C CA . VAL D 1 97 ? 6.456 -53.225 -57.746 1.00 27.38 95 VAL D CA 1
ATOM 6353 C C . VAL D 1 97 ? 7.448 -52.144 -58.123 1.00 29.89 95 VAL D C 1
ATOM 6354 O O . VAL D 1 97 ? 7.320 -50.991 -57.672 1.00 30.31 95 VAL D O 1
ATOM 6358 N N . LYS D 1 98 ? 8.434 -52.499 -58.939 1.00 31.67 96 LYS D N 1
ATOM 6359 C CA . LYS D 1 98 ? 9.270 -51.468 -59.564 1.00 33.85 96 LYS D CA 1
ATOM 6360 C C . LYS D 1 98 ? 8.435 -50.540 -60.451 1.00 34.91 96 LYS D C 1
ATOM 6361 O O . LYS D 1 98 ? 7.350 -50.913 -60.904 1.00 34.48 96 LYS D O 1
ATOM 6367 N N . LYS D 1 99 ? 8.946 -49.331 -60.674 1.00 36.99 97 LYS D N 1
ATOM 6368 C CA . LYS D 1 99 ? 8.357 -48.360 -61.607 1.00 38.86 97 LYS D CA 1
ATOM 6369 C C . LYS D 1 99 ? 8.085 -48.889 -63.016 1.00 39.52 97 LYS D C 1
ATOM 6370 O O . LYS D 1 99 ? 8.814 -49.731 -63.558 1.00 38.73 97 LYS D O 1
ATOM 6376 N N . GLY D 1 100 ? 7.018 -48.357 -63.596 1.00 41.10 98 GLY D N 1
ATOM 6377 C CA . GLY D 1 100 ? 6.582 -48.740 -64.922 1.00 42.67 98 GLY D CA 1
ATOM 6378 C C . GLY D 1 100 ? 5.652 -49.920 -64.847 1.00 43.87 98 GLY D C 1
ATOM 6379 O O . GLY D 1 100 ? 4.825 -50.109 -65.734 1.00 44.01 98 GLY D O 1
ATOM 6380 N N . LEU D 1 101 ? 5.791 -50.702 -63.778 1.00 45.21 99 LEU D N 1
ATOM 6381 C CA . LEU D 1 101 ? 5.006 -51.927 -63.567 1.00 46.56 99 LEU D CA 1
ATOM 6382 C C . LEU D 1 101 ? 3.556 -51.631 -63.154 1.00 47.17 99 LEU D C 1
ATOM 6383 O O . LEU D 1 101 ? 2.613 -52.278 -63.627 1.00 46.76 99 LEU D O 1
ATOM 6388 N N . GLU D 1 102 ? 3.411 -50.646 -62.268 1.00 47.96 100 GLU D N 1
ATOM 6389 C CA . GLU D 1 102 ? 2.131 -50.204 -61.713 1.00 48.65 100 GLU D CA 1
ATOM 6390 C C . GLU D 1 102 ? 1.120 -49.774 -62.770 1.00 48.92 100 GLU D C 1
ATOM 6391 O O . GLU D 1 102 ? -0.070 -49.634 -62.472 1.00 48.43 100 GLU D O 1
ATOM 6397 N N . LYS D 1 103 ? 1.601 -49.559 -63.993 1.00 49.44 101 LYS D N 1
ATOM 6398 C CA . LYS D 1 103 ? 0.780 -48.976 -65.052 1.00 50.33 101 LYS D CA 1
ATOM 6399 C C . LYS D 1 103 ? -0.141 -50.014 -65.725 1.00 51.00 101 LYS D C 1
ATOM 6400 O O . LYS D 1 103 ? 0.279 -51.138 -66.024 1.00 50.87 101 LYS D O 1
ATOM 6406 N N . GLY D 1 104 ? -1.402 -49.628 -65.937 1.00 51.47 102 GLY D N 1
ATOM 6407 C CA . GLY D 1 104 ? -2.400 -50.506 -66.556 1.00 51.83 102 GLY D CA 1
ATOM 6408 C C . GLY D 1 104 ? -3.135 -51.457 -65.616 1.00 52.33 102 GLY D C 1
ATOM 6409 O O . GLY D 1 104 ? -4.247 -51.898 -65.933 1.00 52.78 102 GLY D O 1
ATOM 6410 N N . VAL D 1 105 ? -2.530 -51.771 -64.465 1.00 51.86 103 VAL D N 1
ATOM 6411 C CA . VAL D 1 105 ? -3.102 -52.748 -63.536 1.00 51.52 103 VAL D CA 1
ATOM 6412 C C . VAL D 1 105 ? -4.401 -52.279 -62.903 1.00 50.60 103 VAL D C 1
ATOM 6413 O O . VAL D 1 105 ? -4.540 -51.111 -62.563 1.00 50.36 103 VAL D O 1
ATOM 6417 N N . LYS D 1 106 ? -5.340 -53.210 -62.761 1.00 50.28 104 LYS D N 1
ATOM 6418 C CA . LYS D 1 106 ? -6.639 -52.950 -62.138 1.00 50.48 104 LYS D CA 1
ATOM 6419 C C . LYS D 1 106 ? -6.803 -53.784 -60.857 1.00 49.96 104 LYS D C 1
ATOM 6420 O O . LYS D 1 106 ? -7.607 -53.466 -59.984 1.00 50.13 104 LYS D O 1
ATOM 6426 N N . SER D 1 107 ? -5.989 -54.829 -60.755 1.00 49.26 105 SER D N 1
ATOM 6427 C CA . SER D 1 107 ? -6.123 -55.879 -59.768 1.00 48.53 105 SER D CA 1
ATOM 6428 C C . SER D 1 107 ? -4.822 -56.685 -59.765 1.00 48.60 105 SER D C 1
ATOM 6429 O O . SER D 1 107 ? -3.922 -56.427 -60.569 1.00 48.62 105 SER D O 1
ATOM 6432 N N . TYR D 1 108 ? -4.717 -57.658 -58.860 1.00 48.40 106 TYR D N 1
ATOM 6433 C CA . TYR D 1 108 ? -3.559 -58.555 -58.825 1.00 47.54 106 TYR D CA 1
ATOM 6434 C C . TYR D 1 108 ? -3.518 -59.499 -60.038 1.00 46.92 106 TYR D C 1
ATOM 6435 O O . TYR D 1 108 ? -2.461 -60.012 -60.417 1.00 46.60 106 TYR D O 1
ATOM 6444 N N . LYS D 1 109 ? -4.690 -59.709 -60.628 1.00 46.63 107 LYS D N 1
ATOM 6445 C CA . LYS D 1 109 ? -4.887 -60.687 -61.682 1.00 46.91 107 LYS D CA 1
ATOM 6446 C C . LYS D 1 109 ? -4.105 -60.289 -62.934 1.00 47.12 107 LYS D C 1
ATOM 6447 O O . LYS D 1 109 ? -3.562 -61.142 -63.647 1.00 47.35 107 LYS D O 1
ATOM 6453 N N . ASP D 1 110 ? -4.046 -58.985 -63.186 1.00 46.98 108 ASP D N 1
ATOM 6454 C CA . ASP D 1 110 ? -3.326 -58.433 -64.328 1.00 46.79 108 ASP D CA 1
ATOM 6455 C C . ASP D 1 110 ? -1.830 -58.738 -64.226 1.00 46.08 108 ASP D C 1
ATOM 6456 O O . ASP D 1 110 ? -1.175 -58.978 -65.239 1.00 46.47 108 ASP D O 1
ATOM 6461 N N . LEU D 1 111 ? -1.299 -58.736 -63.003 1.00 44.75 109 LEU D N 1
ATOM 6462 C CA . LEU D 1 111 ? 0.135 -58.925 -62.781 1.00 43.68 109 LEU D CA 1
ATOM 6463 C C . LEU D 1 111 ? 0.578 -60.384 -62.750 1.00 43.45 109 LEU D C 1
ATOM 6464 O O . LEU D 1 111 ? 1.766 -60.678 -62.897 1.00 43.55 109 LEU D O 1
ATOM 6469 N N . ASP D 1 112 ? -0.374 -61.292 -62.559 1.00 42.82 110 ASP D N 1
ATOM 6470 C CA . ASP D 1 112 ? -0.079 -62.716 -62.454 1.00 42.01 110 ASP D CA 1
ATOM 6471 C C . ASP D 1 112 ? 0.269 -63.284 -63.843 1.00 41.79 110 ASP D C 1
ATOM 6472 O O . ASP D 1 112 ? -0.558 -63.925 -64.525 1.00 41.69 110 ASP D O 1
ATOM 6477 N N . LYS D 1 113 ? 1.514 -63.021 -64.243 1.00 41.23 111 LYS D N 1
ATOM 6478 C CA . LYS D 1 113 ? 2.020 -63.317 -65.582 1.00 40.60 111 LYS D CA 1
ATOM 6479 C C . LYS D 1 113 ? 3.326 -64.148 -65.527 1.00 41.06 111 LYS D C 1
ATOM 6480 O O . LYS D 1 113 ? 4.087 -64.057 -64.559 1.00 41.11 111 LYS D O 1
ATOM 6486 N N . PRO D 1 114 ? 3.587 -64.971 -66.559 1.00 41.30 112 PRO D N 1
ATOM 6487 C CA . PRO D 1 114 ? 4.771 -65.833 -66.491 1.00 41.43 112 PRO D CA 1
ATOM 6488 C C . PRO D 1 114 ? 6.110 -65.091 -66.582 1.00 41.42 112 PRO D C 1
ATOM 6489 O O . PRO D 1 114 ? 7.070 -65.498 -65.946 1.00 40.98 112 PRO D O 1
ATOM 6493 N N . GLU D 1 115 ? 6.167 -64.013 -67.354 1.00 42.41 113 GLU D N 1
ATOM 6494 C CA . GLU D 1 115 ? 7.427 -63.285 -67.585 1.00 43.12 113 GLU D CA 1
ATOM 6495 C C . GLU D 1 115 ? 7.890 -62.527 -66.350 1.00 42.63 113 GLU D C 1
ATOM 6496 O O . GLU D 1 115 ? 8.966 -61.921 -66.359 1.00 42.60 113 GLU D O 1
ATOM 6502 N N . LEU D 1 116 ? 7.081 -62.554 -65.295 1.00 42.27 114 LEU D N 1
ATOM 6503 C CA . LEU D 1 116 ? 7.465 -61.891 -64.044 1.00 42.04 114 LEU D CA 1
ATOM 6504 C C . LEU D 1 116 ? 7.737 -62.822 -62.862 1.00 41.18 114 LEU D C 1
ATOM 6505 O O . LEU D 1 116 ? 7.105 -63.879 -62.717 1.00 40.69 114 LEU D O 1
ATOM 6510 N N . THR D 1 117 ? 8.706 -62.397 -62.047 1.00 40.79 115 THR D N 1
ATOM 6511 C CA . THR D 1 117 ? 9.195 -63.095 -60.856 1.00 39.77 115 THR D CA 1
ATOM 6512 C C . THR D 1 117 ? 8.777 -62.365 -59.586 1.00 39.40 115 THR D C 1
ATOM 6513 O O . THR D 1 117 ? 9.079 -61.175 -59.402 1.00 38.90 115 THR D O 1
ATOM 6517 N N . LEU D 1 118 ? 8.114 -63.112 -58.706 1.00 39.64 116 LEU D N 1
ATOM 6518 C CA . LEU D 1 118 ? 7.697 -62.623 -57.405 1.00 40.21 116 LEU D CA 1
ATOM 6519 C C . LEU D 1 118 ? 8.540 -63.183 -56.250 1.00 40.03 116 LEU D C 1
ATOM 6520 O O . LEU D 1 118 ? 8.801 -64.389 -56.167 1.00 39.93 116 LEU D O 1
ATOM 6525 N N . VAL D 1 119 ? 8.938 -62.293 -55.345 1.00 39.94 117 VAL D N 1
ATOM 6526 C CA . VAL D 1 119 ? 9.798 -62.656 -54.213 1.00 39.86 117 VAL D CA 1
ATOM 6527 C C . VAL D 1 119 ? 9.177 -62.360 -52.835 1.00 39.65 117 VAL D C 1
ATOM 6528 O O . VAL D 1 119 ? 8.391 -61.396 -52.672 1.00 39.90 117 VAL D O 1
ATOM 6532 N N . THR D 1 120 ? 9.576 -63.154 -51.844 1.00 38.18 118 THR D N 1
ATOM 6533 C CA . THR D 1 120 ? 9.117 -62.939 -50.492 1.00 38.40 118 THR D CA 1
ATOM 6534 C C . THR D 1 120 ? 9.889 -63.796 -49.484 1.00 39.03 118 THR D C 1
ATOM 6535 O O . THR D 1 120 ? 10.634 -64.688 -49.879 1.00 40.77 118 THR D O 1
ATOM 6539 N N . LYS D 1 121 ? 9.732 -63.529 -48.193 1.00 37.39 119 LYS D N 1
ATOM 6540 C CA . LYS D 1 121 ? 10.476 -64.290 -47.214 1.00 37.25 119 LYS D CA 1
ATOM 6541 C C . LYS D 1 121 ? 10.009 -65.738 -47.266 1.00 37.06 119 LYS D C 1
ATOM 6542 O O . LYS D 1 121 ? 8.818 -65.991 -47.399 1.00 37.56 119 LYS D O 1
ATOM 6548 N N . PHE D 1 122 ? 10.943 -66.676 -47.167 1.00 36.31 120 PHE D N 1
ATOM 6549 C CA . PHE D 1 122 ? 10.608 -68.099 -47.149 1.00 36.02 120 PHE D CA 1
ATOM 6550 C C . PHE D 1 122 ? 9.770 -68.484 -45.922 1.00 36.42 120 PHE D C 1
ATOM 6551 O O . PHE D 1 122 ? 9.983 -67.953 -44.838 1.00 37.42 120 PHE D O 1
ATOM 6559 N N . GLY D 1 123 ? 8.827 -69.400 -46.101 1.00 35.69 121 GLY D N 1
ATOM 6560 C CA . GLY D 1 123 ? 8.102 -70.005 -44.980 1.00 35.49 121 GLY D CA 1
ATOM 6561 C C . GLY D 1 123 ? 7.253 -69.063 -44.151 1.00 35.34 121 GLY D C 1
ATOM 6562 O O . GLY D 1 123 ? 7.076 -69.275 -42.953 1.00 36.37 121 GLY D O 1
ATOM 6563 N N . VAL D 1 124 ? 6.690 -68.044 -44.794 1.00 33.31 122 VAL D N 1
ATOM 6564 C CA . VAL D 1 124 ? 5.948 -67.003 -44.099 1.00 30.64 122 VAL D CA 1
ATOM 6565 C C . VAL D 1 124 ? 4.559 -66.797 -44.666 1.00 29.83 122 VAL D C 1
ATOM 6566 O O . VAL D 1 124 ? 4.190 -67.400 -45.639 1.00 29.88 122 VAL D O 1
ATOM 6570 N N . SER D 1 125 ? 3.767 -65.965 -44.020 1.00 30.49 123 SER D N 1
ATOM 6571 C CA . SER D 1 125 ? 2.405 -65.696 -44.439 1.00 30.70 123 SER D CA 1
ATOM 6572 C C . SER D 1 125 ? 2.322 -65.394 -45.936 1.00 30.82 123 SER D C 1
ATOM 6573 O O . SER D 1 125 ? 1.474 -65.957 -46.643 1.00 30.40 123 SER D O 1
ATOM 6576 N N . ALA D 1 126 ? 3.174 -64.474 -46.391 1.00 31.23 124 ALA D N 1
ATOM 6577 C CA . ALA D 1 126 ? 3.199 -64.050 -47.800 1.00 32.40 124 ALA D CA 1
ATOM 6578 C C . ALA D 1 126 ? 3.457 -65.198 -48.747 1.00 33.60 124 ALA D C 1
ATOM 6579 O O . ALA D 1 126 ? 2.792 -65.306 -49.754 1.00 34.76 124 ALA D O 1
ATOM 6581 N N . GLU D 1 127 ? 4.402 -66.069 -48.428 1.00 34.09 125 GLU D N 1
ATOM 6582 C CA . GLU D 1 127 ? 4.690 -67.172 -49.319 1.00 35.48 125 GLU D CA 1
ATOM 6583 C C . GLU D 1 127 ? 3.466 -68.029 -49.545 1.00 38.19 125 GLU D C 1
ATOM 6584 O O . GLU D 1 127 ? 3.366 -68.704 -50.564 1.00 40.04 125 GLU D O 1
ATOM 6590 N N . TYR D 1 128 ? 2.520 -68.004 -48.618 1.00 38.83 126 TYR D N 1
ATOM 6591 C CA . TYR D 1 128 ? 1.354 -68.860 -48.754 1.00 39.85 126 TYR D CA 1
ATOM 6592 C C . TYR D 1 128 ? 0.261 -68.216 -49.614 1.00 38.63 126 TYR D C 1
ATOM 6593 O O . TYR D 1 128 ? -0.416 -68.889 -50.383 1.00 38.53 126 TYR D O 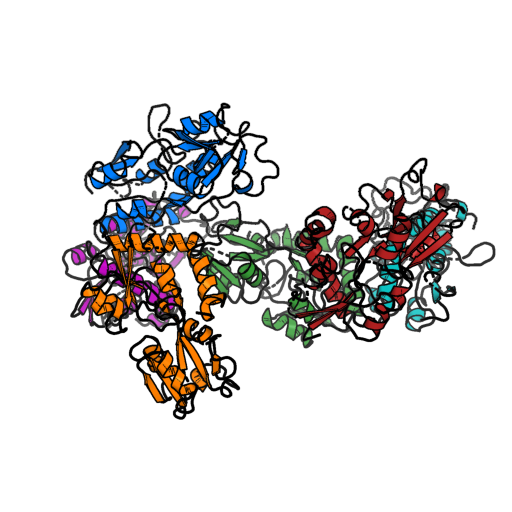1
ATOM 6602 N N . ALA D 1 129 ? 0.092 -66.914 -49.469 1.00 37.82 127 ALA D N 1
ATOM 6603 C CA . ALA D 1 129 ? -0.879 -66.183 -50.255 1.00 38.01 127 ALA D CA 1
ATOM 6604 C C . ALA D 1 129 ? -0.385 -66.089 -51.703 1.00 38.76 127 ALA D C 1
ATOM 6605 O O . ALA D 1 129 ? -1.161 -66.224 -52.648 1.00 38.76 127 ALA D O 1
ATOM 6607 N N . ALA D 1 130 ? 0.918 -65.859 -51.850 1.00 38.86 128 ALA D N 1
ATOM 6608 C CA . ALA D 1 130 ? 1.608 -65.963 -53.117 1.00 39.16 128 ALA D CA 1
ATOM 6609 C C . ALA D 1 130 ? 1.314 -67.299 -53.815 1.00 40.06 128 ALA D C 1
ATOM 6610 O O . ALA D 1 130 ? 0.773 -67.312 -54.918 1.00 40.39 128 ALA D O 1
ATOM 6612 N N . LYS D 1 131 ? 1.633 -68.417 -53.167 1.00 40.42 129 LYS D N 1
ATOM 6613 C CA . LYS D 1 131 ? 1.305 -69.725 -53.728 1.00 40.98 129 LYS D CA 1
ATOM 6614 C C . LYS D 1 131 ? -0.173 -69.868 -54.106 1.00 42.50 129 LYS D C 1
ATOM 6615 O O . LYS D 1 131 ? -0.494 -70.477 -55.124 1.00 42.63 129 LYS D O 1
ATOM 6621 N N . ARG D 1 132 ? -1.065 -69.301 -53.293 1.00 44.01 130 ARG D N 1
ATOM 6622 C CA . ARG D 1 132 ? -2.514 -69.390 -53.540 1.00 45.39 130 ARG D CA 1
ATOM 6623 C C . ARG D 1 132 ? -3.022 -68.466 -54.655 1.00 45.46 130 ARG D C 1
ATOM 6624 O O . ARG D 1 132 ? -3.793 -68.895 -55.510 1.00 46.18 130 ARG D O 1
ATOM 6632 N N . LEU D 1 133 ? -2.681 -67.204 -54.546 1.00 44.45 131 LEU D N 1
ATOM 6633 C CA . LEU D 1 133 ? -3.099 -66.189 -55.471 1.00 43.47 131 LEU D CA 1
ATOM 6634 C C . LEU D 1 133 ? -2.542 -66.215 -56.843 1.00 43.55 131 LEU D C 1
ATOM 6635 O O . LEU D 1 133 ? -3.241 -65.966 -57.785 1.00 43.27 131 LEU D O 1
ATOM 6640 N N . PHE D 1 134 ? -1.265 -66.481 -56.955 1.00 43.99 132 PHE D N 1
ATOM 6641 C CA . PHE D 1 134 ? -0.647 -66.450 -58.250 1.00 44.17 132 PHE D CA 1
ATOM 6642 C C . PHE D 1 134 ? -0.388 -67.738 -58.948 1.00 44.14 132 PHE D C 1
ATOM 6643 O O . PHE D 1 134 ? 0.569 -68.394 -58.671 1.00 44.31 132 PHE D O 1
ATOM 6651 N N . LYS D 1 135 ? -1.187 -68.042 -59.937 1.00 43.81 133 LYS D N 1
ATOM 6652 C CA . LYS D 1 135 ? -0.962 -69.210 -60.754 1.00 43.22 133 LYS D CA 1
ATOM 6653 C C . LYS D 1 135 ? 0.201 -69.203 -61.774 1.00 42.00 133 LYS D C 1
ATOM 6654 O O . LYS D 1 135 ? 0.850 -70.197 -62.008 1.00 42.16 133 LYS D O 1
ATOM 6660 N N . ASN D 1 136 ? 0.426 -68.086 -62.421 1.00 40.60 134 ASN D N 1
ATOM 6661 C CA . ASN D 1 136 ? 1.411 -68.042 -63.466 1.00 39.72 134 ASN D CA 1
ATOM 6662 C C . ASN D 1 136 ? 2.739 -67.406 -63.243 1.00 39.40 134 ASN D C 1
ATOM 6663 O O . ASN D 1 136 ? 3.574 -67.431 -64.078 1.00 39.20 134 ASN D O 1
ATOM 6668 N N . ALA D 1 137 ? 2.963 -66.824 -62.118 1.00 39.62 135 ALA D N 1
ATOM 6669 C CA . ALA D 1 137 ? 4.202 -66.118 -61.956 1.00 39.58 135 ALA D CA 1
ATOM 6670 C C . ALA D 1 137 ? 5.261 -66.740 -61.111 1.00 39.19 135 ALA D C 1
ATOM 6671 O O . ALA D 1 137 ? 5.005 -67.289 -60.097 1.00 38.72 135 ALA D O 1
ATOM 6673 N N . LYS D 1 138 ? 6.475 -66.698 -61.586 1.00 38.66 136 LYS D N 1
ATOM 6674 C CA . LYS D 1 138 ? 7.542 -67.285 -60.857 1.00 37.93 136 LYS D CA 1
ATOM 6675 C C . LYS D 1 138 ? 7.671 -66.637 -59.509 1.00 37.35 136 LYS D C 1
ATOM 6676 O O . LYS D 1 138 ? 7.784 -65.431 -59.421 1.00 37.04 136 LYS D O 1
ATOM 6682 N N . LEU D 1 139 ? 7.709 -67.472 -58.469 1.00 36.55 137 LEU D N 1
ATOM 6683 C CA . LEU D 1 139 ? 7.931 -67.049 -57.069 1.00 35.35 137 LEU D CA 1
ATOM 6684 C C . LEU D 1 139 ? 9.238 -67.614 -56.529 1.00 33.99 137 LEU D C 1
ATOM 6685 O O . LEU D 1 139 ? 9.424 -68.828 -56.518 1.00 33.73 137 LEU D O 1
ATOM 6690 N N . LYS D 1 140 ? 10.118 -66.737 -56.052 1.00 33.09 138 LYS D N 1
ATOM 6691 C CA . LYS D 1 140 ? 11.383 -67.134 -55.417 1.00 32.49 138 LYS D CA 1
ATOM 6692 C C . LYS D 1 140 ? 11.488 -66.563 -54.002 1.00 32.15 138 LYS D C 1
ATOM 6693 O O . LYS D 1 140 ? 11.305 -65.353 -53.813 1.00 32.93 138 LYS D O 1
ATOM 6699 N N . THR D 1 141 ? 11.859 -67.394 -53.033 1.00 30.96 139 THR D N 1
ATOM 6700 C CA . THR D 1 141 ? 11.802 -67.005 -51.614 1.00 30.21 139 THR D CA 1
ATOM 6701 C C . THR D 1 141 ? 13.173 -66.769 -50.994 1.00 29.64 139 THR D C 1
ATOM 6702 O O . THR D 1 141 ? 14.155 -67.360 -51.438 1.00 29.68 139 THR D O 1
ATOM 6706 N N . TYR D 1 142 ? 13.228 -65.929 -49.954 1.00 29.39 140 TYR D N 1
ATOM 6707 C CA . TYR D 1 142 ? 14.491 -65.545 -49.299 1.00 30.35 140 TYR D CA 1
ATOM 6708 C C . TYR D 1 142 ? 14.467 -65.555 -47.759 1.00 31.46 140 TYR D C 1
ATOM 6709 O O . TYR D 1 142 ? 13.411 -65.522 -47.138 1.00 31.81 140 TYR D O 1
ATOM 6718 N N . ASP D 1 143 ? 15.639 -65.602 -47.147 1.00 32.58 141 ASP D N 1
ATOM 6719 C CA . ASP D 1 143 ? 15.707 -65.781 -45.700 1.00 34.63 141 ASP D CA 1
ATOM 6720 C C . ASP D 1 143 ? 15.232 -64.578 -44.891 1.00 34.46 141 ASP D C 1
ATOM 6721 O O . ASP D 1 143 ? 14.809 -64.764 -43.748 1.00 34.50 141 ASP D O 1
ATOM 6726 N N . THR D 1 144 ? 15.298 -63.368 -45.472 1.00 33.66 142 THR D N 1
ATOM 6727 C CA . THR D 1 144 ? 14.769 -62.146 -44.826 1.00 33.33 142 THR D CA 1
ATOM 6728 C C . THR D 1 144 ? 14.081 -61.202 -45.809 1.00 33.90 142 THR D C 1
ATOM 6729 O O . THR D 1 144 ? 14.484 -61.092 -46.969 1.00 35.52 142 THR D O 1
ATOM 6733 N N . GLU D 1 145 ? 13.078 -60.485 -45.322 1.00 32.91 143 GLU D N 1
ATOM 6734 C CA . GLU D 1 145 ? 12.327 -59.529 -46.108 1.00 32.77 143 GLU D CA 1
ATOM 6735 C C . GLU D 1 145 ? 13.248 -58.617 -46.882 1.00 32.96 143 GLU D C 1
ATOM 6736 O O . GLU D 1 145 ? 13.072 -58.441 -48.075 1.00 32.82 143 GLU D O 1
ATOM 6742 N N . ALA D 1 146 ? 14.216 -58.027 -46.181 1.00 33.77 144 ALA D N 1
ATOM 6743 C CA . ALA D 1 146 ? 15.280 -57.211 -46.790 1.00 33.49 144 ALA D CA 1
ATOM 6744 C C . ALA D 1 146 ? 15.923 -57.881 -48.019 1.00 33.80 144 ALA D C 1
ATOM 6745 O O . ALA D 1 146 ? 16.032 -57.266 -49.066 1.00 33.48 144 ALA D O 1
ATOM 6747 N N . GLU D 1 147 ? 16.328 -59.137 -47.901 1.00 34.37 145 GLU D N 1
ATOM 6748 C CA . GLU D 1 147 ? 16.904 -59.831 -49.052 1.00 35.10 145 GLU D CA 1
ATOM 6749 C C . GLU D 1 147 ? 15.903 -59.966 -50.172 1.00 35.27 145 GLU D C 1
ATOM 6750 O O . GLU D 1 147 ? 16.276 -59.915 -51.345 1.00 35.02 145 GLU D O 1
ATOM 6756 N N . ALA D 1 148 ? 14.634 -60.139 -49.811 1.00 35.69 146 ALA D N 1
ATOM 6757 C CA . ALA D 1 148 ? 13.599 -60.316 -50.804 1.00 36.42 146 ALA D CA 1
ATOM 6758 C C . ALA D 1 148 ? 13.412 -59.014 -51.575 1.00 38.37 146 ALA D C 1
ATOM 6759 O O . ALA D 1 148 ? 13.570 -59.004 -52.814 1.00 39.20 146 ALA D O 1
ATOM 6761 N N . VAL D 1 149 ? 13.146 -57.909 -50.867 1.00 38.77 147 VAL D N 1
ATOM 6762 C CA . VAL D 1 149 ? 13.116 -56.601 -51.542 1.00 39.44 147 VAL D CA 1
ATOM 6763 C C . VAL D 1 149 ? 14.366 -56.352 -52.398 1.00 39.97 147 VAL D C 1
ATOM 6764 O O . VAL D 1 149 ? 14.241 -56.091 -53.591 1.00 40.88 147 VAL D O 1
ATOM 6768 N N . GLN D 1 150 ? 15.561 -56.431 -51.814 1.00 39.26 148 GLN D N 1
ATOM 6769 C CA . GLN D 1 150 ? 16.757 -56.104 -52.578 1.00 39.26 148 GLN D CA 1
ATOM 6770 C C . GLN D 1 150 ? 16.611 -56.679 -53.990 1.00 39.93 148 GLN D C 1
ATOM 6771 O O . GLN D 1 150 ? 16.937 -56.022 -54.983 1.00 39.88 148 GLN D O 1
ATOM 6777 N N . GLU D 1 151 ? 16.054 -57.887 -54.052 1.00 40.08 149 GLU D N 1
ATOM 6778 C CA . GLU D 1 151 ? 15.903 -58.637 -55.288 1.00 39.92 149 GLU D CA 1
ATOM 6779 C C . GLU D 1 151 ? 15.056 -57.946 -56.343 1.00 39.60 149 GLU D C 1
ATOM 6780 O O . GLU D 1 151 ? 14.974 -58.413 -57.468 1.00 39.75 149 GLU D O 1
ATOM 6786 N N . VAL D 1 152 ? 14.415 -56.849 -55.984 1.00 39.52 150 VAL D N 1
ATOM 6787 C CA . VAL D 1 152 ? 13.626 -56.099 -56.942 1.00 40.44 150 VAL D CA 1
ATOM 6788 C C . VAL D 1 152 ? 14.088 -54.658 -56.926 1.00 42.40 150 VAL D C 1
ATOM 6789 O O . VAL D 1 152 ? 13.725 -53.876 -57.802 1.00 42.89 150 VAL D O 1
ATOM 6793 N N . LEU D 1 153 ? 14.913 -54.312 -55.936 1.00 43.78 151 LEU D N 1
ATOM 6794 C CA . LEU D 1 153 ? 15.628 -53.035 -55.961 1.00 44.76 151 LEU D CA 1
ATOM 6795 C C . LEU D 1 153 ? 16.759 -53.148 -56.974 1.00 45.13 151 LEU D C 1
ATOM 6796 O O . LEU D 1 153 ? 17.268 -52.148 -57.475 1.00 45.33 151 LEU D O 1
ATOM 6801 N N . ASN D 1 154 ? 17.133 -54.384 -57.274 1.00 45.53 152 ASN D N 1
ATOM 6802 C CA . ASN D 1 154 ? 18.049 -54.674 -58.361 1.00 46.17 152 ASN D CA 1
ATOM 6803 C C . ASN D 1 154 ? 17.245 -54.959 -59.629 1.00 46.57 152 ASN D C 1
ATOM 6804 O O . ASN D 1 154 ? 16.032 -54.737 -59.660 1.00 46.68 152 ASN D O 1
ATOM 6809 N N . GLY D 1 155 ? 17.904 -55.437 -60.676 1.00 46.81 153 GLY D N 1
ATOM 6810 C CA . GLY D 1 155 ? 17.178 -55.832 -61.881 1.00 47.36 153 GLY D CA 1
ATOM 6811 C C . GLY D 1 155 ? 16.662 -57.260 -61.798 1.00 47.82 153 GLY D C 1
ATOM 6812 O O . GLY D 1 155 ? 16.315 -57.857 -62.818 1.00 47.85 153 GLY D O 1
ATOM 6813 N N . LYS D 1 156 ? 16.577 -57.798 -60.583 1.00 48.00 154 LYS D N 1
ATOM 6814 C CA . LYS D 1 156 ? 16.473 -59.246 -60.418 1.00 48.38 154 LYS D CA 1
ATOM 6815 C C . LYS D 1 156 ? 15.046 -59.815 -60.322 1.00 48.35 154 LYS D C 1
ATOM 6816 O O . LYS D 1 156 ? 14.724 -60.793 -61.008 1.00 48.56 154 LYS D O 1
ATOM 6822 N N . ALA D 1 157 ? 14.206 -59.207 -59.487 1.00 47.55 155 ALA D N 1
ATOM 6823 C CA . ALA D 1 157 ? 12.802 -59.582 -59.394 1.00 46.87 155 ALA D CA 1
ATOM 6824 C C . ALA D 1 157 ? 11.966 -58.413 -59.850 1.00 46.34 155 ALA D C 1
ATOM 6825 O O . ALA D 1 157 ? 12.464 -57.300 -59.955 1.00 45.69 155 ALA D O 1
ATOM 6827 N N . ASP D 1 158 ? 10.688 -58.656 -60.101 1.00 46.97 156 ASP D N 1
ATOM 6828 C CA . ASP D 1 158 ? 9.814 -57.591 -60.580 1.00 47.77 156 ASP D CA 1
ATOM 6829 C C . ASP D 1 158 ? 8.964 -56.991 -59.465 1.00 49.14 156 ASP D C 1
ATOM 6830 O O . ASP D 1 158 ? 8.551 -55.828 -59.515 1.00 49.39 156 ASP D O 1
ATOM 6843 N N . PHE D 1 160 ? 7.655 -57.626 -55.045 1.00 43.31 158 PHE D N 1
ATOM 6844 C CA . PHE D 1 160 ? 7.793 -58.194 -53.727 1.00 40.55 158 PHE D CA 1
ATOM 6845 C C . PHE D 1 160 ? 6.436 -58.126 -53.057 1.00 37.66 158 PHE D C 1
ATOM 6846 O O . PHE D 1 160 ? 5.751 -57.124 -53.178 1.00 37.37 158 PHE D O 1
ATOM 6854 N N . ILE D 1 161 ? 6.069 -59.187 -52.349 1.00 35.39 159 ILE D N 1
ATOM 6855 C CA . ILE D 1 161 ? 4.798 -59.264 -51.605 1.00 33.22 159 ILE D CA 1
ATOM 6856 C C . ILE D 1 161 ? 5.050 -59.500 -50.110 1.00 31.70 159 ILE D C 1
ATOM 6857 O O . ILE D 1 161 ? 5.893 -60.291 -49.716 1.00 30.92 159 ILE D O 1
ATOM 6862 N N . PHE D 1 162 ? 4.319 -58.781 -49.282 1.00 31.46 160 PHE D N 1
ATOM 6863 C CA . PHE D 1 162 ? 4.412 -58.958 -47.848 1.00 30.74 160 PHE D CA 1
ATOM 6864 C C . PHE D 1 162 ? 3.245 -58.283 -47.207 1.00 30.83 160 PHE D C 1
ATOM 6865 O O . PHE D 1 162 ? 2.346 -57.751 -47.875 1.00 31.18 160 PHE D O 1
ATOM 6873 N N . ASP D 1 163 ? 3.261 -58.365 -45.893 1.00 31.45 161 ASP D N 1
ATOM 6874 C CA . ASP D 1 163 ? 2.313 -57.736 -45.017 1.00 32.28 161 ASP D CA 1
ATOM 6875 C C . ASP D 1 163 ? 2.331 -56.275 -45.312 1.00 31.89 161 ASP D C 1
ATOM 6876 O O . ASP D 1 163 ? 3.411 -55.674 -45.440 1.00 31.32 161 ASP D O 1
ATOM 6881 N N . LEU D 1 164 ? 1.133 -55.710 -45.402 1.00 32.04 162 LEU D N 1
ATOM 6882 C CA . LEU D 1 164 ? 0.945 -54.370 -45.923 1.00 33.24 162 LEU D CA 1
ATOM 6883 C C . LEU D 1 164 ? 1.730 -53.323 -45.168 1.00 35.46 162 LEU D C 1
ATOM 6884 O O . LEU D 1 164 ? 2.294 -52.433 -45.819 1.00 37.26 162 LEU D O 1
ATOM 6889 N N . PRO D 1 165 ? 1.784 -53.417 -43.807 1.00 34.97 163 PRO D N 1
ATOM 6890 C CA . PRO D 1 165 ? 2.444 -52.414 -42.995 1.00 34.38 163 PRO D CA 1
ATOM 6891 C C . PRO D 1 165 ? 3.921 -52.316 -43.242 1.00 34.69 163 PRO D C 1
ATOM 6892 O O . PRO D 1 165 ? 4.496 -51.231 -43.110 1.00 36.30 163 PRO D O 1
ATOM 6896 N N . PHE D 1 166 ? 4.539 -53.445 -43.548 1.00 33.71 164 PHE D N 1
ATOM 6897 C CA . PHE D 1 166 ? 5.949 -53.500 -43.870 1.00 32.98 164 PHE D CA 1
ATOM 6898 C C . PHE D 1 166 ? 6.153 -52.716 -45.142 1.00 33.93 164 PHE D C 1
ATOM 6899 O O . PHE D 1 166 ? 7.092 -51.934 -45.241 1.00 34.94 164 PHE D O 1
ATOM 6907 N N . ASN D 1 167 ? 5.258 -52.905 -46.108 1.00 34.28 165 ASN D N 1
ATOM 6908 C CA . ASN D 1 167 ? 5.323 -52.134 -47.336 1.00 35.53 165 ASN D CA 1
ATOM 6909 C C . ASN D 1 167 ? 5.315 -50.643 -47.029 1.00 36.18 165 ASN D C 1
ATOM 6910 O O . ASN D 1 167 ? 6.247 -49.924 -47.428 1.00 37.06 165 ASN D O 1
ATOM 6915 N N . VAL D 1 168 ? 4.292 -50.174 -46.315 1.00 35.65 166 VAL D N 1
ATOM 6916 C CA . VAL D 1 168 ? 4.204 -48.730 -46.043 1.00 36.23 166 VAL D CA 1
ATOM 6917 C C . VAL D 1 168 ? 5.436 -48.171 -45.293 1.00 37.43 166 VAL D C 1
ATOM 6918 O O . VAL D 1 168 ? 5.896 -47.085 -45.605 1.00 37.60 166 VAL D O 1
ATOM 6922 N N . ALA D 1 169 ? 6.017 -48.945 -44.377 1.00 38.54 167 ALA D N 1
ATOM 6923 C CA . ALA D 1 169 ? 7.242 -48.513 -43.696 1.00 39.11 167 ALA D CA 1
ATOM 6924 C C . ALA D 1 169 ? 8.477 -48.502 -44.619 1.00 40.05 167 ALA D C 1
ATOM 6925 O O . ALA D 1 169 ? 9.253 -47.538 -44.626 1.00 39.41 167 ALA D O 1
ATOM 6927 N N . PHE D 1 170 ? 8.662 -49.569 -45.394 1.00 41.35 168 PHE D N 1
ATOM 6928 C CA . PHE D 1 170 ? 9.794 -49.637 -46.321 1.00 42.97 168 PHE D CA 1
ATOM 6929 C C . PHE D 1 170 ? 9.705 -48.548 -47.387 1.00 45.17 168 PHE D C 1
ATOM 6930 O O . PHE D 1 170 ? 10.721 -47.984 -47.799 1.00 45.19 168 PHE D O 1
ATOM 6946 N N . ALA D 1 172 ? 8.385 -45.557 -46.875 1.00 48.71 170 ALA D N 1
ATOM 6947 C CA . ALA D 1 172 ? 8.926 -44.401 -46.159 1.00 48.88 170 ALA D CA 1
ATOM 6948 C C . ALA D 1 172 ? 10.431 -44.513 -45.866 1.00 48.88 170 ALA D C 1
ATOM 6949 O O . ALA D 1 172 ? 11.136 -43.510 -45.865 1.00 48.69 170 ALA D O 1
ATOM 6951 N N . GLN D 1 173 ? 10.917 -45.730 -45.629 1.00 49.21 171 GLN D N 1
ATOM 6952 C CA . GLN D 1 173 ? 12.343 -45.940 -45.397 1.00 49.45 171 GLN D CA 1
ATOM 6953 C C . GLN D 1 173 ? 13.212 -45.792 -46.665 1.00 49.73 171 GLN D C 1
ATOM 6954 O O . GLN D 1 173 ? 14.087 -44.938 -46.699 1.00 49.52 171 GLN D O 1
ATOM 6960 N N . LYS D 1 174 ? 12.982 -46.613 -47.690 1.00 50.35 172 LYS D N 1
ATOM 6961 C CA . LYS D 1 174 ? 13.913 -46.670 -48.831 1.00 51.52 172 LYS D CA 1
ATOM 6962 C C . LYS D 1 174 ? 13.288 -46.676 -50.230 1.00 51.91 172 LYS D C 1
ATOM 6963 O O . LYS D 1 174 ? 13.924 -46.241 -51.187 1.00 51.93 172 LYS D O 1
ATOM 6969 N N . GLY D 1 175 ? 12.068 -47.187 -50.355 1.00 52.25 173 GLY D N 1
ATOM 6970 C CA . GLY D 1 175 ? 11.438 -47.358 -51.661 1.00 52.74 173 GLY D CA 1
ATOM 6971 C C . GLY D 1 175 ? 10.740 -46.108 -52.153 1.00 53.66 173 GLY D C 1
ATOM 6972 O O . GLY D 1 175 ? 9.767 -46.185 -52.907 1.00 53.34 173 GLY D O 1
ATOM 6973 N N . GLN D 1 176 ? 11.245 -44.953 -51.728 1.00 54.95 174 GLN D N 1
ATOM 6974 C CA . GLN D 1 176 ? 10.643 -43.671 -52.075 1.00 56.04 174 GLN D CA 1
ATOM 6975 C C . GLN D 1 176 ? 10.555 -43.390 -53.579 1.00 57.24 174 GLN D C 1
ATOM 6976 O O . GLN D 1 176 ? 9.453 -43.237 -54.125 1.00 57.90 174 GLN D O 1
ATOM 6982 N N . GLY D 1 177 ? 11.698 -43.323 -54.251 1.00 57.40 175 GLY D N 1
ATOM 6983 C CA . GLY D 1 177 ? 11.692 -43.084 -55.691 1.00 57.39 175 GLY D CA 1
ATOM 6984 C C . GLY D 1 177 ? 11.430 -44.366 -56.460 1.00 57.39 175 GLY D C 1
ATOM 6985 O O . GLY D 1 177 ? 10.690 -44.373 -57.448 1.00 57.86 175 GLY D O 1
ATOM 6986 N N . TYR D 1 178 ? 11.995 -45.457 -55.949 1.00 56.49 176 TYR D N 1
ATOM 6987 C CA . TYR D 1 178 ? 12.273 -46.663 -56.718 1.00 55.48 176 TYR D CA 1
ATOM 6988 C C . TYR D 1 178 ? 11.081 -47.603 -56.804 1.00 54.19 176 TYR D C 1
ATOM 6989 O O . TYR D 1 178 ? 10.504 -47.760 -57.885 1.00 54.61 176 TYR D O 1
ATOM 6998 N N . LEU D 1 179 ? 10.694 -48.210 -55.685 1.00 52.19 177 LEU D N 1
ATOM 6999 C CA . LEU D 1 179 ? 9.511 -49.065 -55.682 1.00 50.29 177 LEU D CA 1
ATOM 7000 C C . LEU D 1 179 ? 8.238 -48.253 -55.801 1.00 49.00 177 LEU D C 1
ATOM 7001 O O . LEU D 1 179 ? 8.234 -47.060 -55.531 1.00 49.27 177 LEU D O 1
ATOM 7006 N N . VAL D 1 180 ? 7.167 -48.926 -56.210 1.00 47.49 178 VAL D N 1
ATOM 7007 C CA . VAL D 1 180 ? 5.819 -48.391 -56.180 1.00 45.88 178 VAL D CA 1
ATOM 7008 C C . VAL D 1 180 ? 4.933 -49.332 -55.340 1.00 45.05 178 VAL D C 1
ATOM 7009 O O . VAL D 1 180 ? 5.051 -50.554 -55.440 1.00 45.37 178 VAL D O 1
ATOM 7013 N N . HIS D 1 181 ? 4.047 -48.767 -54.528 1.00 43.72 179 HIS D N 1
ATOM 7014 C CA . HIS D 1 181 ? 3.244 -49.564 -53.611 1.00 42.74 179 HIS D CA 1
ATOM 7015 C C . HIS D 1 181 ? 1.783 -49.754 -54.031 1.00 41.99 179 HIS D C 1
ATOM 7016 O O . HIS D 1 181 ? 0.949 -48.867 -53.856 1.00 41.71 179 HIS D O 1
ATOM 7023 N N . LEU D 1 182 ? 1.472 -50.927 -54.565 1.00 41.84 180 LEU D N 1
ATOM 7024 C CA . LEU D 1 182 ? 0.084 -51.273 -54.822 1.00 42.30 180 LEU D CA 1
ATOM 7025 C C . LEU D 1 182 ? -0.473 -51.813 -53.529 1.00 42.42 180 LEU D C 1
ATOM 7026 O O . LEU D 1 182 ? -0.067 -52.874 -53.059 1.00 42.30 180 LEU D O 1
ATOM 7031 N N . ASP D 1 183 ? -1.417 -51.057 -52.982 1.00 42.70 181 ASP D N 1
ATOM 7032 C CA . ASP D 1 183 ? -1.820 -51.136 -51.588 1.00 43.15 181 ASP D CA 1
ATOM 7033 C C . ASP D 1 183 ? -3.164 -51.828 -51.352 1.00 42.38 181 ASP D C 1
ATOM 7034 O O . ASP D 1 183 ? -3.795 -51.640 -50.298 1.00 42.18 181 ASP D O 1
ATOM 7039 N N . THR D 1 184 ? -3.610 -52.627 -52.313 1.00 41.58 182 THR D N 1
ATOM 7040 C CA . THR D 1 184 ? -4.910 -53.250 -52.171 1.00 40.95 182 THR D CA 1
ATOM 7041 C C . THR D 1 184 ? -4.752 -54.533 -51.392 1.00 41.07 182 THR D C 1
ATOM 7042 O O . THR D 1 184 ? -4.149 -55.486 -51.878 1.00 41.90 182 THR D O 1
ATOM 7046 N N . SER D 1 185 ? -5.261 -54.530 -50.160 1.00 39.94 183 SER D N 1
ATOM 7047 C CA . SER D 1 185 ? -5.171 -55.682 -49.289 1.00 38.44 183 SER D CA 1
ATOM 7048 C C . SER D 1 185 ? -5.719 -56.878 -50.052 1.00 36.87 183 SER D C 1
ATOM 7049 O O . SER D 1 185 ? -6.790 -56.777 -50.664 1.00 37.15 183 SER D O 1
ATOM 7052 N N . LEU D 1 186 ? -4.984 -57.993 -50.040 1.00 34.39 184 LEU D N 1
ATOM 7053 C CA . LEU D 1 186 ? -5.321 -59.141 -50.883 1.00 32.01 184 LEU D CA 1
ATOM 7054 C C . LEU D 1 186 ? -5.673 -60.367 -50.046 1.00 31.57 184 LEU D C 1
ATOM 7055 O O . LEU D 1 186 ? -5.955 -61.454 -50.558 1.00 30.49 184 LEU D O 1
ATOM 7060 N N . THR D 1 187 ? -5.635 -60.209 -48.737 1.00 32.65 185 THR D N 1
ATOM 7061 C CA . THR D 1 187 ? -5.947 -61.331 -47.854 1.00 33.08 185 THR D CA 1
ATOM 7062 C C . THR D 1 187 ? -6.519 -60.725 -46.637 1.00 32.43 185 THR D C 1
ATOM 7063 O O . THR D 1 187 ? -6.338 -59.543 -46.415 1.00 32.36 185 THR D O 1
ATOM 7067 N N . TYR D 1 188 ? -7.178 -61.546 -45.835 1.00 33.02 186 TYR D N 1
ATOM 7068 C CA . TYR D 1 188 ? -7.605 -61.111 -44.514 1.00 34.21 186 TYR D CA 1
ATOM 7069 C C . TYR D 1 188 ? -6.684 -61.735 -43.475 1.00 33.82 186 TYR D C 1
ATOM 7070 O O . TYR D 1 188 ? -6.793 -62.923 -43.190 1.00 33.77 186 TYR D O 1
ATOM 7079 N N . GLU D 1 189 ? -5.771 -60.940 -42.926 1.00 33.34 187 GLU D N 1
ATOM 7080 C CA . GLU D 1 189 ? -4.793 -61.509 -41.998 1.00 33.17 187 GLU D CA 1
ATOM 7081 C C . GLU D 1 189 ? -4.776 -60.990 -40.572 1.00 31.92 187 GLU D C 1
ATOM 7082 O O . GLU D 1 189 ? -4.163 -59.977 -40.272 1.00 31.64 187 GLU D O 1
ATOM 7088 N N . PRO D 1 190 ? -5.486 -61.685 -39.698 1.00 31.30 188 PRO D N 1
ATOM 7089 C CA . PRO D 1 190 ? -5.553 -61.301 -38.284 1.00 31.47 188 PRO D CA 1
ATOM 7090 C C . PRO D 1 190 ? -4.251 -61.675 -37.612 1.00 30.53 188 PRO D C 1
ATOM 7091 O O . PRO D 1 190 ? -3.793 -62.792 -37.758 1.00 30.85 188 PRO D O 1
ATOM 7095 N N . LEU D 1 191 ? -3.640 -60.737 -36.916 1.00 29.71 189 LEU D N 1
ATOM 7096 C CA . LEU D 1 191 ? -2.362 -61.014 -36.234 1.00 29.43 189 LEU D CA 1
ATOM 7097 C C . LEU D 1 191 ? -2.579 -61.237 -34.742 1.00 28.19 189 LEU D C 1
ATOM 7098 O O . LEU D 1 191 ? -3.415 -60.567 -34.127 1.00 28.94 189 LEU D O 1
ATOM 7103 N N . GLY D 1 192 ? -1.843 -62.160 -34.153 1.00 26.40 190 GLY D N 1
ATOM 7104 C CA . GLY D 1 192 ? -2.104 -62.516 -32.765 1.00 25.48 190 GLY D CA 1
ATOM 7105 C C . GLY D 1 192 ? -0.912 -63.035 -32.003 1.00 24.61 190 GLY D C 1
ATOM 7106 O O . GLY D 1 192 ? 0.022 -63.580 -32.599 1.00 24.57 190 GLY D O 1
ATOM 7107 N N . TRP D 1 193 ? -0.933 -62.882 -30.676 1.00 23.78 191 TRP D N 1
ATOM 7108 C CA . TRP D 1 193 ? 0.125 -63.501 -29.852 1.00 22.45 191 TRP D CA 1
ATOM 7109 C C . TRP D 1 193 ? -0.189 -64.985 -29.667 1.00 22.08 191 TRP D C 1
ATOM 7110 O O . TRP D 1 193 ? -1.330 -65.364 -29.407 1.00 22.82 191 TRP D O 1
ATOM 7121 N N . ALA D 1 194 ? 0.816 -65.824 -29.792 1.00 21.04 192 ALA D N 1
ATOM 7122 C CA . ALA D 1 194 ? 0.642 -67.253 -29.538 1.00 20.99 192 ALA D CA 1
ATOM 7123 C C . ALA D 1 194 ? 1.357 -67.736 -28.240 1.00 22.42 192 ALA D C 1
ATOM 7124 O O . ALA D 1 194 ? 2.433 -67.205 -27.853 1.00 23.43 192 ALA D O 1
ATOM 7126 N N . ILE D 1 195 ? 0.753 -68.727 -27.578 1.00 21.94 193 ILE D N 1
ATOM 7127 C CA . ILE D 1 195 ? 1.291 -69.304 -26.353 1.00 22.93 193 ILE D CA 1
ATOM 7128 C C . ILE D 1 195 ? 1.081 -70.806 -26.433 1.00 25.85 193 ILE D C 1
ATOM 7129 O O . ILE D 1 195 ? 0.237 -71.281 -27.200 1.00 26.37 193 ILE D O 1
ATOM 7134 N N . LYS D 1 196 ? 1.837 -71.588 -25.679 1.00 28.25 194 LYS D N 1
ATOM 7135 C CA . LYS D 1 196 ? 1.599 -73.022 -25.786 1.00 30.56 194 LYS D CA 1
ATOM 7136 C C . LYS D 1 196 ? 0.218 -73.439 -25.292 1.00 31.88 194 LYS D C 1
ATOM 7137 O O . LYS D 1 196 ? -0.420 -72.751 -24.485 1.00 32.59 194 LYS D O 1
ATOM 7143 N N . LYS D 1 197 ? -0.242 -74.556 -25.851 1.00 31.78 195 LYS D N 1
ATOM 7144 C CA . LYS D 1 197 ? -1.527 -75.148 -25.560 1.00 30.97 195 LYS D CA 1
ATOM 7145 C C . LYS D 1 197 ? -1.638 -75.575 -24.098 1.00 32.08 195 LYS D C 1
ATOM 7146 O O . LYS D 1 197 ? -0.629 -75.891 -23.449 1.00 31.90 195 LYS D O 1
ATOM 7152 N N . GLY D 1 198 ? -2.879 -75.631 -23.607 1.00 32.55 196 GLY D N 1
ATOM 7153 C CA . GLY D 1 198 ? -3.155 -76.117 -22.283 1.00 32.58 196 GLY D CA 1
ATOM 7154 C C . GLY D 1 198 ? -2.783 -75.159 -21.162 1.00 33.57 196 GLY D C 1
ATOM 7155 O O . GLY D 1 198 ? -2.561 -75.590 -20.041 1.00 32.82 196 GLY D O 1
ATOM 7156 N N . ASP D 1 199 ? -2.683 -73.863 -21.452 1.00 35.25 197 ASP D N 1
ATOM 7157 C CA . ASP D 1 199 ? -2.812 -72.879 -20.373 1.00 35.84 197 ASP D CA 1
ATOM 7158 C C . ASP D 1 199 ? -3.875 -71.818 -20.616 1.00 35.15 197 ASP D C 1
ATOM 7159 O O . ASP D 1 199 ? -3.530 -70.672 -20.908 1.00 36.24 197 ASP D O 1
ATOM 7164 N N . PRO D 1 200 ? -5.164 -72.176 -20.436 1.00 33.08 198 PRO D N 1
ATOM 7165 C CA . PRO D 1 200 ? -6.299 -71.265 -20.588 1.00 31.80 198 PRO D CA 1
ATOM 7166 C C . PRO D 1 200 ? -6.360 -70.080 -19.628 1.00 30.99 198 PRO D C 1
ATOM 7167 O O . PRO D 1 200 ? -7.134 -69.134 -19.883 1.00 32.30 198 PRO D O 1
ATOM 7171 N N . ASP D 1 201 ? -5.568 -70.105 -18.559 1.00 28.71 199 ASP D N 1
ATOM 7172 C CA . ASP D 1 201 ? -5.519 -68.993 -17.615 1.00 26.97 199 ASP D CA 1
ATOM 7173 C C . ASP D 1 201 ? -4.726 -67.819 -18.149 1.00 25.24 199 ASP D C 1
ATOM 7174 O O . ASP D 1 201 ? -5.159 -66.643 -18.070 1.00 25.46 199 ASP D O 1
ATOM 7179 N N . PHE D 1 202 ? -3.557 -68.141 -18.687 1.00 22.17 200 PHE D N 1
ATOM 7180 C CA . PHE D 1 202 ? -2.753 -67.188 -19.385 1.00 19.62 200 PHE D CA 1
ATOM 7181 C C . PHE D 1 202 ? -3.588 -66.589 -20.506 1.00 21.00 200 PHE D C 1
ATOM 7182 O O . PHE D 1 202 ? -3.562 -65.349 -20.692 1.00 22.77 200 PHE D O 1
ATOM 7190 N N . LEU D 1 203 ? -4.358 -67.407 -21.245 1.00 19.95 201 LEU D N 1
ATOM 7191 C CA . LEU D 1 203 ? -5.228 -66.813 -22.280 1.00 20.41 201 LEU D CA 1
ATOM 7192 C C . LEU D 1 203 ? -6.197 -65.784 -21.745 1.00 20.68 201 LEU D C 1
ATOM 7193 O O . LEU D 1 203 ? -6.317 -64.688 -22.275 1.00 20.83 201 LEU D O 1
ATOM 7198 N N . ASN D 1 204 ? -6.909 -66.161 -20.694 1.00 21.76 202 ASN D N 1
ATOM 7199 C CA . ASN D 1 204 ? -7.752 -65.236 -19.955 1.00 22.37 202 ASN D CA 1
ATOM 7200 C C . ASN D 1 204 ? -6.961 -63.966 -19.595 1.00 23.17 202 ASN D C 1
ATOM 7201 O O . ASN D 1 204 ? -7.383 -62.852 -19.914 1.00 24.68 202 ASN D O 1
ATOM 7206 N N . TRP D 1 205 ? -5.787 -64.105 -18.992 1.00 22.15 203 TRP D N 1
ATOM 7207 C CA . TRP D 1 205 ? -5.069 -62.903 -18.646 1.00 22.75 203 TRP D CA 1
ATOM 7208 C C . TRP D 1 205 ? -4.682 -62.101 -19.883 1.00 23.64 203 TRP D C 1
ATOM 7209 O O . TRP D 1 205 ? -4.693 -60.864 -19.858 1.00 24.24 203 TRP D O 1
ATOM 7220 N N . LEU D 1 206 ? -4.327 -62.795 -20.957 1.00 24.11 204 LEU D N 1
ATOM 7221 C CA . LEU D 1 206 ? -3.903 -62.106 -22.192 1.00 23.54 204 LEU D CA 1
ATOM 7222 C C . LEU D 1 206 ? -5.059 -61.365 -22.840 1.00 23.17 204 LEU D C 1
ATOM 7223 O O . LEU D 1 206 ? -4.900 -60.232 -23.261 1.00 24.39 204 LEU D O 1
ATOM 7228 N N . ASN D 1 207 ? -6.234 -61.979 -22.916 1.00 21.89 205 ASN D N 1
ATOM 7229 C CA . ASN D 1 207 ? -7.353 -61.305 -23.576 1.00 21.08 205 ASN D CA 1
ATOM 7230 C C . ASN D 1 207 ? -7.856 -60.079 -22.807 1.00 20.38 205 ASN D C 1
ATOM 7231 O O . ASN D 1 207 ? -8.228 -59.066 -23.373 1.00 20.67 205 ASN D O 1
ATOM 7236 N N . HIS D 1 208 ? -7.863 -60.169 -21.491 1.00 19.68 206 HIS D N 1
ATOM 7237 C CA . HIS D 1 208 ? -8.272 -59.044 -20.659 1.00 17.13 206 HIS D CA 1
ATOM 7238 C C . HIS D 1 208 ? -7.273 -57.910 -20.700 1.00 15.89 206 HIS D C 1
ATOM 7239 O O . HIS D 1 208 ? -7.647 -56.756 -20.781 1.00 15.91 206 HIS D O 1
ATOM 7246 N N . PHE D 1 209 ? -5.993 -58.229 -20.654 1.00 15.91 207 PHE D N 1
ATOM 7247 C CA . PHE D 1 209 ? -4.994 -57.217 -20.932 1.00 17.74 207 PHE D CA 1
ATOM 7248 C C . PHE D 1 209 ? -5.114 -56.536 -22.343 1.00 20.02 207 PHE D C 1
ATOM 7249 O O . PHE D 1 209 ? -5.077 -55.302 -22.414 1.00 21.31 207 PHE D O 1
ATOM 7257 N N . LEU D 1 210 ? -5.275 -57.298 -23.436 1.00 19.75 208 LEU D N 1
ATOM 7258 C CA . LEU D 1 210 ? -5.424 -56.685 -24.774 1.00 20.53 208 LEU D CA 1
ATOM 7259 C C . LEU D 1 210 ? -6.620 -55.782 -24.826 1.00 21.46 208 LEU D C 1
ATOM 7260 O O . LEU D 1 210 ? -6.555 -54.700 -25.405 1.00 22.03 208 LEU D O 1
ATOM 7265 N N . ALA D 1 211 ? -7.712 -56.196 -24.191 1.00 22.14 209 ALA D N 1
ATOM 7266 C CA . ALA D 1 211 ? -8.901 -55.333 -24.069 1.00 22.38 209 ALA D CA 1
ATOM 7267 C C . ALA D 1 211 ? -8.682 -54.085 -23.231 1.00 24.76 209 ALA D C 1
ATOM 7268 O O . ALA D 1 211 ? -9.404 -53.115 -23.439 1.00 26.60 209 ALA D O 1
ATOM 7270 N N . GLN D 1 212 ? -7.759 -54.088 -22.253 1.00 24.84 210 GLN D N 1
ATOM 7271 C CA . GLN D 1 212 ? -7.451 -52.825 -21.537 1.00 24.71 210 GLN D CA 1
ATOM 7272 C C . GLN D 1 212 ? -6.765 -51.822 -22.481 1.00 25.91 210 GLN D C 1
ATOM 7273 O O . GLN D 1 212 ? -7.246 -50.702 -22.666 1.00 25.59 210 GLN D O 1
ATOM 7279 N N . ILE D 1 213 ? -5.650 -52.233 -23.082 1.00 26.97 211 ILE D N 1
ATOM 7280 C CA . ILE D 1 213 ? -4.853 -51.310 -23.881 1.00 29.25 211 ILE D CA 1
ATOM 7281 C C . ILE D 1 213 ? -5.587 -50.770 -25.161 1.00 31.56 211 ILE D C 1
ATOM 7282 O O . ILE D 1 213 ? -5.267 -49.708 -25.681 1.00 32.67 211 ILE D O 1
ATOM 7287 N N . LYS D 1 214 ? -6.590 -51.482 -25.652 1.00 32.35 212 LYS D N 1
ATOM 7288 C CA . LYS D 1 214 ? -7.467 -50.901 -26.655 1.00 32.61 212 LYS D CA 1
ATOM 7289 C C . LYS D 1 214 ? -8.444 -49.827 -26.072 1.00 33.39 212 LYS D C 1
ATOM 7290 O O . LYS D 1 214 ? -8.966 -48.974 -26.813 1.00 33.43 212 LYS D O 1
ATOM 7296 N N . HIS D 1 215 ? -8.704 -49.847 -24.764 1.00 33.49 213 HIS D N 1
ATOM 7297 C CA . HIS D 1 215 ? -9.604 -48.825 -24.199 1.00 33.30 213 HIS D CA 1
ATOM 7298 C C . HIS D 1 215 ? -8.921 -47.756 -23.354 1.00 32.83 213 HIS D C 1
ATOM 7299 O O . HIS D 1 215 ? -9.438 -46.684 -23.251 1.00 32.43 213 HIS D O 1
ATOM 7306 N N . ASP D 1 216 ? -7.780 -48.083 -22.754 1.00 33.84 214 ASP D N 1
ATOM 7307 C CA . ASP D 1 216 ? -6.847 -47.160 -22.077 1.00 34.87 214 ASP D CA 1
ATOM 7308 C C . ASP D 1 216 ? -6.397 -45.932 -22.846 1.00 35.14 214 ASP D C 1
ATOM 7309 O O . ASP D 1 216 ? -6.092 -44.907 -22.257 1.00 35.79 214 ASP D O 1
ATOM 7314 N N . GLY D 1 217 ? -6.252 -46.064 -24.152 1.00 35.32 215 GLY D N 1
ATOM 7315 C CA . GLY D 1 217 ? -5.463 -45.112 -24.922 1.00 35.69 215 GLY D CA 1
ATOM 7316 C C . GLY D 1 217 ? -4.044 -45.621 -25.129 1.00 36.32 215 GLY D C 1
ATOM 7317 O O . GLY D 1 217 ? -3.317 -45.105 -25.981 1.00 36.46 215 GLY D O 1
ATOM 7318 N N . SER D 1 218 ? -3.649 -46.645 -24.363 1.00 36.62 216 SER D N 1
ATOM 7319 C CA . SER D 1 218 ? -2.267 -47.157 -24.387 1.00 36.47 216 SER D CA 1
ATOM 7320 C C . SER D 1 218 ? -1.907 -47.645 -25.774 1.00 36.08 216 SER D C 1
ATOM 7321 O O . SER D 1 218 ? -0.959 -47.135 -26.397 1.00 36.28 216 SER D O 1
ATOM 7324 N N . TYR D 1 219 ? -2.671 -48.635 -26.239 1.00 34.85 217 TYR D N 1
ATOM 7325 C CA . TYR D 1 219 ? -2.530 -49.193 -27.572 1.00 33.48 217 TYR D CA 1
ATOM 7326 C C . TYR D 1 219 ? -2.528 -48.075 -28.631 1.00 35.02 217 TYR D C 1
ATOM 7327 O O . TYR D 1 219 ? -1.643 -48.032 -29.479 1.00 35.19 217 TYR D O 1
ATOM 7336 N N . ASP D 1 220 ? -3.495 -47.156 -28.545 1.00 36.06 218 ASP D N 1
ATOM 7337 C CA . ASP D 1 220 ? -3.594 -46.003 -29.460 1.00 36.37 218 ASP D CA 1
ATOM 7338 C C . ASP D 1 220 ? -2.291 -45.177 -29.531 1.00 37.20 218 ASP D C 1
ATOM 7339 O O . ASP D 1 220 ? -1.772 -44.895 -30.626 1.00 36.96 218 ASP D O 1
ATOM 7344 N N . GLU D 1 221 ? -1.759 -44.829 -28.361 1.00 37.78 219 GLU D N 1
ATOM 7345 C CA . GLU D 1 221 ? -0.490 -44.119 -28.255 1.00 38.55 219 GLU D CA 1
ATOM 7346 C C . GLU D 1 221 ? 0.603 -44.889 -28.993 1.00 38.54 219 GLU D C 1
ATOM 7347 O O . GLU D 1 221 ? 1.446 -44.290 -29.651 1.00 39.21 219 GLU D O 1
ATOM 7353 N N . LEU D 1 222 ? 0.581 -46.218 -28.884 1.00 37.83 220 LEU D N 1
ATOM 7354 C CA . LEU D 1 222 ? 1.582 -47.049 -29.536 1.00 37.01 220 LEU D CA 1
ATOM 7355 C C . LEU D 1 222 ? 1.311 -47.278 -31.026 1.00 38.06 220 LEU D C 1
ATOM 7356 O O . LEU D 1 222 ? 2.231 -47.581 -31.775 1.00 38.45 220 LEU D O 1
ATOM 7361 N N . TYR D 1 223 ? 0.058 -47.157 -31.452 1.00 38.68 221 TYR D N 1
ATOM 7362 C CA . TYR D 1 223 ? -0.287 -47.373 -32.849 1.00 39.31 221 TYR D CA 1
ATOM 7363 C C . TYR D 1 223 ? 0.288 -46.254 -33.675 1.00 39.71 221 TYR D C 1
ATOM 7364 O O . TYR D 1 223 ? 0.914 -46.476 -34.703 1.00 39.42 221 TYR D O 1
ATOM 7373 N N . GLU D 1 224 ? 0.043 -45.044 -33.201 1.00 40.75 222 GLU D N 1
ATOM 7374 C CA . GLU D 1 224 ? 0.526 -43.816 -33.807 1.00 41.12 222 GLU D CA 1
ATOM 7375 C C . GLU D 1 224 ? 2.028 -43.872 -33.922 1.00 41.40 222 GLU D C 1
ATOM 7376 O O . GLU D 1 224 ? 2.596 -43.614 -34.998 1.00 41.72 222 GLU D O 1
ATOM 7382 N N . ARG D 1 225 ? 2.660 -44.231 -32.801 1.00 40.78 223 ARG D N 1
ATOM 7383 C CA . ARG D 1 225 ? 4.114 -44.244 -32.686 1.00 39.62 223 ARG D CA 1
ATOM 7384 C C . ARG D 1 225 ? 4.713 -44.915 -33.921 1.00 38.80 223 ARG D C 1
ATOM 7385 O O . ARG D 1 225 ? 5.620 -44.370 -34.556 1.00 39.12 223 ARG D O 1
ATOM 7393 N N . TRP D 1 226 ? 4.164 -46.066 -34.283 1.00 37.86 224 TRP D N 1
ATOM 7394 C CA . TRP D 1 226 ? 4.825 -46.947 -35.224 1.00 37.35 224 TRP D CA 1
ATOM 7395 C C . TRP D 1 226 ? 4.175 -47.092 -36.599 1.00 38.42 224 TRP D C 1
ATOM 7396 O O . TRP D 1 226 ? 4.835 -47.529 -37.533 1.00 38.38 224 TRP D O 1
ATOM 7407 N N . PHE D 1 227 ? 2.904 -46.720 -36.725 1.00 39.53 225 PHE D N 1
ATOM 7408 C CA . PHE D 1 227 ? 2.173 -46.882 -37.979 1.00 40.99 225 PHE D CA 1
ATOM 7409 C C . PHE D 1 227 ? 1.825 -45.555 -38.673 1.00 42.95 225 PHE D C 1
ATOM 7410 O O . PHE D 1 227 ? 1.268 -45.554 -39.782 1.00 43.06 225 PHE D O 1
ATOM 7418 N N . VAL D 1 228 ? 2.151 -44.442 -38.012 1.00 44.38 226 VAL D N 1
ATOM 7419 C CA . VAL D 1 228 ? 1.876 -43.093 -38.509 1.00 45.90 226 VAL D CA 1
ATOM 7420 C C . VAL D 1 228 ? 3.056 -42.115 -38.300 1.00 47.10 226 VAL D C 1
ATOM 7421 O O . VAL D 1 228 ? 3.402 -41.362 -39.198 1.00 47.05 226 VAL D O 1
ATOM 7425 N N . ASP D 1 229 ? 3.679 -42.166 -37.123 1.00 48.31 227 ASP D N 1
ATOM 7426 C CA . ASP D 1 229 ? 4.545 -41.106 -36.602 1.00 49.46 227 ASP D CA 1
ATOM 7427 C C . ASP D 1 229 ? 5.776 -40.676 -37.415 1.00 50.20 227 ASP D C 1
ATOM 7428 O O . ASP D 1 229 ? 6.217 -39.535 -37.244 1.00 51.10 227 ASP D O 1
ATOM 7433 N N . THR D 1 230 ? 6.330 -41.550 -38.270 1.00 49.85 228 THR D N 1
ATOM 7434 C CA . THR D 1 230 ? 7.579 -41.269 -39.072 1.00 49.79 228 THR D CA 1
ATOM 7435 C C . THR D 1 230 ? 8.823 -40.831 -38.292 1.00 49.42 228 THR D C 1
ATOM 7436 O O . THR D 1 230 ? 9.853 -40.499 -38.895 1.00 49.15 228 THR D O 1
ATOM 7440 N N . LYS D 1 231 ? 8.723 -40.810 -36.967 1.00 49.08 229 LYS D N 1
ATOM 7441 C CA . LYS D 1 231 ? 9.811 -40.336 -36.124 1.00 48.39 229 LYS D CA 1
ATOM 7442 C C . LYS D 1 231 ? 10.888 -41.414 -36.036 1.00 47.27 229 LYS D C 1
ATOM 7443 O O . LYS D 1 231 ? 12.089 -41.109 -35.972 1.00 47.14 229 LYS D O 1
ATOM 7449 N N . TRP D 1 232 ? 10.438 -42.668 -36.071 1.00 46.15 230 TRP D N 1
ATOM 7450 C CA . TRP D 1 232 ? 11.262 -43.826 -35.714 1.00 45.80 230 TRP D CA 1
ATOM 7451 C C . TRP D 1 232 ? 12.210 -44.272 -36.814 1.00 46.65 230 TRP D C 1
ATOM 7452 O O . TRP D 1 232 ? 12.975 -45.221 -36.640 1.00 46.27 230 TRP D O 1
ATOM 7463 N N . LEU D 1 233 ? 12.159 -43.599 -37.949 1.00 48.04 231 LEU D N 1
ATOM 7464 C CA . LEU D 1 233 ? 13.000 -44.001 -39.070 1.00 49.58 231 LEU D CA 1
ATOM 7465 C C . LEU D 1 233 ? 14.492 -43.812 -38.791 1.00 50.61 231 LEU D C 1
ATOM 7466 O O . LEU D 1 233 ? 15.288 -44.723 -39.065 1.00 50.63 231 LEU D O 1
ATOM 7471 N N . GLU D 1 234 ? 14.863 -42.667 -38.206 1.00 51.52 232 GLU D N 1
ATOM 7472 C CA . GLU D 1 234 ? 16.076 -42.639 -37.408 1.00 52.67 232 GLU D CA 1
ATOM 7473 C C . GLU D 1 234 ? 15.917 -43.824 -36.440 1.00 53.60 232 GLU D C 1
ATOM 7474 O O . GLU D 1 234 ? 14.838 -44.042 -35.868 1.00 54.00 232 GLU D O 1
ATOM 7480 N N . LYS D 1 235 ? 16.968 -44.613 -36.279 1.00 53.48 233 LYS D N 1
ATOM 7481 C CA . LYS D 1 235 ? 16.841 -45.863 -35.550 1.00 52.88 233 LYS D CA 1
ATOM 7482 C C . LYS D 1 235 ? 16.643 -45.686 -34.045 1.00 52.67 233 LYS D C 1
ATOM 7483 O O . LYS D 1 235 ? 15.575 -45.259 -33.599 1.00 52.51 233 LYS D O 1
ATOM 7489 N N . SER E 1 2 ? 5.115 -18.631 25.560 1.00 57.84 0 SER E N 1
ATOM 7490 C CA . SER E 1 2 ? 6.368 -17.821 25.450 1.00 58.32 0 SER E CA 1
ATOM 7491 C C . SER E 1 2 ? 6.660 -17.029 26.767 1.00 58.76 0 SER E C 1
ATOM 7492 O O . SER E 1 2 ? 7.285 -15.947 26.770 1.00 58.60 0 SER E O 1
ATOM 7495 N N . LEU E 1 3 ? 6.219 -17.615 27.884 1.00 58.75 1 LEU E N 1
ATOM 7496 C CA . LEU E 1 3 ? 6.260 -16.993 29.208 1.00 58.58 1 LEU E CA 1
ATOM 7497 C C . LEU E 1 3 ? 6.817 -17.971 30.246 1.00 58.54 1 LEU E C 1
ATOM 7498 O O . LEU E 1 3 ? 6.894 -19.180 29.983 1.00 59.01 1 LEU E O 1
ATOM 7503 N N . ARG E 1 4 ? 7.205 -17.441 31.412 1.00 57.43 2 ARG E N 1
ATOM 7504 C CA . ARG E 1 4 ? 7.604 -18.260 32.560 1.00 56.42 2 ARG E CA 1
ATOM 7505 C C . ARG E 1 4 ? 6.624 -18.123 33.737 1.00 53.93 2 ARG E C 1
ATOM 7506 O O . ARG E 1 4 ? 5.960 -17.091 33.907 1.00 54.08 2 ARG E O 1
ATOM 7514 N N . GLY E 1 5 ? 6.540 -19.175 34.547 1.00 51.01 3 GLY E N 1
ATOM 7515 C CA . GLY E 1 5 ? 5.650 -19.187 35.700 1.00 47.87 3 GLY E CA 1
ATOM 7516 C C . GLY E 1 5 ? 4.496 -20.144 35.497 1.00 44.62 3 GLY E C 1
ATOM 7517 O O . GLY E 1 5 ? 4.662 -21.364 35.605 1.00 44.86 3 GLY E O 1
ATOM 7518 N N . GLU E 1 6 ? 3.324 -19.582 35.207 1.00 41.04 4 GLU E N 1
ATOM 7519 C CA . GLU E 1 6 ? 2.101 -20.360 35.019 1.00 37.09 4 GLU E CA 1
ATOM 7520 C C . GLU E 1 6 ? 1.332 -19.883 33.802 1.00 32.81 4 GLU E C 1
ATOM 7521 O O . GLU E 1 6 ? 1.430 -18.719 33.414 1.00 33.36 4 GLU E O 1
ATOM 7527 N N . LEU E 1 7 ? 0.573 -20.784 33.198 1.00 27.41 5 LEU E N 1
ATOM 7528 C CA . LEU E 1 7 ? -0.279 -20.400 32.123 1.00 22.77 5 LEU E CA 1
ATOM 7529 C C . LEU E 1 7 ? -1.667 -20.161 32.663 1.00 20.90 5 LEU E C 1
ATOM 7530 O O . LEU E 1 7 ? -2.327 -21.093 33.086 1.00 19.65 5 LEU E O 1
ATOM 7535 N N . ARG E 1 8 ? -2.130 -18.921 32.591 1.00 21.72 6 ARG E N 1
ATOM 7536 C CA . ARG E 1 8 ? -3.449 -18.531 33.129 1.00 23.01 6 ARG E CA 1
ATOM 7537 C C . ARG E 1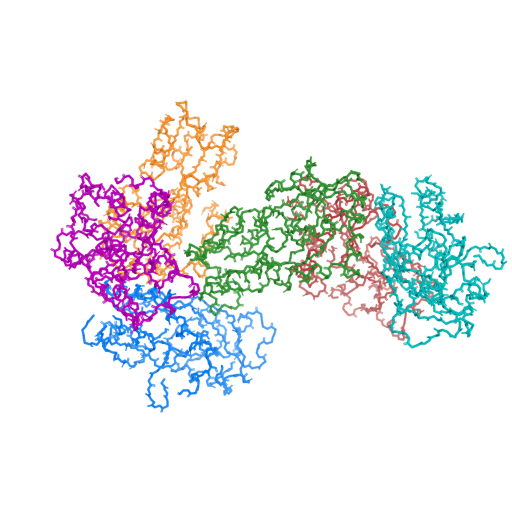 8 ? -4.545 -18.516 32.074 1.00 23.72 6 ARG E C 1
ATOM 7538 O O . ARG E 1 8 ? -4.481 -17.746 31.110 1.00 24.60 6 ARG E O 1
ATOM 7546 N N . VAL E 1 9 ? -5.560 -19.356 32.261 1.00 23.36 7 VAL E N 1
ATOM 7547 C CA . VAL E 1 9 ? -6.626 -19.500 31.272 1.00 22.99 7 VAL E CA 1
ATOM 7548 C C . VAL E 1 9 ? -7.998 -19.104 31.801 1.00 23.21 7 VAL E C 1
ATOM 7549 O O . VAL E 1 9 ? -8.516 -19.728 32.752 1.00 22.74 7 VAL E O 1
ATOM 7553 N N . GLY E 1 10 ? -8.603 -18.112 31.140 1.00 22.81 8 GLY E N 1
ATOM 7554 C CA . GLY E 1 10 ? -9.976 -17.699 31.412 1.00 21.85 8 GLY E CA 1
ATOM 7555 C C . GLY E 1 10 ? -11.000 -18.553 30.690 1.00 22.04 8 GLY E C 1
ATOM 7556 O O . GLY E 1 10 ? -10.811 -18.903 29.518 1.00 22.41 8 GLY E O 1
ATOM 7557 N N . LEU E 1 11 ? -12.082 -18.892 31.399 1.00 22.02 9 LEU E N 1
ATOM 7558 C CA . LEU E 1 11 ? -13.167 -19.691 30.859 1.00 22.55 9 LEU E CA 1
ATOM 7559 C C . LEU E 1 11 ? -14.388 -19.568 31.716 1.00 23.77 9 LEU E C 1
ATOM 7560 O O . LEU E 1 11 ? -14.297 -19.159 32.864 1.00 24.49 9 LEU E O 1
ATOM 7565 N N . GLU E 1 12 ? -15.544 -19.880 31.135 1.00 24.15 10 GLU E N 1
ATOM 7566 C CA . GLU E 1 12 ? -16.810 -19.750 31.827 1.00 23.65 10 GLU E CA 1
ATOM 7567 C C . GLU E 1 12 ? -17.428 -21.125 31.937 1.00 23.61 10 GLU E C 1
ATOM 7568 O O . GLU E 1 12 ? -17.778 -21.741 30.912 1.00 25.29 10 GLU E O 1
ATOM 7574 N N . PRO E 1 13 ? -17.534 -21.647 33.163 1.00 22.14 11 PRO E N 1
ATOM 7575 C CA . PRO E 1 13 ? -18.030 -23.015 33.207 1.00 22.43 11 PRO E CA 1
ATOM 7576 C C . PRO E 1 13 ? -19.492 -23.144 32.804 1.00 23.74 11 PRO E C 1
ATOM 7577 O O . PRO E 1 13 ? -20.279 -22.204 32.964 1.00 24.04 11 PRO E O 1
ATOM 7581 N N . GLY E 1 14 ? -19.866 -24.291 32.261 1.00 24.26 12 GLY E N 1
ATOM 7582 C CA . GLY E 1 14 ? -21.285 -24.510 32.038 1.00 25.01 12 GLY E CA 1
ATOM 7583 C C . GLY E 1 14 ? -21.713 -24.561 30.585 1.00 25.58 12 GLY E C 1
ATOM 7584 O O . GLY E 1 14 ? -22.891 -24.755 30.322 1.00 26.24 12 GLY E O 1
ATOM 7585 N N . TYR E 1 15 ? -20.761 -24.365 29.666 1.00 24.70 13 TYR E N 1
ATOM 7586 C CA . TYR E 1 15 ? -20.893 -24.766 28.286 1.00 24.31 13 TYR E CA 1
ATOM 7587 C C . TYR E 1 15 ? -20.407 -26.189 28.195 1.00 24.22 13 TYR E C 1
ATOM 7588 O O . TYR E 1 15 ? -19.250 -26.423 27.852 1.00 24.28 13 TYR E O 1
ATOM 7597 N N . LEU E 1 16 ? -21.288 -27.132 28.535 1.00 24.18 14 LEU E N 1
ATOM 7598 C CA . LEU E 1 16 ? -21.062 -28.573 28.346 1.00 24.65 14 LEU E CA 1
ATOM 7599 C C . LEU E 1 16 ? -20.781 -28.951 26.883 1.00 25.08 14 LEU E C 1
ATOM 7600 O O . LEU E 1 16 ? -21.465 -28.444 25.996 1.00 25.25 14 LEU E O 1
ATOM 7605 N N . PRO E 1 17 ? -19.784 -29.823 26.610 1.00 25.49 15 PRO E N 1
ATOM 7606 C CA . PRO E 1 17 ? -18.752 -30.477 27.430 1.00 25.32 15 PRO E CA 1
ATOM 7607 C C . PRO E 1 17 ? -17.377 -29.792 27.349 1.00 24.68 15 PRO E C 1
ATOM 7608 O O . PRO E 1 17 ? -16.350 -30.451 27.521 1.00 23.66 15 PRO E O 1
ATOM 7612 N N . PHE E 1 18 ? -17.352 -28.488 27.088 1.00 24.84 16 PHE E N 1
ATOM 7613 C CA . PHE E 1 18 ? -16.100 -27.775 27.043 1.00 25.45 16 PHE E CA 1
ATOM 7614 C C . PHE E 1 18 ? -15.603 -27.436 28.460 1.00 28.10 16 PHE E C 1
ATOM 7615 O O . PHE E 1 18 ? -14.415 -27.595 28.780 1.00 28.67 16 PHE E O 1
ATOM 7623 N N . GLU E 1 19 ? -16.531 -26.977 29.306 1.00 30.05 17 GLU E N 1
ATOM 7624 C CA . GLU E 1 19 ? -16.263 -26.400 30.620 1.00 30.77 17 GLU E CA 1
ATOM 7625 C C . GLU E 1 19 ? -17.485 -26.630 31.478 1.00 32.81 17 GLU E C 1
ATOM 7626 O O . GLU E 1 19 ? -18.592 -26.324 31.064 1.00 32.01 17 GLU E O 1
ATOM 7640 N N . LYS E 1 21 ? -18.530 -27.389 36.008 1.00 36.67 19 LYS E N 1
ATOM 7641 C CA . LYS E 1 21 ? -18.124 -27.593 37.365 1.00 35.53 19 LYS E CA 1
ATOM 7642 C C . LYS E 1 21 ? -18.432 -29.006 37.736 1.00 35.04 19 LYS E C 1
ATOM 7643 O O . LYS E 1 21 ? -19.516 -29.472 37.631 1.00 35.97 19 LYS E O 1
ATOM 7649 N N . ASP E 1 22 ? -17.435 -29.678 38.215 1.00 33.47 20 ASP E N 1
ATOM 7650 C CA . ASP E 1 22 ? -17.508 -31.078 38.534 1.00 33.19 20 ASP E CA 1
ATOM 7651 C C . ASP E 1 22 ? -18.468 -31.425 39.604 1.00 32.08 20 ASP E C 1
ATOM 7652 O O . ASP E 1 22 ? -18.958 -32.513 39.659 1.00 32.97 20 ASP E O 1
ATOM 7657 N N . LYS E 1 23 ? -18.657 -30.502 40.505 1.00 29.74 21 LYS E N 1
ATOM 7658 C CA . LYS E 1 23 ? -19.486 -30.681 41.646 1.00 29.13 21 LYS E CA 1
ATOM 7659 C C . LYS E 1 23 ? -18.736 -31.054 42.879 1.00 28.35 21 LYS E C 1
ATOM 7660 O O . LYS E 1 23 ? -19.249 -31.064 43.944 1.00 29.37 21 LYS E O 1
ATOM 7666 N N . LYS E 1 24 ? -17.493 -31.342 42.732 1.00 26.25 22 LYS E N 1
ATOM 7667 C CA . LYS E 1 24 ? -16.622 -31.365 43.815 1.00 25.48 22 LYS E CA 1
ATOM 7668 C C . LYS E 1 24 ? -16.105 -29.933 43.662 1.00 23.02 22 LYS E C 1
ATOM 7669 O O . LYS E 1 24 ? -15.269 -29.488 44.407 1.00 21.76 22 LYS E O 1
ATOM 7675 N N . GLY E 1 25 ? -16.624 -29.228 42.651 1.00 21.72 23 GLY E N 1
ATOM 7676 C CA . GLY E 1 25 ? -16.271 -27.862 42.338 1.00 20.27 23 GLY E CA 1
ATOM 7677 C C . GLY E 1 25 ? -15.066 -27.480 41.546 1.00 19.46 23 GLY E C 1
ATOM 7678 O O . GLY E 1 25 ? -14.726 -26.347 41.473 1.00 17.79 23 GLY E O 1
ATOM 7679 N N . ASN E 1 26 ? -14.390 -28.438 40.976 1.00 20.98 24 ASN E N 1
ATOM 7680 C CA . ASN E 1 26 ? -13.318 -28.133 40.066 1.00 22.24 24 ASN E CA 1
ATOM 7681 C C . ASN E 1 26 ? -13.902 -28.027 38.685 1.00 22.87 24 ASN E C 1
ATOM 7682 O O . ASN E 1 26 ? -14.793 -28.763 38.370 1.00 23.21 24 ASN E O 1
ATOM 7687 N N . VAL E 1 27 ? -13.412 -27.109 37.870 1.00 22.12 25 VAL E N 1
ATOM 7688 C CA . VAL E 1 27 ? -13.896 -27.066 36.500 1.00 22.33 25 VAL E CA 1
ATOM 7689 C C . VAL E 1 27 ? -13.167 -28.107 35.664 1.00 21.45 25 VAL E C 1
ATOM 7690 O O . VAL E 1 27 ? -11.971 -28.308 35.805 1.00 21.39 25 VAL E O 1
ATOM 7694 N N . ILE E 1 28 ? -13.922 -28.810 34.837 1.00 21.87 26 ILE E N 1
ATOM 7695 C CA . ILE E 1 28 ? -13.372 -29.869 33.988 1.00 21.90 26 ILE E CA 1
ATOM 7696 C C . ILE E 1 28 ? -14.002 -29.760 32.619 1.00 21.77 26 ILE E C 1
ATOM 7697 O O . ILE E 1 28 ? -14.929 -28.987 32.443 1.00 21.71 26 ILE E O 1
ATOM 7702 N N . GLY E 1 29 ? -13.501 -30.522 31.652 1.00 22.29 27 GLY E N 1
ATOM 7703 C CA . GLY E 1 29 ? -14.004 -30.440 30.272 1.00 22.90 27 GLY E CA 1
ATOM 7704 C C . GLY E 1 29 ? -12.947 -30.541 29.174 1.00 23.09 27 GLY E C 1
ATOM 7705 O O . GLY E 1 29 ? -11.734 -30.629 29.430 1.00 23.38 27 GLY E O 1
ATOM 7706 N N . PHE E 1 30 ? -13.427 -30.565 27.944 1.00 22.68 28 PHE E N 1
ATOM 7707 C CA . PHE E 1 30 ? -12.579 -30.674 26.776 1.00 23.01 28 PHE E CA 1
ATOM 7708 C C . PHE E 1 30 ? -11.585 -29.528 26.754 1.00 22.69 28 PHE E C 1
ATOM 7709 O O . PHE E 1 30 ? -10.394 -29.754 26.618 1.00 24.14 28 PHE E O 1
ATOM 7717 N N . ASP E 1 31 ? -12.047 -28.304 26.940 1.00 21.68 29 ASP E N 1
ATOM 7718 C CA . ASP E 1 31 ? -11.113 -27.181 27.123 1.00 21.90 29 ASP E CA 1
ATOM 7719 C C . ASP E 1 31 ? -10.072 -27.316 28.256 1.00 21.20 29 ASP E C 1
ATOM 7720 O O . ASP E 1 31 ? -8.949 -26.826 28.111 1.00 22.85 29 ASP E O 1
ATOM 7725 N N . VAL E 1 32 ? -10.418 -27.957 29.368 1.00 18.23 30 VAL E N 1
ATOM 7726 C CA . VAL E 1 32 ? -9.484 -28.050 30.478 1.00 15.75 30 VAL E CA 1
ATOM 7727 C C . VAL E 1 32 ? -8.384 -29.040 30.176 1.00 14.40 30 VAL E C 1
ATOM 7728 O O . VAL E 1 32 ? -7.200 -28.723 30.297 1.00 14.57 30 VAL E O 1
ATOM 7732 N N . ASP E 1 33 ? -8.743 -30.238 29.762 1.00 14.22 31 ASP E N 1
ATOM 7733 C CA . ASP E 1 33 ? -7.748 -31.165 29.182 1.00 14.83 31 ASP E CA 1
ATOM 7734 C C . ASP E 1 33 ? -6.804 -30.528 28.119 1.00 14.44 31 ASP E C 1
ATOM 7735 O O . ASP E 1 33 ? -5.609 -30.850 28.066 1.00 13.09 31 ASP E O 1
ATOM 7740 N N . LEU E 1 34 ? -7.342 -29.636 27.286 1.00 14.94 32 LEU E N 1
ATOM 7741 C CA . LEU E 1 34 ? -6.534 -28.961 26.287 1.00 15.95 32 LEU E CA 1
ATOM 7742 C C . LEU E 1 34 ? -5.587 -28.035 26.981 1.00 16.17 32 LEU E C 1
ATOM 7743 O O . LEU E 1 34 ? -4.363 -28.058 26.744 1.00 15.99 32 LEU E O 1
ATOM 7748 N N . ALA E 1 35 ? -6.169 -27.210 27.839 1.00 17.41 33 ALA E N 1
ATOM 7749 C CA . ALA E 1 35 ? -5.419 -26.249 28.662 1.00 18.86 33 ALA E CA 1
ATOM 7750 C C . ALA E 1 35 ? -4.373 -26.951 29.500 1.00 19.84 33 ALA E C 1
ATOM 7751 O O . ALA E 1 35 ? -3.295 -26.412 29.741 1.00 19.98 33 ALA E O 1
ATOM 7753 N N . ARG E 1 36 ? -4.683 -28.172 29.917 1.00 21.23 34 ARG E N 1
ATOM 7754 C CA . ARG E 1 36 ? -3.734 -28.987 30.681 1.00 22.58 34 ARG E CA 1
ATOM 7755 C C . ARG E 1 36 ? -2.578 -29.425 29.776 1.00 22.68 34 ARG E C 1
ATOM 7756 O O . ARG E 1 36 ? -1.420 -29.319 30.171 1.00 23.43 34 ARG E O 1
ATOM 7764 N N . GLU E 1 37 ? -2.884 -29.889 28.566 1.00 22.97 35 GLU E N 1
ATOM 7765 C CA . GLU E 1 37 ? -1.844 -30.325 27.592 1.00 23.83 35 GLU E CA 1
ATOM 7766 C C . GLU E 1 37 ? -0.930 -29.176 27.212 1.00 24.52 35 GLU E C 1
ATOM 7767 O O . GLU E 1 37 ? 0.286 -29.288 27.237 1.00 23.97 35 GLU E O 1
ATOM 7781 N N . ALA E 1 39 ? -0.315 -26.532 28.832 1.00 24.82 37 ALA E N 1
ATOM 7782 C CA . ALA E 1 39 ? 0.587 -26.053 29.895 1.00 24.00 37 ALA E CA 1
ATOM 7783 C C . ALA E 1 39 ? 1.807 -26.947 30.087 1.00 23.90 37 ALA E C 1
ATOM 7784 O O . ALA E 1 39 ? 2.924 -26.444 30.262 1.00 24.38 37 ALA E O 1
ATOM 7786 N N . LYS E 1 40 ? 1.597 -28.263 30.040 1.00 24.11 38 LYS E N 1
ATOM 7787 C CA . LYS E 1 40 ? 2.692 -29.263 30.046 1.00 25.14 38 LYS E CA 1
ATOM 7788 C C . LYS E 1 40 ? 3.699 -28.997 28.920 1.00 25.43 38 LYS E C 1
ATOM 7789 O O . LYS E 1 40 ? 4.892 -28.829 29.169 1.00 25.98 38 LYS E O 1
ATOM 7795 N N . ALA E 1 41 ? 3.210 -28.934 27.685 1.00 25.34 39 ALA E N 1
ATOM 7796 C CA . ALA E 1 41 ? 4.044 -28.636 26.520 1.00 25.17 39 ALA E CA 1
ATOM 7797 C C . ALA E 1 41 ? 4.920 -27.375 26.668 1.00 25.60 39 ALA E C 1
ATOM 7798 O O . ALA E 1 41 ? 6.068 -27.349 26.205 1.00 24.65 39 ALA E O 1
ATOM 7808 N N . GLY E 1 43 ? 5.910 -26.398 29.620 1.00 26.85 41 GLY E N 1
ATOM 7809 C CA . GLY E 1 43 ? 6.759 -26.646 30.808 1.00 25.21 41 GLY E CA 1
ATOM 7810 C C . GLY E 1 43 ? 6.424 -25.689 31.951 1.00 23.66 41 GLY E C 1
ATOM 7811 O O . GLY E 1 43 ? 7.282 -25.035 32.502 1.00 22.08 41 GLY E O 1
ATOM 7812 N N . VAL E 1 44 ? 5.145 -25.604 32.287 1.00 23.89 42 VAL E N 1
ATOM 7813 C CA . VAL E 1 44 ? 4.641 -24.484 33.037 1.00 23.91 42 VAL E CA 1
ATOM 7814 C C . VAL E 1 44 ? 3.414 -25.006 33.771 1.00 24.34 42 VAL E C 1
ATOM 7815 O O . VAL E 1 44 ? 2.993 -26.160 33.542 1.00 25.10 42 VAL E O 1
ATOM 7819 N N . LYS E 1 45 ? 2.885 -24.211 34.700 1.00 23.94 43 LYS E N 1
ATOM 7820 C CA . LYS E 1 45 ? 1.688 -24.618 35.467 1.00 22.72 43 LYS E CA 1
ATOM 7821 C C . LYS E 1 45 ? 0.376 -24.063 34.906 1.00 20.62 43 LYS E C 1
ATOM 7822 O O . LYS E 1 45 ? 0.335 -22.961 34.354 1.00 20.16 43 LYS E O 1
ATOM 7828 N N . LEU E 1 46 ? -0.692 -24.832 35.070 1.00 19.17 44 LEU E N 1
ATOM 7829 C CA . LEU E 1 46 ? -2.020 -24.385 34.727 1.00 18.46 44 LEU E CA 1
ATOM 7830 C C . LEU E 1 46 ? -2.757 -23.756 35.912 1.00 19.42 44 LEU E C 1
ATOM 7831 O O . LEU E 1 46 ? -2.941 -24.392 36.957 1.00 20.00 44 LEU E O 1
ATOM 7836 N N . LYS E 1 47 ? -3.168 -22.503 35.735 1.00 20.01 45 LYS E N 1
ATOM 7837 C CA . LYS E 1 47 ? -4.210 -21.878 36.561 1.00 20.59 45 LYS E CA 1
ATOM 7838 C C . LYS E 1 47 ? -5.440 -21.527 35.715 1.00 21.15 45 LYS E C 1
ATOM 7839 O O . LYS E 1 47 ? -5.330 -20.862 34.677 1.00 22.51 45 LYS E O 1
ATOM 7845 N N . LEU E 1 48 ? -6.606 -21.968 36.158 1.00 20.00 46 LEU E N 1
ATOM 7846 C CA . LEU E 1 48 ? -7.837 -21.583 35.520 1.00 19.51 46 LEU E CA 1
ATOM 7847 C C . LEU E 1 48 ? -8.428 -20.391 36.244 1.00 21.08 46 LEU E C 1
ATOM 7848 O O . LEU E 1 48 ? -8.483 -20.372 37.473 1.00 22.94 46 LEU E O 1
ATOM 7853 N N . VAL E 1 49 ? -8.874 -19.399 35.479 1.00 20.36 47 VAL E N 1
ATOM 7854 C CA . VAL E 1 49 ? -9.474 -18.208 36.021 1.00 19.19 47 VAL E CA 1
ATOM 7855 C C . VAL E 1 49 ? -10.934 -18.159 35.519 1.00 19.37 47 VAL E C 1
ATOM 7856 O O . VAL E 1 49 ? -11.222 -17.516 34.512 1.00 19.75 47 VAL E O 1
ATOM 7860 N N . PRO E 1 50 ? -11.864 -18.872 36.214 1.00 18.46 48 PRO E N 1
ATOM 7861 C CA . PRO E 1 50 ? -13.270 -18.841 35.851 1.00 17.45 48 PRO E CA 1
ATOM 7862 C C . PRO E 1 50 ? -13.740 -17.411 35.820 1.00 19.36 48 PRO E C 1
ATOM 7863 O O . PRO E 1 50 ? -13.441 -16.641 36.743 1.00 20.56 48 PRO E O 1
ATOM 7867 N N . THR E 1 51 ? -14.451 -17.042 34.755 1.00 19.85 49 THR E N 1
ATOM 7868 C CA . THR E 1 51 ? -14.804 -15.640 34.495 1.00 19.39 49 THR E CA 1
ATOM 7869 C C . THR E 1 51 ? -16.182 -15.714 33.931 1.00 18.85 49 THR E C 1
ATOM 7870 O O . THR E 1 51 ? -16.526 -16.724 33.383 1.00 19.57 49 THR E O 1
ATOM 7874 N N . SER E 1 52 ? -16.999 -14.692 34.111 1.00 18.69 50 SER E N 1
ATOM 7875 C CA . SER E 1 52 ? -18.317 -14.699 33.499 1.00 19.07 50 SER E CA 1
ATOM 7876 C C . SER E 1 52 ? -18.064 -14.247 32.077 1.00 20.61 50 SER E C 1
ATOM 7877 O O . SER E 1 52 ? -16.994 -13.702 31.805 1.00 20.80 50 SER E O 1
ATOM 7880 N N . TRP E 1 53 ? -19.036 -14.467 31.193 1.00 21.31 51 TRP E N 1
ATOM 7881 C CA . TRP E 1 53 ? -18.793 -14.442 29.756 1.00 22.38 51 TRP E CA 1
ATOM 7882 C C . TRP E 1 53 ? -18.424 -13.049 29.224 1.00 22.78 51 TRP E C 1
ATOM 7883 O O . TRP E 1 53 ? -17.519 -12.903 28.379 1.00 23.36 51 TRP E O 1
ATOM 7894 N N . ASP E 1 54 ? -19.102 -12.029 29.726 1.00 21.84 52 ASP E N 1
ATOM 7895 C CA . ASP E 1 54 ? -18.916 -10.689 29.217 1.00 21.76 52 ASP E CA 1
ATOM 7896 C C . ASP E 1 54 ? -17.617 -10.093 29.714 1.00 21.09 52 ASP E C 1
ATOM 7897 O O . ASP E 1 54 ? -17.302 -8.931 29.408 1.00 20.83 52 ASP E O 1
ATOM 7902 N N . GLY E 1 55 ? -16.865 -10.894 30.486 1.00 19.83 53 GLY E N 1
ATOM 7903 C CA . GLY E 1 55 ? -15.618 -10.459 31.129 1.00 17.45 53 GLY E CA 1
ATOM 7904 C C . GLY E 1 55 ? -14.415 -11.248 30.632 1.00 16.01 53 GLY E C 1
ATOM 7905 O O . GLY E 1 55 ? -13.291 -10.974 30.986 1.00 16.42 53 GLY E O 1
ATOM 7906 N N . LEU E 1 56 ? -14.632 -12.228 29.783 1.00 15.50 54 LEU E N 1
ATOM 7907 C CA . LEU E 1 56 ? -13.499 -12.951 29.160 1.00 14.86 54 LEU E CA 1
ATOM 7908 C C . LEU E 1 56 ? -12.594 -12.078 28.305 1.00 15.57 54 LEU E C 1
ATOM 7909 O O . LEU E 1 56 ? -11.392 -12.018 28.546 1.00 15.99 54 LEU E O 1
ATOM 7914 N N . ILE E 1 57 ? -13.163 -11.396 27.307 1.00 15.98 55 ILE E N 1
ATOM 7915 C CA . ILE E 1 57 ? -12.328 -10.597 26.434 1.00 15.82 55 ILE E CA 1
ATOM 7916 C C . ILE E 1 57 ? -11.612 -9.499 27.226 1.00 16.33 55 ILE E C 1
ATOM 7917 O O . ILE E 1 57 ? -10.387 -9.381 27.122 1.00 17.63 55 ILE E O 1
ATOM 7922 N N . PRO E 1 58 ? -12.351 -8.730 28.045 1.00 14.67 56 PRO E N 1
ATOM 7923 C CA . PRO E 1 58 ? -11.704 -7.636 28.725 1.00 14.40 56 PRO E CA 1
ATOM 7924 C C . PRO E 1 58 ? -10.685 -8.125 29.757 1.00 15.56 56 PRO E C 1
ATOM 7925 O O . PRO E 1 58 ? -9.691 -7.452 29.994 1.00 16.54 56 PRO E O 1
ATOM 7929 N N . GLY E 1 59 ? -10.934 -9.277 30.362 1.00 15.48 57 GLY E N 1
ATOM 7930 C CA . GLY E 1 59 ? -9.969 -9.899 31.218 1.00 16.65 57 GLY E CA 1
ATOM 7931 C C . GLY E 1 59 ? -8.699 -10.248 30.476 1.00 19.00 57 GLY E C 1
ATOM 7932 O O . GLY E 1 59 ? -7.596 -10.156 31.026 1.00 20.37 57 GLY E O 1
ATOM 7933 N N . LEU E 1 60 ? -8.841 -10.684 29.232 1.00 19.72 58 LEU E N 1
ATOM 7934 C CA . LEU E 1 60 ? -7.691 -10.973 28.400 1.00 19.26 58 LEU E CA 1
ATOM 7935 C C . LEU E 1 60 ? -6.959 -9.689 28.046 1.00 19.42 58 LEU E C 1
ATOM 7936 O O . LEU E 1 60 ? -5.728 -9.634 28.110 1.00 20.64 58 LEU E O 1
ATOM 7941 N N . VAL E 1 61 ? -7.695 -8.655 27.666 1.00 18.49 59 VAL E N 1
ATOM 7942 C CA . VAL E 1 61 ? -7.040 -7.411 27.287 1.00 18.95 59 VAL E CA 1
ATOM 7943 C C . VAL E 1 61 ? -6.344 -6.790 28.497 1.00 20.10 59 VAL E C 1
ATOM 7944 O O . VAL E 1 61 ? -5.269 -6.227 28.386 1.00 20.37 59 VAL E O 1
ATOM 7948 N N . THR E 1 62 ? -6.985 -6.925 29.651 1.00 21.11 60 THR E N 1
ATOM 7949 C CA . THR E 1 62 ? -6.567 -6.356 30.931 1.00 21.24 60 THR E CA 1
ATOM 7950 C C . THR E 1 62 ? -5.441 -7.149 31.596 1.00 21.62 60 THR E C 1
ATOM 7951 O O . THR E 1 62 ? -4.867 -6.724 32.573 1.00 21.71 60 THR E O 1
ATOM 7955 N N . GLU E 1 63 ? -5.106 -8.288 31.017 1.00 22.77 61 GLU E N 1
ATOM 7956 C CA . GLU E 1 63 ? -4.007 -9.136 31.476 1.00 24.34 61 GLU E CA 1
ATOM 7957 C C . GLU E 1 63 ? -4.305 -9.929 32.759 1.00 24.22 61 GLU E C 1
ATOM 7958 O O . GLU E 1 63 ? -3.399 -10.528 33.354 1.00 24.28 61 GLU E O 1
ATOM 7964 N N . LYS E 1 64 ? -5.580 -9.966 33.151 1.00 23.57 62 LYS E N 1
ATOM 7965 C CA . LYS E 1 64 ? -6.061 -10.970 34.107 1.00 22.81 62 LYS E CA 1
ATOM 7966 C C . LYS E 1 64 ? -5.696 -12.411 33.692 1.00 22.01 62 LYS E C 1
ATOM 7967 O O . LYS E 1 64 ? -5.532 -13.259 34.563 1.00 20.48 62 LYS E O 1
ATOM 7973 N N . PHE E 1 65 ? -5.610 -12.697 32.372 1.00 21.99 63 PHE E N 1
ATOM 7974 C CA . PHE E 1 65 ? -5.088 -14.001 31.889 1.00 20.52 63 PHE E CA 1
ATOM 7975 C C . PHE E 1 65 ? -4.339 -13.988 30.555 1.00 20.23 63 PHE E C 1
ATOM 7976 O O . PHE E 1 65 ? -4.183 -12.958 29.943 1.00 20.06 63 PHE E O 1
ATOM 7984 N N . ASP E 1 66 ? -3.857 -15.143 30.115 1.00 21.07 64 ASP E N 1
ATOM 7985 C CA . ASP E 1 66 ? -2.985 -15.218 28.947 1.00 21.32 64 ASP E CA 1
ATOM 7986 C C . ASP E 1 66 ? -3.701 -15.616 27.650 1.00 20.62 64 ASP E C 1
ATOM 7987 O O . ASP E 1 66 ? -3.328 -15.165 26.557 1.00 20.18 64 ASP E O 1
ATOM 7992 N N . ILE E 1 67 ? -4.757 -16.413 27.796 1.00 19.82 65 ILE E N 1
ATOM 7993 C CA . ILE E 1 67 ? -5.456 -17.053 26.682 1.00 18.38 65 ILE E CA 1
ATOM 7994 C C . ILE E 1 67 ? -6.881 -17.394 27.141 1.00 19.54 65 ILE E C 1
ATOM 7995 O O . ILE E 1 67 ? -7.118 -17.547 28.337 1.00 20.47 65 ILE E O 1
ATOM 8000 N N . ILE E 1 68 ? -7.831 -17.466 26.205 1.00 19.81 66 ILE E N 1
ATOM 8001 C CA . ILE E 1 68 ? -9.227 -17.834 26.491 1.00 19.25 66 ILE E CA 1
ATOM 8002 C C . ILE E 1 68 ? -9.502 -19.172 25.829 1.00 20.72 66 ILE E C 1
ATOM 8003 O O . ILE E 1 68 ? -9.494 -19.278 24.613 1.00 21.94 66 ILE E O 1
ATOM 8008 N N . ILE E 1 69 ? -9.757 -20.210 26.596 1.00 21.03 67 ILE E N 1
ATOM 8009 C CA . ILE E 1 69 ? -10.104 -21.474 25.986 1.00 20.64 67 ILE E CA 1
ATOM 8010 C C . ILE E 1 69 ? -11.462 -21.836 26.550 1.00 21.37 67 ILE E C 1
ATOM 8011 O O . ILE E 1 69 ? -11.578 -22.582 27.507 1.00 22.69 67 ILE E O 1
ATOM 8016 N N . SER E 1 70 ? -12.490 -21.276 25.929 1.00 21.06 68 SER E N 1
ATOM 8017 C CA . SER E 1 70 ? -13.849 -21.298 26.424 1.00 19.57 68 SER E CA 1
ATOM 8018 C C . SER E 1 70 ? -14.818 -21.616 25.311 1.00 18.93 68 SER E C 1
ATOM 8019 O O . SER E 1 70 ? -15.964 -21.228 25.366 1.00 18.39 68 SER E O 1
ATOM 8022 N N . GLY E 1 71 ? -14.346 -22.292 24.274 1.00 19.78 69 GLY E N 1
ATOM 8023 C CA . GLY E 1 71 ? -15.228 -22.685 23.173 1.00 20.19 69 GLY E CA 1
ATOM 8024 C C . GLY E 1 71 ? -15.801 -21.479 22.483 1.00 20.57 69 GLY E C 1
ATOM 8025 O O . GLY E 1 71 ? -16.961 -21.427 22.197 1.00 21.63 69 GLY E O 1
ATOM 8034 N N . THR E 1 73 ? -16.403 -18.582 19.680 1.00 21.74 71 THR E N 1
ATOM 8035 C CA . THR E 1 73 ? -16.581 -18.470 18.237 1.00 19.94 71 THR E CA 1
ATOM 8036 C C . THR E 1 73 ? -15.603 -17.420 17.732 1.00 18.17 71 THR E C 1
ATOM 8037 O O . THR E 1 73 ? -15.411 -16.401 18.377 1.00 17.98 71 THR E O 1
ATOM 8041 N N . ILE E 1 74 ? -14.939 -17.701 16.621 1.00 16.77 72 ILE E N 1
ATOM 8042 C CA . ILE E 1 74 ? -14.142 -16.669 15.968 1.00 16.44 72 ILE E CA 1
ATOM 8043 C C . ILE E 1 74 ? -15.102 -15.829 15.156 1.00 15.97 72 ILE E C 1
ATOM 8044 O O . ILE E 1 74 ? -15.772 -16.342 14.254 1.00 17.60 72 ILE E O 1
ATOM 8049 N N . SER E 1 75 ? -15.234 -14.566 15.525 1.00 14.01 73 SER E N 1
ATOM 8050 C CA . SER E 1 75 ? -16.172 -13.673 14.866 1.00 12.82 73 SER E CA 1
ATOM 8051 C C . SER E 1 75 ? -15.404 -12.409 14.434 1.00 12.11 73 SER E C 1
ATOM 8052 O O . SER E 1 75 ? -14.441 -12.064 15.047 1.00 11.33 73 SER E O 1
ATOM 8055 N N . GLN E 1 76 ? -15.822 -11.723 13.382 1.00 13.15 74 GLN E N 1
ATOM 8056 C CA . GLN E 1 76 ? -15.100 -10.530 12.972 1.00 14.27 74 GLN E CA 1
ATOM 8057 C C . GLN E 1 76 ? -15.165 -9.424 14.008 1.00 15.80 74 GLN E C 1
ATOM 8058 O O . GLN E 1 76 ? -14.221 -8.687 14.181 1.00 16.84 74 GLN E O 1
ATOM 8064 N N . GLU E 1 77 ? -16.283 -9.319 14.696 1.00 17.12 75 GLU E N 1
ATOM 8065 C CA . GLU E 1 77 ? -16.460 -8.300 15.701 1.00 19.18 75 GLU E CA 1
ATOM 8066 C C . GLU E 1 77 ? -15.512 -8.527 16.891 1.00 19.24 75 GLU E C 1
ATOM 8067 O O . GLU E 1 77 ? -14.870 -7.583 17.364 1.00 20.44 75 GLU E O 1
ATOM 8073 N N . ARG E 1 78 ? -15.396 -9.761 17.362 1.00 17.53 76 ARG E N 1
ATOM 8074 C CA . ARG E 1 78 ? -14.465 -10.026 18.448 1.00 16.97 76 ARG E CA 1
ATOM 8075 C C . ARG E 1 78 ? -13.042 -9.955 17.953 1.00 17.49 76 ARG E C 1
ATOM 8076 O O . ARG E 1 78 ? -12.144 -9.553 18.703 1.00 17.82 76 ARG E O 1
ATOM 8084 N N . ASN E 1 79 ? -12.821 -10.392 16.704 1.00 17.15 77 ASN E N 1
ATOM 8085 C CA . ASN E 1 79 ? -11.475 -10.562 16.187 1.00 16.12 77 ASN E CA 1
ATOM 8086 C C . ASN E 1 79 ? -10.874 -9.203 16.038 1.00 15.40 77 ASN E C 1
ATOM 8087 O O . ASN E 1 79 ? -9.671 -9.075 15.905 1.00 15.83 77 ASN E O 1
ATOM 8092 N N . LEU E 1 80 ? -11.720 -8.180 16.100 1.00 14.27 78 LEU E N 1
ATOM 8093 C CA . LEU E 1 80 ? -11.261 -6.804 16.134 1.00 13.12 78 LEU E CA 1
ATOM 8094 C C . LEU E 1 80 ? -10.503 -6.459 17.433 1.00 13.64 78 LEU E C 1
ATOM 8095 O O . LEU E 1 80 ? -9.665 -5.540 17.454 1.00 13.67 78 LEU E O 1
ATOM 8100 N N . ARG E 1 81 ? -10.778 -7.212 18.501 1.00 13.77 79 ARG E N 1
ATOM 8101 C CA . ARG E 1 81 ? -10.359 -6.835 19.848 1.00 14.45 79 ARG E CA 1
ATOM 8102 C C . ARG E 1 81 ? -9.301 -7.745 20.448 1.00 14.24 79 ARG E C 1
ATOM 8103 O O . ARG E 1 81 ? -8.386 -7.257 21.136 1.00 14.32 79 ARG E O 1
ATOM 8111 N N . VAL E 1 82 ? -9.432 -9.050 20.187 1.00 13.60 80 VAL E N 1
ATOM 8112 C CA . VAL E 1 82 ? -8.377 -10.028 20.438 1.00 13.63 80 VAL E CA 1
ATOM 8113 C C . VAL E 1 82 ? -7.967 -10.731 19.138 1.00 15.19 80 VAL E C 1
ATOM 8114 O O . VAL E 1 82 ? -8.675 -10.573 18.131 1.00 16.59 80 VAL E O 1
ATOM 8118 N N . ASN E 1 83 ? -6.870 -11.513 19.155 1.00 14.64 81 ASN E N 1
ATOM 8119 C CA . ASN E 1 83 ? -6.451 -12.345 18.019 1.00 14.55 81 ASN E CA 1
ATOM 8120 C C . ASN E 1 83 ? -6.848 -13.771 18.311 1.00 16.42 81 ASN E C 1
ATOM 8121 O O . ASN E 1 83 ? -6.854 -14.197 19.481 1.00 17.45 81 ASN E O 1
ATOM 8126 N N . PHE E 1 84 ? -7.143 -14.524 17.248 1.00 15.70 82 PHE E N 1
ATOM 8127 C CA . PHE E 1 84 ? -7.519 -15.902 17.383 1.00 14.67 82 PHE E CA 1
ATOM 8128 C C . PHE E 1 84 ? -6.519 -16.843 16.763 1.00 15.62 82 PHE E C 1
ATOM 8129 O O . PHE E 1 84 ? -5.810 -16.480 15.843 1.00 16.90 82 PHE E O 1
ATOM 8137 N N . VAL E 1 85 ? -6.458 -18.047 17.311 1.00 15.15 83 VAL E N 1
ATOM 8138 C CA . VAL E 1 85 ? -5.612 -19.108 16.845 1.00 15.45 83 VAL E CA 1
ATOM 8139 C C . VAL E 1 85 ? -6.412 -19.939 15.834 1.00 15.09 83 VAL E C 1
ATOM 8140 O O . VAL E 1 85 ? -7.623 -20.008 15.945 1.00 14.97 83 VAL E O 1
ATOM 8144 N N . GLU E 1 86 ? -5.765 -20.550 14.847 1.00 14.80 84 GLU E N 1
ATOM 8145 C CA . GLU E 1 86 ? -6.504 -21.408 13.881 1.00 15.38 84 GLU E CA 1
ATOM 8146 C C . GLU E 1 86 ? -7.590 -22.181 14.620 1.00 15.09 84 GLU E C 1
ATOM 8147 O O . GLU E 1 86 ? -7.358 -22.668 15.688 1.00 16.12 84 GLU E O 1
ATOM 8153 N N . PRO E 1 87 ? -8.797 -22.298 14.068 1.00 14.93 85 PRO E N 1
ATOM 8154 C CA . PRO E 1 87 ? -9.848 -22.793 14.956 1.00 14.70 85 PRO E CA 1
ATOM 8155 C C . PRO E 1 87 ? -9.577 -24.223 15.383 1.00 15.87 85 PRO E C 1
ATOM 8156 O O . PRO E 1 87 ? -8.829 -24.900 14.700 1.00 17.99 85 PRO E O 1
ATOM 8160 N N . TYR E 1 88 ? -10.154 -24.709 16.480 1.00 14.45 86 TYR E N 1
ATOM 8161 C CA . TYR E 1 88 ? -9.740 -26.027 16.931 1.00 13.27 86 TYR E CA 1
ATOM 8162 C C . TYR E 1 88 ? -10.851 -27.049 16.863 1.00 14.05 86 TYR E C 1
ATOM 8163 O O . TYR E 1 88 ? -10.618 -28.269 16.865 1.00 14.83 86 TYR E O 1
ATOM 8172 N N . ILE E 1 89 ? -12.070 -26.556 16.754 1.00 14.61 87 ILE E N 1
ATOM 8173 C CA . ILE E 1 89 ? -13.234 -27.417 16.493 1.00 15.16 87 ILE E CA 1
ATOM 8174 C C . ILE E 1 89 ? -14.255 -26.513 15.788 1.00 15.91 87 ILE E C 1
ATOM 8175 O O . ILE E 1 89 ? -14.222 -25.294 15.958 1.00 14.31 87 ILE E O 1
ATOM 8180 N N . VAL E 1 90 ? -15.100 -27.099 14.934 1.00 17.80 88 VAL E N 1
ATOM 8181 C CA . VAL E 1 90 ? -16.066 -26.311 14.176 1.00 18.21 88 VAL E CA 1
ATOM 8182 C C . VAL E 1 90 ? -17.434 -26.788 14.582 1.00 19.89 88 VAL E C 1
ATOM 8183 O O . VAL E 1 90 ? -17.671 -27.986 14.646 1.00 19.37 88 VAL E O 1
ATOM 8187 N N . VAL E 1 91 ? -18.330 -25.843 14.847 1.00 21.97 89 VAL E N 1
ATOM 8188 C CA . VAL E 1 91 ? -19.597 -26.142 15.512 1.00 24.15 89 VAL E CA 1
ATOM 8189 C C . VAL E 1 91 ? -20.720 -25.386 14.828 1.00 25.18 89 VAL E C 1
ATOM 8190 O O . VAL E 1 91 ? -20.454 -24.449 14.073 1.00 26.49 89 VAL E O 1
ATOM 8194 N N . GLY E 1 92 ? -21.964 -25.781 15.077 1.00 24.83 90 GLY E N 1
ATOM 8195 C CA . GLY E 1 92 ? -23.111 -24.988 14.615 1.00 24.96 90 GLY E CA 1
ATOM 8196 C C . GLY E 1 92 ? -24.215 -24.923 15.652 1.00 25.18 90 GLY E C 1
ATOM 8197 O O . GLY E 1 92 ? -24.240 -25.704 16.609 1.00 25.07 90 GLY E O 1
ATOM 8198 N N . GLN E 1 93 ? -25.128 -23.982 15.485 1.00 25.37 91 GLN E N 1
ATOM 8199 C CA . GLN E 1 93 ? -26.281 -23.944 16.368 1.00 26.57 91 GLN E CA 1
ATOM 8200 C C . GLN E 1 93 ? -27.336 -24.984 16.030 1.00 26.78 91 GLN E C 1
ATOM 8201 O O . GLN E 1 93 ? -27.588 -25.272 14.864 1.00 28.24 91 GLN E O 1
ATOM 8207 N N . SER E 1 94 ? -27.926 -25.556 17.066 1.00 25.45 92 SER E N 1
ATOM 8208 C CA . SER E 1 94 ? -28.960 -26.551 16.931 1.00 24.75 92 SER E CA 1
ATOM 8209 C C . SER E 1 94 ? -30.117 -26.156 17.816 1.00 25.03 92 SER E C 1
ATOM 8210 O O . SER E 1 94 ? -30.076 -25.127 18.486 1.00 24.95 92 SER E O 1
ATOM 8213 N N . LEU E 1 95 ? -31.163 -26.976 17.796 1.00 25.50 93 LEU E N 1
ATOM 8214 C CA . LEU E 1 95 ? -32.373 -26.717 18.549 1.00 25.31 93 LEU E CA 1
ATOM 8215 C C . LEU E 1 95 ? -32.736 -27.885 19.484 1.00 26.08 93 LEU E C 1
ATOM 8216 O O . LEU E 1 95 ? -32.653 -29.064 19.103 1.00 25.47 93 LEU E O 1
ATOM 8221 N N . LEU E 1 96 ? -33.099 -27.552 20.721 1.00 27.29 94 LEU E N 1
ATOM 8222 C CA . LEU E 1 96 ? -33.734 -28.524 21.585 1.00 29.09 94 LEU E CA 1
ATOM 8223 C C . LEU E 1 96 ? -35.183 -28.094 21.750 1.00 31.35 94 LEU E C 1
ATOM 8224 O O . LEU E 1 96 ? -35.432 -26.947 22.117 1.00 31.49 94 LEU E O 1
ATOM 8229 N N . VAL E 1 97 ? -36.126 -29.002 21.463 1.00 33.20 95 VAL E N 1
ATOM 8230 C CA . VAL E 1 97 ? -37.582 -28.701 21.503 1.00 34.71 95 VAL E CA 1
ATOM 8231 C C . VAL E 1 97 ? -38.332 -29.625 22.470 1.00 35.81 95 VAL E C 1
ATOM 8232 O O . VAL E 1 97 ? -37.830 -30.690 22.833 1.00 35.81 95 VAL E O 1
ATOM 8236 N N . LYS E 1 98 ? -39.527 -29.222 22.891 1.00 37.68 96 LYS E N 1
ATOM 8237 C CA . LYS E 1 98 ? -40.390 -30.094 23.701 1.00 39.76 96 LYS E CA 1
ATOM 8238 C C . LYS E 1 98 ? -40.959 -31.215 22.830 1.00 41.14 96 LYS E C 1
ATOM 8239 O O . LYS E 1 98 ? -41.078 -31.055 21.610 1.00 41.42 96 LYS E O 1
ATOM 8245 N N . LYS E 1 99 ? -41.311 -32.337 23.461 1.00 42.14 97 LYS E N 1
ATOM 8246 C CA . LYS E 1 99 ? -41.850 -33.514 22.762 1.00 43.37 97 LYS E CA 1
ATOM 8247 C C . LYS E 1 99 ? -42.932 -33.214 21.710 1.00 44.51 97 LYS E C 1
ATOM 8248 O O . LYS E 1 99 ? -43.744 -32.296 21.863 1.00 44.35 97 LYS E O 1
ATOM 8254 N N . GLY E 1 100 ? -42.920 -33.990 20.629 1.00 45.85 98 GLY E N 1
ATOM 8255 C CA . GLY E 1 100 ? -43.935 -33.870 19.578 1.00 46.99 98 GLY E CA 1
ATOM 8256 C C . GLY E 1 100 ? -43.698 -32.706 18.628 1.00 47.79 98 GLY E C 1
ATOM 8257 O O . GLY E 1 100 ? -43.927 -32.832 17.418 1.00 48.38 98 GLY E O 1
ATOM 8258 N N . LEU E 1 101 ? -43.212 -31.587 19.164 1.00 47.49 99 LEU E N 1
ATOM 8259 C CA . LEU E 1 101 ? -43.085 -30.349 18.399 1.00 47.60 99 LEU E CA 1
ATOM 8260 C C . LEU E 1 101 ? -42.152 -30.452 17.184 1.00 47.57 99 LEU E C 1
ATOM 8261 O O . LEU E 1 101 ? -42.059 -29.516 16.385 1.00 47.85 99 LEU E O 1
ATOM 8266 N N . GLU E 1 102 ? -41.481 -31.594 17.045 1.00 46.99 100 GLU E N 1
ATOM 8267 C CA . GLU E 1 102 ? -40.570 -31.839 15.927 1.00 46.33 100 GLU E CA 1
ATOM 8268 C C . GLU E 1 102 ? -41.263 -32.531 14.735 1.00 46.38 100 GLU E C 1
ATOM 8269 O O . GLU E 1 102 ? -40.750 -32.505 13.610 1.00 46.67 100 GLU E O 1
ATOM 8275 N N . LYS E 1 103 ? -42.426 -33.134 14.986 1.00 45.92 101 LYS E N 1
ATOM 8276 C CA . LYS E 1 103 ? -43.168 -33.860 13.948 1.00 45.72 101 LYS E CA 1
ATOM 8277 C C . LYS E 1 103 ? -43.511 -32.925 12.803 1.00 45.28 101 LYS E C 1
ATOM 8278 O O . LYS E 1 103 ? -43.914 -31.781 13.032 1.00 45.46 101 LYS E O 1
ATOM 8284 N N . GLY E 1 104 ? -43.340 -33.422 11.580 1.00 44.55 102 GLY E N 1
ATOM 8285 C CA . GLY E 1 104 ? -43.654 -32.667 10.369 1.00 43.70 102 GLY E CA 1
ATOM 8286 C C . GLY E 1 104 ? -42.954 -31.325 10.284 1.00 42.50 102 GLY E C 1
ATOM 8287 O O . GLY E 1 104 ? -43.597 -30.291 10.058 1.00 42.12 102 GLY E O 1
ATOM 8288 N N . VAL E 1 105 ? -41.642 -31.343 10.518 1.00 41.65 103 VAL E N 1
ATOM 8289 C CA . VAL E 1 105 ? -40.786 -30.167 10.336 1.00 40.49 103 VAL E CA 1
ATOM 8290 C C . VAL E 1 105 ? -39.546 -30.585 9.536 1.00 39.68 103 VAL E C 1
ATOM 8291 O O . VAL E 1 105 ? -38.863 -31.553 9.884 1.00 39.02 103 VAL E O 1
ATOM 8295 N N . LYS E 1 106 ? -39.279 -29.874 8.447 1.00 39.95 104 LYS E N 1
ATOM 8296 C CA . LYS E 1 106 ? -38.179 -30.240 7.548 1.00 40.71 104 LYS E CA 1
ATOM 8297 C C . LYS E 1 106 ? -36.962 -29.354 7.775 1.00 41.00 104 LYS E C 1
ATOM 8298 O O . LYS E 1 106 ? -35.824 -29.804 7.622 1.00 41.39 104 LYS E O 1
ATOM 8304 N N . SER E 1 107 ? -37.218 -28.104 8.166 1.00 40.81 105 SER E N 1
ATOM 8305 C CA . SER E 1 107 ? -36.173 -27.110 8.430 1.00 40.11 105 SER E CA 1
ATOM 8306 C C . SER E 1 107 ? -36.463 -26.310 9.710 1.00 39.65 105 SER E C 1
ATOM 8307 O O . SER E 1 107 ? -37.487 -26.505 10.366 1.00 38.56 105 SER E O 1
ATOM 8310 N N . TYR E 1 108 ? -35.561 -25.385 10.030 1.00 40.23 106 TYR E N 1
ATOM 8311 C CA . TYR E 1 108 ? -35.775 -24.426 11.115 1.00 40.45 106 TYR E CA 1
ATOM 8312 C C . TYR E 1 108 ? -36.948 -23.467 10.873 1.00 40.27 106 TYR E C 1
ATOM 8313 O O . TYR E 1 108 ? -37.481 -22.894 11.819 1.00 40.27 106 TYR E O 1
ATOM 8322 N N . LYS E 1 109 ? -37.333 -23.293 9.609 1.00 40.36 107 LYS E N 1
ATOM 8323 C CA . LYS E 1 109 ? -38.268 -22.240 9.205 1.00 40.27 107 LYS E CA 1
ATOM 8324 C C . LYS E 1 109 ? -39.699 -22.544 9.625 1.00 40.39 107 LYS E C 1
ATOM 8325 O O . LYS E 1 109 ? -40.476 -21.632 9.906 1.00 40.04 107 LYS E O 1
ATOM 8331 N N . ASP E 1 110 ? -40.024 -23.833 9.683 1.00 41.14 108 ASP E N 1
ATOM 8332 C CA . ASP E 1 110 ? -41.303 -24.310 10.203 1.00 42.15 108 ASP E CA 1
ATOM 8333 C C . ASP E 1 110 ? -41.530 -23.954 11.685 1.00 42.58 108 ASP E C 1
ATOM 8334 O O . ASP E 1 110 ? -42.587 -24.270 12.238 1.00 42.35 108 ASP E O 1
ATOM 8339 N N . LEU E 1 111 ? -40.555 -23.290 12.313 1.00 43.03 109 LEU E N 1
ATOM 8340 C CA . LEU E 1 111 ? -40.638 -22.964 13.749 1.00 43.49 109 LEU E CA 1
ATOM 8341 C C . LEU E 1 111 ? -40.745 -21.488 14.135 1.00 44.69 109 LEU E C 1
ATOM 8342 O O . LEU E 1 111 ? -40.758 -21.161 15.332 1.00 44.40 109 LEU E O 1
ATOM 8347 N N . ASP E 1 112 ? -40.851 -20.599 13.147 1.00 45.86 110 ASP E N 1
ATOM 8348 C CA . ASP E 1 112 ? -40.944 -19.166 13.437 1.00 46.78 110 ASP E CA 1
ATOM 8349 C C . ASP E 1 112 ? -42.206 -18.613 14.080 1.00 47.71 110 ASP E C 1
ATOM 8350 O O . ASP E 1 112 ? -42.175 -17.494 14.584 1.00 48.78 110 ASP E O 1
ATOM 8355 N N . LYS E 1 113 ? -43.304 -19.364 14.069 1.00 47.23 111 LYS E N 1
ATOM 8356 C CA . LYS E 1 113 ? -44.586 -18.864 14.599 1.00 46.21 111 LYS E CA 1
ATOM 8357 C C . LYS E 1 113 ? -44.426 -17.967 15.841 1.00 45.39 111 LYS E C 1
ATOM 8358 O O . LYS E 1 113 ? -43.696 -18.332 16.760 1.00 44.99 111 LYS E O 1
ATOM 8364 N N . PRO E 1 114 ? -45.121 -16.800 15.878 1.00 45.22 112 PRO E N 1
ATOM 8365 C CA . PRO E 1 114 ? -44.992 -15.936 17.064 1.00 44.98 112 PRO E CA 1
ATOM 8366 C C . PRO E 1 114 ? -45.686 -16.564 18.280 1.00 44.89 112 PRO E C 1
ATOM 8367 O O . PRO E 1 114 ? -45.427 -16.159 19.415 1.00 44.90 112 PRO E O 1
ATOM 8371 N N . GLU E 1 115 ? -46.565 -17.538 18.017 1.00 44.90 113 GLU E N 1
ATOM 8372 C CA . GLU E 1 115 ? -47.063 -18.493 19.011 1.00 44.84 113 GLU E CA 1
ATOM 8373 C C . GLU E 1 115 ? -45.881 -18.985 19.869 1.00 44.73 113 GLU E C 1
ATOM 8374 O O . GLU E 1 115 ? -45.887 -18.873 21.104 1.00 45.64 113 GLU E O 1
ATOM 8380 N N . LEU E 1 116 ? -44.863 -19.504 19.188 1.00 43.17 114 LEU E N 1
ATOM 8381 C CA . LEU E 1 116 ? -43.707 -20.111 19.828 1.00 41.96 114 LEU E CA 1
ATOM 8382 C C . LEU E 1 116 ? -42.768 -19.157 20.575 1.00 41.35 114 LEU E C 1
ATOM 8383 O O . LEU E 1 116 ? -42.537 -18.016 20.161 1.00 41.58 114 LEU E O 1
ATOM 8388 N N . THR E 1 117 ? -42.232 -19.662 21.684 1.00 40.25 115 THR E N 1
ATOM 8389 C CA . THR E 1 117 ? -41.251 -18.961 22.516 1.00 38.71 115 THR E CA 1
ATOM 8390 C C . THR E 1 117 ? -39.913 -19.689 22.415 1.00 36.75 115 THR E C 1
ATOM 8391 O O . THR E 1 117 ? -39.872 -20.929 22.549 1.00 37.64 115 THR E O 1
ATOM 8395 N N . LEU E 1 118 ? -38.831 -18.941 22.175 1.00 33.39 116 LEU E N 1
ATOM 8396 C CA . LEU E 1 118 ? -37.483 -19.527 22.044 1.00 30.28 116 LEU E CA 1
ATOM 8397 C C . LEU E 1 118 ? -36.409 -18.885 22.954 1.00 28.27 116 LEU E C 1
ATOM 8398 O O . LEU E 1 118 ? -36.214 -17.656 22.976 1.00 26.56 116 LEU E O 1
ATOM 8403 N N . VAL E 1 119 ? -35.694 -19.733 23.690 1.00 27.81 117 VAL E N 1
ATOM 8404 C CA . VAL E 1 119 ? -34.755 -19.228 24.702 1.00 26.69 117 VAL E CA 1
ATOM 8405 C C . VAL E 1 119 ? -33.295 -19.642 24.561 1.00 27.01 117 VAL E C 1
ATOM 8406 O O . VAL E 1 119 ? -32.972 -20.793 24.174 1.00 27.52 117 VAL E O 1
ATOM 8410 N N . THR E 1 120 ? -32.423 -18.684 24.882 1.00 26.09 118 THR E N 1
ATOM 8411 C CA . THR E 1 120 ? -30.998 -18.946 24.995 1.00 25.77 118 THR E CA 1
ATOM 8412 C C . THR E 1 120 ? -30.273 -18.043 26.033 1.00 25.02 118 THR E C 1
ATOM 8413 O O . THR E 1 120 ? -30.891 -17.199 26.713 1.00 24.70 118 THR E O 1
ATOM 8417 N N . LYS E 1 121 ? -28.963 -18.221 26.132 1.00 23.86 119 LYS E N 1
ATOM 8418 C CA . LYS E 1 121 ? -28.184 -17.446 27.057 1.00 24.17 119 LYS E CA 1
ATOM 8419 C C . LYS E 1 121 ? -27.926 -16.043 26.493 1.00 24.95 119 LYS E C 1
ATOM 8420 O O . LYS E 1 121 ? -27.905 -15.853 25.261 1.00 25.75 119 LYS E O 1
ATOM 8426 N N . PHE E 1 122 ? -27.692 -15.077 27.381 1.00 23.79 120 PHE E N 1
ATOM 8427 C CA . PHE E 1 122 ? -27.512 -13.692 26.959 1.00 23.09 120 PHE E CA 1
ATOM 8428 C C . PHE E 1 122 ? -26.128 -13.383 26.374 1.00 24.03 120 PHE E C 1
ATOM 8429 O O . PHE E 1 122 ? -25.095 -13.894 26.861 1.00 24.55 120 PHE E O 1
ATOM 8437 N N . GLY E 1 123 ? -26.118 -12.512 25.359 1.00 24.00 121 GLY E N 1
ATOM 8438 C CA . GLY E 1 123 ? -24.873 -12.034 24.728 1.00 23.67 121 GLY E CA 1
ATOM 8439 C C . GLY E 1 123 ? -23.953 -13.136 24.225 1.00 22.92 121 GLY E C 1
ATOM 8440 O O . GLY E 1 123 ? -22.761 -13.100 24.456 1.00 25.09 121 GLY E O 1
ATOM 8441 N N . VAL E 1 124 ? -24.481 -14.111 23.510 1.00 20.28 122 VAL E N 1
ATOM 8442 C CA . VAL E 1 124 ? -23.668 -15.257 23.130 1.00 18.47 122 VAL E CA 1
ATOM 8443 C C . VAL E 1 124 ? -23.984 -15.662 21.656 1.00 18.53 122 VAL E C 1
ATOM 8444 O O . VAL E 1 124 ? -25.047 -15.321 21.134 1.00 18.15 122 VAL E O 1
ATOM 8448 N N . SER E 1 125 ? -23.075 -16.381 20.997 1.00 18.76 123 SER E N 1
ATOM 8449 C CA . SER E 1 125 ? -23.236 -16.748 19.591 1.00 19.35 123 SER E CA 1
ATOM 8450 C C . SER E 1 125 ? -24.681 -17.007 19.228 1.00 20.39 123 SER E C 1
ATOM 8451 O O . SER E 1 125 ? -25.182 -16.471 18.246 1.00 20.93 123 SER E O 1
ATOM 8454 N N . ALA E 1 126 ? -25.353 -17.828 20.025 1.00 20.91 124 ALA E N 1
ATOM 8455 C CA . ALA E 1 126 ? -26.725 -18.199 19.744 1.00 20.81 124 ALA E CA 1
ATOM 8456 C C . ALA E 1 126 ? -27.636 -16.974 19.742 1.00 22.07 124 ALA E C 1
ATOM 8457 O O . ALA E 1 126 ? -28.487 -16.817 18.865 1.00 22.39 124 ALA E O 1
ATOM 8459 N N . GLU E 1 127 ? -27.455 -16.091 20.715 1.00 22.91 125 GLU E N 1
ATOM 8460 C CA . GLU E 1 127 ? -28.350 -14.988 20.831 1.00 24.33 125 GLU E CA 1
ATOM 8461 C C . GLU E 1 127 ? -28.347 -14.135 19.566 1.00 26.26 125 GLU E C 1
ATOM 8462 O O . GLU E 1 127 ? -29.422 -13.726 19.107 1.00 25.73 125 GLU E O 1
ATOM 8468 N N . TYR E 1 128 ? -27.151 -13.899 19.008 1.00 28.42 126 TYR E N 1
ATOM 8469 C CA . TYR E 1 128 ? -26.970 -13.148 17.752 1.00 30.56 126 TYR E CA 1
ATOM 8470 C C . TYR E 1 128 ? -27.488 -13.896 16.498 1.00 29.57 126 TYR E C 1
ATOM 8471 O O . TYR E 1 128 ? -28.091 -13.293 15.602 1.00 28.56 126 TYR E O 1
ATOM 8480 N N . ALA E 1 129 ? -27.245 -15.200 16.454 1.00 29.80 127 ALA E N 1
ATOM 8481 C CA . ALA E 1 129 ? -27.778 -16.069 15.402 1.00 30.91 127 ALA E CA 1
ATOM 8482 C C . ALA E 1 129 ? -29.314 -16.069 15.427 1.00 33.57 127 ALA E C 1
ATOM 8483 O O . ALA E 1 129 ? -29.953 -15.713 14.427 1.00 34.81 127 ALA E O 1
ATOM 8485 N N . ALA E 1 130 ? -29.910 -16.422 16.565 1.00 34.05 128 ALA E N 1
ATOM 8486 C CA . ALA E 1 130 ? -31.362 -16.404 16.673 1.00 35.09 128 ALA E CA 1
ATOM 8487 C C . ALA E 1 130 ? -31.974 -15.073 16.239 1.00 35.75 128 ALA E C 1
ATOM 8488 O O . ALA E 1 130 ? -33.051 -15.065 15.652 1.00 36.59 128 ALA E O 1
ATOM 8490 N N . LYS E 1 131 ? -31.300 -13.956 16.504 1.00 35.55 129 LYS E N 1
ATOM 8491 C CA . LYS E 1 131 ? -31.840 -12.658 16.098 1.00 35.76 129 LYS E CA 1
ATOM 8492 C C . LYS E 1 131 ? -31.803 -12.493 14.572 1.00 36.72 129 LYS E C 1
ATOM 8493 O O . LYS E 1 131 ? -32.689 -11.882 13.989 1.00 36.78 129 LYS E O 1
ATOM 8499 N N . ARG E 1 132 ? -30.776 -13.056 13.946 1.00 37.36 130 ARG E N 1
ATOM 8500 C CA . ARG E 1 132 ? -30.684 -13.132 12.498 1.00 37.94 130 ARG E CA 1
ATOM 8501 C C . ARG E 1 132 ? -31.714 -14.127 11.945 1.00 37.41 130 ARG E C 1
ATOM 8502 O O . ARG E 1 132 ? -32.581 -13.747 11.170 1.00 37.83 130 ARG E O 1
ATOM 8510 N N . LEU E 1 133 ? -31.618 -15.388 12.368 1.00 36.56 131 LEU E N 1
ATOM 8511 C CA . LEU E 1 133 ? -32.452 -16.478 11.859 1.00 36.07 131 LEU E CA 1
ATOM 8512 C C . LEU E 1 133 ? -33.928 -16.386 12.208 1.00 35.83 131 LEU E C 1
ATOM 8513 O O . LEU E 1 133 ? -34.763 -16.721 11.389 1.00 36.32 131 LEU E O 1
ATOM 8518 N N . PHE E 1 134 ? -34.255 -15.965 13.422 1.00 35.38 132 PHE E N 1
ATOM 8519 C CA . PHE E 1 134 ? -35.655 -15.952 13.841 1.00 35.56 132 PHE E CA 1
ATOM 8520 C C . PHE E 1 134 ? -36.245 -14.552 13.820 1.00 36.36 132 PHE E C 1
ATOM 8521 O O . PHE E 1 134 ? -35.676 -13.591 14.368 1.00 36.35 132 PHE E O 1
ATOM 8529 N N . LYS E 1 135 ? -37.382 -14.462 13.141 1.00 36.93 133 LYS E N 1
ATOM 8530 C CA . LYS E 1 135 ? -37.977 -13.197 12.761 1.00 37.86 133 LYS E CA 1
ATOM 8531 C C . LYS E 1 135 ? -39.306 -13.016 13.460 1.00 37.87 133 LYS E C 1
ATOM 8532 O O . LYS E 1 135 ? -39.665 -11.902 13.824 1.00 37.94 133 LYS E O 1
ATOM 8538 N N . ASN E 1 136 ? -40.029 -14.122 13.628 1.00 38.02 134 ASN E N 1
ATOM 8539 C CA . ASN E 1 136 ? -41.344 -14.125 14.274 1.00 38.50 134 ASN E CA 1
ATOM 8540 C C . ASN E 1 136 ? -41.369 -14.585 15.741 1.00 37.90 134 ASN E C 1
ATOM 8541 O O . ASN E 1 136 ? -42.241 -14.162 16.500 1.00 37.84 134 ASN E O 1
ATOM 8546 N N . ALA E 1 137 ? -40.458 -15.486 16.114 1.00 37.00 135 ALA E N 1
ATOM 8547 C CA . ALA E 1 137 ? -40.577 -16.210 17.381 1.00 36.12 135 ALA E CA 1
ATOM 8548 C C . ALA E 1 137 ? -40.195 -15.331 18.550 1.00 35.28 135 ALA E C 1
ATOM 8549 O O . ALA E 1 137 ? -39.396 -14.413 18.389 1.00 34.86 135 ALA E O 1
ATOM 8551 N N . LYS E 1 138 ? -40.786 -15.588 19.718 1.00 34.87 136 LYS E N 1
ATOM 8552 C CA . LYS E 1 138 ? -40.375 -14.869 20.930 1.00 34.60 136 LYS E CA 1
ATOM 8553 C C . LYS E 1 138 ? -38.988 -15.341 21.315 1.00 33.59 136 LYS E C 1
ATOM 8554 O O . LYS E 1 138 ? -38.747 -16.547 21.433 1.00 33.29 136 LYS E O 1
ATOM 8560 N N . LEU E 1 139 ? -38.083 -14.388 21.501 1.00 33.05 137 LEU E N 1
ATOM 8561 C CA . LEU E 1 139 ? -36.766 -14.685 22.040 1.00 32.84 137 LEU E CA 1
ATOM 8562 C C . LEU E 1 139 ? -36.563 -14.083 23.431 1.00 31.85 137 LEU E C 1
ATOM 8563 O O . LEU E 1 139 ? -36.542 -12.852 23.589 1.00 31.13 137 LEU E O 1
ATOM 8568 N N . LYS E 1 140 ? -36.389 -14.973 24.413 1.00 31.22 138 LYS E N 1
ATOM 8569 C CA . LYS E 1 140 ? -36.034 -14.599 25.781 1.00 30.15 138 LYS E CA 1
ATOM 8570 C C . LYS E 1 140 ? -34.658 -15.122 26.163 1.00 29.23 138 LYS E C 1
ATOM 8571 O O . LYS E 1 140 ? -34.222 -16.179 25.700 1.00 28.28 138 LYS E O 1
ATOM 8577 N N . THR E 1 141 ? -33.997 -14.380 27.045 1.00 28.88 139 THR E N 1
ATOM 8578 C CA . THR E 1 141 ? -32.600 -14.640 27.368 1.00 28.17 139 THR E CA 1
ATOM 8579 C C . THR E 1 141 ? -32.329 -14.734 28.873 1.00 27.15 139 THR E C 1
ATOM 8580 O O . THR E 1 141 ? -32.947 -14.050 29.672 1.00 27.36 139 THR E O 1
ATOM 8584 N N . TYR E 1 142 ? -31.346 -15.558 29.214 1.00 25.91 140 TYR E N 1
ATOM 8585 C CA . TYR E 1 142 ? -31.016 -15.885 30.559 1.00 25.28 140 TYR E CA 1
ATOM 8586 C C . TYR E 1 142 ? -29.509 -15.936 30.721 1.00 25.68 140 TYR E C 1
ATOM 8587 O O . TYR E 1 142 ? -28.773 -16.287 29.781 1.00 26.68 140 TYR E O 1
ATOM 8596 N N . ASP E 1 143 ? -29.067 -15.602 31.929 1.00 24.39 141 ASP E N 1
ATOM 8597 C CA . ASP E 1 143 ? -27.665 -15.601 32.324 1.00 22.88 141 ASP E CA 1
ATOM 8598 C C . ASP E 1 143 ? -26.924 -16.915 32.131 1.00 20.69 141 ASP E C 1
ATOM 8599 O O . ASP E 1 143 ? -25.700 -16.900 31.953 1.00 19.86 141 ASP E O 1
ATOM 8604 N N . THR E 1 144 ? -27.637 -18.041 32.167 1.00 19.31 142 THR E N 1
ATOM 8605 C CA . THR E 1 144 ? -26.975 -19.335 31.930 1.00 18.87 142 THR E CA 1
ATOM 8606 C C . THR E 1 144 ? -27.682 -20.309 30.962 1.00 18.82 142 THR E C 1
ATOM 8607 O O . THR E 1 144 ? -28.908 -20.310 30.821 1.00 19.00 142 THR E O 1
ATOM 8611 N N . GLU E 1 145 ? -26.883 -21.128 30.301 1.00 19.00 143 GLU E N 1
ATOM 8612 C CA . GLU E 1 145 ? -27.389 -22.091 29.345 1.00 20.90 143 GLU E CA 1
ATOM 8613 C C . GLU E 1 145 ? -28.442 -22.893 30.041 1.00 23.10 143 GLU E C 1
ATOM 8614 O O . GLU E 1 145 ? -29.536 -23.096 29.505 1.00 24.40 143 GLU E O 1
ATOM 8620 N N . ALA E 1 146 ? -28.104 -23.307 31.264 1.00 23.54 144 ALA E N 1
ATOM 8621 C CA . ALA E 1 146 ? -28.886 -24.232 32.064 1.00 23.58 144 ALA E CA 1
ATOM 8622 C C . ALA E 1 146 ? -30.153 -23.614 32.615 1.00 23.77 144 ALA E C 1
ATOM 8623 O O . ALA E 1 146 ? -31.164 -24.312 32.805 1.00 24.60 144 ALA E O 1
ATOM 8625 N N . GLU E 1 147 ? -30.123 -22.309 32.864 1.00 23.85 145 GLU E N 1
ATOM 8626 C CA . GLU E 1 147 ? -31.354 -21.606 33.255 1.00 24.47 145 GLU E CA 1
ATOM 8627 C C . GLU E 1 147 ? -32.258 -21.484 32.079 1.00 24.59 145 GLU E C 1
ATOM 8628 O O . GLU E 1 147 ? -33.476 -21.373 32.248 1.00 25.44 145 GLU E O 1
ATOM 8634 N N . ALA E 1 148 ? -31.653 -21.509 30.889 1.00 23.88 146 ALA E N 1
ATOM 8635 C CA . ALA E 1 148 ? -32.362 -21.263 29.647 1.00 22.76 146 ALA E CA 1
ATOM 8636 C C . ALA E 1 148 ? -33.148 -22.478 29.292 1.00 21.27 146 ALA E C 1
ATOM 8637 O O . ALA E 1 148 ? -34.351 -22.398 29.116 1.00 20.60 146 ALA E O 1
ATOM 8639 N N . VAL E 1 149 ? -32.494 -23.626 29.252 1.00 21.08 147 VAL E N 1
ATOM 8640 C CA . VAL E 1 149 ? -33.229 -24.843 28.936 1.00 21.75 147 VAL E CA 1
ATOM 8641 C C . VAL E 1 149 ? -34.313 -25.201 29.933 1.00 23.49 147 VAL E C 1
ATOM 8642 O O . VAL E 1 149 ? -35.357 -25.733 29.527 1.00 24.68 147 VAL E O 1
ATOM 8646 N N . GLN E 1 150 ? -34.067 -24.962 31.231 1.00 23.86 148 GLN E N 1
ATOM 8647 C CA . GLN E 1 150 ? -35.096 -25.202 32.254 1.00 23.84 148 GLN E CA 1
ATOM 8648 C C . GLN E 1 150 ? -36.445 -24.684 31.818 1.00 24.38 148 GLN E C 1
ATOM 8649 O O . GLN E 1 150 ? -37.438 -25.343 32.044 1.00 24.40 148 GLN E O 1
ATOM 8655 N N . GLU E 1 151 ? -36.471 -23.522 31.161 1.00 25.55 149 GLU E N 1
ATOM 8656 C CA . GLU E 1 151 ? -37.717 -22.945 30.633 1.00 27.37 149 GLU E CA 1
ATOM 8657 C C . GLU E 1 151 ? -38.460 -23.855 29.631 1.00 28.28 149 GLU E C 1
ATOM 8658 O O . GLU E 1 151 ? -39.699 -23.918 29.628 1.00 29.72 149 GLU E O 1
ATOM 8664 N N . VAL E 1 152 ? -37.743 -24.564 28.776 1.00 27.53 150 VAL E N 1
ATOM 8665 C CA . VAL E 1 152 ? -38.459 -25.488 27.920 1.00 27.77 150 VAL E CA 1
ATOM 8666 C C . VAL E 1 152 ? -38.822 -26.774 28.718 1.00 27.93 150 VAL E C 1
ATOM 8667 O O . VAL E 1 152 ? -39.975 -27.268 28.629 1.00 27.82 150 VAL E O 1
ATOM 8671 N N . LEU E 1 153 ? -37.887 -27.258 29.543 1.00 27.45 151 LEU E N 1
ATOM 8672 C CA . LEU E 1 153 ? -38.205 -28.335 30.518 1.00 27.84 151 LEU E CA 1
ATOM 8673 C C . LEU E 1 153 ? -39.377 -28.009 31.452 1.00 28.79 151 LEU E C 1
ATOM 8674 O O . LEU E 1 153 ? -40.137 -28.901 31.847 1.00 28.24 151 LEU E O 1
ATOM 8679 N N . ASN E 1 154 ? -39.518 -26.728 31.790 1.00 29.94 152 ASN E N 1
ATOM 8680 C CA . ASN E 1 154 ? -40.605 -26.286 32.645 1.00 30.93 152 ASN E CA 1
ATOM 8681 C C . ASN E 1 154 ? -41.899 -26.091 31.884 1.00 31.85 152 ASN E C 1
ATOM 8682 O O . ASN E 1 154 ? -42.956 -25.992 32.495 1.00 32.09 152 ASN E O 1
ATOM 8687 N N . GLY E 1 155 ? -41.815 -26.046 30.553 1.00 32.28 153 GLY E N 1
ATOM 8688 C CA . GLY E 1 155 ? -42.984 -25.744 29.720 1.00 32.30 153 GLY E CA 1
ATOM 8689 C C . GLY E 1 155 ? -43.397 -24.277 29.825 1.00 32.50 153 GLY E C 1
ATOM 8690 O O . GLY E 1 155 ? -44.585 -23.961 29.807 1.00 33.41 153 GLY E O 1
ATOM 8691 N N . LYS E 1 156 ? -42.418 -23.389 29.954 1.00 31.76 154 LYS E N 1
ATOM 8692 C CA . LYS E 1 156 ? -42.654 -21.951 29.945 1.00 32.38 154 LYS E CA 1
ATOM 8693 C C . LYS E 1 156 ? -42.075 -21.353 28.643 1.00 32.52 154 LYS E C 1
ATOM 8694 O O . LYS E 1 156 ? -42.183 -20.142 28.380 1.00 32.25 154 LYS E O 1
ATOM 8700 N N . ALA E 1 157 ? -41.439 -22.231 27.864 1.00 32.31 155 ALA E N 1
ATOM 8701 C CA . ALA E 1 157 ? -40.889 -21.966 26.534 1.00 31.88 155 ALA E CA 1
ATOM 8702 C C . ALA E 1 157 ? -40.882 -23.297 25.749 1.00 32.13 155 ALA E C 1
ATOM 8703 O O . ALA E 1 157 ? -41.011 -24.386 26.339 1.00 31.30 155 ALA E O 1
ATOM 8705 N N . ASP E 1 158 ? -40.730 -23.215 24.428 1.00 33.07 156 ASP E N 1
ATOM 8706 C CA . ASP E 1 158 ? -40.941 -24.382 23.562 1.00 33.97 156 ASP E CA 1
ATOM 8707 C C . ASP E 1 158 ? -39.657 -25.025 23.059 1.00 36.16 156 ASP E C 1
ATOM 8708 O O . ASP E 1 158 ? -39.655 -26.202 22.709 1.00 36.12 156 ASP E O 1
ATOM 8721 N N . PHE E 1 160 ? -34.990 -24.499 22.802 1.00 33.55 158 PHE E N 1
ATOM 8722 C CA . PHE E 1 160 ? -33.682 -23.957 23.178 1.00 30.52 158 PHE E CA 1
ATOM 8723 C C . PHE E 1 160 ? -32.732 -23.939 21.962 1.00 28.40 158 PHE E C 1
ATOM 8724 O O . PHE E 1 160 ? -32.734 -24.861 21.149 1.00 27.88 158 PHE E O 1
ATOM 8732 N N . ILE E 1 161 ? -31.949 -22.877 21.821 1.00 27.08 159 ILE E N 1
ATOM 8733 C CA . ILE E 1 161 ? -30.984 -22.748 20.707 1.00 25.39 159 ILE E CA 1
ATOM 8734 C C . ILE E 1 161 ? -29.592 -22.514 21.257 1.00 25.23 159 ILE E C 1
ATOM 8735 O O . ILE E 1 161 ? -29.404 -21.693 22.146 1.00 26.05 159 ILE E O 1
ATOM 8740 N N . PHE E 1 162 ? -28.612 -23.226 20.717 1.00 24.35 160 PHE E N 1
ATOM 8741 C CA . PHE E 1 162 ? -27.259 -23.133 21.229 1.00 23.01 160 PHE E CA 1
ATOM 8742 C C . PHE E 1 162 ? -26.353 -24.016 20.391 1.00 21.90 160 PHE E C 1
ATOM 8743 O O . PHE E 1 162 ? -26.834 -24.831 19.613 1.00 21.34 160 PHE E O 1
ATOM 8751 N N . ASP E 1 163 ? -25.047 -23.833 20.570 1.00 20.99 161 ASP E N 1
ATOM 8752 C CA . ASP E 1 163 ? -24.039 -24.694 20.013 1.00 20.45 161 ASP E CA 1
ATOM 8753 C C . ASP E 1 163 ? -24.440 -26.155 20.154 1.00 21.90 161 ASP E C 1
ATOM 8754 O O . ASP E 1 163 ? -24.842 -26.620 21.225 1.00 21.04 161 ASP E O 1
ATOM 8759 N N . LEU E 1 164 ? -24.326 -26.863 19.028 1.00 23.96 162 LEU E N 1
ATOM 8760 C CA . LEU E 1 164 ? -24.767 -28.247 18.892 1.00 25.47 162 LEU E CA 1
ATOM 8761 C C . LEU E 1 164 ? -24.128 -29.222 19.879 1.00 25.04 162 LEU E C 1
ATOM 8762 O O . LEU E 1 164 ? -24.787 -30.162 20.326 1.00 24.85 162 LEU E O 1
ATOM 8767 N N . PRO E 1 165 ? -22.837 -29.026 20.206 1.00 24.59 163 PRO E N 1
ATOM 8768 C CA . PRO E 1 165 ? -22.247 -30.033 21.091 1.00 24.14 163 PRO E CA 1
ATOM 8769 C C . PRO E 1 165 ? -22.780 -29.925 22.495 1.00 23.91 163 PRO E C 1
ATOM 8770 O O . PRO E 1 165 ? -22.809 -30.917 23.209 1.00 24.02 163 PRO E O 1
ATOM 8774 N N . PHE E 1 166 ? -23.275 -28.750 22.854 1.00 24.53 164 PHE E N 1
ATOM 8775 C CA . PHE E 1 166 ? -24.019 -28.599 24.106 1.00 26.30 164 PHE E CA 1
ATOM 8776 C C . PHE E 1 166 ? -25.271 -29.456 24.117 1.00 28.37 164 PHE E C 1
ATOM 8777 O O . PHE E 1 166 ? -25.493 -30.239 25.055 1.00 30.14 164 PHE E O 1
ATOM 8785 N N . ASN E 1 167 ? -26.078 -29.329 23.071 1.00 28.41 165 ASN E N 1
ATOM 8786 C CA . ASN E 1 167 ? -27.299 -30.098 22.957 1.00 27.98 165 ASN E CA 1
ATOM 8787 C C . ASN E 1 167 ? -27.112 -31.596 23.072 1.00 27.68 165 ASN E C 1
ATOM 8788 O O . ASN E 1 167 ? -27.834 -32.266 23.801 1.00 26.74 165 ASN E O 1
ATOM 8793 N N . VAL E 1 168 ? -26.134 -32.156 22.388 1.00 29.21 166 VAL E N 1
ATOM 8794 C CA . VAL E 1 168 ? -26.017 -33.611 22.549 1.00 30.00 166 VAL E CA 1
ATOM 8795 C C . VAL E 1 168 ? -25.624 -34.028 23.972 1.00 31.34 166 VAL E C 1
ATOM 8796 O O . VAL E 1 168 ? -26.119 -35.009 24.471 1.00 31.69 166 VAL E O 1
ATOM 8800 N N . ALA E 1 169 ? -24.775 -33.256 24.637 1.00 33.07 167 ALA E N 1
ATOM 8801 C CA . ALA E 1 169 ? -24.390 -33.575 26.011 1.00 33.79 167 ALA E CA 1
ATOM 8802 C C . ALA E 1 169 ? -25.577 -33.378 26.948 1.00 35.26 167 ALA E C 1
ATOM 8803 O O . ALA E 1 169 ? -25.791 -34.147 27.887 1.00 34.17 167 ALA E O 1
ATOM 8805 N N . PHE E 1 170 ? -26.369 -32.354 26.673 1.00 37.75 168 PHE E N 1
ATOM 8806 C CA . PHE E 1 170 ? -27.571 -32.150 27.451 1.00 40.64 168 PHE E CA 1
ATOM 8807 C C . PHE E 1 170 ? -28.624 -33.234 27.227 1.00 43.42 168 PHE E C 1
ATOM 8808 O O . PHE E 1 170 ? -29.262 -33.673 28.178 1.00 44.12 168 PHE E O 1
ATOM 8824 N N . ALA E 1 172 ? -28.120 -36.228 26.613 1.00 45.39 170 ALA E N 1
ATOM 8825 C CA . ALA E 1 172 ? -27.684 -37.437 27.292 1.00 45.85 170 ALA E CA 1
ATOM 8826 C C . ALA E 1 172 ? -28.042 -37.403 28.758 1.00 47.05 170 ALA E C 1
ATOM 8827 O O . ALA E 1 172 ? -28.573 -38.375 29.284 1.00 47.80 170 ALA E O 1
ATOM 8829 N N . GLN E 1 173 ? -27.769 -36.284 29.417 1.00 47.71 171 GLN E N 1
ATOM 8830 C CA . GLN E 1 173 ? -27.968 -36.211 30.854 1.00 48.59 171 GLN E CA 1
ATOM 8831 C C . GLN E 1 173 ? -29.430 -36.114 31.284 1.00 49.18 171 GLN E C 1
ATOM 8832 O O . GLN E 1 173 ? -29.850 -36.863 32.162 1.00 50.14 171 GLN E O 1
ATOM 8838 N N . LYS E 1 174 ? -30.211 -35.220 30.684 1.00 48.54 172 LYS E N 1
ATOM 8839 C CA . LYS E 1 174 ? -31.563 -34.970 31.207 1.00 47.94 172 LYS E CA 1
ATOM 8840 C C . LYS E 1 174 ? -32.612 -34.999 30.130 1.00 46.89 172 LYS E C 1
ATOM 8841 O O . LYS E 1 174 ? -33.690 -35.541 30.339 1.00 46.10 172 LYS E O 1
ATOM 8847 N N . GLY E 1 175 ? -32.272 -34.411 28.983 1.00 46.96 173 GLY E N 1
ATOM 8848 C CA . GLY E 1 175 ? -33.190 -34.244 27.861 1.00 46.85 173 GLY E CA 1
ATOM 8849 C C . GLY E 1 175 ? -33.765 -35.493 27.208 1.00 46.84 173 GLY E C 1
ATOM 8850 O O . GLY E 1 175 ? -34.875 -35.430 26.689 1.00 47.08 173 GLY E O 1
ATOM 8851 N N . GLN E 1 176 ? -33.039 -36.620 27.245 1.00 46.62 174 GLN E N 1
ATOM 8852 C CA . GLN E 1 176 ? -33.384 -37.817 26.436 1.00 46.82 174 GLN E CA 1
ATOM 8853 C C . GLN E 1 176 ? -34.852 -38.240 26.487 1.00 46.15 174 GLN E C 1
ATOM 8854 O O . GLN E 1 176 ? -35.429 -38.576 25.455 1.00 46.74 174 GLN E O 1
ATOM 8860 N N . GLY E 1 177 ? -35.450 -38.229 27.672 1.00 45.12 175 GLY E N 1
ATOM 8861 C CA . GLY E 1 177 ? -36.864 -38.558 27.797 1.00 44.50 175 GLY E CA 1
ATOM 8862 C C . GLY E 1 177 ? -37.839 -37.420 27.510 1.00 44.28 175 GLY E C 1
ATOM 8863 O O . GLY E 1 177 ? -38.984 -37.675 27.154 1.00 44.48 175 GLY E O 1
ATOM 8864 N N . TYR E 1 178 ? -37.406 -36.167 27.650 1.00 43.85 176 TYR E N 1
ATOM 8865 C CA . TYR E 1 178 ? -38.360 -35.053 27.693 1.00 44.08 176 TYR E CA 1
ATOM 8866 C C . TYR E 1 178 ? -38.304 -34.100 26.508 1.00 44.25 176 TYR E C 1
ATOM 8867 O O . TYR E 1 178 ? -39.320 -33.542 26.115 1.00 44.51 176 TYR E O 1
ATOM 8876 N N . LEU E 1 179 ? -37.116 -33.902 25.950 1.00 44.36 177 LEU E N 1
ATOM 8877 C CA . LEU E 1 179 ? -36.937 -33.013 24.806 1.00 44.05 177 LEU E CA 1
ATOM 8878 C C . LEU E 1 179 ? -36.508 -33.803 23.579 1.00 44.03 177 LEU E C 1
ATOM 8879 O O . LEU E 1 179 ? -36.265 -35.021 23.671 1.00 44.24 177 LEU E O 1
ATOM 8884 N N . VAL E 1 180 ? -36.448 -33.122 22.429 1.00 43.25 178 VAL E N 1
ATOM 8885 C CA . VAL E 1 180 ? -35.912 -33.728 21.207 1.00 42.11 178 VAL E CA 1
ATOM 8886 C C . VAL E 1 180 ? -34.995 -32.772 20.454 1.00 41.69 178 VAL E C 1
ATOM 8887 O O . VAL E 1 180 ? -35.353 -31.616 20.195 1.00 42.46 178 VAL E O 1
ATOM 8891 N N . HIS E 1 181 ? -33.822 -33.295 20.107 1.00 40.41 179 HIS E N 1
ATOM 8892 C CA . HIS E 1 181 ? -32.734 -32.583 19.452 1.00 39.67 179 HIS E CA 1
ATOM 8893 C C . HIS E 1 181 ? -32.927 -32.463 17.931 1.00 39.90 179 HIS E C 1
ATOM 8894 O O . HIS E 1 181 ? -32.727 -33.437 17.183 1.00 39.50 179 HIS E O 1
ATOM 8901 N N . LEU E 1 182 ? -33.316 -31.276 17.469 1.00 40.11 180 LEU E N 1
ATOM 8902 C CA . LEU E 1 182 ? -33.273 -30.991 16.037 1.00 40.09 180 LEU E CA 1
ATOM 8903 C C . LEU E 1 182 ? -31.845 -30.591 15.666 1.00 39.85 180 LEU E C 1
ATOM 8904 O O . LEU E 1 182 ? -31.432 -29.432 15.855 1.00 39.76 180 LEU E O 1
ATOM 8909 N N . ASP E 1 183 ? -31.087 -31.561 15.152 1.00 39.23 181 ASP E N 1
ATOM 8910 C CA . ASP E 1 183 ? -29.641 -31.405 15.087 1.00 38.73 181 ASP E CA 1
ATOM 8911 C C . ASP E 1 183 ? -29.070 -30.876 13.769 1.00 37.94 181 ASP E C 1
ATOM 8912 O O . ASP E 1 183 ? -27.840 -30.879 13.575 1.00 37.94 181 ASP E O 1
ATOM 8917 N N . THR E 1 184 ? -29.931 -30.397 12.876 1.00 36.41 182 THR E N 1
ATOM 8918 C CA . THR E 1 184 ? -29.394 -29.709 11.718 1.00 35.37 182 THR E CA 1
ATOM 8919 C C . THR E 1 184 ? -28.647 -28.479 12.228 1.00 33.86 182 THR E C 1
ATOM 8920 O O . THR E 1 184 ? -29.154 -27.739 13.048 1.00 33.20 182 THR E O 1
ATOM 8924 N N . SER E 1 185 ? -27.417 -28.319 11.749 1.00 33.67 183 SER E N 1
ATOM 8925 C CA . SER E 1 185 ? -26.554 -27.184 12.041 1.00 32.95 183 SER E CA 1
ATOM 8926 C C . SER E 1 185 ? -27.055 -25.955 11.309 1.00 32.00 183 SER E C 1
ATOM 8927 O O . SER E 1 185 ? -27.296 -26.031 10.102 1.00 33.16 183 SER E O 1
ATOM 8930 N N . LEU E 1 186 ? -27.200 -24.822 11.997 1.00 29.86 184 LEU E N 1
ATOM 8931 C CA . LEU E 1 186 ? -27.739 -23.628 11.318 1.00 28.14 184 LEU E CA 1
ATOM 8932 C C . LEU E 1 186 ? -26.757 -22.469 11.126 1.00 27.58 184 LEU E C 1
ATOM 8933 O O . LEU E 1 186 ? -27.087 -21.477 10.459 1.00 28.60 184 LEU E O 1
ATOM 8938 N N . THR E 1 187 ? -25.559 -22.580 11.700 1.00 25.34 185 THR E N 1
ATOM 8939 C CA . THR E 1 187 ? -24.552 -21.557 11.512 1.00 24.03 185 THR E CA 1
ATOM 8940 C C . THR E 1 187 ? -23.233 -22.211 11.154 1.00 24.25 185 THR E C 1
ATOM 8941 O O . THR E 1 187 ? -23.119 -23.441 11.120 1.00 24.67 185 THR E O 1
ATOM 8945 N N . TYR E 1 188 ? -22.233 -21.400 10.850 1.00 23.89 186 TYR E N 1
ATOM 8946 C CA . TYR E 1 188 ? -20.904 -21.938 10.648 1.00 22.84 186 TYR E CA 1
ATOM 8947 C C . TYR E 1 188 ? -20.058 -21.246 11.662 1.00 22.47 186 TYR E C 1
ATOM 8948 O O . TYR E 1 188 ? -19.785 -20.036 11.527 1.00 22.33 186 TYR E O 1
ATOM 8957 N N . GLU E 1 189 ? -19.670 -21.997 12.697 1.00 21.83 187 GLU E N 1
ATOM 8958 C CA . GLU E 1 189 ? -19.070 -21.364 13.870 1.00 20.95 187 GLU E CA 1
ATOM 8959 C C . GLU E 1 189 ? -17.778 -21.965 14.286 1.00 20.23 187 GLU E C 1
ATOM 8960 O O . GLU E 1 189 ? -17.747 -22.869 15.093 1.00 21.91 187 GLU E O 1
ATOM 8966 N N . PRO E 1 190 ? -16.691 -21.485 13.693 1.00 17.92 188 PRO E N 1
ATOM 8967 C CA . PRO E 1 190 ? -15.362 -21.916 14.051 1.00 17.49 188 PRO E CA 1
ATOM 8968 C C . PRO E 1 190 ? -14.990 -21.433 15.437 1.00 18.35 188 PRO E C 1
ATOM 8969 O O . PRO E 1 190 ? -15.213 -20.262 15.795 1.00 20.53 188 PRO E O 1
ATOM 8973 N N . LEU E 1 191 ? -14.404 -22.321 16.208 1.00 16.66 189 LEU E N 1
ATOM 8974 C CA . LEU E 1 191 ? -14.113 -22.046 17.581 1.00 15.25 189 LEU E CA 1
ATOM 8975 C C . LEU E 1 191 ? -12.586 -21.893 17.701 1.00 17.04 189 LEU E C 1
ATOM 8976 O O . LEU E 1 191 ? -11.838 -22.755 17.199 1.00 18.62 189 LEU E O 1
ATOM 8981 N N . GLY E 1 192 ? -12.111 -20.819 18.333 1.00 15.92 190 GLY E N 1
ATOM 8982 C CA . GLY E 1 192 ? -10.677 -20.629 18.495 1.00 15.53 190 GLY E CA 1
ATOM 8983 C C . GLY E 1 192 ? -10.279 -20.091 19.867 1.00 16.05 190 GLY E C 1
ATOM 8984 O O . GLY E 1 192 ? -11.133 -19.557 20.591 1.00 18.14 190 GLY E O 1
ATOM 8985 N N . TRP E 1 193 ? -9.002 -20.232 20.231 1.00 13.73 191 TRP E N 1
ATOM 8986 C CA . TRP E 1 193 ? -8.516 -19.741 21.496 1.00 13.18 191 TRP E CA 1
ATOM 8987 C C . TRP E 1 193 ? -8.182 -18.324 21.182 1.00 16.91 191 TRP E C 1
ATOM 8988 O O . TRP E 1 193 ? -7.534 -18.083 20.159 1.00 19.45 191 TRP E O 1
ATOM 8999 N N . ALA E 1 194 ? -8.555 -17.397 22.068 1.00 16.75 192 ALA E N 1
ATOM 9000 C CA . ALA E 1 194 ? -8.151 -15.998 21.912 1.00 16.13 192 ALA E CA 1
ATOM 9001 C C . ALA E 1 194 ? -6.995 -15.611 22.848 1.00 16.90 192 ALA E C 1
ATOM 9002 O O . ALA E 1 194 ? -6.771 -16.245 23.905 1.00 17.51 192 ALA E O 1
ATOM 9004 N N . ILE E 1 195 ? -6.265 -14.585 22.410 1.00 16.07 193 ILE E N 1
ATOM 9005 C CA . ILE E 1 195 ? -5.138 -14.028 23.088 1.00 17.04 193 ILE E CA 1
ATOM 9006 C C . ILE E 1 195 ? -5.035 -12.539 22.720 1.00 19.11 193 ILE E C 1
ATOM 9007 O O . ILE E 1 195 ? -5.703 -12.067 21.792 1.00 20.02 193 ILE E O 1
ATOM 9012 N N . LYS E 1 196 ? -4.207 -11.777 23.418 1.00 18.85 194 LYS E N 1
ATOM 9013 C CA . LYS E 1 196 ? -4.202 -10.387 23.060 1.00 19.81 194 LYS E CA 1
ATOM 9014 C C . LYS E 1 196 ? -3.236 -10.051 21.935 1.00 20.98 194 LYS E C 1
ATOM 9015 O O . LYS E 1 196 ? -2.264 -10.748 21.687 1.00 20.82 194 LYS E O 1
ATOM 9021 N N . LYS E 1 197 ? -3.543 -8.944 21.274 1.00 21.93 195 LYS E N 1
ATOM 9022 C CA . LYS E 1 197 ? -2.929 -8.551 20.053 1.00 22.31 195 LYS E CA 1
ATOM 9023 C C . LYS E 1 197 ? -1.511 -8.148 20.270 1.00 23.39 195 LYS E C 1
ATOM 9024 O O . LYS E 1 197 ? -1.107 -7.840 21.404 1.00 24.73 195 LYS E O 1
ATOM 9030 N N . GLY E 1 198 ? -0.760 -8.123 19.169 1.00 22.08 196 GLY E N 1
ATOM 9031 C CA . GLY E 1 198 ? 0.584 -7.629 19.199 1.00 20.52 196 GLY E CA 1
ATOM 9032 C C . GLY E 1 198 ? 1.538 -8.711 19.612 1.00 20.26 196 GLY E C 1
ATOM 9033 O O . GLY E 1 198 ? 2.713 -8.416 19.792 1.00 20.62 196 GLY E O 1
ATOM 9034 N N . ASP E 1 199 ? 1.052 -9.955 19.768 1.00 20.50 197 ASP E N 1
ATOM 9035 C CA . ASP E 1 199 ? 1.941 -11.123 20.039 1.00 20.24 197 ASP E CA 1
ATOM 9036 C C . ASP E 1 199 ? 1.947 -12.263 18.992 1.00 20.08 197 ASP E C 1
ATOM 9037 O O . ASP E 1 199 ? 1.243 -13.262 19.152 1.00 20.99 197 ASP E O 1
ATOM 9042 N N . PRO E 1 200 ? 2.755 -12.112 17.923 1.00 18.95 198 PRO E N 1
ATOM 9043 C CA . PRO E 1 200 ? 2.823 -13.079 16.812 1.00 17.82 198 PRO E CA 1
ATOM 9044 C C . PRO E 1 200 ? 3.533 -14.401 17.161 1.00 17.38 198 PRO E C 1
ATOM 9045 O O . PRO E 1 200 ? 3.148 -15.503 16.645 1.00 16.11 198 PRO E O 1
ATOM 9049 N N . ASP E 1 201 ? 4.536 -14.294 18.042 1.00 17.17 199 ASP E N 1
ATOM 9050 C CA . ASP E 1 201 ? 5.229 -15.455 18.612 1.00 17.21 199 ASP E CA 1
ATOM 9051 C C . ASP E 1 201 ? 4.327 -16.454 19.294 1.00 16.09 199 ASP E C 1
ATOM 9052 O O . ASP E 1 201 ? 4.468 -17.653 19.120 1.00 18.06 199 ASP E O 1
ATOM 9057 N N . PHE E 1 202 ? 3.410 -15.972 20.100 1.00 13.24 200 PHE E N 1
ATOM 9058 C CA . PHE E 1 202 ? 2.643 -16.869 20.895 1.00 11.72 200 PHE E CA 1
ATOM 9059 C C . PHE E 1 202 ? 1.639 -17.561 19.990 1.00 11.97 200 PHE E C 1
ATOM 9060 O O . PHE E 1 202 ? 1.440 -18.750 20.125 1.00 12.25 200 PHE E O 1
ATOM 9068 N N . LEU E 1 203 ? 0.993 -16.797 19.096 1.00 11.70 201 LEU E N 1
ATOM 9069 C CA . LEU E 1 203 ? 0.283 -17.346 17.908 1.00 10.48 201 LEU E CA 1
ATOM 9070 C C . LEU E 1 203 ? 1.068 -18.396 17.149 1.00 10.87 201 LEU E C 1
ATOM 9071 O O . LEU E 1 203 ? 0.560 -19.496 16.910 1.00 12.52 201 LEU E O 1
ATOM 9076 N N . ASN E 1 204 ? 2.305 -18.087 16.765 1.00 9.72 202 ASN E N 1
ATOM 9077 C CA . ASN E 1 204 ? 3.117 -19.110 16.131 1.00 9.76 202 ASN E CA 1
ATOM 9078 C C . ASN E 1 204 ? 3.081 -20.340 16.980 1.00 10.30 202 ASN E C 1
ATOM 9079 O O . ASN E 1 204 ? 2.777 -21.407 16.479 1.00 12.11 202 ASN E O 1
ATOM 9084 N N . TRP E 1 205 ? 3.350 -20.195 18.285 1.00 10.40 203 TRP E N 1
ATOM 9085 C CA . TRP E 1 205 ? 3.461 -21.356 19.189 1.00 9.36 203 TRP E CA 1
ATOM 9086 C C . TRP E 1 205 ? 2.169 -22.119 19.266 1.00 10.72 203 TRP E C 1
ATOM 9087 O O . TRP E 1 205 ? 2.153 -23.346 19.147 1.00 12.72 203 TRP E O 1
ATOM 9098 N N . LEU E 1 206 ? 1.074 -21.408 19.455 1.00 10.63 204 LEU E N 1
ATOM 9099 C CA . LEU E 1 206 ? -0.205 -22.081 19.564 1.00 12.19 204 LEU E CA 1
ATOM 9100 C C . LEU E 1 206 ? -0.592 -22.848 18.309 1.00 13.75 204 LEU E C 1
ATOM 9101 O O . LEU E 1 206 ? -0.990 -24.008 18.393 1.00 13.69 204 LEU E O 1
ATOM 9106 N N . ASN E 1 207 ? -0.472 -22.195 17.146 1.00 15.14 205 ASN E N 1
ATOM 9107 C CA . ASN E 1 207 ? -0.824 -22.805 15.855 1.00 14.50 205 ASN E CA 1
ATOM 9108 C C . ASN E 1 207 ? -0.051 -24.102 15.652 1.00 14.42 205 ASN E C 1
ATOM 9109 O O . ASN E 1 207 ? -0.614 -25.115 15.226 1.00 14.53 205 ASN E O 1
ATOM 9114 N N . HIS E 1 208 ? 1.226 -24.106 16.019 1.00 13.75 206 HIS E N 1
ATOM 9115 C CA . HIS E 1 208 ? 1.981 -25.335 15.876 1.00 14.46 206 HIS E CA 1
ATOM 9116 C C . HIS E 1 208 ? 1.643 -26.396 16.945 1.00 15.29 206 HIS E C 1
ATOM 9117 O O . HIS E 1 208 ? 1.756 -27.593 16.674 1.00 16.45 206 HIS E O 1
ATOM 9124 N N . PHE E 1 209 ? 1.233 -25.951 18.139 1.00 14.64 207 PHE E N 1
ATOM 9125 C CA . PHE E 1 209 ? 0.772 -26.855 19.203 1.00 13.61 207 PHE E CA 1
ATOM 9126 C C . PHE E 1 209 ? -0.530 -27.497 18.776 1.00 14.19 207 PHE E C 1
ATOM 9127 O O . PHE E 1 209 ? -0.727 -28.711 18.967 1.00 15.05 207 PHE E O 1
ATOM 9135 N N . LEU E 1 210 ? -1.402 -26.698 18.160 1.00 13.97 208 LEU E N 1
ATOM 9136 C CA . LEU E 1 210 ? -2.663 -27.235 17.601 1.00 13.72 208 LEU E CA 1
ATOM 9137 C C . LEU E 1 210 ? -2.417 -28.268 16.518 1.00 15.07 208 LEU E C 1
ATOM 9138 O O . LEU E 1 210 ? -3.035 -29.324 16.531 1.00 15.11 208 LEU E O 1
ATOM 9143 N N . ALA E 1 211 ? -1.493 -27.982 15.598 1.00 16.29 209 ALA E N 1
ATOM 9144 C CA . ALA E 1 211 ? -1.158 -28.952 14.544 1.00 16.10 209 ALA E CA 1
ATOM 9145 C C . ALA E 1 211 ? -0.618 -30.251 15.159 1.00 16.74 209 ALA E C 1
ATOM 9146 O O . ALA E 1 211 ? -0.976 -31.332 14.703 1.00 16.24 209 ALA E O 1
ATOM 9148 N N . GLN E 1 212 ? 0.217 -30.134 16.204 1.00 17.29 210 GLN E N 1
ATOM 9149 C CA . GLN E 1 212 ? 0.772 -31.304 16.918 1.00 17.77 210 GLN E CA 1
ATOM 9150 C C . GLN E 1 212 ? -0.258 -32.241 17.536 1.00 17.43 210 GLN E C 1
ATOM 9151 O O . GLN E 1 212 ? -0.112 -33.462 17.482 1.00 16.00 210 GLN E O 1
ATOM 9157 N N . ILE E 1 213 ? -1.303 -31.680 18.130 1.00 17.67 211 ILE E N 1
ATOM 9158 C CA . ILE E 1 213 ? -2.261 -32.547 18.812 1.00 17.21 211 ILE E CA 1
ATOM 9159 C C . ILE E 1 213 ? -3.305 -33.144 17.893 1.00 18.55 211 ILE E C 1
ATOM 9160 O O . ILE E 1 213 ? -3.834 -34.236 18.172 1.00 19.20 211 ILE E O 1
ATOM 9165 N N . LYS E 1 214 ? -3.559 -32.473 16.777 1.00 19.73 212 LYS E N 1
ATOM 9166 C CA . LYS E 1 214 ? -4.336 -33.081 15.677 1.00 21.48 212 LYS E CA 1
ATOM 9167 C C . LYS E 1 214 ? -3.645 -34.321 15.067 1.00 23.10 212 LYS E C 1
ATOM 9168 O O . LYS E 1 214 ? -4.321 -35.288 14.725 1.00 23.69 212 LYS E O 1
ATOM 9174 N N . HIS E 1 215 ? -2.315 -34.302 14.961 1.00 23.81 213 HIS E N 1
ATOM 9175 C CA . HIS E 1 215 ? -1.570 -35.396 14.327 1.00 25.02 213 HIS E CA 1
ATOM 9176 C C . HIS E 1 215 ? -1.047 -36.468 15.310 1.00 24.84 213 HIS E C 1
ATOM 9177 O O . HIS E 1 215 ? -0.850 -37.592 14.953 1.00 24.62 213 HIS E O 1
ATOM 9184 N N . ASP E 1 216 ? -0.852 -36.095 16.560 1.00 26.34 214 ASP E N 1
ATOM 9185 C CA . ASP E 1 216 ? -0.578 -37.001 17.701 1.00 26.83 214 ASP E CA 1
ATOM 9186 C C . ASP E 1 216 ? -1.566 -38.116 17.977 1.00 26.58 214 ASP E C 1
ATOM 9187 O O . ASP E 1 216 ? -1.170 -39.166 18.422 1.00 27.36 214 ASP E O 1
ATOM 9192 N N . GLY E 1 217 ? -2.858 -37.854 17.833 1.00 25.72 215 GLY E N 1
ATOM 9193 C CA . GLY E 1 217 ? -3.851 -38.722 18.440 1.00 25.41 215 GLY E CA 1
ATOM 9194 C C . GLY E 1 217 ? -4.417 -38.121 19.730 1.00 25.52 215 GLY E C 1
ATOM 9195 O O . GLY E 1 217 ? -5.539 -38.440 20.108 1.00 25.89 215 GLY E O 1
ATOM 9196 N N . SER E 1 218 ? -3.652 -37.242 20.389 1.00 24.86 216 SER E N 1
ATOM 9197 C CA . SER E 1 218 ? -4.120 -36.472 21.545 1.00 24.05 216 SER E CA 1
ATOM 9198 C C . SER E 1 218 ? -5.480 -35.867 21.283 1.00 24.22 216 SER E C 1
ATOM 9199 O O . SER E 1 218 ? -6.476 -36.207 21.943 1.00 24.66 216 SER E O 1
ATOM 9202 N N . TYR E 1 219 ? -5.540 -34.959 20.311 1.00 23.69 217 TYR E N 1
ATOM 9203 C CA . TYR E 1 219 ? -6.805 -34.306 20.012 1.00 22.90 217 TYR E CA 1
ATOM 9204 C C . TYR E 1 219 ? -7.949 -35.345 19.942 1.00 24.04 217 TYR E C 1
ATOM 9205 O O . TYR E 1 219 ? -8.960 -35.214 20.643 1.00 24.63 217 TYR E O 1
ATOM 9214 N N . ASP E 1 220 ? -7.776 -36.383 19.123 1.00 23.83 218 ASP E N 1
ATOM 9215 C CA . ASP E 1 220 ? -8.863 -37.331 18.869 1.00 23.71 218 ASP E CA 1
ATOM 9216 C C . ASP E 1 220 ? -9.326 -37.975 20.147 1.00 23.28 218 ASP E C 1
ATOM 9217 O O . ASP E 1 220 ? -10.527 -38.121 20.380 1.00 22.93 218 ASP E O 1
ATOM 9222 N N . GLU E 1 221 ? -8.352 -38.334 20.976 1.00 23.10 219 GLU E N 1
ATOM 9223 C CA . GLU E 1 221 ? -8.581 -38.869 22.305 1.00 22.81 219 GLU E CA 1
ATOM 9224 C C . GLU E 1 221 ? -9.451 -37.895 23.127 1.00 22.53 219 GLU E C 1
ATOM 9225 O O . GLU E 1 221 ? -10.588 -38.200 23.463 1.00 23.69 219 GLU E O 1
ATOM 9231 N N . LEU E 1 222 ? -8.952 -36.702 23.422 1.00 20.24 220 LEU E N 1
ATOM 9232 C CA . LEU E 1 222 ? -9.764 -35.800 24.190 1.00 18.78 220 LEU E CA 1
ATOM 9233 C C . LEU E 1 222 ? -11.143 -35.707 23.550 1.00 19.46 220 LEU E C 1
ATOM 9234 O O . LEU E 1 222 ? -12.157 -35.694 24.277 1.00 19.69 220 LEU E O 1
ATOM 9239 N N . TYR E 1 223 ? -11.183 -35.677 22.208 1.00 19.53 221 TYR E N 1
ATOM 9240 C CA . TYR E 1 223 ? -12.455 -35.576 21.476 1.00 19.99 221 TYR E CA 1
ATOM 9241 C C . TYR E 1 223 ? -13.434 -36.712 21.804 1.00 20.09 221 TYR E C 1
ATOM 9242 O O . TYR E 1 223 ? -14.569 -36.476 22.194 1.00 20.38 221 TYR E O 1
ATOM 9251 N N . GLU E 1 224 ? -12.982 -37.937 21.648 1.00 21.25 222 GLU E N 1
ATOM 9252 C CA . GLU E 1 224 ? -13.785 -39.103 21.989 1.00 23.65 222 GLU E CA 1
ATOM 9253 C C . GLU E 1 224 ? -14.276 -38.934 23.412 1.00 24.17 222 GLU E C 1
ATOM 9254 O O . GLU E 1 224 ? -15.483 -38.934 23.683 1.00 24.74 222 GLU E O 1
ATOM 9260 N N . ARG E 1 225 ? -13.322 -38.734 24.310 1.00 24.50 223 ARG E N 1
ATOM 9261 C CA . ARG E 1 225 ? -13.619 -38.638 25.725 1.00 24.70 223 ARG E CA 1
ATOM 9262 C C . ARG E 1 225 ? -14.757 -37.713 26.069 1.00 24.67 223 ARG E C 1
ATOM 9263 O O . ARG E 1 225 ? -15.526 -38.076 26.933 1.00 26.30 223 ARG E O 1
ATOM 9271 N N . TRP E 1 226 ? -14.867 -36.544 25.422 1.00 23.34 224 TRP E N 1
ATOM 9272 C CA . TRP E 1 226 ? -15.857 -35.528 25.817 1.00 23.25 224 TRP E CA 1
ATOM 9273 C C . TRP E 1 226 ? -17.066 -35.428 24.933 1.00 24.68 224 TRP E C 1
ATOM 9274 O O . TRP E 1 226 ? -18.171 -35.096 25.401 1.00 25.06 224 TRP E O 1
ATOM 9285 N N . PHE E 1 227 ? -16.879 -35.725 23.651 1.00 25.17 225 PHE E N 1
ATOM 9286 C CA . PHE E 1 227 ? -17.926 -35.469 22.689 1.00 25.53 225 PHE E CA 1
ATOM 9287 C C . PHE E 1 227 ? -18.670 -36.700 22.226 1.00 28.25 225 PHE E C 1
ATOM 9288 O O . PHE E 1 227 ? -19.693 -36.592 21.554 1.00 28.67 225 PHE E O 1
ATOM 9296 N N . VAL E 1 228 ? -18.134 -37.871 22.543 1.00 30.23 226 VAL E N 1
ATOM 9297 C CA . VAL E 1 228 ? -18.695 -39.104 22.049 1.00 32.36 226 VAL E CA 1
ATOM 9298 C C . VAL E 1 228 ? -19.104 -40.013 23.200 1.00 34.81 226 VAL E C 1
ATOM 9299 O O . VAL E 1 228 ? -20.294 -40.365 23.334 1.00 34.56 226 VAL E O 1
ATOM 9303 N N . ASP E 1 229 ? -18.137 -40.387 24.040 1.00 36.69 227 ASP E N 1
ATOM 9304 C CA . ASP E 1 229 ? -18.464 -41.340 25.076 1.00 38.47 227 ASP E CA 1
ATOM 9305 C C . ASP E 1 229 ? -19.052 -40.692 26.326 1.00 39.47 227 ASP E C 1
ATOM 9306 O O . ASP E 1 229 ? -18.795 -39.532 26.611 1.00 39.67 227 ASP E O 1
ATOM 9311 N N . THR E 1 230 ? -19.832 -41.462 27.042 1.00 40.23 228 THR E N 1
ATOM 9312 C CA . THR E 1 230 ? -20.675 -40.996 28.102 1.00 40.86 228 THR E CA 1
ATOM 9313 C C . THR E 1 230 ? -20.190 -41.019 29.545 1.00 40.76 228 THR E C 1
ATOM 9314 O O . THR E 1 230 ? -20.861 -40.565 30.415 1.00 40.23 228 THR E O 1
ATOM 9318 N N . LYS E 1 231 ? -18.978 -41.438 29.762 1.00 41.04 229 LYS E N 1
ATOM 9319 C CA . LYS E 1 231 ? -18.406 -41.663 31.060 1.00 42.00 229 LYS E CA 1
ATOM 9320 C C . LYS E 1 231 ? -18.340 -40.421 31.897 1.00 42.26 229 LYS E C 1
ATOM 9321 O O . LYS E 1 231 ? -18.474 -40.469 33.069 1.00 42.56 229 LYS E O 1
ATOM 9327 N N . TRP E 1 232 ? -18.076 -39.302 31.286 1.00 42.14 230 TRP E N 1
ATOM 9328 C CA . TRP E 1 232 ? -17.841 -38.052 31.958 1.00 41.52 230 TRP E CA 1
ATOM 9329 C C . TRP E 1 232 ? -19.084 -37.670 32.720 1.00 42.71 230 TRP E C 1
ATOM 9330 O O . TRP E 1 232 ? -19.034 -36.925 33.637 1.00 43.19 230 TRP E O 1
ATOM 9341 N N . LEU E 1 233 ? -20.215 -38.212 32.362 1.00 43.02 231 LEU E N 1
ATOM 9342 C CA . LEU E 1 233 ? -21.437 -37.798 33.001 1.00 43.24 231 LEU E CA 1
ATOM 9343 C C . LEU E 1 233 ? -21.664 -38.070 34.471 1.00 43.59 231 LEU E C 1
ATOM 9344 O O . LEU E 1 233 ? -22.488 -37.458 35.086 1.00 42.79 231 LEU E O 1
ATOM 9349 N N . GLU E 1 234 ? -20.872 -38.927 35.094 1.00 44.96 232 GLU E N 1
ATOM 9350 C CA . GLU E 1 234 ? -21.041 -39.067 36.531 1.00 46.28 232 GLU E CA 1
ATOM 9351 C C . GLU E 1 234 ? -20.219 -37.855 36.917 1.00 47.56 232 GLU E C 1
ATOM 9352 O O . GLU E 1 234 ? -19.020 -37.969 37.176 1.00 48.19 232 GLU E O 1
ATOM 9358 N N . LYS E 1 235 ? -20.848 -36.678 36.910 1.00 47.51 233 LYS E N 1
ATOM 9359 C CA . LYS E 1 235 ? -20.081 -35.467 37.083 1.00 47.00 233 LYS E CA 1
ATOM 9360 C C . LYS E 1 235 ? -18.786 -35.716 37.784 1.00 46.77 233 LYS E C 1
ATOM 9361 O O . LYS E 1 235 ? -17.810 -36.101 37.160 1.00 46.58 233 LYS E O 1
ATOM 9367 N N . LEU F 1 3 ? -6.225 -83.894 -32.256 1.00 62.99 1 LEU F N 1
ATOM 9368 C CA . LEU F 1 3 ? -6.888 -84.940 -33.098 1.00 62.55 1 LEU F CA 1
ATOM 9369 C C . LEU F 1 3 ? -6.478 -84.819 -34.568 1.00 62.02 1 LEU F C 1
ATOM 9370 O O . LEU F 1 3 ? -6.575 -83.732 -35.158 1.00 62.31 1 LEU F O 1
ATOM 9375 N N . ARG F 1 4 ? -5.988 -85.932 -35.120 1.00 60.98 2 ARG F N 1
ATOM 9376 C CA . ARG F 1 4 ? -5.868 -86.154 -36.571 1.00 59.95 2 ARG F CA 1
ATOM 9377 C C . ARG F 1 4 ? -6.466 -87.551 -36.845 1.00 58.12 2 ARG F C 1
ATOM 9378 O O . ARG F 1 4 ? -6.951 -88.219 -35.922 1.00 58.69 2 ARG F O 1
ATOM 9386 N N . GLY F 1 5 ? -6.449 -87.998 -38.093 1.00 55.18 3 GLY F N 1
ATOM 9387 C CA . GLY F 1 5 ? -7.129 -89.237 -38.410 1.00 52.18 3 GLY F CA 1
ATOM 9388 C C . GLY F 1 5 ? -8.378 -88.863 -39.172 1.00 49.02 3 GLY F C 1
ATOM 9389 O O . GLY F 1 5 ? -8.400 -89.022 -40.387 1.00 48.83 3 GLY F O 1
ATOM 9390 N N . GLU F 1 6 ? -9.406 -88.374 -38.461 1.00 45.70 4 GLU F N 1
ATOM 9391 C CA . GLU F 1 6 ? -10.622 -87.771 -39.070 1.00 42.00 4 GLU F CA 1
ATOM 9392 C C . GLU F 1 6 ? -11.430 -86.854 -38.152 1.00 39.42 4 GLU F C 1
ATOM 9393 O O . GLU F 1 6 ? -11.295 -86.887 -36.922 1.00 39.94 4 GLU F O 1
ATOM 9399 N N . LEU F 1 7 ? -12.275 -86.035 -38.763 1.00 36.19 5 LEU F N 1
ATOM 9400 C CA . LEU F 1 7 ? -13.184 -85.172 -38.020 1.00 32.43 5 LEU F CA 1
ATOM 9401 C C . LEU F 1 7 ? -14.576 -85.740 -38.160 1.00 30.76 5 LEU F C 1
ATOM 9402 O O . LEU F 1 7 ? -15.184 -85.630 -39.221 1.00 30.29 5 LEU F O 1
ATOM 9407 N N . ARG F 1 8 ? -15.069 -86.355 -37.087 1.00 30.17 6 ARG F N 1
ATOM 9408 C CA . ARG F 1 8 ? -16.417 -86.930 -37.035 1.00 29.48 6 ARG F CA 1
ATOM 9409 C C . ARG F 1 8 ? -17.422 -85.927 -36.492 1.00 28.66 6 ARG F C 1
ATOM 9410 O O . ARG F 1 8 ? -17.208 -85.370 -35.418 1.00 28.59 6 ARG F O 1
ATOM 9418 N N . VAL F 1 9 ? -18.525 -85.742 -37.223 1.00 27.32 7 VAL F N 1
ATOM 9419 C CA . VAL F 1 9 ? -19.526 -84.717 -36.929 1.00 26.10 7 VAL F CA 1
ATOM 9420 C C . VAL F 1 9 ? -20.896 -85.320 -36.704 1.00 26.83 7 VAL F C 1
ATOM 9421 O O . VAL F 1 9 ? -21.368 -86.123 -37.537 1.00 28.91 7 VAL F O 1
ATOM 9425 N N . GLY F 1 10 ? -21.518 -84.955 -35.576 1.00 24.82 8 GLY F N 1
ATOM 9426 C CA . GLY F 1 10 ? -22.798 -85.478 -35.159 1.00 22.93 8 GLY F CA 1
ATOM 9427 C C . GLY F 1 10 ? -23.841 -84.467 -35.526 1.00 23.17 8 GLY F C 1
ATOM 9428 O O . GLY F 1 10 ? -23.716 -83.311 -35.174 1.00 23.38 8 GLY F O 1
ATOM 9429 N N . LEU F 1 11 ? -24.856 -84.887 -36.279 1.00 23.89 9 LEU F N 1
ATOM 9430 C CA . LEU F 1 11 ? -25.946 -83.997 -36.653 1.00 24.53 9 LEU F CA 1
ATOM 9431 C C . LEU F 1 11 ? -27.233 -84.753 -36.854 1.00 25.52 9 LEU F C 1
ATOM 9432 O O . LEU F 1 11 ? -27.249 -85.974 -36.948 1.00 25.07 9 LEU F O 1
ATOM 9437 N N . GLU F 1 12 ? -28.331 -84.015 -36.910 1.00 26.55 10 GLU F N 1
ATOM 9438 C CA . GLU F 1 12 ? -29.572 -84.641 -37.254 1.00 26.79 10 GLU F CA 1
ATOM 9439 C C . GLU F 1 12 ? -30.254 -84.015 -38.499 1.00 26.54 10 GLU F C 1
ATOM 9440 O O . GLU F 1 12 ? -30.755 -82.892 -38.436 1.00 26.89 10 GLU F O 1
ATOM 9446 N N . PRO F 1 13 ? -30.249 -84.733 -39.635 1.00 25.69 11 PRO F N 1
ATOM 9447 C CA . PRO F 1 13 ? -30.951 -84.308 -40.866 1.00 25.41 11 PRO F CA 1
ATOM 9448 C C . PRO F 1 13 ? -32.428 -83.989 -40.596 1.00 25.52 11 PRO F C 1
ATOM 9449 O O . PRO F 1 13 ? -33.111 -84.776 -39.934 1.00 26.53 11 PRO F O 1
ATOM 9453 N N . GLY F 1 14 ? -32.914 -82.840 -41.064 1.00 24.82 12 GLY F N 1
ATOM 9454 C CA . GLY F 1 14 ? -34.305 -82.425 -40.802 1.00 23.90 12 GLY F CA 1
ATOM 9455 C C . GLY F 1 14 ? -34.451 -80.928 -40.634 1.00 24.13 12 GLY F C 1
ATOM 9456 O O . GLY F 1 14 ? -35.500 -80.349 -40.895 1.00 23.92 12 GLY F O 1
ATOM 9457 N N . TYR F 1 15 ? -33.386 -80.283 -40.171 1.00 25.09 13 TYR F N 1
ATOM 9458 C CA . TYR F 1 15 ? -33.431 -78.861 -39.833 1.00 23.94 13 TYR F CA 1
ATOM 9459 C C . TYR F 1 15 ? -33.018 -77.997 -41.025 1.00 24.68 13 TYR F C 1
ATOM 9460 O O . TYR F 1 15 ? -31.904 -77.511 -41.123 1.00 24.69 13 TYR F O 1
ATOM 9469 N N . LEU F 1 16 ? -33.950 -77.859 -41.948 1.00 25.95 14 LEU F N 1
ATOM 9470 C CA . LEU F 1 16 ? -33.785 -77.043 -43.125 1.00 27.35 14 LEU F CA 1
ATOM 9471 C C . LEU F 1 16 ? -33.466 -75.605 -42.697 1.00 26.98 14 LEU F C 1
ATOM 9472 O O . LEU F 1 16 ? -34.106 -75.109 -41.771 1.00 27.08 14 LEU F O 1
ATOM 9477 N N . PRO F 1 17 ? -32.473 -74.934 -43.344 1.00 26.67 15 PRO F N 1
ATOM 9478 C CA . PRO F 1 17 ? -31.465 -75.371 -44.321 1.00 25.53 15 PRO F CA 1
ATOM 9479 C C . PRO F 1 17 ? -30.127 -75.799 -43.718 1.00 24.90 15 PRO F C 1
ATOM 9480 O O . PRO F 1 17 ? -29.108 -75.741 -44.408 1.00 25.78 15 PRO F O 1
ATOM 9484 N N . PHE F 1 18 ? -30.106 -76.221 -42.456 1.00 24.10 16 PHE F N 1
ATOM 9485 C CA . PHE F 1 18 ? -28.846 -76.604 -41.789 1.00 22.75 16 PHE F CA 1
ATOM 9486 C C . PHE F 1 18 ? -28.359 -78.023 -42.111 1.00 25.50 16 PHE F C 1
ATOM 9487 O O . PHE F 1 18 ? -27.190 -78.226 -42.417 1.00 25.20 16 PHE F O 1
ATOM 9495 N N . GLU F 1 19 ? -29.258 -78.995 -41.984 1.00 28.76 17 GLU F N 1
ATOM 9496 C CA . GLU F 1 19 ? -28.993 -80.410 -42.235 1.00 32.79 17 GLU F CA 1
ATOM 9497 C C . GLU F 1 19 ? -30.238 -80.907 -42.946 1.00 37.96 17 GLU F C 1
ATOM 9498 O O . GLU F 1 19 ? -31.355 -80.597 -42.506 1.00 38.87 17 GLU F O 1
ATOM 9512 N N . LYS F 1 21 ? -31.531 -84.550 -45.648 1.00 42.75 19 LYS F N 1
ATOM 9513 C CA . LYS F 1 21 ? -31.292 -85.597 -46.641 1.00 42.15 19 LYS F CA 1
ATOM 9514 C C . LYS F 1 21 ? -31.951 -85.269 -47.982 1.00 42.96 19 LYS F C 1
ATOM 9515 O O . LYS F 1 21 ? -33.118 -84.851 -48.034 1.00 42.93 19 LYS F O 1
ATOM 9521 N N . ASP F 1 22 ? -31.204 -85.464 -49.064 1.00 43.91 20 ASP F N 1
ATOM 9522 C CA . ASP F 1 22 ? -31.694 -85.123 -50.408 1.00 45.30 20 ASP F CA 1
ATOM 9523 C C . ASP F 1 22 ? -31.926 -86.337 -51.336 1.00 45.88 20 ASP F C 1
ATOM 9524 O O . ASP F 1 22 ? -31.854 -87.485 -50.882 1.00 46.33 20 ASP F O 1
ATOM 9529 N N . LYS F 1 23 ? -32.197 -86.065 -52.621 1.00 45.72 21 LYS F N 1
ATOM 9530 C CA . LYS F 1 23 ? -32.570 -87.085 -53.630 1.00 45.92 21 LYS F CA 1
ATOM 9531 C C . LYS F 1 23 ? -31.820 -88.412 -53.492 1.00 45.65 21 LYS F C 1
ATOM 9532 O O . LYS F 1 23 ? -32.428 -89.462 -53.306 1.00 45.53 21 LYS F O 1
ATOM 9538 N N . LYS F 1 24 ? -30.496 -88.350 -53.580 1.00 45.56 22 LYS F N 1
ATOM 9539 C CA . LYS F 1 24 ? -29.665 -89.546 -53.552 1.00 45.25 22 LYS F CA 1
ATOM 9540 C C . LYS F 1 24 ? -29.432 -90.069 -52.127 1.00 44.01 22 LYS F C 1
ATOM 9541 O O . LYS F 1 24 ? -28.864 -91.144 -51.948 1.00 44.45 22 LYS F O 1
ATOM 9547 N N . GLY F 1 25 ? -29.869 -89.310 -51.125 1.00 42.37 23 GLY F N 1
ATOM 9548 C CA . GLY F 1 25 ? -29.846 -89.770 -49.730 1.00 40.95 23 GLY F CA 1
ATOM 9549 C C . GLY F 1 25 ? -28.676 -89.295 -48.875 1.00 39.27 23 GLY F C 1
ATOM 9550 O O . GLY F 1 25 ? -28.604 -89.618 -47.686 1.00 39.00 23 GLY F O 1
ATOM 9551 N N . ASN F 1 26 ? -27.746 -88.551 -49.478 1.00 37.31 24 ASN F N 1
ATOM 9552 C CA . ASN F 1 26 ? -26.624 -87.978 -48.740 1.00 35.00 24 ASN F CA 1
ATOM 9553 C C . ASN F 1 26 ? -27.106 -86.808 -47.900 1.00 31.99 24 ASN F C 1
ATOM 9554 O O . ASN F 1 26 ? -28.199 -86.284 -48.114 1.00 31.37 24 ASN F O 1
ATOM 9559 N N . VAL F 1 27 ? -26.315 -86.407 -46.917 1.00 29.68 25 VAL F N 1
ATOM 9560 C CA . VAL F 1 27 ? -26.732 -85.260 -46.115 1.00 27.29 25 VAL F CA 1
ATOM 9561 C C . VAL F 1 27 ? -25.991 -83.966 -46.523 1.00 24.57 25 VAL F C 1
ATOM 9562 O O . VAL F 1 27 ? -24.795 -83.975 -46.774 1.00 24.03 25 VAL F O 1
ATOM 9566 N N . ILE F 1 28 ? -26.744 -82.887 -46.697 1.00 22.88 26 ILE F N 1
ATOM 9567 C CA . ILE F 1 28 ? -26.188 -81.638 -47.229 1.00 21.90 26 ILE F CA 1
ATOM 9568 C C . ILE F 1 28 ? -26.764 -80.479 -46.410 1.00 22.10 26 ILE F C 1
ATOM 9569 O O . ILE F 1 28 ? -27.666 -80.686 -45.601 1.00 22.46 26 ILE F O 1
ATOM 9574 N N . GLY F 1 29 ? -26.257 -79.272 -46.608 1.00 21.55 27 GLY F N 1
ATOM 9575 C CA . GLY F 1 29 ? -26.815 -78.152 -45.891 1.00 22.09 27 GLY F CA 1
ATOM 9576 C C . GLY F 1 29 ? -25.743 -77.218 -45.437 1.00 23.75 27 GLY F C 1
ATOM 9577 O O . GLY F 1 29 ? -24.589 -77.602 -45.330 1.00 24.31 27 GLY F O 1
ATOM 9578 N N . PHE F 1 30 ? -26.133 -75.983 -45.154 1.00 25.54 28 PHE F N 1
ATOM 9579 C CA . PHE F 1 30 ? -25.259 -75.006 -44.509 1.00 27.09 28 PHE F CA 1
ATOM 9580 C C . PHE F 1 30 ? -24.271 -75.658 -43.514 1.00 28.57 28 PHE F C 1
ATOM 9581 O O . PHE F 1 30 ? -23.053 -75.475 -43.671 1.00 30.68 28 PHE F O 1
ATOM 9589 N N . ASP F 1 31 ? -24.754 -76.464 -42.561 1.00 27.42 29 ASP F N 1
ATOM 9590 C CA . ASP F 1 31 ? -23.865 -77.055 -41.568 1.00 27.72 29 ASP F CA 1
ATOM 9591 C C . ASP F 1 31 ? -22.870 -78.001 -42.188 1.00 26.81 29 ASP F C 1
ATOM 9592 O O . ASP F 1 31 ? -21.700 -78.025 -41.769 1.00 26.48 29 ASP F O 1
ATOM 9597 N N . VAL F 1 32 ? -23.328 -78.797 -43.164 1.00 25.52 30 VAL F N 1
ATOM 9598 C CA . VAL F 1 32 ? -22.432 -79.764 -43.840 1.00 23.75 30 VAL F CA 1
ATOM 9599 C C . VAL F 1 32 ? -21.344 -79.050 -44.609 1.00 23.28 30 VAL F C 1
ATOM 9600 O O . VAL F 1 32 ? -20.255 -79.592 -44.815 1.00 23.19 30 VAL F O 1
ATOM 9604 N N . ASP F 1 33 ? -21.628 -77.821 -45.014 1.00 23.33 31 ASP F N 1
ATOM 9605 C CA . ASP F 1 33 ? -20.651 -77.070 -45.761 1.00 24.74 31 ASP F CA 1
ATOM 9606 C C . ASP F 1 33 ? -19.690 -76.407 -44.838 1.00 25.03 31 ASP F C 1
ATOM 9607 O O . ASP F 1 33 ? -18.545 -76.168 -45.193 1.00 24.27 31 ASP F O 1
ATOM 9612 N N . LEU F 1 34 ? -20.191 -76.068 -43.652 1.00 25.86 32 LEU F N 1
ATOM 9613 C CA . LEU F 1 34 ? -19.348 -75.609 -42.551 1.00 24.35 32 LEU F CA 1
ATOM 9614 C C . LEU F 1 34 ? -18.434 -76.759 -42.185 1.00 22.50 32 LEU F C 1
ATOM 9615 O O . LEU F 1 34 ? -17.230 -76.586 -42.093 1.00 23.20 32 LEU F O 1
ATOM 9620 N N . ALA F 1 35 ? -18.992 -77.948 -42.011 1.00 20.92 33 ALA F N 1
ATOM 9621 C CA . ALA F 1 35 ? -18.161 -79.084 -41.609 1.00 20.42 33 ALA F CA 1
ATOM 9622 C C . ALA F 1 35 ? -17.110 -79.411 -42.667 1.00 21.56 33 ALA F C 1
ATOM 9623 O O . ALA F 1 35 ? -15.998 -79.803 -42.339 1.00 22.00 33 ALA F O 1
ATOM 9625 N N . ARG F 1 36 ? -17.446 -79.216 -43.940 1.00 22.70 34 ARG F N 1
ATOM 9626 C CA . ARG F 1 36 ? -16.492 -79.464 -45.026 1.00 23.27 34 ARG F CA 1
ATOM 9627 C C . ARG F 1 36 ? -15.309 -78.509 -44.972 1.00 23.91 34 ARG F C 1
ATOM 9628 O O . ARG F 1 36 ? -14.170 -78.969 -45.033 1.00 24.39 34 ARG F O 1
ATOM 9636 N N . GLU F 1 37 ? -15.556 -77.202 -44.849 1.00 24.53 35 GLU F N 1
ATOM 9637 C CA . GLU F 1 37 ? -14.447 -76.241 -44.744 1.00 27.35 35 GLU F CA 1
ATOM 9638 C C . GLU F 1 37 ? -13.639 -76.398 -43.442 1.00 28.31 35 GLU F C 1
ATOM 9639 O O . GLU F 1 37 ? -12.407 -76.358 -43.458 1.00 28.19 35 GLU F O 1
ATOM 9653 N N . ALA F 1 39 ? -13.056 -79.090 -41.879 1.00 26.61 37 ALA F N 1
ATOM 9654 C CA . ALA F 1 39 ? -12.169 -80.223 -41.980 1.00 27.07 37 ALA F CA 1
ATOM 9655 C C . ALA F 1 39 ? -10.943 -79.940 -42.878 1.00 28.09 37 ALA F C 1
ATOM 9656 O O . ALA F 1 39 ? -9.851 -80.456 -42.640 1.00 28.89 37 ALA F O 1
ATOM 9658 N N . LYS F 1 40 ? -11.102 -79.124 -43.916 1.00 27.92 38 LYS F N 1
ATOM 9659 C CA . LYS F 1 40 ? -9.949 -78.830 -44.766 1.00 27.33 38 LYS F CA 1
ATOM 9660 C C . LYS F 1 40 ? -9.023 -77.870 -44.050 1.00 26.45 38 LYS F C 1
ATOM 9661 O O . LYS F 1 40 ? -7.828 -77.791 -44.361 1.00 25.65 38 LYS F O 1
ATOM 9667 N N . ALA F 1 41 ? -9.583 -77.158 -43.078 1.00 26.24 39 ALA F N 1
ATOM 9668 C CA . ALA F 1 41 ? -8.806 -76.221 -42.294 1.00 27.11 39 ALA F CA 1
ATOM 9669 C C . ALA F 1 41 ? -7.886 -76.982 -41.335 1.00 29.03 39 ALA F C 1
ATOM 9670 O O . ALA F 1 41 ? -6.790 -76.549 -41.053 1.00 28.01 39 ALA F O 1
ATOM 9680 N N . GLY F 1 43 ? -6.773 -80.039 -42.069 1.00 32.24 41 GLY F N 1
ATOM 9681 C CA . GLY F 1 43 ? -6.027 -81.008 -42.889 1.00 30.60 41 GLY F CA 1
ATOM 9682 C C . GLY F 1 43 ? -6.459 -82.445 -42.602 1.00 29.29 41 GLY F C 1
ATOM 9683 O O . GLY F 1 43 ? -5.733 -83.213 -41.973 1.00 28.32 41 GLY F O 1
ATOM 9684 N N . VAL F 1 44 ? -7.644 -82.814 -43.084 1.00 29.00 42 VAL F N 1
ATOM 9685 C CA . VAL F 1 44 ? -8.376 -83.932 -42.503 1.00 27.96 42 VAL F CA 1
ATOM 9686 C C . VAL F 1 44 ? -9.654 -84.352 -43.274 1.00 27.46 42 VAL F C 1
ATOM 9687 O O . VAL F 1 44 ? -10.244 -83.563 -43.995 1.00 28.18 42 VAL F O 1
ATOM 9691 N N . LYS F 1 45 ? -10.044 -85.612 -43.142 1.00 26.72 43 LYS F N 1
ATOM 9692 C CA . LYS F 1 45 ? -11.261 -86.141 -43.758 1.00 27.49 43 LYS F CA 1
ATOM 9693 C C . LYS F 1 45 ? -12.482 -85.817 -42.880 1.00 26.10 43 LYS F C 1
ATOM 9694 O O . LYS F 1 45 ? -12.350 -85.623 -41.670 1.00 26.29 43 LYS F O 1
ATOM 9700 N N . LEU F 1 46 ? -13.663 -85.747 -43.477 1.00 24.61 44 LEU F N 1
ATOM 9701 C CA . LEU F 1 46 ? -14.869 -85.463 -42.709 1.00 24.45 44 LEU F CA 1
ATOM 9702 C C . LEU F 1 46 ? -15.769 -86.660 -42.708 1.00 24.96 44 LEU F C 1
ATOM 9703 O O . LEU F 1 46 ? -16.006 -87.248 -43.748 1.00 25.70 44 LEU F O 1
ATOM 9708 N N . LYS F 1 47 ? -16.236 -87.032 -41.523 1.00 25.32 45 LYS F N 1
ATOM 9709 C CA . LYS F 1 47 ? -17.232 -88.066 -41.376 1.00 26.29 45 LYS F CA 1
ATOM 9710 C C . LYS F 1 47 ? -18.436 -87.387 -40.821 1.00 27.40 45 LYS F C 1
ATOM 9711 O O . LYS F 1 47 ? -18.324 -86.500 -39.966 1.00 28.56 45 LYS F O 1
ATOM 9717 N N . LEU F 1 48 ? -19.592 -87.766 -41.334 1.00 27.46 46 LEU F N 1
ATOM 9718 C CA . LEU F 1 48 ? -20.844 -87.285 -40.800 1.00 27.72 46 LEU F CA 1
ATOM 9719 C C . LEU F 1 48 ? -21.399 -88.490 -40.070 1.00 27.60 46 LEU F C 1
ATOM 9720 O O . LEU F 1 48 ? -21.248 -89.613 -40.550 1.00 26.76 46 LEU F O 1
ATOM 9725 N N . VAL F 1 49 ? -21.971 -88.254 -38.885 1.00 27.52 47 VAL F N 1
ATOM 9726 C CA . VAL F 1 49 ? -22.506 -89.334 -38.055 1.00 27.52 47 VAL F CA 1
ATOM 9727 C C . VAL F 1 49 ? -23.944 -88.963 -37.684 1.00 27.72 47 VAL F C 1
ATOM 9728 O O . VAL F 1 49 ? -24.221 -88.533 -36.548 1.00 28.16 47 VAL F O 1
ATOM 9732 N N . PRO F 1 50 ? -24.860 -89.099 -38.659 1.00 26.47 48 PRO F N 1
ATOM 9733 C CA . PRO F 1 50 ? -26.255 -88.748 -38.450 1.00 25.32 48 PRO F CA 1
ATOM 9734 C C . PRO F 1 50 ? -26.740 -89.447 -37.192 1.00 23.50 48 PRO F C 1
ATOM 9735 O O . PRO F 1 50 ? -26.461 -90.624 -36.984 1.00 23.53 48 PRO F O 1
ATOM 9739 N N . THR F 1 51 ? -27.441 -88.714 -36.350 1.00 22.17 49 THR F N 1
ATOM 9740 C CA . THR F 1 51 ? -27.841 -89.211 -35.058 1.00 21.16 49 THR F CA 1
ATOM 9741 C C . THR F 1 51 ? -29.147 -88.542 -34.773 1.00 20.83 49 THR F C 1
ATOM 9742 O O . THR F 1 51 ? -29.356 -87.396 -35.151 1.00 19.96 49 THR F O 1
ATOM 9746 N N . SER F 1 52 ? -30.032 -89.254 -34.106 1.00 22.41 50 SER F N 1
ATOM 9747 C CA . SER F 1 52 ? -31.296 -88.660 -33.739 1.00 24.78 50 SER F CA 1
ATOM 9748 C C . SER F 1 52 ? -31.003 -87.677 -32.616 1.00 25.29 50 SER F C 1
ATOM 9749 O O . SER F 1 52 ? -30.072 -87.871 -31.845 1.00 25.43 50 SER F O 1
ATOM 9752 N N . TRP F 1 53 ? -31.782 -86.614 -32.548 1.00 25.92 51 TRP F N 1
ATOM 9753 C CA . TRP F 1 53 ? -31.506 -85.496 -31.616 1.00 26.45 51 TRP F CA 1
ATOM 9754 C C . TRP F 1 53 ? -31.128 -85.857 -30.167 1.00 25.74 51 TRP F C 1
ATOM 9755 O O . TRP F 1 53 ? -30.207 -85.280 -29.616 1.00 25.34 51 TRP F O 1
ATOM 9766 N N . ASP F 1 54 ? -31.828 -86.790 -29.548 1.00 26.58 52 ASP F N 1
ATOM 9767 C CA . ASP F 1 54 ? -31.612 -86.982 -28.116 1.00 28.78 52 ASP F CA 1
ATOM 9768 C C . ASP F 1 54 ? -30.304 -87.704 -27.775 1.00 28.14 52 ASP F C 1
ATOM 9769 O O . ASP F 1 54 ? -29.925 -87.771 -26.593 1.00 28.71 52 ASP F O 1
ATOM 9774 N N . GLY F 1 55 ? -29.608 -88.173 -28.815 1.00 26.45 53 GLY F N 1
ATOM 9775 C CA . GLY F 1 55 ? -28.273 -88.777 -28.712 1.00 25.51 53 GLY F CA 1
ATOM 9776 C C . GLY F 1 55 ? -27.142 -87.877 -29.230 1.00 25.95 53 GLY F C 1
ATOM 9777 O O . GLY F 1 55 ? -26.019 -88.331 -29.458 1.00 27.87 53 GLY F O 1
ATOM 9778 N N . LEU F 1 56 ? -27.408 -86.597 -29.419 1.00 24.02 54 LEU F N 1
ATOM 9779 C CA . LEU F 1 56 ? -26.341 -85.704 -29.855 1.00 22.66 54 LEU F CA 1
ATOM 9780 C C . LEU F 1 56 ? -25.411 -85.393 -28.705 1.00 22.73 54 LEU F C 1
ATOM 9781 O O . LEU F 1 56 ? -24.213 -85.565 -28.830 1.00 23.36 54 LEU F O 1
ATOM 9786 N N . ILE F 1 57 ? -25.945 -84.943 -27.576 1.00 22.19 55 ILE F N 1
ATOM 9787 C CA . ILE F 1 57 ? -25.059 -84.590 -26.492 1.00 21.40 55 ILE F CA 1
ATOM 9788 C C . ILE F 1 57 ? -24.437 -85.835 -25.848 1.00 21.79 55 ILE F C 1
ATOM 9789 O O . ILE F 1 57 ? -23.221 -85.856 -25.624 1.00 21.80 55 ILE F O 1
ATOM 9794 N N . PRO F 1 58 ? -25.242 -86.891 -25.608 1.00 21.29 56 PRO F N 1
ATOM 9795 C CA . PRO F 1 58 ? -24.657 -88.128 -25.138 1.00 21.48 56 PRO F CA 1
ATOM 9796 C C . PRO F 1 58 ? -23.493 -88.602 -26.025 1.00 22.82 56 PRO F C 1
ATOM 9797 O O . PRO F 1 58 ? -22.393 -88.764 -25.500 1.00 24.42 56 PRO F O 1
ATOM 9801 N N . GLY F 1 59 ? -23.715 -88.792 -27.335 1.00 21.78 57 GLY F N 1
ATOM 9802 C CA . GLY F 1 59 ? -22.672 -89.263 -28.246 1.00 21.21 57 GLY F CA 1
ATOM 9803 C C . GLY F 1 59 ? -21.412 -88.413 -28.260 1.00 21.04 57 GLY F C 1
ATOM 9804 O O . GLY F 1 59 ? -20.286 -88.914 -28.348 1.00 19.68 57 GLY F O 1
ATOM 9805 N N . LEU F 1 60 ? -21.603 -87.110 -28.154 1.00 22.17 58 LEU F N 1
ATOM 9806 C CA . LEU F 1 60 ? -20.475 -86.193 -27.924 1.00 22.92 58 LEU F CA 1
ATOM 9807 C C . LEU F 1 60 ? -19.679 -86.524 -26.671 1.00 22.74 58 LEU F C 1
ATOM 9808 O O . LEU F 1 60 ? -18.447 -86.636 -26.698 1.00 24.23 58 LEU F O 1
ATOM 9813 N N . VAL F 1 61 ? -20.395 -86.676 -25.571 1.00 21.39 59 VAL F N 1
ATOM 9814 C CA . VAL F 1 61 ? -19.789 -86.865 -24.279 1.00 20.99 59 VAL F CA 1
ATOM 9815 C C . VAL F 1 61 ? -19.096 -88.205 -24.278 1.00 21.41 59 VAL F C 1
ATOM 9816 O O . VAL F 1 61 ? -18.074 -88.385 -23.617 1.00 22.05 59 VAL F O 1
ATOM 9820 N N . THR F 1 62 ? -19.649 -89.112 -25.063 1.00 20.99 60 THR F N 1
ATOM 9821 C CA . THR F 1 62 ? -19.201 -90.475 -25.167 1.00 22.09 60 THR F CA 1
ATOM 9822 C C . THR F 1 62 ? -18.110 -90.617 -26.217 1.00 22.99 60 THR F C 1
ATOM 9823 O O . THR F 1 62 ? -17.653 -91.714 -26.513 1.00 22.58 60 THR F O 1
ATOM 9827 N N . GLU F 1 63 ? -17.677 -89.506 -26.781 1.00 24.64 61 GLU F N 1
ATOM 9828 C CA . GLU F 1 63 ? -16.721 -89.562 -27.880 1.00 26.34 61 GLU F CA 1
ATOM 9829 C C . GLU F 1 63 ? -17.177 -90.359 -29.125 1.00 27.62 61 GLU F C 1
ATOM 9830 O O . GLU F 1 63 ? -16.351 -90.931 -29.847 1.00 28.83 61 GLU F O 1
ATOM 9836 N N . LYS F 1 64 ? -18.485 -90.400 -29.373 1.00 27.46 62 LYS F N 1
ATOM 9837 C CA . LYS F 1 64 ? -19.034 -91.017 -30.584 1.00 27.49 62 LYS F CA 1
ATOM 9838 C C . LYS F 1 64 ? -18.664 -90.206 -31.827 1.00 27.06 62 LYS F C 1
ATOM 9839 O O . LYS F 1 64 ? -18.498 -90.761 -32.899 1.00 27.54 62 LYS F O 1
ATOM 9845 N N . PHE F 1 65 ? -18.619 -88.890 -31.666 1.00 25.87 63 PHE F N 1
ATOM 9846 C CA . PHE F 1 65 ? -18.146 -87.954 -32.662 1.00 25.40 63 PHE F CA 1
ATOM 9847 C C . PHE F 1 65 ? -17.351 -86.893 -31.878 1.00 26.08 63 PHE F C 1
ATOM 9848 O O . PHE F 1 65 ? -17.067 -87.077 -30.703 1.00 27.23 63 PHE F O 1
ATOM 9856 N N . ASP F 1 66 ? -16.924 -85.820 -32.513 1.00 25.63 64 ASP F N 1
ATOM 9857 C CA . ASP F 1 66 ? -16.017 -84.894 -31.857 1.00 25.04 64 ASP F CA 1
ATOM 9858 C C . ASP F 1 66 ? -16.600 -83.496 -31.667 1.00 23.99 64 ASP F C 1
ATOM 9859 O O . ASP F 1 66 ? -15.983 -82.632 -31.044 1.00 24.24 64 ASP F O 1
ATOM 9864 N N . ILE F 1 67 ? -17.800 -83.284 -32.194 1.00 22.92 65 ILE F N 1
ATOM 9865 C CA . ILE F 1 67 ? -18.380 -81.949 -32.364 1.00 21.96 65 ILE F CA 1
ATOM 9866 C C . ILE F 1 67 ? -19.787 -82.106 -32.931 1.00 22.20 65 ILE F C 1
ATOM 9867 O O . ILE F 1 67 ? -20.106 -83.112 -33.590 1.00 21.59 65 ILE F O 1
ATOM 9872 N N . ILE F 1 68 ? -20.597 -81.126 -32.672 1.00 22.33 66 ILE F N 1
ATOM 9873 C CA . ILE F 1 68 ? -21.933 -81.161 -33.057 1.00 22.81 66 ILE F CA 1
ATOM 9874 C C . ILE F 1 68 ? -22.190 -79.975 -33.882 1.00 23.89 66 ILE F C 1
ATOM 9875 O O . ILE F 1 68 ? -21.943 -78.918 -33.464 1.00 24.47 66 ILE F O 1
ATOM 9880 N N . ILE F 1 69 ? -22.672 -80.172 -35.091 1.00 23.64 67 ILE F N 1
ATOM 9881 C CA . ILE F 1 69 ? -22.997 -79.081 -35.965 1.00 23.67 67 ILE F CA 1
ATOM 9882 C C . ILE F 1 69 ? -24.330 -79.279 -36.543 1.00 23.47 67 ILE F C 1
ATOM 9883 O O . ILE F 1 69 ? -24.451 -79.649 -37.631 1.00 25.00 67 ILE F O 1
ATOM 9888 N N . SER F 1 70 ? -25.318 -79.110 -35.730 1.00 21.83 68 SER F N 1
ATOM 9889 C CA . SER F 1 70 ? -26.704 -79.286 -35.990 1.00 19.37 68 SER F CA 1
ATOM 9890 C C . SER F 1 70 ? -27.574 -78.122 -35.753 1.00 18.81 68 SER F C 1
ATOM 9891 O O . SER F 1 70 ? -28.610 -78.290 -35.314 1.00 18.37 68 SER F O 1
ATOM 9894 N N . GLY F 1 71 ? -27.104 -76.929 -35.846 1.00 20.04 69 GLY F N 1
ATOM 9895 C CA . GLY F 1 71 ? -27.926 -75.819 -35.463 1.00 22.45 69 GLY F CA 1
ATOM 9896 C C . GLY F 1 71 ? -28.396 -75.811 -34.022 1.00 24.41 69 GLY F C 1
ATOM 9897 O O . GLY F 1 71 ? -29.484 -75.417 -33.734 1.00 24.88 69 GLY F O 1
ATOM 9906 N N . THR F 1 73 ? -28.937 -74.736 -30.223 1.00 28.69 71 THR F N 1
ATOM 9907 C CA . THR F 1 73 ? -29.079 -73.518 -29.512 1.00 27.42 71 THR F CA 1
ATOM 9908 C C . THR F 1 73 ? -28.224 -73.565 -28.288 1.00 25.67 71 THR F C 1
ATOM 9909 O O . THR F 1 73 ? -28.128 -74.577 -27.686 1.00 25.12 71 THR F O 1
ATOM 9913 N N . ILE F 1 74 ? -27.617 -72.463 -27.915 1.00 24.35 72 ILE F N 1
ATOM 9914 C CA . ILE F 1 74 ? -26.796 -72.398 -26.716 1.00 23.39 72 ILE F CA 1
ATOM 9915 C C . ILE F 1 74 ? -27.699 -72.090 -25.519 1.00 23.67 72 ILE F C 1
ATOM 9916 O O . ILE F 1 74 ? -28.056 -70.936 -25.282 1.00 25.33 72 ILE F O 1
ATOM 9921 N N . SER F 1 75 ? -28.088 -73.122 -24.787 1.00 21.87 73 SER F N 1
ATOM 9922 C CA . SER F 1 75 ? -28.927 -72.965 -23.616 1.00 20.56 73 SER F CA 1
ATOM 9923 C C . SER F 1 75 ? -28.112 -73.241 -22.361 1.00 20.22 73 SER F C 1
ATOM 9924 O O . SER F 1 75 ? -27.297 -74.130 -22.325 1.00 19.83 73 SER F O 1
ATOM 9927 N N . GLN F 1 76 ? -28.384 -72.514 -21.294 1.00 20.91 74 GLN F N 1
ATOM 9928 C CA . GLN F 1 76 ? -27.709 -72.786 -20.030 1.00 19.78 74 GLN F CA 1
ATOM 9929 C C . GLN F 1 76 ? -27.855 -74.217 -19.556 1.00 19.89 74 GLN F C 1
ATOM 9930 O O . GLN F 1 76 ? -26.909 -74.791 -19.034 1.00 20.08 74 GLN F O 1
ATOM 9936 N N . GLU F 1 77 ? -29.004 -74.829 -19.791 1.00 20.38 75 GLU F N 1
ATOM 9937 C CA . GLU F 1 77 ? -29.110 -76.244 -19.490 1.00 21.07 75 GLU F CA 1
ATOM 9938 C C . GLU F 1 77 ? -28.190 -77.148 -20.320 1.00 20.95 75 GLU F C 1
ATOM 9939 O O . GLU F 1 77 ? -27.437 -77.933 -19.739 1.00 20.82 75 GLU F O 1
ATOM 9945 N N . ARG F 1 78 ? -28.211 -77.037 -21.652 1.00 20.93 76 ARG F N 1
ATOM 9946 C CA . ARG F 1 78 ? -27.245 -77.817 -22.497 1.00 20.57 76 ARG F CA 1
ATOM 9947 C C . ARG F 1 78 ? -25.788 -77.570 -22.183 1.00 19.23 76 ARG F C 1
ATOM 9948 O O . ARG F 1 78 ? -24.994 -78.518 -22.158 1.00 19.44 76 ARG F O 1
ATOM 9956 N N . ASN F 1 79 ? -25.446 -76.300 -21.980 1.00 18.23 77 ASN F N 1
ATOM 9957 C CA . ASN F 1 79 ? -24.116 -75.884 -21.542 1.00 19.59 77 ASN F CA 1
ATOM 9958 C C . ASN F 1 79 ? -23.659 -76.408 -20.154 1.00 20.80 77 ASN F C 1
ATOM 9959 O O . ASN F 1 79 ? -22.497 -76.243 -19.790 1.00 21.66 77 ASN F O 1
ATOM 9964 N N . LEU F 1 80 ? -24.536 -77.012 -19.356 1.00 20.81 78 LEU F N 1
ATOM 9965 C CA . LEU F 1 80 ? -24.016 -77.684 -18.148 1.00 21.57 78 LEU F CA 1
ATOM 9966 C C . LEU F 1 80 ? -23.268 -78.949 -18.520 1.00 22.24 78 LEU F C 1
ATOM 9967 O O . LEU F 1 80 ? -22.385 -79.400 -17.770 1.00 22.39 78 LEU F O 1
ATOM 9972 N N . ARG F 1 81 ? -23.615 -79.494 -19.692 1.00 22.02 79 ARG F N 1
ATOM 9973 C CA . ARG F 1 81 ? -23.136 -80.805 -20.127 1.00 21.27 79 ARG F CA 1
ATOM 9974 C C . ARG F 1 81 ? -21.994 -80.768 -21.168 1.00 20.03 79 ARG F C 1
ATOM 9975 O O . ARG F 1 81 ? -21.256 -81.761 -21.274 1.00 20.47 79 ARG F O 1
ATOM 9983 N N . VAL F 1 82 ? -21.845 -79.636 -21.884 1.00 17.50 80 VAL F N 1
ATOM 9984 C CA . VAL F 1 82 ? -20.912 -79.466 -23.035 1.00 16.03 80 VAL F CA 1
ATOM 9985 C C . VAL F 1 82 ? -20.472 -78.022 -23.216 1.00 16.77 80 VAL F C 1
ATOM 9986 O O . VAL F 1 82 ? -21.110 -77.097 -22.687 1.00 17.55 80 VAL F O 1
ATOM 9990 N N . ASN F 1 83 ? -19.403 -77.810 -23.975 1.00 16.67 81 ASN F N 1
ATOM 9991 C CA . ASN F 1 83 ? -18.888 -76.460 -24.188 1.00 16.62 81 ASN F CA 1
ATOM 9992 C C . ASN F 1 83 ? -19.333 -75.959 -25.549 1.00 18.16 81 ASN F C 1
ATOM 9993 O O . ASN F 1 83 ? -19.404 -76.716 -26.510 1.00 18.89 81 ASN F O 1
ATOM 9998 N N . PHE F 1 84 ? -19.673 -74.686 -25.601 1.00 18.83 82 PHE F N 1
ATOM 9999 C CA . PHE F 1 84 ? -20.119 -74.051 -26.805 1.00 20.06 82 PHE F CA 1
ATOM 10000 C C . PHE F 1 84 ? -19.100 -73.112 -27.384 1.00 21.10 82 PHE F C 1
ATOM 10001 O O . PHE F 1 84 ? -18.487 -72.318 -26.638 1.00 21.14 82 PHE F O 1
ATOM 10009 N N . VAL F 1 85 ? -18.958 -73.187 -28.719 1.00 21.25 83 VAL F N 1
ATOM 10010 C CA . VAL F 1 85 ? -18.176 -72.222 -29.468 1.00 21.88 83 VAL F CA 1
ATOM 10011 C C . VAL F 1 85 ? -18.973 -70.916 -29.464 1.00 22.39 83 VAL F C 1
ATOM 10012 O O . VAL F 1 85 ? -20.125 -70.914 -29.063 1.00 22.52 83 VAL F O 1
ATOM 10016 N N . GLU F 1 86 ? -18.367 -69.792 -29.849 1.00 22.93 84 GLU F N 1
ATOM 10017 C CA . GLU F 1 86 ? -19.131 -68.559 -30.023 1.00 23.01 84 GLU F CA 1
ATOM 10018 C C . GLU F 1 86 ? -20.228 -68.807 -31.067 1.00 22.67 84 GLU F C 1
ATOM 10019 O O . GLU F 1 86 ? -20.058 -69.622 -31.990 1.00 21.58 84 GLU F O 1
ATOM 10025 N N . PRO F 1 87 ? -21.374 -68.126 -30.913 1.00 23.21 85 PRO F N 1
ATOM 10026 C CA . PRO F 1 87 ? -22.493 -68.441 -31.828 1.00 22.93 85 PRO F CA 1
ATOM 10027 C C . PRO F 1 87 ? -22.131 -68.122 -33.260 1.00 22.82 85 PRO F C 1
ATOM 10028 O O . PRO F 1 87 ? -21.568 -67.075 -33.523 1.00 20.90 85 PRO F O 1
ATOM 10032 N N . TYR F 1 88 ? -22.439 -69.064 -34.158 1.00 24.81 86 TYR F N 1
ATOM 10033 C CA . TYR F 1 88 ? -22.138 -68.930 -35.568 1.00 25.58 86 TYR F CA 1
ATOM 10034 C C . TYR F 1 88 ? -23.248 -68.214 -36.318 1.00 26.17 86 TYR F C 1
ATOM 10035 O O . TYR F 1 88 ? -23.021 -67.536 -37.340 1.00 26.83 86 TYR F O 1
ATOM 10044 N N . ILE F 1 89 ? -24.452 -68.365 -35.784 1.00 25.82 87 ILE F N 1
ATOM 10045 C CA . ILE F 1 89 ? -25.627 -67.720 -36.318 1.00 25.35 87 ILE F CA 1
ATOM 10046 C C . ILE F 1 89 ? -26.537 -67.417 -35.138 1.00 25.93 87 ILE F C 1
ATOM 10047 O O . ILE F 1 89 ? -26.430 -68.061 -34.103 1.00 25.64 87 ILE F O 1
ATOM 10052 N N . VAL F 1 90 ? -27.417 -66.435 -35.284 1.00 26.95 88 VAL F N 1
ATOM 10053 C CA . VAL F 1 90 ? -28.368 -66.136 -34.232 1.00 28.43 88 VAL F CA 1
ATOM 10054 C C . VAL F 1 90 ? -29.775 -66.196 -34.746 1.00 30.16 88 VAL F C 1
ATOM 10055 O O . VAL F 1 90 ? -30.113 -65.576 -35.742 1.00 31.79 88 VAL F O 1
ATOM 10059 N N . VAL F 1 91 ? -30.603 -66.942 -34.039 1.00 30.78 89 VAL F N 1
ATOM 10060 C CA . VAL F 1 91 ? -31.922 -67.286 -34.515 1.00 31.79 89 VAL F CA 1
ATOM 10061 C C . VAL F 1 91 ? -33.022 -67.011 -33.468 1.00 32.87 89 VAL F C 1
ATOM 10062 O O . VAL F 1 91 ? -32.745 -66.639 -32.323 1.00 31.94 89 VAL F O 1
ATOM 10066 N N . GLY F 1 92 ? -34.270 -67.148 -33.900 1.00 34.59 90 GLY F N 1
ATOM 10067 C CA . GLY F 1 92 ? -35.419 -66.933 -33.045 1.00 36.21 90 GLY F CA 1
ATOM 10068 C C . GLY F 1 92 ? -36.567 -67.800 -33.525 1.00 37.78 90 GLY F C 1
ATOM 10069 O O . GLY F 1 92 ? -36.553 -68.293 -34.664 1.00 38.23 90 GLY F O 1
ATOM 10070 N N . GLN F 1 93 ? -37.556 -67.971 -32.648 1.00 38.25 91 GLN F N 1
ATOM 10071 C CA . GLN F 1 93 ? -38.747 -68.772 -32.906 1.00 38.80 91 GLN F CA 1
ATOM 10072 C C . GLN F 1 93 ? -39.849 -67.951 -33.640 1.00 39.37 91 GLN F C 1
ATOM 10073 O O . GLN F 1 93 ? -40.107 -66.790 -33.312 1.00 39.53 91 GLN F O 1
ATOM 10079 N N . SER F 1 94 ? -40.478 -68.549 -34.644 1.00 39.59 92 SER F N 1
ATOM 10080 C CA . SER F 1 94 ? -41.603 -67.922 -35.322 1.00 40.00 92 SER F CA 1
ATOM 10081 C C . SER F 1 94 ? -42.732 -68.948 -35.394 1.00 41.04 92 SER F C 1
ATOM 10082 O O . SER F 1 94 ? -42.608 -70.041 -34.833 1.00 41.18 92 SER F O 1
ATOM 10085 N N . LEU F 1 95 ? -43.825 -68.599 -36.082 1.00 41.20 93 LEU F N 1
ATOM 10086 C CA . LEU F 1 95 ? -44.971 -69.502 -36.262 1.00 40.31 93 LEU F CA 1
ATOM 10087 C C . LEU F 1 95 ? -45.327 -69.634 -37.725 1.00 39.34 93 LEU F C 1
ATOM 10088 O O . LEU F 1 95 ? -45.233 -68.662 -38.463 1.00 38.49 93 LEU F O 1
ATOM 10093 N N . LEU F 1 96 ? -45.692 -70.851 -38.131 1.00 39.59 94 LEU F N 1
ATOM 10094 C CA . LEU F 1 96 ? -46.508 -71.088 -39.321 1.00 39.76 94 LEU F CA 1
ATOM 10095 C C . LEU F 1 96 ? -47.890 -71.517 -38.847 1.00 41.01 94 LEU F C 1
ATOM 10096 O O . LEU F 1 96 ? -48.020 -72.345 -37.947 1.00 41.10 94 LEU F O 1
ATOM 10101 N N . VAL F 1 97 ? -48.918 -70.953 -39.462 1.00 42.37 95 VAL F N 1
ATOM 10102 C CA . VAL F 1 97 ? -50.294 -71.164 -39.029 1.00 44.05 95 VAL F CA 1
ATOM 10103 C C . VAL F 1 97 ? -51.157 -71.410 -40.244 1.00 45.54 95 VAL F C 1
ATOM 10104 O O . VAL F 1 97 ? -50.840 -70.910 -41.330 1.00 45.95 95 VAL F O 1
ATOM 10108 N N . LYS F 1 98 ? -52.260 -72.091 -40.052 1.00 46.96 96 LYS F N 1
ATOM 10109 C CA . LYS F 1 98 ? -53.096 -72.441 -41.174 1.00 48.82 96 LYS F CA 1
ATOM 10110 C C . LYS F 1 98 ? -53.577 -71.274 -41.957 1.00 49.98 96 LYS F C 1
ATOM 10111 O O . LYS F 1 98 ? -54.024 -70.300 -41.404 1.00 49.75 96 LYS F O 1
ATOM 10117 N N . LYS F 1 99 ? -53.552 -71.435 -43.270 1.00 51.57 97 LYS F N 1
ATOM 10118 C CA . LYS F 1 99 ? -53.807 -70.352 -44.187 1.00 53.05 97 LYS F CA 1
ATOM 10119 C C . LYS F 1 99 ? -55.183 -69.875 -43.902 1.00 53.86 97 LYS F C 1
ATOM 10120 O O . LYS F 1 99 ? -56.057 -70.646 -43.625 1.00 53.69 97 LYS F O 1
ATOM 10126 N N . GLY F 1 100 ? -55.374 -68.580 -43.957 1.00 55.00 98 GLY F N 1
ATOM 10127 C CA . GLY F 1 100 ? -56.636 -68.046 -43.542 1.00 56.29 98 GLY F CA 1
ATOM 10128 C C . GLY F 1 100 ? -56.806 -67.671 -42.081 1.00 57.38 98 GLY F C 1
ATOM 10129 O O . GLY F 1 100 ? -57.892 -67.415 -41.634 1.00 57.10 98 GLY F O 1
ATOM 10130 N N . LEU F 1 101 ? -55.752 -67.676 -41.308 1.00 58.74 99 LEU F N 1
ATOM 10131 C CA . LEU F 1 101 ? -55.822 -67.224 -39.927 1.00 60.15 99 LEU F CA 1
ATOM 10132 C C . LEU F 1 101 ? -54.821 -66.113 -39.885 1.00 61.50 99 LEU F C 1
ATOM 10133 O O . LEU F 1 101 ? -54.199 -65.825 -38.886 1.00 61.42 99 LEU F O 1
ATOM 10138 N N . GLU F 1 102 ? -54.655 -65.498 -41.029 1.00 62.76 100 GLU F N 1
ATOM 10139 C CA . GLU F 1 102 ? -53.473 -64.768 -41.301 1.00 63.84 100 GLU F CA 1
ATOM 10140 C C . GLU F 1 102 ? -53.434 -63.420 -40.606 1.00 64.67 100 GLU F C 1
ATOM 10141 O O . GLU F 1 102 ? -52.366 -62.865 -40.453 1.00 64.39 100 GLU F O 1
ATOM 10147 N N . LYS F 1 103 ? -54.571 -62.872 -40.184 1.00 65.77 101 LYS F N 1
ATOM 10148 C CA . LYS F 1 103 ? -54.604 -61.427 -39.890 1.00 66.53 101 LYS F CA 1
ATOM 10149 C C . LYS F 1 103 ? -55.240 -60.819 -38.642 1.00 66.83 101 LYS F C 1
ATOM 10150 O O . LYS F 1 103 ? -56.057 -61.414 -37.973 1.00 66.94 101 LYS F O 1
ATOM 10156 N N . GLY F 1 104 ? -54.850 -59.587 -38.375 1.00 66.94 102 GLY F N 1
ATOM 10157 C CA . GLY F 1 104 ? -55.538 -58.737 -37.442 1.00 67.08 102 GLY F CA 1
ATOM 10158 C C . GLY F 1 104 ? -55.034 -58.783 -36.035 1.00 67.29 102 GLY F C 1
ATOM 10159 O O . GLY F 1 104 ? -55.360 -57.936 -35.215 1.00 67.19 102 GLY F O 1
ATOM 10160 N N . VAL F 1 105 ? -54.239 -59.792 -35.739 1.00 67.70 103 VAL F N 1
ATOM 10161 C CA . VAL F 1 105 ? -53.829 -60.033 -34.364 1.00 67.88 103 VAL F CA 1
ATOM 10162 C C . VAL F 1 105 ? -52.479 -59.393 -34.127 1.00 67.64 103 VAL F C 1
ATOM 10163 O O . VAL F 1 105 ? -51.581 -59.459 -34.977 1.00 67.41 103 VAL F O 1
ATOM 10167 N N . LYS F 1 106 ? -52.363 -58.730 -32.985 1.00 67.43 104 LYS F N 1
ATOM 10168 C CA . LYS F 1 106 ? -51.275 -57.805 -32.778 1.00 67.09 104 LYS F CA 1
ATOM 10169 C C . LYS F 1 106 ? -50.057 -58.414 -32.122 1.00 66.89 104 LYS F C 1
ATOM 10170 O O . LYS F 1 106 ? -49.041 -57.753 -31.994 1.00 66.78 104 LYS F O 1
ATOM 10176 N N . SER F 1 107 ? -50.154 -59.677 -31.734 1.00 66.66 105 SER F N 1
ATOM 10177 C CA . SER F 1 107 ? -49.008 -60.408 -31.242 1.00 66.39 105 SER F CA 1
ATOM 10178 C C . SER F 1 107 ? -49.284 -61.862 -31.226 1.00 66.27 105 SER F C 1
ATOM 10179 O O . SER F 1 107 ? -50.371 -62.306 -31.511 1.00 66.68 105 SER F O 1
ATOM 10182 N N . TYR F 1 108 ? -48.267 -62.599 -30.828 1.00 65.81 106 TYR F N 1
ATOM 10183 C CA . TYR F 1 108 ? -48.306 -64.033 -30.799 1.00 65.10 106 TYR F CA 1
ATOM 10184 C C . TYR F 1 108 ? -49.127 -64.379 -29.641 1.00 64.63 106 TYR F C 1
ATOM 10185 O O . TYR F 1 108 ? -49.195 -65.514 -29.262 1.00 64.65 106 TYR F O 1
ATOM 10194 N N . LYS F 1 109 ? -49.712 -63.373 -29.037 1.00 64.33 107 LYS F N 1
ATOM 10195 C CA . LYS F 1 109 ? -50.341 -63.563 -27.756 1.00 63.95 107 LYS F CA 1
ATOM 10196 C C . LYS F 1 109 ? -51.797 -63.823 -27.985 1.00 63.45 107 LYS F C 1
ATOM 10197 O O . LYS F 1 109 ? -52.397 -64.711 -27.416 1.00 63.63 107 LYS F O 1
ATOM 10203 N N . ASP F 1 110 ? -52.357 -63.038 -28.864 1.00 62.65 108 ASP F N 1
ATOM 10204 C CA . ASP F 1 110 ? -53.677 -63.288 -29.319 1.00 61.92 108 ASP F CA 1
ATOM 10205 C C . ASP F 1 110 ? -53.828 -64.733 -29.776 1.00 60.98 108 ASP F C 1
ATOM 10206 O O . ASP F 1 110 ? -54.878 -65.105 -30.213 1.00 61.15 108 ASP F O 1
ATOM 10211 N N . LEU F 1 111 ? -52.796 -65.557 -29.710 1.00 59.89 109 LEU F N 1
ATOM 10212 C CA . LEU F 1 111 ? -52.900 -66.891 -30.310 1.00 58.92 109 LEU F CA 1
ATOM 10213 C C . LEU F 1 111 ? -52.910 -68.031 -29.299 1.00 58.42 109 LEU F C 1
ATOM 10214 O O . LEU F 1 111 ? -53.135 -69.184 -29.666 1.00 58.06 109 LEU F O 1
ATOM 10219 N N . ASP F 1 112 ? -52.671 -67.716 -28.029 1.00 58.48 110 ASP F N 1
ATOM 10220 C CA . ASP F 1 112 ? -52.894 -68.692 -26.966 1.00 58.34 110 ASP F CA 1
ATOM 10221 C C . ASP F 1 112 ? -54.398 -68.767 -26.643 1.00 58.23 110 ASP F C 1
ATOM 10222 O O . ASP F 1 112 ? -54.848 -68.347 -25.574 1.00 58.28 110 ASP F O 1
ATOM 10227 N N . LYS F 1 113 ? -55.165 -69.282 -27.603 1.00 57.92 111 LYS F N 1
ATOM 10228 C CA . LYS F 1 113 ? -56.562 -69.641 -27.392 1.00 57.51 111 LYS F CA 1
ATOM 10229 C C . LYS F 1 113 ? -56.587 -71.034 -26.771 1.00 57.25 111 LYS F C 1
ATOM 10230 O O . LYS F 1 113 ? -55.651 -71.800 -26.976 1.00 57.50 111 LYS F O 1
ATOM 10236 N N . PRO F 1 114 ? -57.640 -71.368 -25.998 1.00 57.05 112 PRO F N 1
ATOM 10237 C CA . PRO F 1 114 ? -57.668 -72.700 -25.360 1.00 56.61 112 PRO F CA 1
ATOM 10238 C C . PRO F 1 114 ? -57.980 -73.823 -26.352 1.00 55.67 112 PRO F C 1
ATOM 10239 O O . PRO F 1 114 ? -57.548 -74.966 -26.162 1.00 55.08 112 PRO F O 1
ATOM 10243 N N . GLU F 1 115 ? -58.729 -73.462 -27.394 1.00 55.28 113 GLU F N 1
ATOM 10244 C CA . GLU F 1 115 ? -59.177 -74.367 -28.453 1.00 54.45 113 GLU F CA 1
ATOM 10245 C C . GLU F 1 115 ? -58.046 -74.784 -29.400 1.00 52.79 113 GLU F C 1
ATOM 10246 O O . GLU F 1 115 ? -57.993 -75.933 -29.834 1.00 53.16 113 GLU F O 1
ATOM 10252 N N . LEU F 1 116 ? -57.136 -73.852 -29.676 1.00 50.97 114 LEU F N 1
ATOM 10253 C CA . LEU F 1 116 ? -56.098 -73.991 -30.708 1.00 49.37 114 LEU F CA 1
ATOM 10254 C C . LEU F 1 116 ? -55.032 -75.081 -30.449 1.00 47.54 114 LEU F C 1
ATOM 10255 O O . LEU F 1 116 ? -54.586 -75.270 -29.315 1.00 48.16 114 LEU F O 1
ATOM 10260 N N . THR F 1 117 ? -54.625 -75.781 -31.509 1.00 44.99 115 THR F N 1
ATOM 10261 C CA . THR F 1 117 ? -53.622 -76.852 -31.406 1.00 43.04 115 THR F CA 1
ATOM 10262 C C . THR F 1 117 ? -52.271 -76.503 -32.062 1.00 41.29 115 THR F C 1
ATOM 10263 O O . THR F 1 117 ? -52.182 -76.289 -33.280 1.00 40.86 115 THR F O 1
ATOM 10267 N N . LEU F 1 118 ? -51.225 -76.476 -31.230 1.00 39.48 116 LEU F N 1
ATOM 10268 C CA . LEU F 1 118 ? -49.866 -76.162 -31.661 1.00 37.54 116 LEU F CA 1
ATOM 10269 C C . LEU F 1 118 ? -49.068 -77.445 -31.804 1.00 36.45 116 LEU F C 1
ATOM 10270 O O . LEU F 1 118 ? -49.350 -78.428 -31.118 1.00 36.43 116 LEU F O 1
ATOM 10275 N N . VAL F 1 119 ? -48.079 -77.443 -32.693 1.00 35.29 117 VAL F N 1
ATOM 10276 C CA . VAL F 1 119 ? -47.253 -78.633 -32.906 1.00 34.81 117 VAL F CA 1
ATOM 10277 C C . VAL F 1 119 ? -45.810 -78.284 -33.131 1.00 35.12 117 VAL F C 1
ATOM 10278 O O . VAL F 1 119 ? -45.502 -77.168 -33.551 1.00 35.88 117 VAL F O 1
ATOM 10282 N N . THR F 1 120 ? -44.931 -79.248 -32.846 1.00 34.57 118 THR F N 1
ATOM 10283 C CA . THR F 1 120 ? -43.489 -79.091 -33.026 1.00 34.07 118 THR F CA 1
ATOM 10284 C C . THR F 1 120 ? -42.824 -80.446 -32.793 1.00 33.25 118 THR F C 1
ATOM 10285 O O . THR F 1 120 ? -43.505 -81.443 -32.519 1.00 33.08 118 THR F O 1
ATOM 10289 N N . LYS F 1 121 ? -41.499 -80.480 -32.889 1.00 32.25 119 LYS F N 1
ATOM 10290 C CA . LYS F 1 121 ? -40.749 -81.717 -32.716 1.00 31.39 119 LYS F CA 1
ATOM 10291 C C . LYS F 1 121 ? -40.451 -81.984 -31.236 1.00 31.44 119 LYS F C 1
ATOM 10292 O O . LYS F 1 121 ? -40.214 -81.047 -30.447 1.00 31.25 119 LYS F O 1
ATOM 10298 N N . PHE F 1 122 ? -40.472 -83.255 -30.852 1.00 31.20 120 PHE F N 1
ATOM 10299 C CA . PHE F 1 122 ? -40.230 -83.593 -29.462 1.00 31.04 120 PHE F CA 1
ATOM 10300 C C . PHE F 1 122 ? -38.823 -83.195 -29.075 1.00 30.69 120 PHE F C 1
ATOM 10301 O O . PHE F 1 122 ? -37.874 -83.427 -29.855 1.00 32.78 120 PHE F O 1
ATOM 10309 N N . GLY F 1 123 ? -38.690 -82.576 -27.899 1.00 27.67 121 GLY F N 1
ATOM 10310 C CA . GLY F 1 123 ? -37.398 -82.498 -27.204 1.00 25.91 121 GLY F CA 1
ATOM 10311 C C . GLY F 1 123 ? -36.369 -81.509 -27.692 1.00 25.06 121 GLY F C 1
ATOM 10312 O O . GLY F 1 123 ? -35.147 -81.750 -27.591 1.00 24.41 121 GLY F O 1
ATOM 10313 N N . VAL F 1 124 ? -36.872 -80.359 -28.138 1.00 25.32 122 VAL F N 1
ATOM 10314 C CA . VAL F 1 124 ? -36.122 -79.365 -28.920 1.00 25.03 122 VAL F CA 1
ATOM 10315 C C . VAL F 1 124 ? -36.509 -77.924 -28.551 1.00 25.88 122 VAL F C 1
ATOM 10316 O O . VAL F 1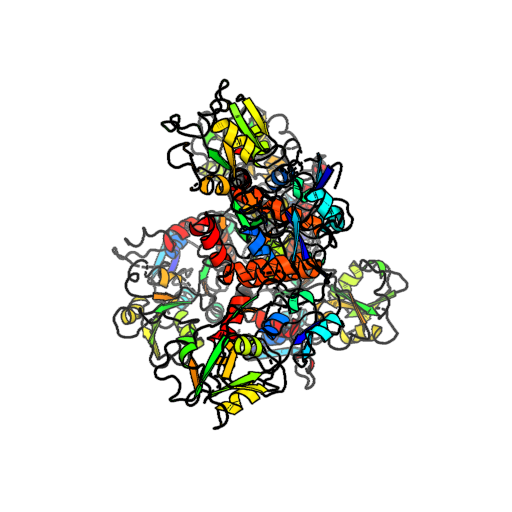 124 ? -37.581 -77.720 -27.981 1.00 25.94 122 VAL F O 1
ATOM 10320 N N . SER F 1 125 ? -35.662 -76.938 -28.864 1.00 26.94 123 SER F N 1
ATOM 10321 C CA . SER F 1 125 ? -35.878 -75.544 -28.406 1.00 28.92 123 SER F CA 1
ATOM 10322 C C . SER F 1 125 ? -37.277 -75.007 -28.674 1.00 31.69 123 SER F C 1
ATOM 10323 O O . SER F 1 125 ? -37.792 -74.222 -27.874 1.00 33.09 123 SER F O 1
ATOM 10326 N N . ALA F 1 126 ? -37.875 -75.389 -29.803 1.00 32.23 124 ALA F N 1
ATOM 10327 C CA . ALA F 1 126 ? -39.240 -74.950 -30.121 1.00 32.44 124 ALA F CA 1
ATOM 10328 C C . ALA F 1 126 ? -40.308 -75.492 -29.145 1.00 32.80 124 ALA F C 1
ATOM 10329 O O . ALA F 1 126 ? -41.374 -74.906 -28.988 1.00 33.07 124 ALA F O 1
ATOM 10331 N N . GLU F 1 127 ? -40.041 -76.627 -28.517 1.00 32.87 125 GLU F N 1
ATOM 10332 C CA . GLU F 1 127 ? -41.008 -77.184 -27.596 1.00 33.54 125 GLU F CA 1
ATOM 10333 C C . GLU F 1 127 ? -40.914 -76.474 -26.224 1.00 35.86 125 GLU F C 1
ATOM 10334 O O . GLU F 1 127 ? -41.942 -76.138 -25.591 1.00 36.26 125 GLU F O 1
ATOM 10340 N N . TYR F 1 128 ? -39.675 -76.243 -25.787 1.00 36.82 126 TYR F N 1
ATOM 10341 C CA . TYR F 1 128 ? -39.394 -75.625 -24.510 1.00 37.57 126 TYR F CA 1
ATOM 10342 C C . TYR F 1 128 ? -39.959 -74.220 -24.535 1.00 37.04 126 TYR F C 1
ATOM 10343 O O . TYR F 1 128 ? -40.433 -73.716 -23.514 1.00 37.02 126 TYR F O 1
ATOM 10352 N N . ALA F 1 129 ? -39.945 -73.614 -25.717 1.00 36.64 127 ALA F N 1
ATOM 10353 C CA . ALA F 1 129 ? -40.479 -72.281 -25.880 1.00 37.04 127 ALA F CA 1
ATOM 10354 C C . ALA F 1 129 ? -42.012 -72.296 -25.920 1.00 38.78 127 ALA F C 1
ATOM 10355 O O . ALA F 1 129 ? -42.658 -71.356 -25.433 1.00 39.29 127 ALA F O 1
ATOM 10357 N N . ALA F 1 130 ? -42.599 -73.355 -26.476 1.00 39.33 128 ALA F N 1
ATOM 10358 C CA . ALA F 1 130 ? -44.055 -73.444 -26.523 1.00 39.86 128 ALA F CA 1
ATOM 10359 C C . ALA F 1 130 ? -44.593 -73.580 -25.116 1.00 40.07 128 ALA F C 1
ATOM 10360 O O . ALA F 1 130 ? -45.456 -72.801 -24.708 1.00 40.27 128 ALA F O 1
ATOM 10362 N N . LYS F 1 131 ? -44.059 -74.548 -24.371 1.00 39.99 129 LYS F N 1
ATOM 10363 C CA . LYS F 1 131 ? -44.473 -74.783 -22.985 1.00 39.92 129 LYS F CA 1
ATOM 10364 C C . LYS F 1 131 ? -44.513 -73.484 -22.194 1.00 41.24 129 LYS F C 1
ATOM 10365 O O . LYS F 1 131 ? -45.576 -73.069 -21.765 1.00 41.87 129 LYS F O 1
ATOM 10371 N N . ARG F 1 132 ? -43.372 -72.819 -22.048 1.00 42.52 130 ARG F N 1
ATOM 10372 C CA . ARG F 1 132 ? -43.295 -71.609 -21.234 1.00 44.55 130 ARG F CA 1
ATOM 10373 C C . ARG F 1 132 ? -44.114 -70.460 -21.808 1.00 45.41 130 ARG F C 1
ATOM 10374 O O . ARG F 1 132 ? -44.611 -69.620 -21.055 1.00 45.87 130 ARG F O 1
ATOM 10382 N N . LEU F 1 133 ? -44.265 -70.430 -23.130 1.00 45.92 131 LEU F N 1
ATOM 10383 C CA . LEU F 1 133 ? -44.924 -69.309 -23.799 1.00 46.26 131 LEU F CA 1
ATOM 10384 C C . LEU F 1 133 ? -46.444 -69.457 -23.870 1.00 46.60 131 LEU F C 1
ATOM 10385 O O . LEU F 1 133 ? -47.168 -68.492 -23.638 1.00 47.30 131 LEU F O 1
ATOM 10390 N N . PHE F 1 134 ? -46.929 -70.656 -24.183 1.00 46.19 132 PHE F N 1
ATOM 10391 C CA . PHE F 1 134 ? -48.368 -70.884 -24.336 1.00 45.50 132 PHE F CA 1
ATOM 10392 C C . PHE F 1 134 ? -48.931 -71.559 -23.099 1.00 46.14 132 PHE F C 1
ATOM 10393 O O . PHE F 1 134 ? -48.555 -72.697 -22.766 1.00 46.73 132 PHE F O 1
ATOM 10401 N N . LYS F 1 135 ? -49.825 -70.838 -22.426 1.00 45.63 133 LYS F N 1
ATOM 10402 C CA . LYS F 1 135 ? -50.360 -71.247 -21.140 1.00 45.42 133 LYS F CA 1
ATOM 10403 C C . LYS F 1 135 ? -51.502 -72.251 -21.296 1.00 44.80 133 LYS F C 1
ATOM 10404 O O . LYS F 1 135 ? -51.558 -73.238 -20.560 1.00 44.88 133 LYS F O 1
ATOM 10410 N N . ASN F 1 136 ? -52.407 -72.007 -22.244 1.00 44.08 134 ASN F N 1
ATOM 10411 C CA . ASN F 1 136 ? -53.623 -72.828 -22.333 1.00 43.77 134 ASN F CA 1
ATOM 10412 C C . ASN F 1 136 ? -53.855 -73.608 -23.643 1.00 43.06 134 ASN F C 1
ATOM 10413 O O . ASN F 1 136 ? -54.734 -74.470 -23.688 1.00 43.31 134 ASN F O 1
ATOM 10418 N N . ALA F 1 137 ? -53.083 -73.323 -24.693 1.00 41.93 135 ALA F N 1
ATOM 10419 C CA . ALA F 1 137 ? -53.279 -74.000 -25.983 1.00 40.84 135 ALA F CA 1
ATOM 10420 C C . ALA F 1 137 ? -52.653 -75.402 -26.023 1.00 39.99 135 ALA F C 1
ATOM 10421 O O . ALA F 1 137 ? -51.624 -75.654 -25.384 1.00 39.82 135 ALA F O 1
ATOM 10423 N N . LYS F 1 138 ? -53.289 -76.310 -26.764 1.00 39.00 136 LYS F N 1
ATOM 10424 C CA . LYS F 1 138 ? -52.818 -77.694 -26.874 1.00 38.03 136 LYS F CA 1
ATOM 10425 C C . LYS F 1 138 ? -51.478 -77.771 -27.576 1.00 36.86 136 LYS F C 1
ATOM 10426 O O . LYS F 1 138 ? -51.256 -77.099 -28.591 1.00 36.93 136 LYS F O 1
ATOM 10432 N N . LEU F 1 139 ? -50.598 -78.607 -27.027 1.00 35.22 137 LEU F N 1
ATOM 10433 C CA . LEU F 1 139 ? -49.288 -78.816 -27.589 1.00 33.35 137 LEU F CA 1
ATOM 10434 C C . LEU F 1 139 ? -49.053 -80.279 -27.881 1.00 32.27 137 LEU F C 1
ATOM 10435 O O . LEU F 1 139 ? -48.921 -81.106 -26.980 1.00 31.71 137 LEU F O 1
ATOM 10440 N N . LYS F 1 140 ? -48.988 -80.575 -29.173 1.00 31.63 138 LYS F N 1
ATOM 10441 C CA . LYS F 1 140 ? -48.664 -81.902 -29.653 1.00 29.85 138 LYS F CA 1
ATOM 10442 C C . LYS F 1 140 ? -47.246 -81.869 -30.162 1.00 28.56 138 LYS F C 1
ATOM 10443 O O . LYS F 1 140 ? -46.791 -80.862 -30.731 1.00 28.43 138 LYS F O 1
ATOM 10449 N N . THR F 1 141 ? -46.554 -82.976 -29.924 1.00 26.85 139 THR F N 1
ATOM 10450 C CA . THR F 1 141 ? -45.185 -83.125 -30.308 1.00 25.27 139 THR F CA 1
ATOM 10451 C C . THR F 1 141 ? -45.060 -84.368 -31.180 1.00 22.94 139 THR F C 1
ATOM 10452 O O . THR F 1 141 ? -45.806 -85.318 -31.002 1.00 23.33 139 THR F O 1
ATOM 10456 N N . TYR F 1 142 ? -44.077 -84.357 -32.079 1.00 20.85 140 TYR F N 1
ATOM 10457 C CA . TYR F 1 142 ? -43.871 -85.383 -33.092 1.00 19.76 140 TYR F CA 1
ATOM 10458 C C . TYR F 1 142 ? -42.407 -85.680 -33.219 1.00 21.11 140 TYR F C 1
ATOM 10459 O O . TYR F 1 142 ? -41.570 -84.924 -32.745 1.00 22.16 140 TYR F O 1
ATOM 10468 N N . ASP F 1 143 ? -42.061 -86.746 -33.913 1.00 21.93 141 ASP F N 1
ATOM 10469 C CA . ASP F 1 143 ? -40.658 -87.108 -33.971 1.00 22.41 141 ASP F CA 1
ATOM 10470 C C . ASP F 1 143 ? -39.749 -86.323 -34.916 1.00 21.63 141 ASP F C 1
ATOM 10471 O O . ASP F 1 143 ? -38.525 -86.468 -34.864 1.00 20.88 141 ASP F O 1
ATOM 10476 N N . THR F 1 144 ? -40.332 -85.479 -35.760 1.00 21.64 142 THR F N 1
ATOM 10477 C CA . THR F 1 144 ? -39.550 -84.667 -36.687 1.00 21.32 142 THR F CA 1
ATOM 10478 C C . THR F 1 144 ? -40.351 -83.431 -37.035 1.00 23.13 142 THR F C 1
ATOM 10479 O O . THR F 1 144 ? -41.572 -83.380 -36.875 1.00 23.06 142 THR F O 1
ATOM 10483 N N . GLU F 1 145 ? -39.627 -82.450 -37.544 1.00 24.64 143 GLU F N 1
ATOM 10484 C CA . GLU F 1 145 ? -40.159 -81.212 -38.058 1.00 25.64 143 GLU F CA 1
ATOM 10485 C C . GLU F 1 145 ? -41.139 -81.465 -39.179 1.00 26.32 143 GLU F C 1
ATOM 10486 O O . GLU F 1 145 ? -42.187 -80.821 -39.230 1.00 26.46 143 GLU F O 1
ATOM 10492 N N . ALA F 1 146 ? -40.812 -82.426 -40.049 1.00 27.28 144 ALA F N 1
ATOM 10493 C CA . ALA F 1 146 ? -41.664 -82.794 -41.181 1.00 27.65 144 ALA F CA 1
ATOM 10494 C C . ALA F 1 146 ? -43.049 -83.266 -40.736 1.00 29.39 144 ALA F C 1
ATOM 10495 O O . ALA F 1 146 ? -44.058 -82.772 -41.243 1.00 30.22 144 ALA F O 1
ATOM 10497 N N . GLU F 1 147 ? -43.105 -84.192 -39.775 1.00 30.31 145 GLU F N 1
ATOM 10498 C CA . GLU F 1 147 ? -44.395 -84.747 -39.294 1.00 31.05 145 GLU F CA 1
ATOM 10499 C C . GLU F 1 147 ? -45.216 -83.725 -38.530 1.00 31.19 145 GLU F C 1
ATOM 10500 O O . GLU F 1 147 ? -46.437 -83.787 -38.519 1.00 31.65 145 GLU F O 1
ATOM 10506 N N . ALA F 1 148 ? -44.536 -82.785 -37.893 1.00 31.41 146 ALA F N 1
ATOM 10507 C CA . ALA F 1 148 ? -45.197 -81.748 -37.122 1.00 32.30 146 ALA F CA 1
ATOM 10508 C C . ALA F 1 148 ? -45.920 -80.731 -38.007 1.00 34.11 146 ALA F C 1
ATOM 10509 O O . ALA F 1 148 ? -47.083 -80.453 -37.743 1.00 34.65 146 ALA F O 1
ATOM 10511 N N . VAL F 1 149 ? -45.269 -80.183 -39.048 1.00 35.16 147 VAL F N 1
ATOM 10512 C CA . VAL F 1 149 ? -46.001 -79.321 -40.007 1.00 35.88 147 VAL F CA 1
ATOM 10513 C C . VAL F 1 149 ? -46.966 -80.105 -40.870 1.00 37.49 147 VAL F C 1
ATOM 10514 O O . VAL F 1 149 ? -47.988 -79.570 -41.289 1.00 37.65 147 VAL F O 1
ATOM 10518 N N . GLN F 1 150 ? -46.718 -81.362 -41.102 1.00 38.99 148 GLN F N 1
ATOM 10519 C CA . GLN F 1 150 ? -47.621 -82.100 -41.905 1.00 40.52 148 GLN F CA 1
ATOM 10520 C C . GLN F 1 150 ? -48.962 -82.113 -41.272 1.00 41.73 148 GLN F C 1
ATOM 10521 O O . GLN F 1 150 ? -49.950 -82.079 -41.925 1.00 42.72 148 GLN F O 1
ATOM 10527 N N . GLU F 1 151 ? -49.015 -82.197 -39.984 1.00 41.89 149 GLU F N 1
ATOM 10528 C CA . GLU F 1 151 ? -50.280 -82.226 -39.325 1.00 42.20 149 GLU F CA 1
ATOM 10529 C C . GLU F 1 151 ? -50.983 -80.958 -39.583 1.00 42.32 149 GLU F C 1
ATOM 10530 O O . GLU F 1 151 ? -52.160 -80.886 -39.729 1.00 42.16 149 GLU F O 1
ATOM 10536 N N . VAL F 1 152 ? -50.236 -79.915 -39.555 1.00 42.74 150 VAL F N 1
ATOM 10537 C CA . VAL F 1 152 ? -50.744 -78.636 -39.890 1.00 43.36 150 VAL F CA 1
ATOM 10538 C C . VAL F 1 152 ? -51.203 -78.582 -41.358 1.00 44.21 150 VAL F C 1
ATOM 10539 O O . VAL F 1 152 ? -52.174 -77.961 -41.674 1.00 44.53 150 VAL F O 1
ATOM 10543 N N . LEU F 1 153 ? -50.485 -79.193 -42.273 1.00 44.27 151 LEU F N 1
ATOM 10544 C CA . LEU F 1 153 ? -50.862 -79.109 -43.660 1.00 44.25 151 LEU F CA 1
ATOM 10545 C C . LEU F 1 153 ? -52.211 -79.727 -43.898 1.00 44.62 151 LEU F C 1
ATOM 10546 O O . LEU F 1 153 ? -52.996 -79.240 -44.649 1.00 45.06 151 LEU F O 1
ATOM 10551 N N . ASN F 1 154 ? -52.439 -80.831 -43.249 1.00 44.58 152 ASN F N 1
ATOM 10552 C CA . ASN F 1 154 ? -53.693 -81.519 -43.111 1.00 44.78 152 ASN F CA 1
ATOM 10553 C C . ASN F 1 154 ? -54.446 -80.762 -42.101 1.00 45.28 152 ASN F C 1
ATOM 10554 O O . ASN F 1 154 ? -53.976 -79.816 -41.588 1.00 45.57 152 ASN F O 1
ATOM 10559 N N . GLY F 1 155 ? -55.684 -81.060 -41.938 1.00 46.01 153 GLY F N 1
ATOM 10560 C CA . GLY F 1 155 ? -56.565 -80.305 -41.089 1.00 47.15 153 GLY F CA 1
ATOM 10561 C C . GLY F 1 155 ? -56.267 -80.194 -39.609 1.00 48.16 153 GLY F C 1
ATOM 10562 O O . GLY F 1 155 ? -56.578 -79.188 -39.003 1.00 48.74 153 GLY F O 1
ATOM 10563 N N . LYS F 1 156 ? -55.760 -81.240 -38.993 1.00 48.22 154 LYS F N 1
ATOM 10564 C CA . LYS F 1 156 ? -55.748 -81.465 -37.575 1.00 48.38 154 LYS F CA 1
ATOM 10565 C C . LYS F 1 156 ? -55.040 -80.519 -36.624 1.00 48.78 154 LYS F C 1
ATOM 10566 O O . LYS F 1 156 ? -55.555 -80.276 -35.545 1.00 48.91 154 LYS F O 1
ATOM 10572 N N . ALA F 1 157 ? -53.880 -80.002 -36.951 1.00 48.73 155 ALA F N 1
ATOM 10573 C CA . ALA F 1 157 ? -53.256 -79.099 -36.022 1.00 48.81 155 ALA F CA 1
ATOM 10574 C C . ALA F 1 157 ? -53.383 -77.690 -36.519 1.00 49.65 155 ALA F C 1
ATOM 10575 O O . ALA F 1 157 ? -53.228 -77.455 -37.681 1.00 49.94 155 ALA F O 1
ATOM 10577 N N . ASP F 1 158 ? -53.684 -76.745 -35.647 1.00 50.05 156 ASP F N 1
ATOM 10578 C CA . ASP F 1 158 ? -53.860 -75.363 -36.094 1.00 50.39 156 ASP F CA 1
ATOM 10579 C C . ASP F 1 158 ? -52.566 -74.610 -36.434 1.00 50.45 156 ASP F C 1
ATOM 10580 O O . ASP F 1 158 ? -52.490 -73.990 -37.498 1.00 50.67 156 ASP F O 1
ATOM 10593 N N . PHE F 1 160 ? -47.894 -74.193 -36.067 1.00 44.79 158 PHE F N 1
ATOM 10594 C CA . PHE F 1 160 ? -46.598 -74.844 -35.945 1.00 42.77 158 PHE F CA 1
ATOM 10595 C C . PHE F 1 160 ? -45.459 -73.880 -35.631 1.00 41.15 158 PHE F C 1
ATOM 10596 O O . PHE F 1 160 ? -45.257 -72.875 -36.331 1.00 41.59 158 PHE F O 1
ATOM 10604 N N . ILE F 1 161 ? -44.680 -74.244 -34.617 1.00 38.31 159 ILE F N 1
ATOM 10605 C CA . ILE F 1 161 ? -43.645 -73.386 -34.099 1.00 35.73 159 ILE F CA 1
ATOM 10606 C C . ILE F 1 161 ? -42.280 -73.989 -34.353 1.00 33.66 159 ILE F C 1
ATOM 10607 O O . ILE F 1 161 ? -42.027 -75.149 -34.017 1.00 33.20 159 ILE F O 1
ATOM 10612 N N . PHE F 1 162 ? -41.404 -73.205 -34.971 1.00 32.55 160 PHE F N 1
ATOM 10613 C CA . PHE F 1 162 ? -40.011 -73.612 -35.135 1.00 31.58 160 PHE F CA 1
ATOM 10614 C C . PHE F 1 162 ? -39.062 -72.447 -35.355 1.00 32.46 160 PHE F C 1
ATOM 10615 O O . PHE F 1 162 ? -39.484 -71.320 -35.613 1.00 32.88 160 PHE F O 1
ATOM 10623 N N . ASP F 1 163 ? -37.773 -72.726 -35.208 1.00 33.14 161 ASP F N 1
ATOM 10624 C CA . ASP F 1 163 ? -36.728 -71.795 -35.597 1.00 34.13 161 ASP F CA 1
ATOM 10625 C C . ASP F 1 163 ? -37.038 -71.199 -36.974 1.00 34.70 161 ASP F C 1
ATOM 10626 O O . ASP F 1 163 ? -37.315 -71.921 -37.946 1.00 34.12 161 ASP F O 1
ATOM 10631 N N . LEU F 1 164 ? -36.976 -69.873 -37.021 1.00 35.61 162 LEU F N 1
ATOM 10632 C CA . LEU F 1 164 ? -37.325 -69.057 -38.181 1.00 36.49 162 LEU F CA 1
ATOM 10633 C C . LEU F 1 164 ? -36.754 -69.573 -39.511 1.00 36.45 162 LEU F C 1
ATOM 10634 O O . LEU F 1 164 ? -37.481 -69.613 -40.518 1.00 36.52 162 LEU F O 1
ATOM 10639 N N . PRO F 1 165 ? -35.466 -69.964 -39.527 1.00 36.12 163 PRO F N 1
ATOM 10640 C CA . PRO F 1 165 ? -34.908 -70.445 -40.774 1.00 36.33 163 PRO F CA 1
ATOM 10641 C C . PRO F 1 165 ? -35.749 -71.527 -41.406 1.00 36.38 163 PRO F C 1
ATOM 10642 O O . PRO F 1 165 ? -36.139 -71.377 -42.546 1.00 37.57 163 PRO F O 1
ATOM 10646 N N . PHE F 1 166 ? -36.055 -72.584 -40.672 1.00 35.64 164 PHE F N 1
ATOM 10647 C CA . PHE F 1 166 ? -36.825 -73.697 -41.209 1.00 35.75 164 PHE F CA 1
ATOM 10648 C C . PHE F 1 166 ? -38.141 -73.237 -41.846 1.00 38.18 164 PHE F C 1
ATOM 10649 O O . PHE F 1 166 ? -38.613 -73.813 -42.842 1.00 38.56 164 PHE F O 1
ATOM 10657 N N . ASN F 1 167 ? -38.732 -72.196 -41.272 1.00 39.62 165 ASN F N 1
ATOM 10658 C CA . ASN F 1 167 ? -39.984 -71.673 -41.777 1.00 40.75 165 ASN F CA 1
ATOM 10659 C C . ASN F 1 167 ? -39.755 -70.871 -43.066 1.00 42.08 165 ASN F C 1
ATOM 10660 O O . ASN F 1 167 ? -40.520 -71.015 -44.022 1.00 42.50 165 ASN F O 1
ATOM 10665 N N . VAL F 1 168 ? -38.697 -70.057 -43.121 1.00 42.67 166 VAL F N 1
ATOM 10666 C CA . VAL F 1 168 ? -38.320 -69.434 -44.405 1.00 43.42 166 VAL F CA 1
ATOM 10667 C C . VAL F 1 168 ? -37.881 -70.487 -45.424 1.00 44.78 166 VAL F C 1
ATOM 10668 O O . VAL F 1 168 ? -38.007 -70.284 -46.635 1.00 45.23 166 VAL F O 1
ATOM 10672 N N . ALA F 1 169 ? -37.345 -71.572 -44.952 1.00 45.49 167 ALA F N 1
ATOM 10673 C CA . ALA F 1 169 ? -37.003 -72.581 -45.867 1.00 46.78 167 ALA F CA 1
ATOM 10674 C C . ALA F 1 169 ? -38.262 -73.162 -46.342 1.00 48.77 167 ALA F C 1
ATOM 10675 O O . ALA F 1 169 ? -38.459 -73.394 -47.489 1.00 48.05 167 ALA F O 1
ATOM 10677 N N . PHE F 1 170 ? -39.129 -73.442 -45.411 1.00 51.53 168 PHE F N 1
ATOM 10678 C CA . PHE F 1 170 ? -40.336 -74.134 -45.747 1.00 54.25 168 PHE F CA 1
ATOM 10679 C C . PHE F 1 170 ? -41.284 -73.433 -46.657 1.00 57.06 168 PHE F C 1
ATOM 10680 O O . PHE F 1 170 ? -41.890 -74.039 -47.487 1.00 56.94 168 PHE F O 1
ATOM 10696 N N . ALA F 1 172 ? -40.593 -71.223 -48.817 1.00 61.45 170 ALA F N 1
ATOM 10697 C CA . ALA F 1 172 ? -40.093 -71.164 -50.100 1.00 61.23 170 ALA F CA 1
ATOM 10698 C C . ALA F 1 172 ? -40.333 -72.535 -50.538 1.00 61.29 170 ALA F C 1
ATOM 10699 O O . ALA F 1 172 ? -40.893 -72.764 -51.555 1.00 61.59 170 ALA F O 1
ATOM 10701 N N . GLN F 1 173 ? -39.983 -73.504 -49.752 1.00 61.18 171 GLN F N 1
ATOM 10702 C CA . GLN F 1 173 ? -40.212 -74.775 -50.328 1.00 61.39 171 GLN F CA 1
ATOM 10703 C C . GLN F 1 173 ? -41.673 -74.865 -50.538 1.00 61.83 171 GLN F C 1
ATOM 10704 O O . GLN F 1 173 ? -42.089 -75.254 -51.585 1.00 62.00 171 GLN F O 1
ATOM 10710 N N . LYS F 1 174 ? -42.480 -74.477 -49.569 1.00 61.99 172 LYS F N 1
ATOM 10711 C CA . LYS F 1 174 ? -43.913 -74.594 -49.810 1.00 61.98 172 LYS F CA 1
ATOM 10712 C C . LYS F 1 174 ? -44.925 -73.705 -49.148 1.00 62.61 172 LYS F C 1
ATOM 10713 O O . LYS F 1 174 ? -46.085 -74.027 -49.162 1.00 62.39 172 LYS F O 1
ATOM 10719 N N . GLY F 1 175 ? -44.550 -72.593 -48.555 1.00 63.61 173 GLY F N 1
ATOM 10720 C CA . GLY F 1 175 ? -45.668 -71.850 -48.071 1.00 64.35 173 GLY F CA 1
ATOM 10721 C C . GLY F 1 175 ? -46.420 -71.401 -49.280 1.00 65.00 173 GLY F C 1
ATOM 10722 O O . GLY F 1 175 ? -47.615 -71.569 -49.361 1.00 65.48 173 GLY F O 1
ATOM 10723 N N . GLN F 1 176 ? -45.734 -70.913 -50.293 1.00 65.13 174 GLN F N 1
ATOM 10724 C CA . GLN F 1 176 ? -46.486 -70.625 -51.454 1.00 65.46 174 GLN F CA 1
ATOM 10725 C C . GLN F 1 176 ? -47.511 -69.752 -50.839 1.00 65.46 174 GLN F C 1
ATOM 10726 O O . GLN F 1 176 ? -47.201 -68.805 -50.147 1.00 65.71 174 GLN F O 1
ATOM 10732 N N . GLY F 1 177 ? -48.756 -70.055 -51.157 1.00 65.01 175 GLY F N 1
ATOM 10733 C CA . GLY F 1 177 ? -49.928 -69.618 -50.445 1.00 64.62 175 GLY F CA 1
ATOM 10734 C C . GLY F 1 177 ? -50.551 -70.588 -49.456 1.00 64.11 175 GLY F C 1
ATOM 10735 O O . GLY F 1 177 ? -51.533 -70.259 -48.823 1.00 64.42 175 GLY F O 1
ATOM 10736 N N . TYR F 1 178 ? -50.018 -71.790 -49.317 1.00 63.19 176 TYR F N 1
ATOM 10737 C CA . TYR F 1 178 ? -50.690 -72.787 -48.483 1.00 62.36 176 TYR F CA 1
ATOM 10738 C C . TYR F 1 178 ? -50.857 -72.491 -46.991 1.00 61.37 176 TYR F C 1
ATOM 10739 O O . TYR F 1 178 ? -51.943 -72.610 -46.448 1.00 61.61 176 TYR F O 1
ATOM 10748 N N . LEU F 1 179 ? -49.783 -72.059 -46.353 1.00 59.91 177 LEU F N 1
ATOM 10749 C CA . LEU F 1 179 ? -49.759 -71.654 -44.954 1.00 58.43 177 LEU F CA 1
ATOM 10750 C C . LEU F 1 179 ? -49.181 -70.247 -44.910 1.00 57.54 177 LEU F C 1
ATOM 10751 O O . LEU F 1 179 ? -48.470 -69.864 -45.832 1.00 57.44 177 LEU F O 1
ATOM 10756 N N . VAL F 1 180 ? -49.484 -69.471 -43.871 1.00 57.03 178 VAL F N 1
ATOM 10757 C CA . VAL F 1 180 ? -48.862 -68.142 -43.731 1.00 57.31 178 VAL F CA 1
ATOM 10758 C C . VAL F 1 180 ? -48.192 -67.959 -42.358 1.00 57.34 178 VAL F C 1
ATOM 10759 O O . VAL F 1 180 ? -48.685 -68.461 -41.344 1.00 57.53 178 VAL F O 1
ATOM 10763 N N . HIS F 1 181 ? -47.075 -67.233 -42.328 1.00 56.94 179 HIS F N 1
ATOM 10764 C CA . HIS F 1 181 ? -46.275 -67.165 -41.108 1.00 56.49 179 HIS F CA 1
ATOM 10765 C C . HIS F 1 181 ? -45.774 -65.797 -40.700 1.00 55.23 179 HIS F C 1
ATOM 10766 O O . HIS F 1 181 ? -45.091 -65.117 -41.464 1.00 54.75 179 HIS F O 1
ATOM 10773 N N . LEU F 1 182 ? -46.156 -65.388 -39.493 1.00 54.93 180 LEU F N 1
ATOM 10774 C CA . LEU F 1 182 ? -45.574 -64.200 -38.870 1.00 55.13 180 LEU F CA 1
ATOM 10775 C C . LEU F 1 182 ? -44.147 -64.541 -38.432 1.00 54.13 180 LEU F C 1
ATOM 10776 O O . LEU F 1 182 ? -43.917 -65.506 -37.681 1.00 54.22 180 LEU F O 1
ATOM 10781 N N . ASP F 1 183 ? -43.200 -63.747 -38.919 1.00 52.60 181 ASP F N 1
ATOM 10782 C CA . ASP F 1 183 ? -41.784 -64.010 -38.712 1.00 51.37 181 ASP F CA 1
ATOM 10783 C C . ASP F 1 183 ? -41.212 -63.226 -37.547 1.00 50.07 181 ASP F C 1
ATOM 10784 O O . ASP F 1 183 ? -40.036 -62.843 -37.572 1.00 49.93 181 ASP F O 1
ATOM 10789 N N . THR F 1 184 ? -42.046 -62.975 -36.538 1.00 48.96 182 THR F N 1
ATOM 10790 C CA . THR F 1 184 ? -41.595 -62.240 -35.364 1.00 48.36 182 THR F CA 1
ATOM 10791 C C . THR F 1 184 ? -40.942 -63.206 -34.389 1.00 46.92 182 THR F C 1
ATOM 10792 O O . THR F 1 184 ? -41.607 -64.072 -33.802 1.00 47.23 182 THR F O 1
ATOM 10796 N N . SER F 1 185 ? -39.631 -63.060 -34.240 1.00 45.17 183 SER F N 1
ATOM 10797 C CA . SER F 1 185 ? -38.877 -63.868 -33.301 1.00 43.82 183 SER F CA 1
ATOM 10798 C C . SER F 1 185 ? -39.480 -63.728 -31.912 1.00 42.38 183 SER F C 1
ATOM 10799 O O . SER F 1 185 ? -39.631 -62.608 -31.406 1.00 42.34 183 SER F O 1
ATOM 10802 N N . LEU F 1 186 ? -39.837 -64.859 -31.315 1.00 40.88 184 LEU F N 1
ATOM 10803 C CA . LEU F 1 186 ? -40.359 -64.876 -29.953 1.00 40.01 184 LEU F CA 1
ATOM 10804 C C . LEU F 1 186 ? -39.246 -65.170 -28.932 1.00 40.14 184 LEU F C 1
ATOM 10805 O O . LEU F 1 186 ? -39.431 -65.038 -27.720 1.00 39.72 184 LEU F O 1
ATOM 10810 N N . THR F 1 187 ? -38.082 -65.570 -29.430 1.00 40.43 185 THR F N 1
ATOM 10811 C CA . THR F 1 187 ? -36.977 -65.923 -28.549 1.00 40.49 185 THR F CA 1
ATOM 10812 C C . THR F 1 187 ? -35.667 -65.315 -29.034 1.00 40.42 185 THR F C 1
ATOM 10813 O O . THR F 1 187 ? -35.565 -64.881 -30.179 1.00 40.60 185 THR F O 1
ATOM 10817 N N . TYR F 1 188 ? -34.677 -65.241 -28.146 1.00 40.20 186 TYR F N 1
ATOM 10818 C CA . TYR F 1 188 ? -33.311 -64.958 -28.586 1.00 39.58 186 TYR F CA 1
ATOM 10819 C C . TYR F 1 188 ? -32.545 -66.267 -28.579 1.00 38.30 186 TYR F C 1
ATOM 10820 O O . TYR F 1 188 ? -32.351 -66.876 -27.524 1.00 38.35 186 TYR F O 1
ATOM 10829 N N . GLU F 1 189 ? -32.125 -66.717 -29.755 1.00 36.84 187 GLU F N 1
ATOM 10830 C CA . GLU F 1 189 ? -31.452 -68.003 -29.826 1.00 35.50 187 GLU F CA 1
ATOM 10831 C C . GLU F 1 189 ? -30.153 -68.014 -30.618 1.00 34.27 187 GLU F C 1
ATOM 10832 O O . GLU F 1 189 ? -30.128 -68.212 -31.836 1.00 35.20 187 GLU F O 1
ATOM 10838 N N . PRO F 1 190 ? -29.049 -67.847 -29.905 1.00 32.08 188 PRO F N 1
ATOM 10839 C CA . PRO F 1 190 ? -27.770 -68.002 -30.558 1.00 30.35 188 PRO F CA 1
ATOM 10840 C C . PRO F 1 190 ? -27.550 -69.485 -30.766 1.00 27.98 188 PRO F C 1
ATOM 10841 O O . PRO F 1 190 ? -27.961 -70.291 -29.917 1.00 28.92 188 PRO F O 1
ATOM 10845 N N . LEU F 1 191 ? -26.934 -69.848 -31.882 1.00 25.03 189 LEU F N 1
ATOM 10846 C CA . LEU F 1 191 ? -26.670 -71.246 -32.183 1.00 22.63 189 LEU F CA 1
ATOM 10847 C C . LEU F 1 191 ? -25.184 -71.427 -32.225 1.00 22.12 189 LEU F C 1
ATOM 10848 O O . LEU F 1 191 ? -24.475 -70.544 -32.717 1.00 22.86 189 LEU F O 1
ATOM 10853 N N . GLY F 1 192 ? -24.711 -72.560 -31.717 1.00 20.60 190 GLY F N 1
ATOM 10854 C CA . GLY F 1 192 ? -23.291 -72.830 -31.636 1.00 19.96 190 GLY F CA 1
ATOM 10855 C C . GLY F 1 192 ? -23.011 -74.313 -31.810 1.00 20.52 190 GLY F C 1
ATOM 10856 O O . GLY F 1 192 ? -23.932 -75.158 -31.813 1.00 21.30 190 GLY F O 1
ATOM 10857 N N . TRP F 1 193 ? -21.746 -74.608 -32.029 1.00 19.23 191 TRP F N 1
ATOM 10858 C CA . TRP F 1 193 ? -21.261 -75.929 -32.096 1.00 20.05 191 TRP F CA 1
ATOM 10859 C C . TRP F 1 193 ? -20.823 -76.323 -30.699 1.00 23.02 191 TRP F C 1
ATOM 10860 O O . TRP F 1 193 ? -20.187 -75.527 -29.972 1.00 24.04 191 TRP F O 1
ATOM 10871 N N . ALA F 1 194 ? -21.100 -77.569 -30.336 1.00 24.17 192 ALA F N 1
ATOM 10872 C CA . ALA F 1 194 ? -20.781 -78.042 -29.011 1.00 24.82 192 ALA F CA 1
ATOM 10873 C C . ALA F 1 194 ? -19.695 -79.053 -29.129 1.00 26.42 192 ALA F C 1
ATOM 10874 O O . ALA F 1 194 ? -19.775 -79.951 -29.963 1.00 28.54 192 ALA F O 1
ATOM 10876 N N . ILE F 1 195 ? -18.683 -78.923 -28.287 1.00 25.54 193 ILE F N 1
ATOM 10877 C CA . ILE F 1 195 ? -17.683 -79.966 -28.150 1.00 24.88 193 ILE F CA 1
ATOM 10878 C C . ILE F 1 195 ? -17.707 -80.438 -26.706 1.00 23.91 193 ILE F C 1
ATOM 10879 O O . ILE F 1 195 ? -18.300 -79.802 -25.858 1.00 24.72 193 ILE F O 1
ATOM 10884 N N . LYS F 1 196 ? -17.060 -81.524 -26.372 1.00 22.92 194 LYS F N 1
ATOM 10885 C CA . LYS F 1 196 ? -17.132 -81.879 -24.958 1.00 22.51 194 LYS F CA 1
ATOM 10886 C C . LYS F 1 196 ? -16.202 -81.033 -24.094 1.00 23.40 194 LYS F C 1
ATOM 10887 O O . LYS F 1 196 ? -15.193 -80.502 -24.565 1.00 23.77 194 LYS F O 1
ATOM 10893 N N . LYS F 1 197 ? -16.581 -80.894 -22.826 1.00 23.35 195 LYS F N 1
ATOM 10894 C CA . LYS F 1 197 ? -15.853 -80.084 -21.867 1.00 22.66 195 LYS F CA 1
ATOM 10895 C C . LYS F 1 197 ? -14.473 -80.606 -21.685 1.00 22.18 195 LYS F C 1
ATOM 10896 O O . LYS F 1 197 ? -14.212 -81.755 -21.992 1.00 23.11 195 LYS F O 1
ATOM 10902 N N . GLY F 1 198 ? -13.588 -79.793 -21.127 1.00 20.94 196 GLY F N 1
ATOM 10903 C CA . GLY F 1 198 ? -12.285 -80.299 -20.776 1.00 19.45 196 GLY F CA 1
ATOM 10904 C C . GLY F 1 198 ? -11.219 -79.936 -21.780 1.00 20.24 196 GLY F C 1
ATOM 10905 O O . GLY F 1 198 ? -10.040 -80.111 -21.460 1.00 20.28 196 GLY F O 1
ATOM 10906 N N . ASP F 1 199 ? -11.616 -79.383 -22.947 1.00 21.07 197 ASP F N 1
ATOM 10907 C CA . ASP F 1 199 ? -10.735 -79.166 -24.126 1.00 22.59 197 ASP F CA 1
ATOM 10908 C C . ASP F 1 199 ? -10.615 -77.687 -24.539 1.00 21.95 197 ASP F C 1
ATOM 10909 O O . ASP F 1 199 ? -11.283 -77.231 -25.471 1.00 21.57 197 ASP F O 1
ATOM 10914 N N . PRO F 1 200 ? -9.767 -76.917 -23.842 1.00 20.31 198 PRO F N 1
ATOM 10915 C CA . PRO F 1 200 ? -9.881 -75.500 -24.146 1.00 18.49 198 PRO F CA 1
ATOM 10916 C C . PRO F 1 200 ? -9.064 -75.047 -25.374 1.00 17.98 198 PRO F C 1
ATOM 10917 O O . PRO F 1 200 ? -9.232 -73.928 -25.833 1.00 18.39 198 PRO F O 1
ATOM 10921 N N . ASP F 1 201 ? -8.180 -75.901 -25.872 1.00 17.91 199 ASP F N 1
ATOM 10922 C CA . ASP F 1 201 ? -7.376 -75.627 -27.059 1.00 17.52 199 ASP F CA 1
ATOM 10923 C C . ASP F 1 201 ? -8.292 -75.748 -28.286 1.00 19.36 199 ASP F C 1
ATOM 10924 O O . ASP F 1 201 ? -8.224 -74.940 -29.216 1.00 21.48 199 ASP F O 1
ATOM 10929 N N . PHE F 1 202 ? -9.141 -76.762 -28.289 1.00 18.69 200 PHE F N 1
ATOM 10930 C CA . PHE F 1 202 ? -10.060 -77.000 -29.365 1.00 19.22 200 PHE F CA 1
ATOM 10931 C C . PHE F 1 202 ? -11.078 -75.899 -29.425 1.00 20.88 200 PHE F C 1
ATOM 10932 O O . PHE F 1 202 ? -11.507 -75.524 -30.516 1.00 22.95 200 PHE F O 1
ATOM 10940 N N . LEU F 1 203 ? -11.465 -75.354 -28.280 1.00 20.38 201 LEU F N 1
ATOM 10941 C CA . LEU F 1 203 ? -12.308 -74.165 -28.295 1.00 20.00 201 LEU F CA 1
ATOM 10942 C C . LEU F 1 203 ? -11.551 -73.020 -28.897 1.00 19.52 201 LEU F C 1
ATOM 10943 O O . LEU F 1 203 ? -12.147 -72.164 -29.521 1.00 20.20 201 LEU F O 1
ATOM 10948 N N . ASN F 1 204 ? -10.241 -72.978 -28.704 1.00 18.91 202 ASN F N 1
ATOM 10949 C CA . ASN F 1 204 ? -9.493 -71.814 -29.172 1.00 19.89 202 ASN F CA 1
ATOM 10950 C C . ASN F 1 204 ? -9.308 -71.830 -30.720 1.00 21.80 202 ASN F C 1
ATOM 10951 O O . ASN F 1 204 ? -9.317 -70.768 -31.384 1.00 21.72 202 ASN F O 1
ATOM 10956 N N . TRP F 1 205 ? -9.153 -73.042 -31.276 1.00 21.33 203 TRP F N 1
ATOM 10957 C CA . TRP F 1 205 ? -9.016 -73.220 -32.689 1.00 20.31 203 TRP F CA 1
ATOM 10958 C C . TRP F 1 205 ? -10.345 -72.853 -33.309 1.00 20.26 203 TRP F C 1
ATOM 10959 O O . TRP F 1 205 ? -10.427 -72.101 -34.281 1.00 19.75 203 TRP F O 1
ATOM 10970 N N . LEU F 1 206 ? -11.405 -73.377 -32.715 1.00 20.74 204 LEU F N 1
ATOM 10971 C CA . LEU F 1 206 ? -12.740 -73.255 -33.282 1.00 19.23 204 LEU F CA 1
ATOM 10972 C C . LEU F 1 206 ? -13.260 -71.860 -33.218 1.00 19.85 204 LEU F C 1
ATOM 10973 O O . LEU F 1 206 ? -13.872 -71.387 -34.167 1.00 20.66 204 LEU F O 1
ATOM 10978 N N . ASN F 1 207 ? -13.023 -71.178 -32.105 1.00 20.81 205 ASN F N 1
ATOM 10979 C CA . ASN F 1 207 ? -13.453 -69.786 -31.980 1.00 21.68 205 ASN F CA 1
ATOM 10980 C C . ASN F 1 207 ? -12.717 -68.877 -32.980 1.00 21.59 205 ASN F C 1
ATOM 10981 O O . ASN F 1 207 ? -13.286 -67.916 -33.459 1.00 22.67 205 ASN F O 1
ATOM 10986 N N . HIS F 1 208 ? -11.461 -69.209 -33.285 1.00 20.85 206 HIS F N 1
ATOM 10987 C CA . HIS F 1 208 ? -10.664 -68.548 -34.329 1.00 19.94 206 HIS F CA 1
ATOM 10988 C C . HIS F 1 208 ? -10.981 -68.977 -35.752 1.00 22.32 206 HIS F C 1
ATOM 10989 O O . HIS F 1 208 ? -10.718 -68.218 -36.674 1.00 23.63 206 HIS F O 1
ATOM 10996 N N . PHE F 1 209 ? -11.487 -70.192 -35.942 1.00 22.98 207 PHE F N 1
ATOM 10997 C CA . PHE F 1 209 ? -11.856 -70.651 -37.282 1.00 24.55 207 PHE F CA 1
ATOM 10998 C C . PHE F 1 209 ? -13.148 -69.929 -37.690 1.00 26.73 207 PHE F C 1
ATOM 10999 O O . PHE F 1 209 ? -13.297 -69.496 -38.843 1.00 27.30 207 PHE F O 1
ATOM 11007 N N . LEU F 1 210 ? -14.070 -69.787 -36.730 1.00 27.41 208 LEU F N 1
ATOM 11008 C CA . LEU F 1 210 ? -15.316 -69.022 -36.935 1.00 28.02 208 LEU F CA 1
ATOM 11009 C C . LEU F 1 210 ? -15.063 -67.540 -37.230 1.00 28.91 208 LEU F C 1
ATOM 11010 O O . LEU F 1 210 ? -15.707 -66.959 -38.083 1.00 29.61 208 LEU F O 1
ATOM 11015 N N . ALA F 1 211 ? -14.136 -66.922 -36.510 1.00 29.01 209 ALA F N 1
ATOM 11016 C CA . ALA F 1 211 ? -13.870 -65.522 -36.761 1.00 29.21 209 ALA F CA 1
ATOM 11017 C C . ALA F 1 211 ? -13.233 -65.349 -38.155 1.00 29.60 209 ALA F C 1
ATOM 11018 O O . ALA F 1 211 ? -13.610 -64.433 -38.866 1.00 30.97 209 ALA F O 1
ATOM 11020 N N . GLN F 1 212 ? -12.326 -66.244 -38.566 1.00 27.83 210 GLN F N 1
ATOM 11021 C CA . GLN F 1 212 ? -11.813 -66.221 -39.941 1.00 26.94 210 GLN F CA 1
ATOM 11022 C C . GLN F 1 212 ? -12.871 -66.279 -41.099 1.00 27.17 210 GLN F C 1
ATOM 11023 O O . GLN F 1 212 ? -12.776 -65.508 -42.052 1.00 26.44 210 GLN F O 1
ATOM 11029 N N . ILE F 1 213 ? -13.854 -67.180 -41.032 1.00 27.21 211 ILE F N 1
ATOM 11030 C CA . ILE F 1 213 ? -14.753 -67.338 -42.174 1.00 27.43 211 ILE F CA 1
ATOM 11031 C C . ILE F 1 213 ? -15.730 -66.180 -42.252 1.00 30.01 211 ILE F C 1
ATOM 11032 O O . ILE F 1 213 ? -16.078 -65.703 -43.363 1.00 31.11 211 ILE F O 1
ATOM 11037 N N . LYS F 1 214 ? -16.129 -65.703 -41.072 1.00 30.61 212 LYS F N 1
ATOM 11038 C CA . LYS F 1 214 ? -16.995 -64.529 -40.952 1.00 30.95 212 LYS F CA 1
ATOM 11039 C C . LYS F 1 214 ? -16.383 -63.227 -41.480 1.00 30.31 212 LYS F C 1
ATOM 11040 O O . LYS F 1 214 ? -17.105 -62.279 -41.720 1.00 30.96 212 LYS F O 1
ATOM 11046 N N . HIS F 1 215 ? -15.067 -63.150 -41.607 1.00 30.26 213 HIS F N 1
ATOM 11047 C CA . HIS F 1 215 ? -14.414 -61.914 -42.035 1.00 31.37 213 HIS F CA 1
ATOM 11048 C C . HIS F 1 215 ? -13.731 -62.224 -43.332 1.00 30.79 213 HIS F C 1
ATOM 11049 O O . HIS F 1 215 ? -13.063 -61.392 -43.923 1.00 30.71 213 HIS F O 1
ATOM 11056 N N . ASP F 1 216 ? -13.905 -63.462 -43.748 1.00 30.96 214 ASP F N 1
ATOM 11057 C CA . ASP F 1 216 ? -13.336 -63.989 -44.965 1.00 31.52 214 ASP F CA 1
ATOM 11058 C C . ASP F 1 216 ? -14.183 -63.695 -46.180 1.00 32.08 214 ASP F C 1
ATOM 11059 O O . ASP F 1 216 ? -13.654 -63.505 -47.252 1.00 32.81 214 ASP F O 1
ATOM 11064 N N . GLY F 1 217 ? -15.501 -63.712 -46.013 1.00 32.26 215 GLY F N 1
ATOM 11065 C CA . GLY F 1 217 ? -16.398 -63.862 -47.141 1.00 32.76 215 GLY F CA 1
ATOM 11066 C C . GLY F 1 217 ? -16.827 -65.303 -47.423 1.00 33.25 215 GLY F C 1
ATOM 11067 O O . GLY F 1 217 ? -17.781 -65.522 -48.197 1.00 33.38 215 GLY F O 1
ATOM 11068 N N . SER F 1 218 ? -16.154 -66.282 -46.796 1.00 32.79 216 SER F N 1
ATOM 11069 C CA . SER F 1 218 ? -16.523 -67.695 -46.943 1.00 32.10 216 SER F CA 1
ATOM 11070 C C . SER F 1 218 ? -17.879 -67.929 -46.308 1.00 31.51 216 SER F C 1
ATOM 11071 O O . SER F 1 218 ? -18.766 -68.542 -46.906 1.00 31.46 216 SER F O 1
ATOM 11074 N N . TYR F 1 219 ? -18.027 -67.416 -45.091 1.00 30.92 217 TYR F N 1
ATOM 11075 C CA . TYR F 1 219 ? -19.223 -67.624 -44.303 1.00 30.04 217 TYR F CA 1
ATOM 11076 C C . TYR F 1 219 ? -20.416 -67.020 -45.007 1.00 30.03 217 TYR F C 1
ATOM 11077 O O . TYR F 1 219 ? -21.494 -67.614 -45.032 1.00 30.38 217 TYR F O 1
ATOM 11086 N N . ASP F 1 220 ? -20.214 -65.835 -45.566 1.00 29.69 218 ASP F N 1
ATOM 11087 C CA . ASP F 1 220 ? -21.229 -65.165 -46.385 1.00 29.59 218 ASP F CA 1
ATOM 11088 C C . ASP F 1 220 ? -21.616 -65.988 -47.631 1.00 29.05 218 ASP F C 1
ATOM 11089 O O . ASP F 1 220 ? -22.797 -66.132 -47.949 1.00 28.02 218 ASP F O 1
ATOM 11094 N N . GLU F 1 221 ? -20.611 -66.544 -48.312 1.00 29.40 219 GLU F N 1
ATOM 11095 C CA . GLU F 1 221 ? -20.837 -67.353 -49.511 1.00 29.43 219 GLU F CA 1
ATOM 11096 C C . GLU F 1 221 ? -21.809 -68.475 -49.224 1.00 28.76 219 GLU F C 1
ATOM 11097 O O . GLU F 1 221 ? -22.609 -68.831 -50.082 1.00 28.88 219 GLU F O 1
ATOM 11103 N N . LEU F 1 222 ? -21.731 -69.013 -48.007 1.00 28.40 220 LEU F N 1
ATOM 11104 C CA . LEU F 1 222 ? -22.632 -70.057 -47.545 1.00 28.11 220 LEU F CA 1
ATOM 11105 C C . LEU F 1 222 ? -23.916 -69.460 -46.992 1.00 27.49 220 LEU F C 1
ATOM 11106 O O . LEU F 1 222 ? -25.001 -69.992 -47.226 1.00 28.44 220 LEU F O 1
ATOM 11111 N N . TYR F 1 223 ? -23.816 -68.338 -46.290 1.00 26.20 221 TYR F N 1
ATOM 11112 C CA . TYR F 1 223 ? -25.026 -67.711 -45.822 1.00 25.63 221 TYR F CA 1
ATOM 11113 C C . TYR F 1 223 ? -26.011 -67.486 -46.972 1.00 25.46 221 TYR F C 1
ATOM 11114 O O . TYR F 1 223 ? -27.181 -67.881 -46.836 1.00 25.17 221 TYR F O 1
ATOM 11123 N N . GLU F 1 224 ? -25.533 -66.887 -48.082 1.00 25.45 222 GLU F N 1
ATOM 11124 C CA . GLU F 1 224 ? -26.372 -66.570 -49.271 1.00 26.31 222 GLU F CA 1
ATOM 11125 C C . GLU F 1 224 ? -26.867 -67.855 -49.895 1.00 25.79 222 GLU F C 1
ATOM 11126 O O . GLU F 1 224 ? -28.081 -68.041 -50.048 1.00 24.55 222 GLU F O 1
ATOM 11132 N N . ARG F 1 225 ? -25.913 -68.761 -50.157 1.00 26.19 223 ARG F N 1
ATOM 11133 C CA . ARG F 1 225 ? -26.156 -70.055 -50.807 1.00 25.79 223 ARG F CA 1
ATOM 11134 C C . ARG F 1 225 ? -27.242 -70.894 -50.177 1.00 24.93 223 ARG F C 1
ATOM 11135 O O . ARG F 1 225 ? -27.777 -71.791 -50.834 1.00 25.34 223 ARG F O 1
ATOM 11143 N N . TRP F 1 226 ? -27.557 -70.627 -48.912 1.00 23.89 224 TRP F N 1
ATOM 11144 C CA . TRP F 1 226 ? -28.481 -71.484 -48.167 1.00 22.85 224 TRP F CA 1
ATOM 11145 C C . TRP F 1 226 ? -29.627 -70.740 -47.513 1.00 24.36 224 TRP F C 1
ATOM 11146 O O . TRP F 1 226 ? -30.706 -71.312 -47.362 1.00 24.78 224 TRP F O 1
ATOM 11157 N N . PHE F 1 227 ? -29.392 -69.482 -47.118 1.00 25.49 225 PHE F N 1
ATOM 11158 C CA . PHE F 1 227 ? -30.394 -68.682 -46.395 1.00 26.71 225 PHE F CA 1
ATOM 11159 C C . PHE F 1 227 ? -31.099 -67.631 -47.250 1.00 29.12 225 PHE F C 1
ATOM 11160 O O . PHE F 1 227 ? -32.072 -67.013 -46.811 1.00 29.13 225 PHE F O 1
ATOM 11168 N N . VAL F 1 228 ? -30.592 -67.402 -48.458 1.00 31.54 226 VAL F N 1
ATOM 11169 C CA . VAL F 1 228 ? -31.192 -66.424 -49.374 1.00 32.90 226 VAL F CA 1
ATOM 11170 C C . VAL F 1 228 ? -31.490 -67.069 -50.728 1.00 33.76 226 VAL F C 1
ATOM 11171 O O . VAL F 1 228 ? -32.648 -67.156 -51.132 1.00 33.86 226 VAL F O 1
ATOM 11175 N N . ASP F 1 229 ? -30.434 -67.538 -51.395 1.00 34.63 227 ASP F N 1
ATOM 11176 C CA . ASP F 1 229 ? -30.495 -68.169 -52.711 1.00 35.48 227 ASP F CA 1
ATOM 11177 C C . ASP F 1 229 ? -31.526 -69.288 -52.770 1.00 36.42 227 ASP F C 1
ATOM 11178 O O . ASP F 1 229 ? -31.716 -70.030 -51.798 1.00 36.68 227 ASP F O 1
ATOM 11183 N N . THR F 1 230 ? -32.023 -69.543 -53.957 1.00 37.18 228 THR F N 1
ATOM 11184 C CA . THR F 1 230 ? -33.021 -70.568 -54.179 1.00 38.42 228 THR F CA 1
ATOM 11185 C C . THR F 1 230 ? -32.598 -71.889 -54.818 1.00 39.42 228 THR F C 1
ATOM 11186 O O . THR F 1 230 ? -33.246 -72.881 -54.660 1.00 39.09 228 THR F O 1
ATOM 11190 N N . LYS F 1 231 ? -31.438 -71.927 -55.420 1.00 40.41 229 LYS F N 1
ATOM 11191 C CA . LYS F 1 231 ? -31.010 -72.991 -56.303 1.00 41.36 229 LYS F CA 1
ATOM 11192 C C . LYS F 1 231 ? -30.949 -74.315 -55.626 1.00 41.71 229 LYS F C 1
ATOM 11193 O O . LYS F 1 231 ? -31.259 -75.320 -56.195 1.00 42.20 229 LYS F O 1
ATOM 11199 N N . TRP F 1 232 ? -30.532 -74.303 -54.394 1.00 41.38 230 TRP F N 1
ATOM 11200 C CA . TRP F 1 232 ? -30.214 -75.460 -53.610 1.00 41.17 230 TRP F CA 1
ATOM 11201 C C . TRP F 1 232 ? -31.454 -76.240 -53.514 1.00 42.71 230 TRP F C 1
ATOM 11202 O O . TRP F 1 232 ? -31.481 -77.443 -53.514 1.00 42.95 230 TRP F O 1
ATOM 11213 N N . LEU F 1 233 ? -32.494 -75.473 -53.528 1.00 44.02 231 LEU F N 1
ATOM 11214 C CA . LEU F 1 233 ? -33.751 -75.888 -53.098 1.00 45.80 231 LEU F CA 1
ATOM 11215 C C . LEU F 1 233 ? -34.136 -77.132 -53.789 1.00 47.75 231 LEU F C 1
ATOM 11216 O O . LEU F 1 233 ? -34.771 -77.991 -53.227 1.00 47.97 231 LEU F O 1
ATOM 11221 N N . GLU F 1 234 ? -33.747 -77.262 -55.027 1.00 48.86 232 GLU F N 1
ATOM 11222 C CA . GLU F 1 234 ? -34.101 -78.478 -55.711 1.00 49.74 232 GLU F CA 1
ATOM 11223 C C . GLU F 1 234 ? -33.064 -79.464 -55.264 1.00 50.51 232 GLU F C 1
ATOM 11224 O O . GLU F 1 234 ? -32.117 -79.809 -55.949 1.00 50.69 232 GLU F O 1
ATOM 11230 N N . LYS F 1 235 ? -33.312 -79.900 -54.039 1.00 50.71 233 LYS F N 1
ATOM 11231 C CA . LYS F 1 235 ? -32.518 -80.855 -53.316 1.00 50.29 233 LYS F CA 1
ATOM 11232 C C . LYS F 1 235 ? -32.175 -82.033 -54.159 1.00 49.90 233 LYS F C 1
ATOM 11233 O O . LYS F 1 235 ? -32.247 -83.148 -53.696 1.00 49.61 233 LYS F O 1
#

Radius of gyration: 40.11 Å; Cα contacts (8 Å, |Δi|>4): 2554; chains: 6; bounding box: 95×97×111 Å

InterPro domains:
  IPR001320 Ionotropic glutamate receptor, C-terminal [SM00079] (36-259)
  IPR001638 Solute-binding protein family 3/N-terminal domain of MltF [PF00497] (37-258)
  IPR001638 Solute-binding protein family 3/N-terminal domain of MltF [SM00062] (36-259)
  IPR018313 Solute-binding protein family 3, conserved site [PS01039] (59-72)

=== Feature glossary ===
The record interleaves many kinds of information about one protein. Here is each kind framed as the question it answers.

Q: What are the backbone torsion angles?
A: φ (phi) and ψ (psi) are the two rotatable backbone dihedrals per residue: φ is the C(i-1)–N–Cα–C torsion, ψ is the N–Cα–C–N(i+1) torsion, both in degrees on (−180°, 180°]. α-helical residues cluster near (−60°, −45°); β-strand residues near (−120°, +130°). A Ramachandran plot is simply a scatter of (φ, ψ) for every residue.

Q: What is the amino-acid chain?
A: This is the polypeptide sequence — one letter per residue, N-terminus first. Length ranges from a few dozen residues for small domains to over a thousand for large multi-domain proteins.

Q: How mobile is each atom in the crystal?
A: For experimental (PDB) structures, the B-factor (temperature factor) quantifies the positional spread of each atom in the crystal — a combination of thermal vibration and static disorder — in units of Å². High B-factors mark flexible loops or poorly resolved regions; low B-factors mark the rigid, well-ordered core.

Q: Are the domains correctly placed relative to each other?
A: Predicted Aligned Error (PAE) is an AlphaFold confidence matrix: entry (i, j) is the expected error in the position of residue j, in ångströms, when the prediction is superimposed on the true structure at residue i. Low PAE within a block of residues means that block is internally rigid and well-predicted; high PAE between two blocks means their relative placement is uncertain even if each block individually is confident.

Q: How confident is the AlphaFold model at each residue?
A: pLDDT is the predicted lDDT-Cα score: AlphaFold's confidence that the local environment of each residue (all inter-atomic distances within 15 Å) is correctly placed. It is a per-residue number between 0 and 100, with higher meaning more reliable.

Q: What family and function is it annotated with?
A: Functional annotations link the protein to curated databases. InterPro entries identify conserved domains and families by matching the sequence against member-database signatures (Pfam, PROSITE, CDD, …). Gene Ontology (GO) terms describe molecular function, biological process, and cellular component in a controlled vocabulary. CATH places the structure in a hierarchical fold classification (Class/Architecture/Topology/Homologous-superfamily). The organism is the source species.

Q: How big and how compact is the whole molecule?
A: Three whole-structure scalars: the radius of gyration (RMS distance of Cα from centroid, in Å), the count of Cα–Cα contacts (pairs closer than 8 Å and separated by more than four residues in sequence — i.e. tertiary, not local, contacts), and the bounding-box dimensions. Together they distinguish compact globular folds from extended fibres or disordered chains.

Q: What known structures does this most resemble?
A: The Foldseek neighbor list gives the closest experimentally determined structures in the PDB, ranked by structural alignment. TM-score near 1 means near-identical fold; near 0.3 means only rough topology match. This is how one finds what a novel AlphaFold prediction most resembles in the solved-structure universe.

Q: Which residues are buried vs exposed?
A: SASA measures how much of the protein is reachable by solvent. It is computed by rolling a water-sized probe over the atomic surface and summing the exposed area (Å²). Per-residue SASA distinguishes core (buried, low SASA) from surface (exposed, high SASA) residues; total SASA is a whole-molecule size measure.

Q: Which residues are in helices, strands, or loops?
A: Eight-state secondary structure (DSSP): H is the canonical α-helix, G the tighter 3₁₀-helix, I the wider π-helix; E/B are β-structure, T and S are turns and bends, and '-' is everything else. DSSP derives these from the pattern of main-chain N–H···O=C hydrogen bonds, not from the sequence.

Q: Where is each backbone atom in 3D?
A: Structure coordinates are given as an mmCIF _atom_site loop: one row per atom with element, residue name, chain id, sequence number, and x/y/z position in Å. Only the four main-chain atoms per residue are included here; side chains are omitted to keep the record compact.

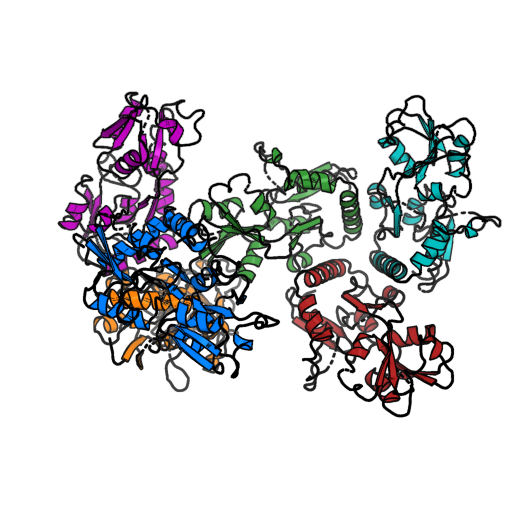Q: What if only a Cα trace is available?
A: Three-state secondary structure (P-SEA) collapses the eight DSSP classes into helix (a), strand (b), and coil (c). P-SEA assigns these from Cα geometry alone — distances and angles — without requiring backbone oxygens, so it works on any Cα trace.

Q: What do the rendered images show?
A: The six renders are orthographic views along the three Cartesian axes in both directions. Representation (cartoon, sticks, or surface) and color scheme (sequence-rainbow or by-chain) vary across proteins so the training set covers all the common visualization conventions.

Q: What does the local fold look like, residue by residue?
A: Foldseek's 3Di representation compresses backbone geometry into a per-residue letter drawn from a learned twenty-state alphabet. It captures the tertiary interaction pattern around each residue — which residues are packed against it in space, regardless of where they are in sequence.

Q: What do the diagnostic plots show?
A: The contact map is a binary N×N matrix image: pixel (i, j) is dark where Cα_i and Cα_j are within 8 Å and |i−j|>4. Because the |i−j|>4 filter removes local helical contacts, off-diagonal stripes parallel to the main diagonal indicate parallel β-sheets; stripes perpendicular to it indicate antiparallel β-sheets. The Ramachandran plot scatters every residue's (φ, ψ) pair against the sterically allowed regions. The PAE heatmap renders the predicted-aligned-error matrix.